Protein AF-0000000068493264 (afdb_homodimer)

pLDDT: mean 76.86, std 28.88, range [13.48, 98.25]

Nearest PDB structures (foldseek):
  4lac-assembly1_A  TM=6.856E-01  e=1.937E-06  Homo sapiens
  7xvk-assembly1_A  TM=6.450E-01  e=3.768E-05  Arabidopsis thaliana
  8rbx-assembly1_p  TM=4.510E-01  e=3.727E-06  Homo sapiens
  7k36-assembly1_A  TM=4.715E-01  e=2.137E-05  Homo sapiens
  1b3u-assembly1_A  TM=3.922E-01  e=3.130E-06  Homo sapiens

Secondary structure (DSSP, 8-state):
-HHHHHHHHHHSTTGGGSSEEEEEEEE--TTT-TT-S-SSEEEEEEESS-TT-EEEEEEEEGGG---HHHHHHHHHHHHHHHH---TTBPPEEEEEE-SSEEEEEEESEEEHHHHHHH----HHHHHHHHHHHHHHHHIIIIIS-EE----STTSEEEETTS-EEE--GGG-EESS---TTTGGGGGGSGGGGGSPPPHHHHS-GGGS--SHHHHHHHHHHHHHHHHHHHHHT---SSGGG----TTS-TTTHHHHHHHT-SSTTTPPPHHHHHHHHHTTTT--HHHHHHHHHHTGGGS-HHHHHHHHHHHHHS---PPTTHIIIIIHHHHHHHHHHS-GGGHHHHHHHHHHHHTTS-HHHIIIIIHHHHHHHTTS-BHHHHHHHHHTHHHHGGGS-HHHIIIIIHHHHGGGGG-S-HHHHHHHHHHHHHHGGGS-HHIIIIIIHHHHHHHTT-SSHHHHHHHHHHHHHHGGGS-TTTHHHHHHHHHHHHHT-SSHHHHHHHHHHHHHTGGGS-HHHIIIIIHHHHGGGGG-SSHHHHHHHHHHHHHHHHHHHHHHHHSPPPPHHHHHHHHHHHHHHHHHHHHTTS--TTHHHHHHHHHHHH-SB-----------------------------------------S-----------------------------------------------------------------------------------------------/-HHHHHHHHHHSTTGGGSSEEEEEEEE--TTT-TT-S-SSEEEEEEESS-TT-EEEEEEEEGGG---HHHHHHHHHHHHHHHH---TTBPPEEEEEE-SSEEEEEEESEEEHHHHHHH----HHHHHHHHHHHHHHHHIIIIIS-EE----STTSEEEETTS-EEE--GGG-EESS---TTTGGGGGGSGGGGGSPPPHHHHS-GGGS--SHHHHHHHHHHHHHHHHHHHHHT---SSGGG----TTS-TTTHHHHHHHT-SSTTTPPPHHHHHHHHHTTTT--HHHHHHHHHHTGGGS-HHHHHHHHHHHHHS---PPTTHIIIIIHHHHHHHHHHS-GGGHHHHHHHHHHHHTTS-HHHIIIIIHHHHHHHTTS-BHHHHHHHHHTHHHHGGGS-HHHIIIIIHHHHGGGGG-S-HHHHHHHHHHHHHHGGGS-HHIIIIIIHHHHHHHTT-SSHHHHHHHHHHHHHHGGGS-TTTHHHHHHHHHHHHHT-SSHHHHHHHHHHHHHTGGGS-HHHIIIIIHHHHGGGGG-SSHHHHHHHHHHHHHHHHHHHHHHHHSPPPPHHHHHHHHHHHHHHHHHHHHTTS--TTHHHHHHHHHHHH-SB-----------------------------------------S-----------------------------------------------------------------------------------------------

Solvent-accessible surface area (backbone atoms only — not comparable to full-atom values): 86036 Å² total; per-residue (Å²): 122,75,69,55,59,58,54,51,51,67,66,47,82,68,61,76,74,53,79,50,43,81,54,59,76,74,40,60,10,35,71,83,32,82,83,27,47,31,75,41,27,30,23,34,26,27,34,66,89,44,72,84,41,62,23,21,34,34,36,41,51,50,81,60,45,86,51,68,67,54,49,54,24,52,53,38,22,55,53,44,58,72,64,61,83,46,72,37,37,63,52,65,76,45,75,51,70,57,102,49,38,42,40,40,29,28,54,39,54,38,44,36,56,59,46,54,73,76,41,93,73,50,72,67,49,48,41,48,35,50,47,32,41,31,49,17,47,27,41,37,44,60,77,57,41,27,21,48,57,42,56,43,52,74,20,24,27,28,33,67,37,48,46,37,20,40,52,57,36,44,39,47,30,32,68,88,52,64,49,65,67,51,47,35,50,44,72,73,41,44,58,40,71,52,32,63,70,55,70,50,49,73,54,60,39,87,67,47,58,84,43,55,70,52,31,34,38,43,32,13,30,24,49,25,52,42,54,51,23,63,53,63,72,48,70,38,62,45,77,78,69,76,72,74,67,80,67,42,59,74,81,44,48,71,59,41,51,29,18,56,38,90,47,69,86,70,30,45,42,39,49,56,52,37,59,53,27,62,77,49,66,42,60,43,73,65,50,52,48,50,55,47,58,75,43,43,91,74,49,52,68,70,56,53,51,50,50,57,55,44,59,72,70,50,92,72,81,71,51,72,43,19,58,62,59,52,46,41,57,54,48,54,54,47,60,74,70,52,60,77,87,54,42,44,65,52,47,52,52,51,57,61,53,49,72,78,48,56,67,68,56,36,56,70,63,44,46,58,53,54,61,53,46,55,65,45,59,33,37,25,43,43,48,51,53,46,61,47,32,59,77,46,56,85,73,51,52,50,64,50,41,55,71,54,42,42,69,42,51,56,37,30,65,62,30,86,48,64,66,50,24,44,47,40,48,41,39,44,53,62,43,49,83,53,43,50,69,61,56,48,68,44,57,50,45,53,54,47,43,51,37,52,67,40,90,48,64,65,43,23,30,49,37,47,51,34,50,51,70,40,48,84,71,41,53,81,90,50,35,47,62,48,49,52,54,53,35,42,58,29,48,70,40,88,46,64,60,29,23,50,46,21,52,48,35,50,56,75,44,48,84,64,47,52,58,67,48,39,30,51,47,50,48,31,50,50,33,46,37,47,63,42,80,43,44,69,54,19,52,52,38,47,52,47,50,49,54,52,48,50,53,36,50,55,53,35,70,67,50,65,69,59,51,72,68,54,46,49,53,50,48,51,50,47,49,52,48,52,50,47,58,61,39,49,66,41,58,56,88,61,49,76,66,46,52,51,56,52,30,68,66,58,48,58,69,46,51,72,71,61,78,71,82,62,84,74,73,79,74,72,79,71,74,72,69,73,67,80,76,80,86,77,89,73,85,80,77,85,78,82,77,82,76,78,81,66,64,70,80,71,75,74,75,76,76,75,74,77,70,69,79,71,78,72,72,75,69,73,80,82,79,81,77,73,87,72,86,85,88,83,85,90,82,88,89,80,90,78,91,78,91,87,84,90,79,90,84,91,81,93,83,93,81,91,85,88,89,84,92,78,89,80,90,85,87,90,81,92,75,87,79,89,83,86,88,74,92,77,82,86,79,84,78,79,87,79,74,87,78,90,69,125,120,76,68,56,59,57,52,50,52,67,66,49,82,68,62,74,75,52,78,50,42,81,55,57,77,74,42,61,10,36,70,81,31,81,84,28,50,31,76,41,26,30,24,35,26,28,33,66,89,43,72,84,40,61,24,23,36,36,37,41,51,51,83,61,45,86,51,66,67,54,50,52,25,51,54,40,21,54,53,45,59,72,64,60,85,49,72,37,37,62,53,66,77,43,73,51,69,56,101,50,38,40,39,41,29,28,54,40,54,37,43,36,55,61,48,54,73,75,42,90,73,49,73,67,48,48,40,47,34,49,47,32,42,30,49,19,46,26,40,37,43,61,79,58,42,27,22,47,58,43,55,44,52,74,18,24,28,27,32,64,37,49,47,36,18,40,51,56,34,44,38,47,30,31,69,88,52,64,49,66,66,50,48,37,50,45,73,72,42,44,59,40,73,52,31,62,70,57,68,50,52,73,55,60,38,87,68,45,58,84,44,54,69,52,32,35,40,43,33,12,30,26,49,25,53,41,54,50,23,63,53,62,72,48,69,38,63,45,78,78,68,75,72,75,68,80,66,41,59,74,81,43,48,70,59,41,51,30,18,56,38,89,46,69,85,69,30,44,42,38,49,54,51,36,59,54,27,61,76,49,66,44,59,42,73,66,48,52,49,49,57,48,58,74,43,42,90,75,49,51,69,69,54,53,52,50,51,57,56,45,59,73,70,50,91,72,82,71,50,71,42,19,58,63,61,52,45,42,58,55,49,55,55,48,61,75,69,50,60,77,87,54,43,45,65,52,48,52,52,51,55,63,54,49,72,79,49,55,67,69,55,36,55,71,63,45,45,57,53,52,61,53,47,56,66,46,60,31,37,25,43,44,49,51,53,47,60,45,33,60,77,47,55,83,74,51,53,50,64,49,40,56,70,54,43,42,68,40,50,56,37,31,66,63,29,86,48,64,67,52,24,43,46,40,49,42,40,44,51,62,45,48,83,52,42,51,69,60,56,48,66,44,56,50,45,52,54,46,40,52,36,53,68,39,90,48,62,66,44,24,30,49,38,47,50,34,50,50,71,39,48,84,72,42,53,82,93,51,35,48,62,50,48,52,54,53,33,40,57,30,50,71,40,90,47,64,60,28,23,52,46,21,52,49,34,52,58,76,46,50,85,66,46,53,60,68,48,40,29,52,46,49,48,31,51,51,33,47,38,49,62,41,80,42,44,68,54,19,52,51,37,48,53,47,50,49,53,53,49,49,52,36,51,56,53,36,69,67,52,66,69,59,49,72,68,56,46,49,53,52,48,51,50,46,48,52,47,51,50,47,59,61,40,47,66,42,59,54,86,60,50,74,64,48,51,51,55,52,30,66,67,57,48,59,71,45,49,72,70,58,78,70,82,62,84,75,74,79,74,72,78,71,74,71,68,72,67,80,77,80,86,77,86,71,84,80,75,85,77,83,76,80,76,78,82,66,64,73,80,72,76,74,75,76,78,72,78,77,70,79,74,71,78,74,78,77,70,81,80,79,75,77,82,84,80,87,81,88,95,86,88,91,82,92,91,81,94,83,92,85,90,83,88,90,84,90,85,89,80,92,80,91,80,90,90,85,88,75,90,78,76,84,75,86,89,83,89,81,86,91,84,82,85,87,84,71,90,73,86,88,72,89,71,87,78,89,82,71,86,76,85,134

Foldseek 3Di:
DQVVVVVVVVPPPPVVPDQKAFDAWQFDACLVPVLGLHNWTKTWIAGNVDRVFIKIKTKHFQVSPPDPLQVLLVVQQLVCLVPDDDQQAFAWDDWDDDPGMTMTITHHWHQQVVVVVVDDDDPLLLLQQLLSVLVQLLCCVPVVQKFQLQDASRQWIAHLLRHIGGGRSSLMAHQVGGPLPNNLVVCVRSNNQQADAQPLNVDPSNCSDPGSLSSQLSVLQSSLRRLQCVQVVGGPNDPVVPPDCVSPDPFLVVLSVLSNDNDSVSHDGSNVSSVVCCVPVSDDPVSVLVVCLVCVVVDDLVVNLVSLVVVVVDDDDHDRSNCVPRVLVSLLVSLVVDDPVSNLVSLLVNLVSLLPDDLVCCVVRPVVVLLVQLQPPDLSSLCSCLVCCVRCVVSDALCSCAPGNVVSLLVQLVDPDPVSNLSSLVSCLVCLQSYDQCCNAPVVLVSLVVQCVDPDVVSVLSSLVSLLSNLVSHDLVCSQVSLLVSLLVQCPPPDPSSNVSSLVSCQSCVVSDDLVCLVPRNLVSLVVQCPPPDVVSNVSSVVSNVVSVVVNVVVVVVDDDDDPVRVVVVVVVVVVVVVVVVVVPDPPPCPPVNVVVVPVPVDDDDPPCPVPPPPPPPDPPDPPPPDDDDDDDDPPPPCPPPPPPPDPPPPPPDPPDPPPPPPDPPPDDDDDDDDDDDDDDDDDDDDDDDDDDDDDDDDDDDDDDYYDDDDDDDYDDDPDDDDDDDDDDDDPDDDDDDDDDD/DQVVVVVVVVPPPPVVPDQKDFDDWQFDACLVPVLGLHNWTKTWIAGNVGRVFIKIKTKHFQVSPPDVLQVLLVVQQLVCLVPDPWQQAFAWDDWDDDPGMTMTITHHWHQQVVVVVVDPDDLLLLLQQLLSVLVQLLCCCPVVQKFQLQDASRQWIAHLLRHIGGGRRSLMAHQVGGPLPNNLVVCVRSNNQQADAQPLSVPPSNCSDPGSLSSQLSVLQRSLRRLQCVQVVGGPNDPVVPPDCVSPDPFLVVLSVLSNDNDSVSHDGSNVSSVVCCVTVSDDPVSVLVVCLVCVVVDDLVVNLVSLVVVVVDDDDHDRSNCVPRVLVSLLVSLVVDDPVSNLVSLLVNLVSLLPDDLVCCVVRPVVVLLVQLQDPDLSSLLSCLVCCVRCVVSDALCSCAPGNVVSLLVQLVDPDPVSNLSSLVSCLVCLQSYDQCCNAPVVLVSLVVQCPPPDPVSVLSSLVSLLSNLVSHDLVCSQVSLLVSLLVQCPPPDPSSNVSSLVSCQSCVVSDDLVCLVPRNLVSLVVQCPPPDVVSNVSSVVSNVVSVVVNVVVVVVDDDDDPVRVVVVVVVVVVVVVVVVVVPDPPPCPPVNVVVVPVPVDDDDPPCPVPPPPDDPDPPDPPPPDDDDDDDDPPPPCPPPPPPPDPPPPPPDPPDPPPPPPDDDDPDPDDDDDDDDDDYDDDDDDDDDDDDYDDDDDDDDDDDDDDDDPDDDDDDDDYDYYDDDDDDDDPDDDDDDDDDD

Organism: Komagataella pastoris (NCBI:txid4922)

Radius of gyration: 64.12 Å; Cα contacts (8 Å, |Δi|>4): 1795; chains: 2; bounding box: 118×197×113 Å

Sequence (1484 aa):
MNFLAKTVASLSGGFSSIPYNFGDVIVTGVENDIYSNSIWNVYKGTSKADKTVNCSIFMVDTKSVTDELFVDMIGNAFKFSKVLKLPGVLNVLHASSNDSQYYIVTEQALPLDKYLSQNDLTSEQLLFGLYNISEALKFINVEGATAHCNVNRHSIFVTESGEWKLFGFELATNAQNISKSLVPMGFRLPSFKDTLAPPEYLKDSQTCVQSLVQAIKIDAWQLGVLTYELFNDVKMTDSSLMNSFTKIPKNLVPYLRKLLSPSIASRCSPQQFFEVGTSTFFKSPLVEMVKILNEFSLAADHEKLAFFQNLQTEEITPPSGFLENKVLPHLLTFFKQTTQENKPMLLHLILKLSLTIPKERFTSQIKPVILEMIHVPDRSIRMTLLTTLPLYVEKLDKQDINNRFFTAFLTGFNDSNVAIREETIKSSVLLAPFLNERPLNNELLRYLAKTQMDEAAEIRSTTIICLNKIASHLSVGSRSNVLIIAFSKSIRDPHIPSRLNALTAFNDNIDLFTPEECCSRVLSAIAPLLLDKFSTIRSECDRVFRLYMEKIEKAAKEIPDDTDDAIELVNDEINKQENLKEQIGSFGDFGWSALTNITNKIGGTLNTEVNQVTPGSSQVHTPTLSFTNLPSQVLQTTTSKASEDDSWNFDMEKEPSSQRFNTEEKRPQHRSKPMTLGKKSLSLKTLSLKPNADKPNTKISNKMDENAWDVDNDNWDNDFESGENSIEGEEAEEDEGWGDQWMNFLAKTVASLSGGFSSIPYNFGDVIVTGVENDIYSNSIWNVYKGTSKADKTVNCSIFMVDTKSVTDELFVDMIGNAFKFSKVLKLPGVLNVLHASSNDSQYYIVTEQALPLDKYLSQNDLTSEQLLFGLYNISEALKFINVEGATAHCNVNRHSIFVTESGEWKLFGFELATNAQNISKSLVPMGFRLPSFKDTLAPPEYLKDSQTCVQSLVQAIKIDAWQLGVLTYELFNDVKMTDSSLMNSFTKIPKNLVPYLRKLLSPSIASRCSPQQFFEVGTSTFFKSPLVEMVKILNEFSLAADHEKLAFFQNLQTEEITPPSGFLENKVLPHLLTFFKQTTQENKPMLLHLILKLSLTIPKERFTSQIKPVILEMIHVPDRSIRMTLLTTLPLYVEKLDKQDINNRFFTAFLTGFNDSNVAIREETIKSSVLLAPFLNERPLNNELLRYLAKTQMDEAAEIRSTTIICLNKIASHLSVGSRSNVLIIAFSKSIRDPHIPSRLNALTAFNDNIDLFTPEECCSRVLSAIAPLLLDKFSTIRSECDRVFRLYMEKIEKAAKEIPDDTDDAIELVNDEINKQENLKEQIGSFGDFGWSALTNITNKIGGTLNTEVNQVTPGSSQVHTPTLSFTNLPSQVLQTTTSKASEDDSWNFDMEKEPSSQRFNTEEKRPQHRSKPMTLGKKSLSLKTLSLKPNADKPNTKISNKMDENAWDVDNDNWDNDFESGENSIEGEEAEEDEGWGDQW

InterPro domains:
  IPR000719 Protein kinase domain [PF00069] (68-238)
  IPR000719 Protein kinase domain [PS50011] (20-282)
  IPR011009 Protein kinase-like domain superfamily [SSF56112] (34-275)
  IPR011989 Armadillo-like helical [G3DSA:1.25.10.10] (280-561)
  IPR016024 Armadillo-type fold [SSF48371] (294-575)
  IPR051177 Catalytically Inactive Kinase-Related Protein [PTHR12984] (33-729)

Structure (mmCIF, N/CA/C/O backbone):
data_AF-0000000068493264-model_v1
#
loop_
_entity.id
_entity.type
_entity.pdbx_description
1 polymer BA75_03111T0
#
loop_
_atom_site.group_PDB
_atom_site.id
_atom_site.type_symbol
_atom_site.label_atom_id
_atom_site.label_alt_id
_atom_site.label_comp_id
_atom_site.label_asym_id
_atom_site.label_entity_id
_atom_site.label_seq_id
_atom_site.pdbx_PDB_ins_code
_atom_site.Cartn_x
_atom_site.Cartn_y
_atom_site.Cartn_z
_atom_site.occupancy
_atom_site.B_iso_or_equiv
_atom_site.auth_seq_id
_atom_site.auth_comp_id
_atom_site.auth_asym_id
_atom_site.auth_atom_id
_atom_site.pdbx_PDB_model_num
ATOM 1 N N . MET A 1 1 ? 30.266 -68.875 -11.109 1 23.92 1 MET A N 1
ATOM 2 C CA . MET A 1 1 ? 30.141 -69.938 -12.148 1 23.92 1 MET A CA 1
ATOM 3 C C . MET A 1 1 ? 29.406 -69.375 -13.367 1 23.92 1 MET A C 1
ATOM 5 O O . MET A 1 1 ? 29.391 -70 -14.43 1 23.92 1 MET A O 1
ATOM 9 N N . ASN A 1 2 ? 28.453 -68.312 -13.008 1 27.36 2 ASN A N 1
ATOM 10 C CA . ASN A 1 2 ? 27.547 -67.75 -13.961 1 27.36 2 ASN A CA 1
ATOM 11 C C . ASN A 1 2 ? 28.281 -66.812 -14.961 1 27.36 2 ASN A C 1
ATOM 13 O O . ASN A 1 2 ? 27.812 -66.625 -16.078 1 27.36 2 ASN A O 1
ATOM 17 N N . PHE A 1 3 ? 29.328 -66.062 -14.398 1 32.88 3 PHE A N 1
ATOM 18 C CA . PHE A 1 3 ? 30.094 -65.062 -15.141 1 32.88 3 PHE A CA 1
ATOM 19 C C . PHE A 1 3 ? 30.922 -65.75 -16.234 1 32.88 3 PHE A C 1
ATOM 21 O O . PHE A 1 3 ? 31.172 -65.125 -17.281 1 32.88 3 PHE A O 1
ATOM 28 N N . LEU A 1 4 ? 31.406 -67 -15.945 1 33.31 4 LEU A N 1
ATOM 29 C CA . LEU A 1 4 ? 32.406 -67.625 -16.812 1 33.31 4 LEU A CA 1
ATOM 30 C C . LEU A 1 4 ? 31.75 -68.125 -18.109 1 33.31 4 LEU A C 1
ATOM 32 O O . LEU A 1 4 ? 32.375 -68.125 -19.172 1 33.3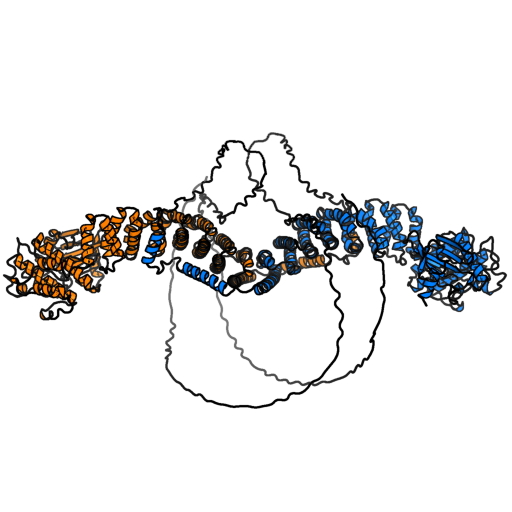1 4 LEU A O 1
ATOM 36 N N . ALA A 1 5 ? 30.453 -68.625 -18.062 1 34.28 5 ALA A N 1
ATOM 37 C CA . ALA A 1 5 ? 29.828 -69.125 -19.266 1 34.28 5 ALA A CA 1
ATOM 38 C C . ALA A 1 5 ? 29.578 -68 -20.281 1 34.28 5 ALA A C 1
ATOM 40 O O . ALA A 1 5 ? 29.547 -68.25 -21.5 1 34.28 5 ALA A O 1
ATOM 41 N N . LYS A 1 6 ? 29.344 -66.812 -19.812 1 41.97 6 LYS A N 1
ATOM 42 C CA . LYS A 1 6 ? 29.141 -65.688 -20.719 1 41.97 6 LYS A CA 1
ATOM 43 C C . LYS A 1 6 ? 30.422 -65.375 -21.5 1 41.97 6 LYS A C 1
ATOM 45 O O . LYS A 1 6 ? 30.359 -65.062 -22.688 1 41.97 6 LYS A O 1
ATOM 50 N N . THR A 1 7 ? 31.594 -65.312 -20.656 1 36.44 7 THR A N 1
ATOM 51 C CA . THR A 1 7 ? 32.875 -64.875 -21.219 1 36.44 7 THR A CA 1
ATOM 52 C C . THR A 1 7 ? 33.375 -65.938 -22.219 1 36.44 7 THR A C 1
ATOM 54 O O . THR A 1 7 ? 34 -65.562 -23.234 1 36.44 7 THR A O 1
ATOM 57 N N . VAL A 1 8 ? 33.219 -67.188 -21.891 1 37.09 8 VAL A N 1
ATOM 58 C CA . VAL A 1 8 ? 33.781 -68.25 -22.766 1 37.09 8 VAL A CA 1
ATOM 59 C C . VAL A 1 8 ? 33 -68.25 -24.078 1 37.09 8 VAL A C 1
ATOM 61 O O . VAL A 1 8 ? 33.594 -68.438 -25.156 1 37.09 8 VAL A O 1
ATOM 64 N N . ALA A 1 9 ? 31.688 -68.125 -24.078 1 40.12 9 ALA A N 1
ATOM 65 C CA . ALA A 1 9 ? 30.891 -68.125 -25.312 1 40.12 9 ALA A CA 1
ATOM 66 C C . ALA A 1 9 ? 31.203 -66.938 -26.156 1 40.12 9 ALA A C 1
ATOM 68 O O . ALA A 1 9 ? 31.203 -67 -27.391 1 40.12 9 ALA A O 1
ATOM 69 N N . SER A 1 10 ? 31.453 -65.75 -25.609 1 40.09 10 SER A N 1
ATOM 70 C CA . SER A 1 10 ? 31.891 -64.562 -26.391 1 40.09 10 SER A CA 1
ATOM 71 C C . SER A 1 10 ? 33.281 -64.812 -26.969 1 40.09 10 SER A C 1
ATOM 73 O O . SER A 1 10 ? 33.594 -64.312 -28.047 1 40.09 10 SER A O 1
ATOM 75 N N . LEU A 1 11 ? 34.25 -65.25 -26.281 1 36.38 11 LEU A N 1
ATOM 76 C CA . LEU A 1 11 ? 35.625 -65.375 -26.75 1 36.38 11 LEU A CA 1
ATOM 77 C C . LEU A 1 11 ? 35.781 -66.5 -27.75 1 36.38 11 LEU A C 1
ATOM 79 O O . LEU A 1 11 ? 36.75 -66.625 -28.469 1 36.38 11 LEU A O 1
ATOM 83 N N . SER A 1 12 ? 35.062 -67.75 -27.484 1 37.25 12 SER A N 1
ATOM 84 C CA . SER A 1 12 ? 35.312 -68.75 -28.531 1 37.25 12 SER A CA 1
ATOM 85 C C . SER A 1 12 ? 34.688 -68.312 -29.844 1 37.25 12 SER A C 1
ATOM 87 O O . SER A 1 12 ? 33.625 -67.688 -29.875 1 37.25 12 SER A O 1
ATOM 89 N N . GLY A 1 13 ? 35.312 -68 -30.969 1 42.06 13 GLY A N 1
ATOM 90 C CA . GLY A 1 13 ? 35.188 -67.562 -32.344 1 42.06 13 GLY A CA 1
ATOM 91 C C . GLY A 1 13 ? 33.844 -67.875 -32.969 1 42.06 13 GLY A C 1
ATOM 92 O O . GLY A 1 13 ? 33.562 -67.562 -34.125 1 42.06 13 GLY A O 1
ATOM 93 N N . GLY A 1 14 ? 33 -68.875 -32.438 1 44.69 14 GLY A N 1
ATOM 94 C CA . GLY A 1 14 ? 31.859 -69.438 -33.125 1 44.69 14 GLY A CA 1
ATOM 95 C C . GLY A 1 14 ? 30.609 -68.562 -33 1 44.69 14 GLY A C 1
ATOM 96 O O . GLY A 1 14 ? 29.641 -68.812 -33.719 1 44.69 14 GLY A O 1
ATOM 97 N N . PHE A 1 15 ? 30.203 -67.812 -31.922 1 53.25 15 PHE A N 1
ATOM 98 C CA . PHE A 1 15 ? 28.984 -67.062 -31.75 1 53.25 15 PHE A CA 1
ATOM 99 C C . PHE A 1 15 ? 28.906 -65.938 -32.781 1 53.25 15 PHE A C 1
ATOM 101 O O . PHE A 1 15 ? 27.844 -65.375 -33 1 53.25 15 PHE A O 1
ATOM 108 N N . SER A 1 16 ? 30 -65.562 -33.344 1 57.84 16 SER A N 1
ATOM 109 C CA . SER A 1 16 ? 30.109 -64.438 -34.219 1 57.84 16 SER A CA 1
ATOM 110 C C . SER A 1 16 ? 29.453 -64.75 -35.562 1 57.84 16 SER A C 1
ATOM 112 O O . SER A 1 16 ? 29.281 -63.812 -36.406 1 57.84 16 SER A O 1
ATOM 114 N N . SER A 1 17 ? 28.875 -65.938 -35.656 1 70.94 17 SER A N 1
ATOM 115 C CA . SER A 1 17 ? 28.594 -66.312 -37.031 1 70.94 17 SER A CA 1
ATOM 116 C C . SER A 1 17 ? 27.156 -65.938 -37.406 1 70.94 17 SER A C 1
ATOM 118 O O . SER A 1 17 ? 26.812 -65.938 -38.594 1 70.94 17 SER A O 1
ATOM 120 N N . ILE A 1 18 ? 26.188 -65.625 -36.375 1 85.69 18 ILE A N 1
ATOM 121 C CA . ILE A 1 18 ? 24.828 -65.312 -36.812 1 85.69 18 ILE A CA 1
ATOM 122 C C . ILE A 1 18 ? 24.5 -63.844 -36.594 1 85.69 18 ILE A C 1
ATOM 124 O O . ILE A 1 18 ? 25.109 -63.188 -35.719 1 85.69 18 ILE A O 1
ATOM 128 N N . PRO A 1 19 ? 23.656 -63.312 -37.312 1 91.5 19 PRO A N 1
ATOM 129 C CA . PRO A 1 19 ? 23.344 -61.875 -37.25 1 91.5 19 PRO A CA 1
ATOM 130 C C . PRO A 1 19 ? 22.469 -61.5 -36.062 1 91.5 19 PRO A C 1
ATOM 132 O O . PRO A 1 19 ? 21.562 -60.656 -36.188 1 91.5 19 PRO A O 1
ATOM 135 N N . TYR A 1 20 ? 22.688 -62.219 -34.844 1 93.62 20 TYR A N 1
ATOM 136 C CA . TYR A 1 20 ? 21.922 -61.938 -33.625 1 93.62 20 TYR A CA 1
ATOM 137 C C . TYR A 1 20 ? 22.828 -61.906 -32.406 1 93.62 20 TYR A C 1
ATOM 139 O O . TYR A 1 20 ? 23.844 -62.625 -32.375 1 93.62 20 TYR A O 1
ATOM 147 N N . ASN A 1 21 ? 22.469 -61.031 -31.453 1 92.81 21 ASN A N 1
ATOM 148 C CA . ASN A 1 21 ? 23.203 -60.969 -30.188 1 92.81 21 ASN A CA 1
ATOM 149 C C . ASN A 1 21 ? 22.609 -61.906 -29.141 1 92.81 21 ASN A C 1
ATOM 151 O O . ASN A 1 21 ? 21.391 -62 -29 1 92.81 21 ASN A O 1
ATOM 155 N N . PHE A 1 22 ? 23.469 -62.594 -28.406 1 92.56 22 PHE A N 1
ATOM 156 C CA . PHE A 1 22 ? 23.016 -63.5 -27.344 1 92.56 22 PHE A CA 1
ATOM 157 C C . PHE A 1 22 ? 22.812 -62.719 -26.047 1 92.56 22 PHE A C 1
ATOM 159 O O . PHE A 1 22 ? 23.625 -61.844 -25.703 1 92.56 22 PHE A O 1
ATOM 166 N N . GLY A 1 23 ? 21.719 -62.969 -25.5 1 92.38 23 GLY A N 1
ATOM 167 C CA . GLY A 1 23 ? 21.453 -62.406 -24.188 1 92.38 23 GLY A CA 1
ATOM 168 C C . GLY A 1 23 ? 21.484 -63.438 -23.078 1 92.38 23 GLY A C 1
ATOM 169 O O . GLY A 1 23 ? 22.344 -64.312 -23.094 1 92.38 23 GLY A O 1
ATOM 170 N N . ASP A 1 24 ? 20.625 -63.344 -22.125 1 92.88 24 ASP A N 1
ATOM 171 C CA . ASP A 1 24 ? 20.594 -64.25 -20.969 1 92.88 24 ASP A CA 1
ATOM 172 C C . ASP A 1 24 ? 20.109 -65.625 -21.359 1 92.88 24 ASP A C 1
ATOM 174 O O . ASP A 1 24 ? 19.328 -65.812 -22.312 1 92.88 24 ASP A O 1
ATOM 178 N N . VAL A 1 25 ? 20.531 -66.625 -20.609 1 93.44 25 VAL A N 1
ATOM 179 C CA . VAL A 1 25 ? 20.094 -68 -20.812 1 93.44 25 VAL A CA 1
ATOM 180 C C . VAL A 1 25 ? 18.688 -68.125 -20.281 1 93.44 25 VAL A C 1
ATOM 182 O O . VAL A 1 25 ? 18.375 -67.75 -19.156 1 93.44 25 VAL A O 1
ATOM 185 N N . ILE A 1 26 ? 17.906 -68.625 -21.109 1 93.38 26 ILE A N 1
ATOM 186 C CA . ILE A 1 26 ? 16.547 -68.938 -20.703 1 93.38 26 ILE A CA 1
ATOM 187 C C . ILE A 1 26 ? 16.484 -70.438 -20.234 1 93.38 26 ILE A C 1
ATOM 189 O O . ILE A 1 26 ? 15.914 -70.688 -19.172 1 93.38 26 ILE A O 1
ATOM 193 N N . VAL A 1 27 ? 16.984 -71.25 -21.094 1 94.19 27 VAL A N 1
ATOM 194 C CA . VAL A 1 27 ? 17.016 -72.688 -20.812 1 94.19 27 VAL A CA 1
ATOM 195 C C . VAL A 1 27 ? 18.406 -73.25 -21.109 1 94.19 27 VAL A C 1
ATOM 197 O O . VAL A 1 27 ? 19.047 -72.875 -22.109 1 94.19 27 VAL A O 1
ATOM 200 N N . THR A 1 28 ? 18.812 -74.125 -20.234 1 93.62 28 THR A N 1
ATOM 201 C CA . THR A 1 28 ? 20.078 -74.875 -20.438 1 93.62 28 THR A CA 1
ATOM 202 C C . THR A 1 28 ? 19.844 -76.25 -21.031 1 93.62 28 THR A C 1
ATOM 204 O O . THR A 1 28 ? 19.016 -77 -20.531 1 93.62 28 THR A O 1
ATOM 207 N N . GLY A 1 29 ? 20.625 -76.5 -22.031 1 92.31 29 GLY A N 1
ATOM 208 C CA . GLY A 1 29 ? 20.484 -77.812 -22.688 1 92.31 29 GLY A CA 1
ATOM 209 C C . GLY A 1 29 ? 21.156 -78.938 -21.922 1 92.31 29 GLY A C 1
ATOM 210 O O . GLY A 1 29 ? 21.859 -78.688 -20.953 1 92.31 29 GLY A O 1
ATOM 211 N N . VAL A 1 30 ? 20.906 -80.125 -22.438 1 89.38 30 VAL A N 1
ATOM 212 C CA . VAL A 1 30 ? 21.359 -81.375 -21.781 1 89.38 30 VAL A CA 1
ATOM 213 C C . VAL A 1 30 ? 22.891 -81.438 -21.812 1 89.38 30 VAL A C 1
ATOM 215 O O . VAL A 1 30 ? 23.516 -82.062 -20.953 1 89.38 30 VAL A O 1
ATOM 218 N N . GLU A 1 31 ? 23.516 -80.812 -22.797 1 86.06 31 GLU A N 1
ATOM 219 C CA . GLU A 1 31 ? 24.969 -80.812 -22.906 1 86.06 31 GLU A CA 1
ATOM 220 C C . GLU A 1 31 ? 25.609 -80.125 -21.688 1 86.06 31 GLU A C 1
ATOM 222 O O . GLU A 1 31 ? 26.719 -80.5 -21.297 1 86.06 31 GLU A O 1
ATOM 227 N N . ASN A 1 32 ? 24.938 -79.25 -21.125 1 86.75 32 ASN A N 1
ATOM 228 C CA . ASN A 1 32 ? 25.484 -78.438 -20.016 1 86.75 32 ASN A CA 1
ATOM 229 C C . ASN A 1 32 ? 24.844 -78.875 -18.688 1 86.75 32 ASN A C 1
ATOM 231 O O . ASN A 1 32 ? 25.406 -78.625 -17.609 1 86.75 32 ASN A O 1
ATOM 235 N N . ASP A 1 33 ? 23.641 -79.438 -18.734 1 89.69 33 ASP A N 1
ATOM 236 C CA . ASP A 1 33 ? 22.906 -79.875 -17.547 1 89.69 33 ASP A CA 1
ATOM 237 C C . ASP A 1 33 ? 22.172 -81.188 -17.828 1 89.69 33 ASP A C 1
ATOM 239 O O . ASP A 1 33 ? 21.125 -81.188 -18.484 1 89.69 33 ASP A O 1
ATOM 243 N N . ILE A 1 34 ? 22.609 -82.125 -17.25 1 85.38 34 ILE A N 1
ATOM 244 C CA . ILE A 1 34 ? 22.078 -83.5 -17.531 1 85.38 34 ILE A CA 1
ATOM 245 C C . ILE A 1 34 ? 20.625 -83.562 -17.047 1 85.38 34 ILE A C 1
ATOM 247 O O . ILE A 1 34 ? 19.875 -84.438 -17.469 1 85.38 34 ILE A O 1
ATOM 251 N N . TYR A 1 35 ? 20.234 -82.688 -16.219 1 88.19 35 TYR A N 1
ATOM 252 C CA . TYR A 1 35 ? 18.891 -82.688 -15.688 1 88.19 35 TYR A CA 1
ATOM 253 C C . TYR A 1 35 ? 17.953 -81.812 -16.484 1 88.19 35 TYR A C 1
ATOM 255 O O . TYR A 1 35 ? 16.766 -81.688 -16.172 1 88.19 35 TYR A O 1
ATOM 263 N N . SER A 1 36 ? 18.484 -81.25 -17.578 1 92.25 36 SER A N 1
ATOM 264 C CA . SER A 1 36 ? 17.688 -80.375 -18.391 1 92.25 36 SER A CA 1
ATOM 265 C C . SER A 1 36 ? 16.609 -81.125 -19.172 1 92.25 36 SER A C 1
ATOM 267 O O . SER A 1 36 ? 16.828 -82.312 -19.531 1 92.25 36 SER A O 1
ATOM 269 N N . ASN A 1 37 ? 15.539 -80.5 -19.438 1 93.62 37 ASN A N 1
ATOM 270 C CA . ASN A 1 37 ? 14.469 -81.062 -20.234 1 93.62 37 ASN A CA 1
ATOM 271 C C . ASN A 1 37 ? 14.547 -80.625 -21.688 1 93.62 37 ASN A C 1
ATOM 273 O O . ASN A 1 37 ? 13.602 -80.875 -22.453 1 93.62 37 ASN A O 1
ATOM 277 N N . SER A 1 38 ? 15.617 -80.062 -22.062 1 94.38 38 SER A N 1
ATOM 278 C CA . SER A 1 38 ? 15.805 -79.562 -23.438 1 94.38 38 SER A CA 1
ATOM 279 C C . SER A 1 38 ? 17.156 -80 -24 1 94.38 38 SER A C 1
ATOM 281 O O . SER A 1 38 ? 18.141 -80.062 -23.266 1 94.38 38 SER A O 1
ATOM 283 N N . ILE A 1 39 ? 17.109 -80.375 -25.25 1 94.25 39 ILE A N 1
ATOM 284 C CA . ILE A 1 39 ? 18.359 -80.625 -25.938 1 94.25 39 ILE A CA 1
ATOM 285 C C . ILE A 1 39 ? 19.062 -79.312 -26.281 1 94.25 39 ILE A C 1
ATOM 287 O O . ILE A 1 39 ? 20.297 -79.25 -26.344 1 94.25 39 ILE A O 1
ATOM 291 N N . TRP A 1 40 ? 18.328 -78.312 -26.375 1 95.06 40 TRP A N 1
ATOM 292 C CA . TRP A 1 40 ? 18.812 -77 -26.859 1 95.06 40 TRP A CA 1
ATOM 293 C C . TRP A 1 40 ? 19.125 -76.062 -25.688 1 95.06 40 TRP A C 1
ATOM 295 O O . TRP A 1 40 ? 18.422 -76.062 -24.672 1 95.06 40 TRP A O 1
ATOM 305 N N . ASN A 1 41 ? 20.141 -75.312 -25.875 1 94.94 41 ASN A N 1
ATOM 306 C CA . ASN A 1 41 ? 20.266 -74.062 -25.094 1 94.94 41 ASN A CA 1
ATOM 307 C C . ASN A 1 41 ? 19.453 -72.938 -25.703 1 94.94 41 ASN A C 1
ATOM 309 O O . ASN A 1 41 ? 19.562 -72.688 -26.906 1 94.94 41 ASN A O 1
ATOM 313 N N . VAL A 1 42 ? 18.656 -72.375 -24.906 1 96 42 VAL A N 1
ATOM 314 C CA . VAL A 1 42 ? 17.828 -71.25 -25.406 1 96 42 VAL A CA 1
ATOM 315 C C . VAL A 1 42 ? 18.25 -69.938 -24.75 1 96 42 VAL A C 1
ATOM 317 O O . VAL A 1 42 ? 18.375 -69.875 -23.531 1 96 42 VAL A O 1
ATOM 320 N N . TYR A 1 43 ? 18.406 -69 -25.578 1 95.69 43 TYR A N 1
ATOM 321 C CA . TYR A 1 43 ? 18.859 -67.688 -25.125 1 95.69 43 TYR A CA 1
ATOM 322 C C . TYR A 1 43 ? 17.891 -66.562 -25.562 1 95.69 43 TYR A C 1
ATOM 324 O O . TYR A 1 43 ? 17.219 -66.688 -26.578 1 95.69 43 TYR A O 1
ATOM 332 N N . LYS A 1 44 ? 17.906 -65.625 -24.672 1 94.75 44 LYS A N 1
ATOM 333 C CA . LYS A 1 44 ? 17.359 -64.375 -25.188 1 94.75 44 LYS A CA 1
ATOM 334 C C . LYS A 1 44 ? 18.266 -63.75 -26.25 1 94.75 44 LYS A C 1
ATOM 336 O O . LYS A 1 44 ? 19.469 -64.062 -26.297 1 94.75 44 LYS A O 1
ATOM 341 N N . GLY A 1 45 ? 17.656 -63.031 -27.188 1 93.69 45 GLY A N 1
ATOM 342 C CA . GLY A 1 45 ? 18.484 -62.438 -28.234 1 93.69 45 GLY A CA 1
ATOM 343 C C . GLY A 1 45 ? 17.891 -61.156 -28.812 1 93.69 45 GLY A C 1
ATOM 344 O O . GLY A 1 45 ? 16.719 -60.844 -28.562 1 93.69 45 GLY A O 1
ATOM 345 N N . THR A 1 46 ? 18.719 -60.406 -29.453 1 92.81 46 THR A N 1
ATOM 346 C CA . THR A 1 46 ? 18.312 -59.219 -30.203 1 92.81 46 THR A CA 1
ATOM 347 C C . THR A 1 46 ? 18.969 -59.188 -31.578 1 92.81 46 THR A C 1
ATOM 349 O O . THR A 1 46 ? 20.047 -59.75 -31.781 1 92.81 46 THR A O 1
ATOM 352 N N . SER A 1 47 ? 18.219 -58.594 -32.5 1 92 47 SER A N 1
ATOM 353 C CA . SER A 1 47 ? 18.766 -58.5 -33.875 1 92 47 SER A CA 1
ATOM 354 C C . SER A 1 47 ? 19.922 -57.5 -33.906 1 92 47 SER A C 1
ATOM 356 O O . SER A 1 47 ? 19.859 -56.438 -33.281 1 92 47 SER A O 1
ATOM 358 N N . LYS A 1 48 ? 20.984 -57.875 -34.594 1 89.88 48 LYS A N 1
ATOM 359 C CA . LYS A 1 48 ? 22.109 -56.969 -34.781 1 89.88 48 LYS A CA 1
ATOM 360 C C . LYS A 1 48 ? 21.734 -55.781 -35.656 1 89.88 48 LYS A C 1
ATOM 362 O O . LYS A 1 48 ? 22.25 -54.688 -35.5 1 89.88 48 LYS A O 1
ATOM 367 N N . ALA A 1 49 ? 20.828 -56.031 -36.625 1 87 49 ALA A N 1
ATOM 368 C CA . ALA A 1 49 ? 20.391 -55 -37.562 1 87 49 ALA A CA 1
ATOM 369 C C . ALA A 1 49 ? 19.469 -54 -36.875 1 87 49 ALA A C 1
ATOM 371 O O . ALA A 1 49 ? 19.562 -52.812 -37.125 1 87 49 ALA A O 1
ATOM 372 N N . ASP A 1 50 ? 18.625 -54.5 -36.062 1 83.69 50 ASP A N 1
ATOM 373 C CA . ASP A 1 50 ? 17.656 -53.688 -35.312 1 83.69 50 ASP A CA 1
ATOM 374 C C . ASP A 1 50 ? 17.562 -54.125 -33.844 1 83.69 50 ASP A C 1
ATOM 376 O O . ASP A 1 50 ? 16.828 -55.062 -33.531 1 83.69 50 ASP A O 1
ATOM 380 N N . LYS A 1 51 ? 18.141 -53.438 -33.031 1 79.56 51 LYS A N 1
ATOM 381 C CA . LYS A 1 51 ? 18.297 -53.812 -31.625 1 79.56 51 LYS A CA 1
ATOM 382 C C . LYS A 1 51 ? 16.953 -53.781 -30.906 1 79.56 51 LYS A C 1
ATOM 384 O O . LYS A 1 51 ? 16.828 -54.312 -29.797 1 79.56 51 LYS A O 1
ATOM 389 N N . THR A 1 52 ? 15.961 -53.312 -31.531 1 77.19 52 THR A N 1
ATOM 390 C CA . THR A 1 52 ? 14.648 -53.25 -30.891 1 77.19 52 THR A CA 1
ATOM 391 C C . THR A 1 52 ? 13.891 -54.562 -31.094 1 77.19 52 THR A C 1
ATOM 393 O O . THR A 1 52 ? 12.883 -54.781 -30.438 1 77.19 52 THR A O 1
ATOM 396 N N . VAL A 1 53 ? 14.484 -55.312 -31.875 1 83.56 53 VAL A N 1
ATOM 397 C CA . VAL A 1 53 ? 13.812 -56.562 -32.188 1 83.56 53 VAL A CA 1
ATOM 398 C C . VAL A 1 53 ? 14.359 -57.688 -31.281 1 83.56 53 VAL A C 1
ATOM 400 O O . VAL A 1 53 ? 15.523 -58.062 -31.406 1 83.56 53 VAL A O 1
ATOM 403 N N . ASN A 1 54 ? 13.508 -58.125 -30.422 1 90.25 54 ASN A N 1
ATOM 404 C CA . ASN A 1 54 ? 13.867 -59.219 -29.531 1 90.25 54 ASN A CA 1
ATOM 405 C C . ASN A 1 54 ? 13.562 -60.562 -30.172 1 90.25 54 ASN A C 1
ATOM 407 O O . ASN A 1 54 ? 12.641 -60.688 -30.984 1 90.25 54 ASN A O 1
ATOM 411 N N . CYS A 1 55 ? 14.375 -61.562 -29.828 1 95.38 55 CYS A N 1
ATOM 412 C CA . CYS A 1 55 ? 14.195 -62.906 -30.344 1 95.38 55 CYS A CA 1
ATOM 413 C C . CYS A 1 55 ? 14.672 -63.938 -29.344 1 95.38 55 CYS A C 1
ATOM 415 O O . CYS A 1 55 ? 15.109 -63.594 -28.25 1 95.38 55 CYS A O 1
ATOM 417 N N . SER A 1 56 ? 14.414 -65.188 -29.625 1 96.69 56 SER A N 1
ATOM 418 C CA . SER A 1 56 ? 14.945 -66.312 -28.891 1 96.69 56 SER A CA 1
ATOM 419 C C . SER A 1 56 ? 15.891 -67.125 -29.75 1 96.69 56 SER A C 1
ATOM 421 O O . SER A 1 56 ? 15.609 -67.375 -30.922 1 96.69 56 SER A O 1
ATOM 423 N N . ILE A 1 57 ? 17.047 -67.5 -29.188 1 96.5 57 ILE A N 1
ATOM 424 C CA . ILE A 1 57 ? 18.062 -68.25 -29.953 1 96.5 57 ILE A CA 1
ATOM 425 C C . ILE A 1 57 ? 18.219 -69.688 -29.375 1 96.5 57 ILE A C 1
ATOM 427 O O . ILE A 1 57 ? 18.578 -69.812 -28.219 1 96.5 57 ILE A O 1
ATOM 431 N N . PHE A 1 58 ? 17.984 -70.688 -30.203 1 96.5 58 PHE A N 1
ATOM 432 C CA . PHE A 1 58 ? 18.234 -72.062 -29.906 1 96.5 58 PHE A CA 1
ATOM 433 C C . PHE A 1 58 ? 19.594 -72.5 -30.438 1 96.5 58 PHE A C 1
ATOM 435 O O . PHE A 1 58 ? 19.859 -72.375 -31.641 1 96.5 58 PHE A O 1
ATOM 442 N N . MET A 1 59 ? 20.391 -73 -29.547 1 95.06 59 MET A N 1
ATOM 443 C CA . MET A 1 59 ? 21.734 -73.375 -29.969 1 95.06 59 MET A CA 1
ATOM 444 C C . MET A 1 59 ? 22.156 -74.688 -29.359 1 95.06 59 MET A C 1
ATOM 446 O O . MET A 1 59 ? 21.859 -74.938 -28.188 1 95.06 59 MET A O 1
ATOM 450 N N . VAL A 1 60 ? 22.812 -75.5 -30.141 1 94.19 60 VAL A N 1
ATOM 451 C CA . VAL A 1 60 ? 23.391 -76.75 -29.609 1 94.19 60 VAL A CA 1
ATOM 452 C C . VAL A 1 60 ? 24.656 -77.125 -30.391 1 94.19 60 VAL A C 1
ATOM 454 O O . VAL A 1 60 ? 24.75 -76.875 -31.594 1 94.19 60 VAL A O 1
ATOM 457 N N . ASP A 1 61 ? 25.672 -77.5 -29.703 1 90.75 61 ASP A N 1
ATOM 458 C CA . ASP A 1 61 ? 26.891 -78.062 -30.297 1 90.75 61 ASP A CA 1
ATOM 459 C C . ASP A 1 61 ? 26.875 -79.562 -30.25 1 90.75 61 ASP A C 1
ATOM 461 O O . ASP A 1 61 ? 27.031 -80.188 -29.188 1 90.75 61 ASP A O 1
ATOM 465 N N . THR A 1 62 ? 26.781 -80.188 -31.406 1 90.75 62 THR A N 1
ATOM 466 C CA . THR A 1 62 ? 26.609 -81.625 -31.484 1 90.75 62 THR A CA 1
ATOM 467 C C . THR A 1 62 ? 27.859 -82.312 -30.984 1 90.75 62 THR A C 1
ATOM 469 O O . THR A 1 62 ? 27.797 -83.5 -30.594 1 90.75 62 THR A O 1
ATOM 472 N N . LYS A 1 63 ? 29 -81.688 -31 1 88 63 LYS A N 1
ATOM 473 C CA . LYS A 1 63 ? 30.234 -82.312 -30.484 1 88 63 LYS A CA 1
ATOM 474 C C . LYS A 1 63 ? 30.156 -82.5 -28.984 1 88 63 LYS A C 1
ATOM 476 O O . LYS A 1 63 ? 30.812 -83.375 -28.438 1 88 63 LYS A O 1
ATOM 481 N N . SER A 1 64 ? 29.359 -81.75 -28.438 1 86.25 64 SER A N 1
ATOM 482 C CA . SER A 1 64 ? 29.219 -81.812 -26.984 1 86.25 64 SER A CA 1
ATOM 483 C C . SER A 1 64 ? 28.125 -82.75 -26.562 1 86.25 64 SER A C 1
ATOM 485 O O . SER A 1 64 ? 27.906 -83 -25.375 1 86.25 64 SER A O 1
ATOM 487 N N . VAL A 1 65 ? 27.406 -83.312 -27.547 1 85.25 65 VAL A N 1
ATOM 488 C CA . VAL A 1 65 ? 26.312 -84.25 -27.266 1 85.25 65 VAL A CA 1
ATOM 489 C C . VAL A 1 65 ? 26.812 -85.688 -27.406 1 85.25 65 VAL A C 1
ATOM 491 O O . VAL A 1 65 ? 27.312 -86.062 -28.469 1 85.25 65 VAL A O 1
ATOM 494 N N . THR A 1 66 ? 26.797 -86.375 -26.438 1 80.88 66 THR A N 1
ATOM 495 C CA . THR A 1 66 ? 27.406 -87.688 -26.391 1 80.88 66 THR A CA 1
ATOM 496 C C . THR A 1 66 ? 26.484 -88.75 -27.047 1 80.88 66 THR A C 1
ATOM 498 O O . THR A 1 66 ? 26.953 -89.75 -27.594 1 80.88 66 THR A O 1
ATOM 501 N N . ASP A 1 67 ? 25.25 -88.562 -27.047 1 86.88 67 ASP A N 1
ATOM 502 C CA . ASP A 1 67 ? 24.297 -89.562 -27.562 1 86.88 67 ASP A CA 1
ATOM 503 C C . ASP A 1 67 ? 23.984 -89.25 -29.031 1 86.88 67 ASP A C 1
ATOM 505 O O . ASP A 1 67 ? 23.391 -88.25 -29.375 1 86.88 67 ASP A O 1
ATOM 509 N N . GLU A 1 68 ? 24.281 -90.25 -29.828 1 89.44 68 GLU A N 1
ATOM 510 C CA . GLU A 1 68 ? 24.109 -90.125 -31.281 1 89.44 68 GLU A CA 1
ATOM 511 C C . GLU A 1 68 ? 22.625 -89.938 -31.625 1 89.44 68 GLU A C 1
ATOM 513 O O . GLU A 1 68 ? 22.281 -89.312 -32.625 1 89.44 68 GLU A O 1
ATOM 518 N N . LEU A 1 69 ? 21.859 -90.5 -30.828 1 91.06 69 LEU A N 1
ATOM 519 C CA . LEU A 1 69 ? 20.422 -90.375 -31.047 1 91.06 69 LEU A CA 1
ATOM 520 C C . LEU A 1 69 ? 19.984 -88.938 -30.969 1 91.06 69 LEU A C 1
ATOM 522 O O . LEU A 1 69 ? 19.141 -88.5 -31.766 1 91.06 69 LEU A O 1
ATOM 526 N N . PHE A 1 70 ? 20.578 -88.188 -30.125 1 93.56 70 PHE A N 1
ATOM 527 C CA . PHE A 1 70 ? 20.234 -86.812 -29.953 1 93.56 70 PHE A CA 1
ATOM 528 C C . PHE A 1 70 ? 20.703 -86 -31.156 1 93.56 70 PHE A C 1
ATOM 530 O O . PHE A 1 70 ? 20.047 -85 -31.547 1 93.56 70 PHE A O 1
ATOM 537 N N . VAL A 1 71 ? 21.719 -86.438 -31.734 1 93.25 71 VAL A N 1
ATOM 538 C CA . VAL A 1 71 ? 22.234 -85.688 -32.906 1 93.25 71 VAL A CA 1
ATOM 539 C C . VAL A 1 71 ? 21.25 -85.875 -34.062 1 93.25 71 VAL A C 1
ATOM 541 O O . VAL A 1 71 ? 20.969 -84.875 -34.781 1 93.25 71 VAL A O 1
ATOM 544 N N . ASP A 1 72 ? 20.734 -87 -34.156 1 93.5 72 ASP A N 1
ATOM 545 C CA . ASP A 1 72 ? 19.734 -87.25 -35.188 1 93.5 72 ASP A CA 1
ATOM 546 C C . ASP A 1 72 ? 18.469 -86.438 -34.906 1 93.5 72 ASP A C 1
ATOM 548 O O . ASP A 1 72 ? 17.875 -85.875 -35.844 1 93.5 72 ASP A O 1
ATOM 552 N N . MET A 1 73 ? 18.125 -86.375 -33.688 1 94.81 73 MET A N 1
ATOM 553 C CA . MET A 1 73 ? 16.938 -85.562 -33.312 1 94.81 73 MET A CA 1
ATOM 554 C C . MET A 1 73 ? 17.141 -84.125 -33.531 1 94.81 73 MET A C 1
ATOM 556 O O . MET A 1 73 ? 16.219 -83.438 -33.969 1 94.81 73 MET A O 1
ATOM 560 N N . ILE A 1 74 ? 18.312 -83.625 -33.281 1 95.12 74 ILE A N 1
ATOM 561 C CA . ILE A 1 74 ? 18.656 -82.188 -33.531 1 95.12 74 ILE A CA 1
ATOM 562 C C . ILE A 1 74 ? 18.547 -81.938 -35.031 1 95.12 74 ILE A C 1
ATOM 564 O O . ILE A 1 74 ? 17.953 -80.875 -35.438 1 95.12 74 ILE A O 1
ATOM 568 N N . GLY A 1 75 ? 19.078 -82.812 -35.812 1 93.56 75 GLY A N 1
ATOM 569 C CA . GLY A 1 75 ? 18.969 -82.688 -37.25 1 93.56 75 GLY A CA 1
ATOM 570 C C . GLY A 1 75 ? 17.531 -82.688 -37.75 1 93.56 75 GLY A C 1
ATOM 571 O O . GLY A 1 75 ? 17.188 -81.875 -38.656 1 93.56 75 GLY A O 1
ATOM 572 N N . ASN A 1 76 ? 16.781 -83.5 -37.156 1 94.5 76 ASN A N 1
ATOM 573 C CA . ASN A 1 76 ? 15.367 -83.562 -37.531 1 94.5 76 ASN A CA 1
ATOM 574 C C . ASN A 1 76 ? 14.641 -82.25 -37.156 1 94.5 76 ASN A C 1
ATOM 576 O O . ASN A 1 76 ? 13.867 -81.75 -37.969 1 94.5 76 ASN A O 1
ATOM 580 N N . ALA A 1 77 ? 14.898 -81.812 -35.969 1 95.88 77 ALA A N 1
ATOM 581 C CA . ALA A 1 77 ? 14.305 -80.562 -35.5 1 95.88 77 ALA A CA 1
ATOM 582 C C . ALA A 1 77 ? 14.719 -79.375 -36.406 1 95.88 77 ALA A C 1
ATOM 584 O O . ALA A 1 77 ? 13.891 -78.5 -36.75 1 95.88 77 ALA A O 1
ATOM 585 N N . PHE A 1 78 ? 15.922 -79.312 -36.781 1 95.38 78 PHE A N 1
ATOM 586 C CA . PHE A 1 78 ? 16.453 -78.312 -37.656 1 95.38 78 PHE A CA 1
ATOM 587 C C . PHE A 1 78 ? 15.758 -78.312 -39 1 95.38 78 PHE A C 1
ATOM 589 O O . PHE A 1 78 ? 15.336 -77.25 -39.5 1 95.38 78 PHE A O 1
ATOM 596 N N . LYS A 1 79 ? 15.586 -79.438 -39.531 1 94.19 79 LYS A N 1
ATOM 597 C CA . LYS A 1 79 ? 14.969 -79.625 -40.844 1 94.19 79 LYS A CA 1
ATOM 598 C C . LYS A 1 79 ? 13.508 -79.188 -40.812 1 94.19 79 LYS A C 1
ATOM 600 O O . LYS A 1 79 ? 13.094 -78.375 -41.656 1 94.19 79 LYS A O 1
ATOM 605 N N . PHE A 1 80 ? 12.789 -79.625 -39.906 1 94.75 80 PHE A N 1
ATOM 606 C CA . PHE A 1 80 ? 11.359 -79.375 -39.844 1 94.75 80 PHE A CA 1
ATOM 607 C C . PHE A 1 80 ? 11.109 -77.938 -39.469 1 94.75 80 PHE A C 1
ATOM 609 O O . PHE A 1 80 ? 10.133 -77.312 -39.938 1 94.75 80 PHE A O 1
ATOM 616 N N . SER A 1 81 ? 11.992 -77.312 -38.656 1 95.19 81 SER A N 1
ATOM 617 C CA . SER A 1 81 ? 11.828 -75.938 -38.281 1 95.19 81 SER A CA 1
ATOM 618 C C . SER A 1 81 ? 11.945 -75 -39.5 1 95.19 81 SER A C 1
ATOM 620 O O . SER A 1 81 ? 11.328 -73.938 -39.531 1 95.19 81 SER A O 1
ATOM 622 N N . LYS A 1 82 ? 12.609 -75.438 -40.438 1 92.88 82 LYS A N 1
ATOM 623 C CA . LYS A 1 82 ? 12.82 -74.625 -41.625 1 92.88 82 LYS A CA 1
ATOM 624 C C . LYS A 1 82 ? 11.656 -74.812 -42.594 1 92.88 82 LYS A C 1
ATOM 626 O O . LYS A 1 82 ? 11.289 -73.812 -43.312 1 92.88 82 LYS A O 1
ATOM 631 N N . VAL A 1 83 ? 11.078 -75.875 -42.5 1 91.5 83 VAL A N 1
ATOM 632 C CA . VAL A 1 83 ? 10.133 -76.188 -43.562 1 91.5 83 VAL A CA 1
ATOM 633 C C . VAL A 1 83 ? 8.703 -75.938 -43.094 1 91.5 83 VAL A C 1
ATOM 635 O O . VAL A 1 83 ? 7.859 -75.5 -43.875 1 91.5 83 VAL A O 1
ATOM 638 N N . LEU A 1 84 ? 8.414 -76.188 -41.875 1 93 84 LEU A N 1
ATOM 639 C CA . LEU A 1 84 ? 7.047 -76.125 -41.406 1 93 84 LEU A CA 1
ATOM 640 C C . LEU A 1 84 ? 6.703 -74.688 -40.969 1 93 84 LEU A C 1
ATOM 642 O O . LEU A 1 84 ? 6.738 -74.375 -39.812 1 93 84 LEU A O 1
ATOM 646 N N . LYS A 1 85 ? 6.309 -73.938 -41.938 1 93.94 85 LYS A N 1
ATOM 647 C CA . LYS A 1 85 ? 5.816 -72.625 -41.688 1 93.94 85 LYS A CA 1
ATOM 648 C C . LYS A 1 85 ? 4.293 -72.562 -41.625 1 93.94 85 LYS A C 1
ATOM 650 O O . LYS A 1 85 ? 3.645 -72.188 -42.625 1 93.94 85 LYS A O 1
ATOM 655 N N . LEU A 1 86 ? 3.77 -72.938 -40.469 1 94.81 86 LEU A N 1
ATOM 656 C CA . LEU A 1 86 ? 2.328 -73.062 -40.312 1 94.81 86 LEU A CA 1
ATOM 657 C C . LEU A 1 86 ? 1.831 -72.188 -39.156 1 94.81 86 LEU A C 1
ATOM 659 O O . LEU A 1 86 ? 2.604 -71.812 -38.25 1 94.81 86 LEU A O 1
ATOM 663 N N . PRO A 1 87 ? 0.579 -71.875 -39.219 1 93.25 87 PRO A N 1
ATOM 664 C CA . PRO A 1 87 ? 0.01 -71.125 -38.094 1 93.25 87 PRO A CA 1
ATOM 665 C C . PRO A 1 87 ? 0.136 -71.875 -36.781 1 93.25 87 PRO A C 1
ATOM 667 O O . PRO A 1 87 ? -0.061 -73.125 -36.719 1 93.25 87 PRO A O 1
ATOM 670 N N . GLY A 1 88 ? 0.565 -71.125 -35.719 1 95.06 88 GLY A N 1
ATOM 671 C CA . GLY A 1 88 ? 0.691 -71.75 -34.406 1 95.06 88 GLY A CA 1
ATOM 672 C C . GLY A 1 88 ? 2.068 -72.312 -34.125 1 95.06 88 GLY A C 1
ATOM 673 O O . GLY A 1 88 ? 2.359 -72.75 -33.031 1 95.06 88 GLY A O 1
ATOM 674 N N . VAL A 1 89 ? 2.826 -72.375 -35.156 1 97.06 89 VAL A N 1
ATOM 675 C CA . VAL A 1 89 ? 4.223 -72.75 -35 1 97.06 89 VAL A CA 1
ATOM 676 C C . VAL A 1 89 ? 5.086 -71.5 -34.75 1 97.06 89 VAL A C 1
ATOM 678 O O . VAL A 1 89 ? 4.84 -70.438 -35.344 1 97.06 89 VAL A O 1
ATOM 681 N N . LEU A 1 90 ? 5.996 -71.688 -33.906 1 96.81 90 LEU A N 1
ATOM 682 C CA . LEU A 1 90 ? 6.887 -70.562 -33.625 1 96.81 90 LEU A CA 1
ATOM 683 C C . LEU A 1 90 ? 7.566 -70.062 -34.906 1 96.81 90 LEU A C 1
ATOM 685 O O . LEU A 1 90 ? 8.102 -70.875 -35.656 1 96.81 90 LEU A O 1
ATOM 689 N N . ASN A 1 91 ? 7.547 -68.812 -35.125 1 95.31 91 ASN A N 1
ATOM 690 C CA . ASN A 1 91 ? 8.109 -68.25 -36.344 1 95.31 91 ASN A CA 1
ATOM 691 C C . ASN A 1 91 ? 9.633 -68.25 -36.312 1 95.31 91 ASN A C 1
ATOM 693 O O . ASN A 1 91 ? 10.25 -67.688 -35.406 1 95.31 91 ASN A O 1
ATOM 697 N N . VAL A 1 92 ? 10.227 -68.812 -37.312 1 96.62 92 VAL A N 1
ATOM 698 C CA . VAL A 1 92 ? 11.68 -68.938 -37.438 1 96.62 92 VAL A CA 1
ATOM 699 C C . VAL A 1 92 ? 12.203 -67.75 -38.219 1 96.62 92 VAL A C 1
ATOM 701 O O . VAL A 1 92 ? 11.805 -67.5 -39.375 1 96.62 92 VAL A O 1
ATOM 704 N N . LEU A 1 93 ? 13.078 -67.062 -37.625 1 94.5 93 LEU A N 1
ATOM 705 C CA . LEU A 1 93 ? 13.641 -65.875 -38.281 1 94.5 93 LEU A CA 1
ATOM 706 C C . LEU A 1 93 ? 14.93 -66.188 -39.031 1 94.5 93 LEU A C 1
ATOM 708 O O . LEU A 1 93 ? 15.258 -65.562 -40.031 1 94.5 93 LEU A O 1
ATOM 712 N N . HIS A 1 94 ? 15.641 -67.125 -38.438 1 94.06 94 HIS A N 1
ATOM 713 C CA . HIS A 1 94 ? 16.922 -67.5 -39 1 94.06 94 HIS A CA 1
ATOM 714 C C . HIS A 1 94 ? 17.297 -68.938 -38.562 1 94.06 94 HIS A C 1
ATOM 716 O O . HIS A 1 94 ? 17 -69.312 -37.406 1 94.06 94 HIS A O 1
ATOM 722 N N . ALA A 1 95 ? 17.844 -69.75 -39.438 1 94.31 95 ALA A N 1
ATOM 723 C CA . ALA A 1 95 ? 18.344 -71.062 -39.125 1 94.31 95 ALA A CA 1
ATOM 724 C C . ALA A 1 95 ? 19.656 -71.312 -39.875 1 94.31 95 ALA A C 1
ATOM 726 O O . ALA A 1 95 ? 19.75 -71.125 -41.062 1 94.31 95 ALA A O 1
ATOM 727 N N . SER A 1 96 ? 20.625 -71.688 -39.156 1 93.38 96 SER A N 1
ATOM 728 C CA . SER A 1 96 ? 21.906 -72 -39.75 1 93.38 96 SER A CA 1
ATOM 729 C C . SER A 1 96 ? 22.641 -73.062 -39 1 93.38 96 SER A C 1
ATOM 731 O O . SER A 1 96 ? 22.344 -73.312 -37.812 1 93.38 96 SER A O 1
ATOM 733 N N . SER A 1 97 ? 23.453 -73.812 -39.719 1 90.5 97 SER A N 1
ATOM 734 C CA . SER A 1 97 ? 24.297 -74.875 -39.094 1 90.5 97 SER A CA 1
ATOM 735 C C . SER A 1 97 ? 25.719 -74.812 -39.656 1 90.5 97 SER A C 1
ATOM 737 O O . SER A 1 97 ? 25.922 -74.5 -40.812 1 90.5 97 SER A O 1
ATOM 739 N N . ASN A 1 98 ? 26.594 -74.812 -38.812 1 82.5 98 ASN A N 1
ATOM 740 C CA . ASN A 1 98 ? 28 -75 -39.188 1 82.5 98 ASN A CA 1
ATOM 741 C C . ASN A 1 98 ? 28.516 -76.375 -38.812 1 82.5 98 ASN A C 1
ATOM 743 O O . ASN A 1 98 ? 27.75 -77.25 -38.375 1 82.5 98 ASN A O 1
ATOM 747 N N . ASP A 1 99 ? 29.844 -76.75 -39.062 1 79.12 99 ASP A N 1
ATOM 748 C CA . ASP A 1 99 ? 30.406 -78.125 -38.938 1 79.12 99 ASP A CA 1
ATOM 749 C C . ASP A 1 99 ? 29.797 -78.812 -37.75 1 79.12 99 ASP A C 1
ATOM 751 O O . ASP A 1 99 ? 29.312 -79.938 -37.906 1 79.12 99 ASP A O 1
ATOM 755 N N . SER A 1 100 ? 29.531 -78.25 -36.469 1 87.5 100 SER A N 1
ATOM 756 C CA . SER A 1 100 ? 28.969 -79 -35.344 1 87.5 100 SER A CA 1
ATOM 757 C C . SER A 1 100 ? 27.906 -78.188 -34.625 1 87.5 100 SER A C 1
ATOM 759 O O . SER A 1 100 ? 27.203 -78.688 -33.75 1 87.5 100 SER A O 1
ATOM 761 N N . GLN A 1 101 ? 27.719 -76.938 -35.031 1 90.19 101 GLN A N 1
ATOM 762 C CA . GLN A 1 101 ? 26.797 -76.125 -34.281 1 90.19 101 GLN A CA 1
ATOM 763 C C . GLN A 1 101 ? 25.531 -75.812 -35.062 1 90.19 101 GLN A C 1
ATOM 765 O O . GLN A 1 101 ? 25.594 -75.5 -36.281 1 90.19 101 GLN A O 1
ATOM 770 N N . TYR A 1 102 ? 24.359 -76 -34.406 1 94.25 102 TYR A N 1
ATOM 771 C CA . TYR A 1 102 ? 23.062 -75.625 -34.969 1 94.25 102 TYR A CA 1
ATOM 772 C C . TYR A 1 102 ? 22.469 -74.438 -34.281 1 94.25 102 TYR A C 1
ATOM 774 O O . TYR A 1 102 ? 22.516 -74.312 -33.062 1 94.25 102 TYR A O 1
ATOM 782 N N . TYR A 1 103 ? 21.953 -73.5 -35.125 1 94.56 103 TYR A N 1
ATOM 783 C CA . TYR A 1 103 ? 21.297 -72.25 -34.625 1 94.56 103 TYR A CA 1
ATOM 784 C C . TYR A 1 103 ? 19.906 -72.125 -35.25 1 94.56 103 TYR A C 1
ATOM 786 O O . TYR A 1 103 ? 19.75 -72.188 -36.469 1 94.56 103 TYR A O 1
ATOM 794 N N . ILE A 1 104 ? 18.938 -71.938 -34.375 1 96.5 104 ILE A N 1
ATOM 795 C CA . ILE A 1 104 ? 17.594 -71.562 -34.812 1 96.5 104 ILE A CA 1
ATOM 796 C C . ILE A 1 104 ? 17.141 -70.312 -34.062 1 96.5 104 ILE A C 1
ATOM 798 O O . ILE A 1 104 ? 17.031 -70.312 -32.844 1 96.5 104 ILE A O 1
ATOM 802 N N . VAL A 1 105 ? 16.922 -69.25 -34.812 1 96.06 105 VAL A N 1
ATOM 803 C CA . VAL A 1 105 ? 16.438 -68 -34.219 1 96.06 105 VAL A CA 1
ATOM 804 C C . VAL A 1 105 ? 14.938 -67.875 -34.469 1 96.06 105 VAL A C 1
ATOM 806 O O . VAL A 1 105 ? 14.492 -67.938 -35.625 1 96.06 105 VAL A O 1
ATOM 809 N N . THR A 1 106 ? 14.195 -67.625 -33.438 1 97.06 106 THR A N 1
ATOM 810 C CA . THR A 1 106 ? 12.75 -67.5 -33.562 1 97.06 106 THR A CA 1
ATOM 811 C C . THR A 1 106 ? 12.281 -66.125 -33 1 97.06 106 THR A C 1
ATOM 813 O O . THR A 1 106 ? 13.086 -65.375 -32.5 1 97.06 106 THR A O 1
ATOM 816 N N . GLU A 1 107 ? 11.008 -65.875 -33.188 1 95.12 107 GLU A N 1
ATOM 817 C CA . GLU A 1 107 ? 10.422 -64.75 -32.438 1 95.12 107 GLU A CA 1
ATOM 818 C C . GLU A 1 107 ? 10.594 -64.938 -30.922 1 95.12 107 GLU A C 1
ATOM 820 O O . GLU A 1 107 ? 10.797 -66.062 -30.453 1 95.12 107 GLU A O 1
ATOM 825 N N . GLN A 1 108 ? 10.57 -63.938 -30.312 1 94.69 108 GLN A N 1
ATOM 826 C CA . GLN A 1 108 ? 10.789 -64 -28.859 1 94.69 108 GLN A CA 1
ATOM 827 C C . GLN A 1 108 ? 9.719 -64.875 -28.188 1 94.69 108 GLN A C 1
ATOM 829 O O . GLN A 1 108 ? 8.523 -64.625 -28.391 1 94.69 108 GLN A O 1
ATOM 834 N N . ALA A 1 109 ? 10.109 -65.812 -27.391 1 95.31 109 ALA A N 1
ATOM 835 C CA . ALA A 1 109 ? 9.172 -66.688 -26.703 1 95.31 109 ALA A CA 1
ATOM 836 C C . ALA A 1 109 ? 9.82 -67.312 -25.5 1 95.31 109 ALA A C 1
ATOM 838 O O . ALA A 1 109 ? 11.047 -67.438 -25.422 1 95.31 109 ALA A O 1
ATOM 839 N N . LEU A 1 110 ? 8.977 -67.688 -24.609 1 94.56 110 LEU A N 1
ATOM 840 C CA . LEU A 1 110 ? 9.375 -68.375 -23.391 1 94.56 110 LEU A CA 1
ATOM 841 C C . LEU A 1 110 ? 8.766 -69.812 -23.359 1 94.56 110 LEU A C 1
ATOM 843 O O . LEU A 1 110 ? 7.594 -70 -23.688 1 94.56 110 LEU A O 1
ATOM 847 N N . PRO A 1 111 ? 9.617 -70.75 -22.984 1 95.62 111 PRO A N 1
ATOM 848 C CA . PRO A 1 111 ? 8.992 -72.062 -22.812 1 95.62 111 PRO A CA 1
ATOM 849 C C . PRO A 1 111 ? 7.809 -72 -21.859 1 95.62 111 PRO A C 1
ATOM 851 O O . PRO A 1 111 ? 7.844 -71.312 -20.844 1 95.62 111 PRO A O 1
ATOM 854 N N . LEU A 1 112 ? 6.844 -72.75 -22.172 1 96.88 112 LEU A N 1
ATOM 855 C CA . LEU A 1 112 ? 5.617 -72.75 -21.391 1 96.88 112 LEU A CA 1
ATOM 856 C C . LEU A 1 112 ? 5.906 -73.125 -19.922 1 96.88 112 LEU A C 1
ATOM 858 O O . LEU A 1 112 ? 5.309 -72.562 -19.016 1 96.88 112 LEU A O 1
ATOM 862 N N . ASP A 1 113 ? 6.824 -74 -19.734 1 93.56 113 ASP A N 1
ATOM 863 C CA . ASP A 1 113 ? 7.16 -74.438 -18.375 1 93.56 113 ASP A CA 1
ATOM 864 C C . ASP A 1 113 ? 7.637 -73.25 -17.547 1 93.56 113 ASP A C 1
ATOM 866 O O . ASP A 1 113 ? 7.215 -73.062 -16.406 1 93.56 113 ASP A O 1
ATOM 870 N N . LYS A 1 114 ? 8.43 -72.5 -18.094 1 92.38 114 LYS A N 1
ATOM 871 C CA . LYS A 1 114 ? 8.922 -71.25 -17.422 1 92.38 114 LYS A CA 1
ATOM 872 C C . LYS A 1 114 ? 7.816 -70.25 -17.281 1 92.38 114 LYS A C 1
ATOM 874 O O . LYS A 1 114 ? 7.715 -69.562 -16.266 1 92.38 114 LYS A O 1
ATOM 879 N N . TYR A 1 115 ? 7.047 -70.062 -18.266 1 94.12 115 TYR A N 1
ATOM 880 C CA . TYR A 1 115 ? 5.945 -69.125 -18.25 1 94.12 115 TYR A CA 1
ATOM 881 C C . TYR A 1 115 ? 4.953 -69.438 -17.141 1 94.12 115 TYR A C 1
ATOM 883 O O . TYR A 1 115 ? 4.469 -68.562 -16.453 1 94.12 115 TYR A O 1
ATOM 891 N N . LEU A 1 116 ? 4.695 -70.688 -16.922 1 93.94 116 LEU A N 1
ATOM 892 C CA . LEU A 1 116 ? 3.746 -71.125 -15.898 1 93.94 116 LEU A CA 1
ATOM 893 C C . LEU A 1 116 ? 4.289 -70.875 -14.5 1 93.94 116 LEU A C 1
ATOM 895 O O . LEU A 1 116 ? 3.52 -70.625 -13.555 1 93.94 116 LEU A O 1
ATOM 899 N N . SER A 1 117 ? 5.559 -70.875 -14.414 1 91.69 117 SER A N 1
ATOM 900 C CA . SER A 1 117 ? 6.18 -70.625 -13.109 1 91.69 117 SER A CA 1
ATOM 901 C C . SER A 1 117 ? 6.133 -69.125 -12.758 1 91.69 117 SER A C 1
ATOM 903 O O . SER A 1 117 ? 6.16 -68.75 -11.578 1 91.69 117 SER A O 1
ATOM 905 N N . GLN A 1 118 ? 6.016 -68.375 -13.734 1 90.5 118 GLN A N 1
ATOM 906 C CA . GLN A 1 118 ? 6.078 -66.875 -13.523 1 90.5 118 GLN A CA 1
ATOM 907 C C . GLN A 1 118 ? 4.68 -66.312 -13.484 1 90.5 118 GLN A C 1
ATOM 909 O O . GLN A 1 118 ? 4.504 -65.125 -13.047 1 90.5 118 GLN A O 1
ATOM 914 N N . ASN A 1 119 ? 3.699 -67.062 -13.977 1 89.75 119 ASN A N 1
ATOM 915 C CA . ASN A 1 119 ? 2.348 -66.562 -14.102 1 89.75 119 ASN A CA 1
ATOM 916 C C . ASN A 1 119 ? 1.305 -67.5 -13.562 1 89.75 119 ASN A C 1
ATOM 918 O O . ASN A 1 119 ? 1.383 -68.75 -13.812 1 89.75 119 ASN A O 1
ATOM 922 N N . ASP A 1 120 ? 0.388 -66.938 -12.742 1 89.94 120 ASP A N 1
ATOM 923 C CA . ASP A 1 120 ? -0.779 -67.75 -12.352 1 89.94 120 ASP A CA 1
ATOM 924 C C . ASP A 1 120 ? -1.915 -67.562 -13.359 1 89.94 120 ASP A C 1
ATOM 926 O O . ASP A 1 120 ? -2.562 -66.5 -13.406 1 89.94 120 ASP A O 1
ATOM 930 N N . LEU A 1 121 ? -2.115 -68.562 -14.117 1 92.44 121 LEU A N 1
ATOM 931 C CA . LEU A 1 121 ? -3.088 -68.5 -15.203 1 92.44 121 LEU A CA 1
ATOM 932 C C . LEU A 1 121 ? -4.473 -68.938 -14.734 1 92.44 121 LEU A C 1
ATOM 934 O O . LEU A 1 121 ? -4.598 -69.875 -13.969 1 92.44 121 LEU A O 1
ATOM 938 N N . THR A 1 122 ? -5.457 -68.188 -15.148 1 91.56 122 THR A N 1
ATOM 939 C CA . THR A 1 122 ? -6.844 -68.562 -14.906 1 91.56 122 THR A CA 1
ATOM 940 C C . THR A 1 122 ? -7.262 -69.75 -15.82 1 91.56 122 THR A C 1
ATOM 942 O O . THR A 1 122 ? -6.57 -70.062 -16.797 1 91.56 122 THR A O 1
ATOM 945 N N . SER A 1 123 ? -8.398 -70.312 -15.5 1 92 123 SER A N 1
ATOM 946 C CA . SER A 1 123 ? -8.953 -71.375 -16.328 1 92 123 SER A CA 1
ATOM 947 C C . SER A 1 123 ? -9.195 -70.938 -17.766 1 92 123 SER A C 1
ATOM 949 O O . SER A 1 123 ? -8.953 -71.688 -18.719 1 92 123 SER A O 1
ATOM 951 N N . GLU A 1 124 ? -9.562 -69.688 -17.844 1 90.5 124 GLU A N 1
ATOM 952 C CA . GLU A 1 124 ? -9.836 -69.125 -19.156 1 90.5 124 GLU A CA 1
ATOM 953 C C . GLU A 1 124 ? -8.555 -68.938 -19.969 1 90.5 124 GLU A C 1
ATOM 955 O O . GLU A 1 124 ? -8.539 -69.25 -21.172 1 90.5 124 GLU A O 1
ATOM 960 N N . GLN A 1 125 ? -7.516 -68.562 -19.328 1 93.31 125 GLN A N 1
ATOM 961 C CA . GLN A 1 125 ? -6.238 -68.375 -20 1 93.31 125 GLN A CA 1
ATOM 962 C C . GLN A 1 125 ? -5.633 -69.75 -20.406 1 93.31 125 GLN A C 1
ATOM 964 O O . GLN A 1 125 ? -5.012 -69.875 -21.453 1 93.31 125 GLN A O 1
ATOM 969 N N . LEU A 1 126 ? -5.84 -70.688 -19.562 1 95.75 126 LEU A N 1
ATOM 970 C CA . LEU A 1 126 ? -5.371 -72 -19.891 1 95.75 126 LEU A CA 1
ATOM 971 C C . LEU A 1 126 ? -6.098 -72.562 -21.125 1 95.75 126 LEU A C 1
ATOM 973 O O . LEU A 1 126 ? -5.469 -73.125 -22.016 1 95.75 126 LEU A O 1
ATOM 977 N N . LEU A 1 127 ? -7.371 -72.375 -21.109 1 95.25 127 LEU A N 1
ATOM 978 C CA . LEU A 1 127 ? -8.156 -72.812 -22.25 1 95.25 127 LEU A CA 1
ATOM 979 C C . LEU A 1 127 ? -7.727 -72.062 -23.531 1 95.25 127 LEU A C 1
ATOM 981 O O . LEU A 1 127 ? -7.699 -72.688 -24.609 1 95.25 127 LEU A O 1
ATOM 985 N N . PHE A 1 128 ? -7.449 -70.875 -23.438 1 94.81 128 PHE A N 1
ATOM 986 C CA . PHE A 1 128 ? -6.965 -70.125 -24.578 1 94.81 128 PHE A CA 1
ATOM 987 C C . PHE A 1 128 ? -5.66 -70.688 -25.109 1 94.81 128 PHE A C 1
ATOM 989 O O . PHE A 1 128 ? -5.48 -70.812 -26.328 1 94.81 128 PHE A O 1
ATOM 996 N N . GLY A 1 129 ? -4.754 -70.938 -24.172 1 96.56 129 GLY A N 1
ATOM 997 C CA . GLY A 1 129 ? -3.518 -71.625 -24.578 1 96.56 129 GLY A CA 1
ATOM 998 C C . GLY A 1 129 ? -3.744 -72.938 -25.281 1 96.56 129 GLY A C 1
ATOM 999 O O . GLY A 1 129 ? -3.137 -73.188 -26.328 1 96.56 129 GLY A O 1
ATOM 1000 N N . LEU A 1 130 ? -4.59 -73.688 -24.719 1 97.56 130 LEU A N 1
ATOM 1001 C CA . LEU A 1 130 ? -4.906 -75 -25.297 1 97.56 130 LEU A CA 1
ATOM 1002 C C . LEU A 1 130 ? -5.566 -74.812 -26.656 1 97.56 130 LEU A C 1
ATOM 1004 O O . LEU A 1 130 ? -5.367 -75.688 -27.562 1 97.56 130 LEU A O 1
ATOM 1008 N N . TYR A 1 131 ? -6.348 -73.875 -26.75 1 96.88 131 TYR A N 1
ATOM 1009 C CA . TYR A 1 131 ? -6.922 -73.5 -28.047 1 96.88 131 TYR A CA 1
ATOM 1010 C C . TYR A 1 131 ? -5.828 -73.312 -29.094 1 96.88 131 TYR A C 1
ATOM 1012 O O . TYR A 1 131 ? -5.887 -73.875 -30.188 1 96.88 131 TYR A O 1
ATOM 1020 N N . ASN A 1 132 ? -4.832 -72.5 -28.766 1 96.62 132 ASN A N 1
ATOM 1021 C CA . ASN A 1 132 ? -3.717 -72.25 -29.672 1 96.62 132 ASN A CA 1
ATOM 1022 C C . ASN A 1 132 ? -3.004 -73.562 -30.078 1 96.62 132 ASN A C 1
ATOM 1024 O O . ASN A 1 132 ? -2.736 -73.75 -31.266 1 96.62 132 ASN A O 1
ATOM 1028 N N . ILE A 1 133 ? -2.734 -74.312 -29.125 1 98.06 133 ILE A N 1
ATOM 1029 C CA . ILE A 1 133 ? -1.941 -75.5 -29.375 1 98.06 133 ILE A CA 1
ATOM 1030 C C . ILE A 1 133 ? -2.758 -76.5 -30.188 1 98.06 133 ILE A C 1
ATOM 1032 O O . ILE A 1 133 ? -2.229 -77.125 -31.094 1 98.06 133 ILE A O 1
ATOM 1036 N N . SER A 1 134 ? -4.027 -76.688 -29.844 1 98 134 SER A N 1
ATOM 1037 C CA . SER A 1 134 ? -4.891 -77.562 -30.594 1 98 134 SER A CA 1
ATOM 1038 C C . SER A 1 134 ? -5 -77.125 -32.062 1 98 134 SER A C 1
ATOM 1040 O O . SER A 1 134 ? -4.98 -77.938 -32.969 1 98 134 SER A O 1
ATOM 1042 N N . GLU A 1 135 ? -5.16 -75.938 -32.219 1 96.5 135 GLU A N 1
ATOM 1043 C CA . GLU A 1 135 ? -5.207 -75.375 -33.594 1 96.5 135 GLU A CA 1
ATOM 1044 C C . GLU A 1 135 ? -3.895 -75.625 -34.312 1 96.5 135 GLU A C 1
ATOM 1046 O O . GLU A 1 135 ? -3.9 -76.062 -35.5 1 96.5 135 GLU A O 1
ATOM 1051 N N . ALA A 1 136 ? -2.793 -75.375 -33.688 1 97.56 136 ALA A N 1
ATOM 1052 C CA . ALA A 1 136 ? -1.477 -75.625 -34.281 1 97.56 136 ALA A CA 1
ATOM 1053 C C . ALA A 1 136 ? -1.319 -77.062 -34.719 1 97.56 136 ALA A C 1
ATOM 1055 O O . ALA A 1 136 ? -0.844 -77.375 -35.812 1 97.56 136 ALA A O 1
ATOM 1056 N N . LEU A 1 137 ? -1.734 -77.938 -33.812 1 98.25 137 LEU A N 1
ATOM 1057 C CA . LEU A 1 137 ? -1.627 -79.375 -34.094 1 98.25 137 LEU A CA 1
ATOM 1058 C C . LEU A 1 137 ? -2.49 -79.75 -35.281 1 98.25 137 LEU A C 1
ATOM 1060 O O . LEU A 1 137 ? -2.094 -80.562 -36.094 1 98.25 137 LEU A O 1
ATOM 1064 N N . LYS A 1 138 ? -3.643 -79.188 -35.344 1 97.19 138 LYS A N 1
ATOM 1065 C CA . LYS A 1 138 ? -4.496 -79.438 -36.5 1 97.19 138 LYS A CA 1
ATOM 1066 C C . LYS A 1 138 ? -3.781 -79.062 -37.812 1 97.19 138 LYS A C 1
ATOM 1068 O O . LYS A 1 138 ? -3.768 -79.812 -38.75 1 97.19 138 LYS A O 1
ATOM 1073 N N . PHE A 1 139 ? -3.162 -77.938 -37.906 1 96.69 139 PHE A N 1
ATOM 1074 C CA . PHE A 1 139 ? -2.457 -77.5 -39.094 1 96.69 139 PHE A CA 1
ATOM 1075 C C . PHE A 1 139 ? -1.257 -78.375 -39.375 1 96.69 139 PHE A C 1
ATOM 1077 O O . PHE A 1 139 ? -1.009 -78.688 -40.531 1 96.69 139 PHE A O 1
ATOM 1084 N N . ILE A 1 140 ? -0.55 -78.688 -38.312 1 96.94 140 ILE A N 1
ATOM 1085 C CA . ILE A 1 140 ? 0.634 -79.5 -38.5 1 96.94 140 ILE A CA 1
ATOM 1086 C C . ILE A 1 140 ? 0.225 -80.875 -39 1 96.94 140 ILE A C 1
ATOM 1088 O O . ILE A 1 140 ? 0.821 -81.438 -39.969 1 96.94 140 ILE A O 1
ATOM 1092 N N . ASN A 1 141 ? -0.854 -81.438 -38.469 1 97.12 141 ASN A N 1
ATOM 1093 C CA . ASN A 1 141 ? -1.287 -82.812 -38.781 1 97.12 141 ASN A CA 1
ATOM 1094 C C . ASN A 1 141 ? -1.956 -82.875 -40.156 1 97.12 141 ASN A C 1
ATOM 1096 O O . ASN A 1 141 ? -1.729 -83.812 -40.906 1 97.12 141 ASN A O 1
ATOM 1100 N N . VAL A 1 142 ? -2.73 -81.875 -40.438 1 95.31 142 VAL A N 1
ATOM 1101 C CA . VAL A 1 142 ? -3.566 -82 -41.625 1 95.31 142 VAL A CA 1
ATOM 1102 C C . VAL A 1 142 ? -2.896 -81.25 -42.781 1 95.31 142 VAL A C 1
ATOM 1104 O O . VAL A 1 142 ? -2.496 -81.875 -43.781 1 95.31 142 VAL A O 1
ATOM 1107 N N . GLU A 1 143 ? -2.623 -80.062 -42.625 1 93.44 143 GLU A N 1
ATOM 1108 C CA . GLU A 1 143 ? -2.037 -79.25 -43.688 1 93.44 143 GLU A CA 1
ATOM 1109 C C . GLU A 1 143 ? -0.562 -79.562 -43.875 1 93.44 143 GLU A C 1
ATOM 1111 O O . GLU A 1 143 ? -0.075 -79.625 -45.031 1 93.44 143 GLU A O 1
ATOM 1116 N N . GLY A 1 144 ? 0.102 -79.812 -42.812 1 93.81 144 GLY A N 1
ATOM 1117 C CA . GLY A 1 144 ? 1.513 -80.188 -42.906 1 93.81 144 GLY A CA 1
ATOM 1118 C C . GLY A 1 144 ? 1.752 -81.625 -43.156 1 93.81 144 GLY A C 1
ATOM 1119 O O . GLY A 1 144 ? 2.871 -82.062 -43.469 1 93.81 144 GLY A O 1
ATOM 1120 N N . ALA A 1 145 ? 0.726 -82.438 -42.969 1 94.06 145 ALA A N 1
ATOM 1121 C CA . ALA A 1 145 ? 0.828 -83.875 -43.094 1 94.06 145 ALA A CA 1
ATOM 1122 C C . ALA A 1 145 ? 2.016 -84.438 -42.281 1 94.06 145 ALA A C 1
ATOM 1124 O O . ALA A 1 145 ? 2.824 -85.188 -42.812 1 94.06 145 ALA A O 1
ATOM 1125 N N . THR A 1 146 ? 2.074 -83.938 -41.125 1 95.44 146 THR A N 1
ATOM 1126 C CA . THR A 1 146 ? 3.195 -84.25 -40.25 1 95.44 146 THR A CA 1
ATOM 1127 C C . THR A 1 146 ? 2.707 -84.5 -38.812 1 95.44 146 THR A C 1
ATOM 1129 O O . THR A 1 146 ? 1.748 -83.875 -38.375 1 95.44 146 THR A O 1
ATOM 1132 N N . ALA A 1 147 ? 3.273 -85.5 -38.156 1 96.25 147 ALA A N 1
ATOM 1133 C CA . ALA A 1 147 ? 3.049 -85.688 -36.719 1 96.25 147 ALA A CA 1
ATOM 1134 C C . ALA A 1 147 ? 4.184 -85.062 -35.906 1 96.25 147 ALA A C 1
ATOM 1136 O O . ALA A 1 147 ? 5.355 -85.188 -36.281 1 96.25 147 ALA A O 1
ATOM 1137 N N . HIS A 1 148 ? 3.879 -84.375 -34.875 1 96.19 148 HIS A N 1
ATOM 1138 C CA . HIS A 1 148 ? 4.859 -83.688 -34.031 1 96.19 148 HIS A CA 1
ATOM 1139 C C . HIS A 1 148 ? 5.547 -84.688 -33.094 1 96.19 148 HIS A C 1
ATOM 1141 O O . HIS A 1 148 ? 6.773 -84.688 -32.969 1 96.19 148 HIS A O 1
ATOM 1147 N N . CYS A 1 149 ? 4.809 -85.438 -32.281 1 94.81 149 CYS A N 1
ATOM 1148 C CA . CYS A 1 149 ? 5.195 -86.562 -31.453 1 94.81 149 CYS A CA 1
ATOM 1149 C C . CYS A 1 149 ? 6.004 -86.062 -30.25 1 94.81 149 CYS A C 1
ATOM 1151 O O . CYS A 1 149 ? 6.707 -86.875 -29.609 1 94.81 149 CYS A O 1
ATOM 1153 N N . ASN A 1 150 ? 6.039 -84.875 -29.953 1 95.75 150 ASN A N 1
ATOM 1154 C CA . ASN A 1 150 ? 6.73 -84.312 -28.797 1 95.75 150 ASN A CA 1
ATOM 1155 C C . ASN A 1 150 ? 5.926 -83.188 -28.172 1 95.75 150 ASN A C 1
ATOM 1157 O O . ASN A 1 150 ? 6.477 -82.125 -27.859 1 95.75 150 ASN A O 1
ATOM 1161 N N . VAL A 1 151 ? 4.633 -83.312 -28 1 97.06 151 VAL A N 1
ATOM 1162 C CA . VAL A 1 151 ? 3.768 -82.25 -27.453 1 97.06 151 VAL A CA 1
ATOM 1163 C C . VAL A 1 151 ? 3.801 -82.312 -25.922 1 97.06 151 VAL A C 1
ATOM 1165 O O . VAL A 1 151 ? 3.297 -83.25 -25.312 1 97.06 151 VAL A O 1
ATOM 1168 N N . ASN A 1 152 ? 4.371 -81.375 -25.312 1 96.12 152 ASN A N 1
ATOM 1169 C CA . ASN A 1 152 ? 4.43 -81.188 -23.859 1 96.12 152 ASN A CA 1
ATOM 1170 C C . ASN A 1 152 ? 4.84 -79.812 -23.469 1 96.12 152 ASN A C 1
ATOM 1172 O O . ASN A 1 152 ? 4.941 -78.938 -24.344 1 96.12 152 ASN A O 1
ATOM 1176 N N . ARG A 1 153 ? 5.027 -79.438 -22.25 1 95.06 153 ARG A N 1
ATOM 1177 C CA . ARG A 1 153 ? 5.254 -78.125 -21.766 1 95.06 153 ARG A CA 1
ATOM 1178 C C . ARG A 1 153 ? 6.613 -77.562 -22.203 1 95.06 153 ARG A C 1
ATOM 1180 O O . ARG A 1 153 ? 6.852 -76.375 -22.203 1 95.06 153 ARG A O 1
ATOM 1187 N N . HIS A 1 154 ? 7.535 -78.5 -22.641 1 94.38 154 HIS A N 1
ATOM 1188 C CA . HIS A 1 154 ? 8.883 -78.062 -23.031 1 94.38 154 HIS A CA 1
ATOM 1189 C C . HIS A 1 154 ? 8.977 -77.812 -24.531 1 94.38 154 HIS A C 1
ATOM 1191 O O . HIS A 1 154 ? 9.969 -77.312 -25.016 1 94.38 154 HIS A O 1
ATOM 1197 N N . SER A 1 155 ? 7.941 -78.188 -25.25 1 96.88 155 SER A N 1
ATOM 1198 C CA . SER A 1 155 ? 7.91 -78 -26.688 1 96.88 155 SER A CA 1
ATOM 1199 C C . SER A 1 155 ? 6.953 -76.875 -27.047 1 96.88 155 SER A C 1
ATOM 1201 O O . SER A 1 155 ? 6.711 -76.625 -28.234 1 96.88 155 SER A O 1
ATOM 1203 N N . ILE A 1 156 ? 6.355 -76.25 -26.078 1 97.94 156 ILE A N 1
ATOM 1204 C CA . ILE A 1 156 ? 5.453 -75.125 -26.25 1 97.94 156 ILE A CA 1
ATOM 1205 C C . ILE A 1 156 ? 6.121 -73.875 -25.75 1 97.94 156 ILE A C 1
ATOM 1207 O O . ILE A 1 156 ? 6.766 -73.875 -24.703 1 97.94 156 ILE A O 1
ATOM 1211 N N . PHE A 1 157 ? 5.926 -72.812 -26.547 1 97.75 157 PHE A N 1
ATOM 1212 C CA . PHE A 1 157 ? 6.52 -71.562 -26.219 1 97.75 157 PHE A CA 1
ATOM 1213 C C . PHE A 1 157 ? 5.469 -70.438 -26.25 1 97.75 157 PHE A C 1
ATOM 1215 O O . PHE A 1 157 ? 4.566 -70.438 -27.078 1 97.75 157 PHE A O 1
ATOM 1222 N N . VAL A 1 158 ? 5.629 -69.562 -25.312 1 97.25 158 VAL A N 1
ATOM 1223 C CA . VAL A 1 158 ? 4.684 -68.438 -25.188 1 97.25 158 VAL A CA 1
ATOM 1224 C C . VAL A 1 158 ? 5.312 -67.125 -25.703 1 97.25 158 VAL A C 1
ATOM 1226 O O . VAL A 1 158 ? 6.391 -66.75 -25.25 1 97.25 158 VAL A O 1
ATOM 1229 N N . THR A 1 159 ? 4.633 -66.5 -26.594 1 95.31 159 THR A N 1
ATOM 1230 C CA . THR A 1 159 ? 5.137 -65.312 -27.188 1 95.31 159 THR A CA 1
ATOM 1231 C C . THR A 1 159 ? 4.906 -64.125 -26.266 1 95.31 159 THR A C 1
ATOM 1233 O O . THR A 1 159 ? 4.293 -64.25 -25.203 1 95.31 159 THR A O 1
ATOM 1236 N N . GLU A 1 160 ? 5.305 -62.938 -26.703 1 90.81 160 GLU A N 1
ATOM 1237 C CA . GLU A 1 160 ? 5.137 -61.719 -25.922 1 90.81 160 GLU A CA 1
ATOM 1238 C C . GLU A 1 160 ? 3.666 -61.344 -25.797 1 90.81 160 GLU A C 1
ATOM 1240 O O . GLU A 1 160 ? 3.273 -60.656 -24.844 1 90.81 160 GLU A O 1
ATOM 1245 N N . SER A 1 161 ? 2.883 -61.781 -26.734 1 92.31 161 SER A N 1
ATOM 1246 C CA . SER A 1 161 ? 1.452 -61.5 -26.703 1 92.31 161 SER A CA 1
ATOM 1247 C C . SER A 1 161 ? 0.7 -62.531 -25.859 1 92.31 161 SER A C 1
ATOM 1249 O O . SER A 1 161 ? -0.529 -62.469 -25.766 1 92.31 161 SER A O 1
ATOM 1251 N N . GLY A 1 162 ? 1.435 -63.438 -25.281 1 92.44 162 GLY A N 1
ATOM 1252 C CA . GLY A 1 162 ? 0.805 -64.438 -24.438 1 92.44 162 GLY A CA 1
ATOM 1253 C C . GLY A 1 162 ? 0.192 -65.562 -25.219 1 92.44 162 GLY A C 1
ATOM 1254 O O . GLY A 1 162 ? -0.544 -66.438 -24.672 1 92.44 162 GLY A O 1
ATOM 1255 N N . GLU A 1 163 ? 0.465 -65.625 -26.453 1 94.56 163 GLU A N 1
ATOM 1256 C CA . GLU A 1 163 ? -0.028 -66.75 -27.281 1 94.56 163 GLU A CA 1
ATOM 1257 C C . GLU A 1 163 ? 0.907 -67.938 -27.234 1 94.56 163 GLU A C 1
ATOM 1259 O O . GLU A 1 163 ? 2.131 -67.75 -27.219 1 94.56 163 GLU A O 1
ATOM 1264 N N . TRP A 1 164 ? 0.32 -69.125 -27.188 1 97.81 164 TRP A N 1
ATOM 1265 C CA . TRP A 1 164 ? 1.106 -70.375 -27.156 1 97.81 164 TRP A CA 1
ATOM 1266 C C . TRP A 1 164 ? 1.395 -70.875 -28.562 1 97.81 164 TRP A C 1
ATOM 1268 O O . TRP A 1 164 ? 0.49 -71 -29.391 1 97.81 164 TRP A O 1
ATOM 1278 N N . LYS A 1 165 ? 2.598 -71.25 -28.812 1 97.75 165 LYS A N 1
ATOM 1279 C CA . LYS A 1 165 ? 3.016 -71.75 -30.094 1 97.75 165 LYS A CA 1
ATOM 1280 C C . LYS A 1 165 ? 3.809 -73.062 -29.922 1 97.75 165 LYS A C 1
ATOM 1282 O O . LYS A 1 165 ? 4.457 -73.25 -28.891 1 97.75 165 LYS A O 1
ATOM 1287 N N . LEU A 1 166 ? 3.701 -73.875 -30.891 1 98 166 LEU A N 1
ATOM 1288 C CA . LEU A 1 166 ? 4.371 -75.125 -30.844 1 98 166 LEU A CA 1
ATOM 1289 C C . LEU A 1 166 ? 5.742 -75.062 -31.516 1 98 166 LEU A C 1
ATOM 1291 O O . LEU A 1 166 ? 5.902 -74.438 -32.531 1 98 166 LEU A O 1
ATOM 1295 N N . PHE A 1 167 ? 6.648 -75.688 -30.938 1 97.5 167 PHE A N 1
ATOM 1296 C CA . PHE A 1 167 ? 7.992 -75.875 -31.469 1 97.5 167 PHE A CA 1
ATOM 1297 C C . PHE A 1 167 ? 8.555 -77.25 -31 1 97.5 167 PHE A C 1
ATOM 1299 O O . PHE A 1 167 ? 7.805 -78.188 -30.703 1 97.5 167 PHE A O 1
ATOM 1306 N N . GLY A 1 168 ? 9.773 -77.625 -31.078 1 96.12 168 GLY A N 1
ATOM 1307 C CA . GLY A 1 168 ? 10.32 -78.875 -30.641 1 96.12 168 GLY A CA 1
ATOM 1308 C C . GLY A 1 168 ? 10.039 -80 -31.609 1 96.12 168 GLY A C 1
ATOM 1309 O O . GLY A 1 168 ? 9.406 -81 -31.25 1 96.12 168 GLY A O 1
ATOM 1310 N N . PHE A 1 169 ? 10.586 -80 -32.688 1 96.56 169 PHE A N 1
ATOM 1311 C CA . PHE A 1 169 ? 10.289 -80.938 -33.781 1 96.56 169 PHE A CA 1
ATOM 1312 C C . PHE A 1 169 ? 11.305 -82.062 -33.812 1 96.56 169 PHE A C 1
ATOM 1314 O O . PHE A 1 169 ? 11.594 -82.625 -34.875 1 96.56 169 PHE A O 1
ATOM 1321 N N . GLU A 1 170 ? 11.758 -82.438 -32.719 1 95.88 170 GLU A N 1
ATOM 1322 C CA . GLU A 1 170 ? 12.805 -83.438 -32.625 1 95.88 170 GLU A CA 1
ATOM 1323 C C . GLU A 1 170 ? 12.289 -84.812 -33.125 1 95.88 170 GLU A C 1
ATOM 1325 O O . GLU A 1 170 ? 13.055 -85.625 -33.688 1 95.88 170 GLU A O 1
ATOM 1330 N N . LEU A 1 171 ? 11.039 -85.062 -32.969 1 94.06 171 LEU A N 1
ATOM 1331 C CA . LEU A 1 171 ? 10.477 -86.375 -33.281 1 94.06 171 LEU A CA 1
ATOM 1332 C C . LEU A 1 171 ? 9.492 -86.25 -34.438 1 94.06 171 LEU A C 1
ATOM 1334 O O . LEU A 1 171 ? 8.781 -87.188 -34.75 1 94.06 171 LEU A O 1
ATOM 1338 N N . ALA A 1 172 ? 9.438 -85.188 -35.094 1 95.38 172 ALA A N 1
ATOM 1339 C CA . ALA A 1 172 ? 8.469 -84.938 -36.156 1 95.38 172 ALA A CA 1
ATOM 1340 C C . ALA A 1 172 ? 8.648 -85.938 -37.281 1 95.38 172 ALA A C 1
ATOM 1342 O O . ALA A 1 172 ? 9.781 -86.312 -37.625 1 95.38 172 ALA A O 1
ATOM 1343 N N . THR A 1 173 ? 7.527 -86.375 -37.812 1 93.62 173 THR A N 1
ATOM 1344 C CA . THR A 1 173 ? 7.566 -87.375 -38.906 1 93.62 173 THR A CA 1
ATOM 1345 C C . THR A 1 173 ? 6.441 -87.125 -39.906 1 93.62 173 THR A C 1
ATOM 1347 O O . THR A 1 173 ? 5.363 -86.688 -39.531 1 93.62 173 THR A O 1
ATOM 1350 N N . ASN A 1 174 ? 6.727 -87.312 -41.156 1 89.88 174 ASN A N 1
ATOM 1351 C CA . ASN A 1 174 ? 5.73 -87.125 -42.219 1 89.88 174 ASN A CA 1
ATOM 1352 C C . ASN A 1 174 ? 5.383 -88.438 -42.938 1 89.88 174 ASN A C 1
ATOM 1354 O O . ASN A 1 174 ? 5.949 -89.438 -42.625 1 89.88 174 ASN A O 1
ATOM 1358 N N . ALA A 1 175 ? 4.344 -88.25 -43.688 1 77.31 175 ALA A N 1
ATOM 1359 C CA . ALA A 1 175 ? 3.801 -89.438 -44.375 1 77.31 175 ALA A CA 1
ATOM 1360 C C . ALA A 1 175 ? 4.848 -90.062 -45.281 1 77.31 175 ALA A C 1
ATOM 1362 O O . ALA A 1 175 ? 4.867 -91.25 -45.469 1 77.31 175 ALA A O 1
ATOM 1363 N N . GLN A 1 176 ? 5.688 -89.312 -45.812 1 78 176 GLN A N 1
ATOM 1364 C CA . GLN A 1 176 ? 6.664 -89.75 -46.781 1 78 176 GLN A CA 1
ATOM 1365 C C . GLN A 1 176 ? 7.84 -90.438 -46.094 1 78 176 GLN A C 1
ATOM 1367 O O . GLN A 1 176 ? 8.422 -91.375 -46.625 1 78 176 GLN A O 1
ATOM 1372 N N . ASN A 1 177 ? 8.141 -89.938 -44.938 1 77 177 ASN A N 1
ATOM 1373 C CA . ASN A 1 177 ? 9.281 -90.5 -44.219 1 77 177 ASN A CA 1
ATOM 1374 C C . ASN A 1 177 ? 8.938 -90.75 -42.75 1 77 177 ASN A C 1
ATOM 1376 O O . ASN A 1 177 ? 9.273 -90 -41.844 1 77 177 ASN A O 1
ATOM 1380 N N . ILE A 1 178 ? 8.258 -91.812 -42.656 1 76.12 178 ILE A N 1
ATOM 1381 C CA . ILE A 1 178 ? 7.941 -92.188 -41.281 1 76.12 178 ILE A CA 1
ATOM 1382 C C . ILE A 1 178 ? 9.211 -92.625 -40.562 1 76.12 178 ILE A C 1
ATOM 1384 O O . ILE A 1 178 ? 9.836 -93.625 -41 1 76.12 178 ILE A O 1
ATOM 1388 N N . SER A 1 179 ? 9.656 -91.812 -39.688 1 74.75 179 SER A N 1
ATOM 1389 C CA . SER A 1 179 ? 10.914 -92.188 -39 1 74.75 179 SER A CA 1
ATOM 1390 C C . SER A 1 179 ? 10.758 -93.375 -38.125 1 74.75 179 SER A C 1
ATOM 1392 O O . SER A 1 179 ? 10.273 -93.312 -37 1 74.75 179 SER A O 1
ATOM 1394 N N . LYS A 1 180 ? 11.164 -94.438 -38.594 1 74.75 180 LYS A N 1
ATOM 1395 C CA . LYS A 1 180 ? 11.062 -95.688 -37.875 1 74.75 180 LYS A CA 1
ATOM 1396 C C . LYS A 1 180 ? 12.156 -95.812 -36.812 1 74.75 180 LYS A C 1
ATOM 1398 O O . LYS A 1 180 ? 12.109 -96.688 -35.938 1 74.75 180 LYS A O 1
ATOM 1403 N N . SER A 1 181 ? 12.984 -94.875 -36.875 1 78 181 SER A N 1
ATOM 1404 C CA . SER A 1 181 ? 14.109 -94.938 -35.938 1 78 181 SER A CA 1
ATOM 1405 C C . SER A 1 181 ? 13.977 -93.938 -34.812 1 78 181 SER A C 1
ATOM 1407 O O . SER A 1 181 ? 14.258 -94.25 -33.656 1 78 181 SER A O 1
ATOM 1409 N N . LEU A 1 182 ? 13.414 -92.812 -35.062 1 87.06 182 LEU A N 1
ATOM 1410 C CA . LEU A 1 182 ? 13.445 -91.812 -34.062 1 87.06 182 LEU A CA 1
ATOM 1411 C C . LEU A 1 182 ? 12.219 -91.875 -33.156 1 87.06 182 LEU A C 1
ATOM 1413 O O . LEU A 1 182 ? 12.336 -91.812 -31.922 1 87.06 182 LEU A O 1
ATOM 1417 N N . VAL A 1 183 ? 11.047 -92.062 -33.719 1 86.75 183 VAL A N 1
ATOM 1418 C CA . VAL A 1 183 ? 9.789 -91.938 -33 1 86.75 183 VAL A CA 1
ATOM 1419 C C . VAL A 1 183 ? 9.727 -93 -31.906 1 86.75 183 VAL A C 1
ATOM 1421 O O . VAL A 1 183 ? 9.43 -92.75 -30.75 1 86.75 183 VAL A O 1
ATOM 1424 N N . PRO A 1 184 ? 10.172 -94.188 -32.25 1 83.06 184 PRO A N 1
ATOM 1425 C CA . PRO A 1 184 ? 10.102 -95.25 -31.219 1 83.06 184 PRO A CA 1
ATOM 1426 C C . PRO A 1 184 ? 11.047 -95 -30.047 1 83.06 184 PRO A C 1
ATOM 1428 O O . PRO A 1 184 ? 10.828 -95.5 -28.953 1 83.06 184 PRO A O 1
ATOM 1431 N N . MET A 1 185 ? 12.078 -94.188 -30.359 1 84.62 185 MET A N 1
ATOM 1432 C CA . MET A 1 185 ? 13.047 -93.875 -29.312 1 84.62 185 MET A CA 1
ATOM 1433 C C . MET A 1 185 ? 12.727 -92.5 -28.656 1 84.62 185 MET A C 1
ATOM 1435 O O . MET A 1 185 ? 13.547 -91.938 -27.922 1 84.62 185 MET A O 1
ATOM 1439 N N . GLY A 1 186 ? 11.562 -92.062 -28.891 1 87.94 186 GLY A N 1
ATOM 1440 C CA . GLY A 1 186 ? 11.172 -90.75 -28.422 1 87.94 186 GLY A CA 1
ATOM 1441 C C . GLY A 1 186 ? 11.172 -90.625 -26.906 1 87.94 186 GLY A C 1
ATOM 1442 O O . GLY A 1 186 ? 11.414 -89.562 -26.359 1 87.94 186 GLY A O 1
ATOM 1443 N N . PHE A 1 187 ? 10.93 -91.688 -26.172 1 85.69 187 PHE A N 1
ATOM 1444 C CA . PHE A 1 187 ? 10.859 -91.688 -24.719 1 85.69 187 PHE A CA 1
ATOM 1445 C C . PHE A 1 187 ? 12.195 -91.312 -24.109 1 85.69 187 PHE A C 1
ATOM 1447 O O . PHE A 1 187 ? 12.258 -90.875 -22.938 1 85.69 187 PHE A O 1
ATOM 1454 N N . ARG A 1 188 ? 13.258 -91.25 -24.906 1 88.69 188 ARG A N 1
ATOM 1455 C CA . ARG A 1 188 ? 14.586 -90.938 -24.406 1 88.69 188 ARG A CA 1
ATOM 1456 C C . ARG A 1 188 ? 14.852 -89.438 -24.484 1 88.69 188 ARG A C 1
ATOM 1458 O O . ARG A 1 188 ? 15.828 -88.938 -23.922 1 88.69 188 ARG A O 1
ATOM 1465 N N . LEU A 1 189 ? 14 -88.812 -25.203 1 91.81 189 LEU A N 1
ATOM 1466 C CA . LEU A 1 189 ? 14.156 -87.375 -25.297 1 91.81 189 LEU A CA 1
ATOM 1467 C C . LEU A 1 189 ? 14.047 -86.688 -23.922 1 91.81 189 LEU A C 1
ATOM 1469 O O . LEU A 1 189 ? 13.172 -87.062 -23.125 1 91.81 189 LEU A O 1
ATOM 1473 N N . PRO A 1 190 ? 14.859 -85.75 -23.609 1 92.19 190 PRO A N 1
ATOM 1474 C CA . PRO A 1 190 ? 14.844 -85.062 -22.297 1 92.19 190 PRO A CA 1
ATOM 1475 C C . PRO A 1 190 ? 13.484 -84.5 -21.938 1 92.19 190 PRO A C 1
ATOM 1477 O O . PRO A 1 190 ? 13.133 -84.375 -20.766 1 92.19 190 PRO A O 1
ATOM 1480 N N . SER A 1 191 ? 12.711 -84.125 -22.859 1 91.25 191 SER A N 1
ATOM 1481 C CA . SER A 1 191 ? 11.414 -83.5 -22.625 1 91.25 191 SER A CA 1
ATOM 1482 C C . SER A 1 191 ? 10.438 -84.5 -21.969 1 91.25 191 SER A C 1
ATOM 1484 O O . SER A 1 191 ? 9.43 -84.062 -21.391 1 91.25 191 SER A O 1
ATOM 1486 N N . PHE A 1 192 ? 10.734 -85.75 -22 1 89.81 192 PHE A N 1
ATOM 1487 C CA . PHE A 1 192 ? 9.812 -86.75 -21.484 1 89.81 192 PHE A CA 1
ATOM 1488 C C . PHE A 1 192 ? 10.18 -87.125 -20.047 1 89.81 192 PHE A C 1
ATOM 1490 O O . PHE A 1 192 ? 9.547 -88 -19.453 1 89.81 192 PHE A O 1
ATOM 1497 N N . LYS A 1 193 ? 11.117 -86.438 -19.5 1 88.5 193 LYS A N 1
ATOM 1498 C CA . LYS A 1 193 ? 11.562 -86.75 -18.156 1 88.5 193 LYS A CA 1
ATOM 1499 C C . LYS A 1 193 ? 10.445 -86.5 -17.141 1 88.5 193 LYS A C 1
ATOM 1501 O O . LYS A 1 193 ? 10.367 -87.188 -16.109 1 88.5 193 LYS A O 1
ATOM 1506 N N . ASP A 1 194 ? 9.609 -85.562 -17.469 1 89.25 194 ASP A N 1
ATOM 1507 C CA . ASP A 1 194 ? 8.625 -85.188 -16.453 1 89.25 194 ASP A CA 1
ATOM 1508 C C . ASP A 1 194 ? 7.207 -85.25 -17.031 1 89.25 194 ASP A C 1
ATOM 1510 O O . ASP A 1 194 ? 6.344 -84.5 -16.609 1 89.25 194 ASP A O 1
ATOM 1514 N N . THR A 1 195 ? 7.055 -86 -18.031 1 91 195 THR A N 1
ATOM 1515 C CA . THR A 1 195 ? 5.727 -86.188 -18.609 1 91 195 THR A CA 1
ATOM 1516 C C . THR A 1 195 ? 5.508 -87.625 -18.984 1 91 195 THR A C 1
ATOM 1518 O O . THR A 1 195 ? 6.465 -88.375 -19.109 1 91 195 THR A O 1
ATOM 1521 N N . LEU A 1 196 ? 4.316 -88 -19.172 1 90.5 196 LEU A N 1
ATOM 1522 C CA . LEU A 1 196 ? 3.959 -89.375 -19.438 1 90.5 196 LEU A CA 1
ATOM 1523 C C . LEU A 1 196 ? 4.129 -89.75 -20.922 1 90.5 196 LEU A C 1
ATOM 1525 O O . LEU A 1 196 ? 3.592 -89 -21.781 1 90.5 196 LEU A O 1
ATOM 1529 N N . ALA A 1 197 ? 4.902 -90.812 -21.188 1 88.5 197 ALA A N 1
ATOM 1530 C CA . ALA A 1 197 ? 5.09 -91.25 -22.562 1 88.5 197 ALA A CA 1
ATOM 1531 C C . ALA A 1 197 ? 3.852 -92 -23.078 1 88.5 197 ALA A C 1
ATOM 1533 O O . ALA A 1 197 ? 3.148 -92.625 -22.297 1 88.5 197 ALA A O 1
ATOM 1534 N N . PRO A 1 198 ? 3.629 -91.812 -24.344 1 89.38 198 PRO A N 1
ATOM 1535 C CA . PRO A 1 198 ? 2.521 -92.562 -24.906 1 89.38 198 PRO A CA 1
ATOM 1536 C C . PRO A 1 198 ? 2.693 -94.062 -24.719 1 89.38 198 PRO A C 1
ATOM 1538 O O . PRO A 1 198 ? 3.818 -94.562 -24.75 1 89.38 198 PRO A O 1
ATOM 1541 N N . PRO A 1 199 ? 1.601 -94.75 -24.5 1 85.38 199 PRO A N 1
ATOM 1542 C CA . PRO A 1 199 ? 1.682 -96.188 -24.297 1 85.38 199 PRO A CA 1
ATOM 1543 C C . PRO A 1 199 ? 2.361 -96.938 -25.453 1 85.38 199 PRO A C 1
ATOM 1545 O O . PRO A 1 199 ? 2.973 -98 -25.234 1 85.38 199 PRO A O 1
ATOM 1548 N N . GLU A 1 200 ? 2.363 -96.438 -26.625 1 83.19 200 GLU A N 1
ATOM 1549 C CA . GLU A 1 200 ? 2.957 -97 -27.812 1 83.19 200 GLU A CA 1
ATOM 1550 C C . GLU A 1 200 ? 4.477 -97.125 -27.703 1 83.19 200 GLU A C 1
ATOM 1552 O O . GLU A 1 200 ? 5.109 -98 -28.297 1 83.19 200 GLU A O 1
ATOM 1557 N N . TYR A 1 201 ? 5.023 -96.062 -26.953 1 76.94 201 TYR A N 1
ATOM 1558 C CA . TYR A 1 201 ? 6.473 -96.062 -26.797 1 76.94 201 TYR A CA 1
ATOM 1559 C C . TYR A 1 201 ? 6.941 -97.188 -25.922 1 76.94 201 TYR A C 1
ATOM 1561 O O . TYR A 1 201 ? 8.062 -97.688 -26.078 1 76.94 201 TYR A O 1
ATOM 1569 N N . LEU A 1 202 ? 6.152 -97.625 -24.938 1 70 202 LEU A N 1
ATOM 1570 C CA . LEU A 1 202 ? 6.527 -98.625 -23.938 1 70 202 LEU A CA 1
ATOM 1571 C C . LEU A 1 202 ? 6.328 -100.062 -24.469 1 70 202 LEU A C 1
ATOM 1573 O O . LEU A 1 202 ? 7 -101 -24.016 1 70 202 LEU A O 1
ATOM 1577 N N . LYS A 1 203 ? 5.359 -100.25 -25.25 1 70.69 203 LYS A N 1
ATOM 1578 C CA . LYS A 1 203 ? 5.137 -101.625 -25.719 1 70.69 203 LYS A CA 1
ATOM 1579 C C . LYS A 1 203 ? 6.211 -102 -26.734 1 70.69 203 LYS A C 1
ATOM 1581 O O . LYS A 1 203 ? 7.316 -101.5 -26.719 1 70.69 203 LYS A O 1
ATOM 1586 N N . ASP A 1 204 ? 5.875 -102.375 -28.062 1 59.34 204 ASP A N 1
ATOM 1587 C CA . ASP A 1 204 ? 6.785 -102.938 -29.062 1 59.34 204 ASP A CA 1
ATOM 1588 C C . ASP A 1 204 ? 7.453 -101.812 -29.875 1 59.34 204 ASP A C 1
ATOM 1590 O O . ASP A 1 204 ? 6.848 -101.25 -30.781 1 59.34 204 ASP A O 1
ATOM 1594 N N . SER A 1 205 ? 8.578 -101.375 -29.391 1 56.78 205 SER A N 1
ATOM 1595 C CA . SER A 1 205 ? 9.359 -100.25 -29.922 1 56.78 205 SER A CA 1
ATOM 1596 C C . SER A 1 205 ? 9.445 -100.312 -31.438 1 56.78 205 SER A C 1
ATOM 1598 O O . SER A 1 205 ? 9.359 -99.25 -32.094 1 56.78 205 SER A O 1
ATOM 1600 N N . GLN A 1 206 ? 9.68 -101.438 -32.031 1 55.53 206 GLN A N 1
ATOM 1601 C CA . GLN A 1 206 ? 10 -101.5 -33.438 1 55.53 206 GLN A CA 1
ATOM 1602 C C . GLN A 1 206 ? 8.758 -101.312 -34.312 1 55.53 206 GLN A C 1
ATOM 1604 O O . GLN A 1 206 ? 8.859 -100.875 -35.469 1 55.53 206 GLN A O 1
ATOM 1609 N N . THR A 1 207 ? 7.508 -101.438 -33.75 1 61.69 207 THR A N 1
ATOM 1610 C CA . THR A 1 207 ? 6.301 -101.438 -34.562 1 61.69 207 THR A CA 1
ATOM 1611 C C . THR A 1 207 ? 5.367 -100.312 -34.094 1 61.69 207 THR A C 1
ATOM 1613 O O . THR A 1 207 ? 4.18 -100.312 -34.406 1 61.69 207 THR A O 1
ATOM 1616 N N . CYS A 1 208 ? 5.879 -99.312 -33.344 1 69.19 208 CYS A N 1
ATOM 1617 C CA . CYS A 1 208 ? 5.012 -98.375 -32.625 1 69.19 208 CYS A CA 1
ATOM 1618 C C . CYS A 1 208 ? 4.344 -97.438 -33.594 1 69.19 208 CYS A C 1
ATOM 1620 O O . CYS A 1 208 ? 3.18 -97.062 -33.406 1 69.19 208 CYS A O 1
ATOM 1622 N N . VAL A 1 209 ? 5.031 -97 -34.656 1 78.69 209 VAL A N 1
ATOM 1623 C CA . VAL A 1 209 ? 4.453 -96 -35.562 1 78.69 209 VAL A CA 1
ATOM 1624 C C . VAL A 1 209 ? 4.621 -96.562 -37 1 78.69 209 VAL A C 1
ATOM 1626 O O . VAL A 1 209 ? 5.73 -96.5 -37.562 1 78.69 209 VAL A O 1
ATOM 1629 N N . GLN A 1 210 ? 3.572 -97.125 -37.469 1 78.69 210 GLN A N 1
ATOM 1630 C CA . GLN A 1 210 ? 3.648 -97.688 -38.812 1 78.69 210 GLN A CA 1
ATOM 1631 C C . GLN A 1 210 ? 3.018 -96.75 -39.844 1 78.69 210 GLN A C 1
ATOM 1633 O O . GLN A 1 210 ? 3.24 -96.938 -41.062 1 78.69 210 GLN A O 1
ATOM 1638 N N . SER A 1 211 ? 2.26 -95.812 -39.375 1 87.38 211 SER A N 1
ATOM 1639 C CA . SER A 1 211 ? 1.575 -94.875 -40.281 1 87.38 211 SER A CA 1
ATOM 1640 C C . SER A 1 211 ? 1.485 -93.5 -39.688 1 87.38 211 SER A C 1
ATOM 1642 O O . SER A 1 211 ? 1.683 -93.312 -38.469 1 87.38 211 SER A O 1
ATOM 1644 N N . LEU A 1 212 ? 1.247 -92.562 -40.562 1 91.06 212 LEU A N 1
ATOM 1645 C CA . LEU A 1 212 ? 1.079 -91.188 -40.094 1 91.06 212 LEU A CA 1
ATOM 1646 C C . LEU A 1 212 ? -0.117 -91.062 -39.156 1 91.06 212 LEU A C 1
ATOM 1648 O O . LEU A 1 212 ? -0.077 -90.312 -38.188 1 91.06 212 LEU A O 1
ATOM 1652 N N . VAL A 1 213 ? -1.135 -91.875 -39.438 1 91.31 213 VAL A N 1
ATOM 1653 C CA . VAL A 1 213 ? -2.34 -91.812 -38.594 1 91.31 213 VAL A CA 1
ATOM 1654 C C . VAL A 1 213 ? -2 -92.25 -37.188 1 91.31 213 VAL A C 1
ATOM 1656 O O . VAL A 1 213 ? -2.467 -91.625 -36.219 1 91.31 213 VAL A O 1
ATOM 1659 N N . GLN A 1 214 ? -1.19 -93.25 -37.062 1 90.12 214 GLN A N 1
ATOM 1660 C CA . GLN A 1 214 ? -0.781 -93.688 -35.75 1 90.12 214 GLN A CA 1
ATOM 1661 C C . GLN A 1 214 ? 0.093 -92.688 -35.031 1 90.12 214 GLN A C 1
ATOM 1663 O O . GLN A 1 214 ? -0.021 -92.5 -33.844 1 90.12 214 GLN A O 1
ATOM 1668 N N . ALA A 1 215 ? 0.913 -92 -35.812 1 92 215 ALA A N 1
ATOM 1669 C CA . ALA A 1 215 ? 1.767 -90.938 -35.25 1 92 215 ALA A CA 1
ATOM 1670 C C . ALA A 1 215 ? 0.936 -89.812 -34.75 1 92 215 ALA A C 1
ATOM 1672 O O . ALA A 1 215 ? 1.236 -89.188 -33.719 1 92 215 ALA A O 1
ATOM 1673 N N . ILE A 1 216 ? -0.101 -89.438 -35.469 1 95.25 216 ILE A N 1
ATOM 1674 C CA . ILE A 1 216 ? -0.995 -88.375 -35.125 1 95.25 216 ILE A CA 1
ATOM 1675 C C . ILE A 1 216 ? -1.717 -88.688 -33.812 1 95.25 216 ILE A C 1
ATOM 1677 O O . ILE A 1 216 ? -1.967 -87.812 -32.969 1 95.25 216 ILE A O 1
ATOM 1681 N N . LYS A 1 217 ? -1.926 -90 -33.594 1 94.75 217 LYS A N 1
ATOM 1682 C CA . LYS A 1 217 ? -2.582 -90.438 -32.375 1 94.75 217 LYS A CA 1
ATOM 1683 C C . LYS A 1 217 ? -1.648 -90.25 -31.156 1 94.75 217 LYS A C 1
ATOM 1685 O O . LYS A 1 217 ? -2.105 -90.125 -30.031 1 94.75 217 LYS A O 1
ATOM 1690 N N . ILE A 1 218 ? -0.378 -90.25 -31.422 1 93.62 218 ILE A N 1
ATOM 1691 C CA . ILE A 1 218 ? 0.587 -89.938 -30.359 1 93.62 218 ILE A CA 1
ATOM 1692 C C . ILE A 1 218 ? 0.455 -88.5 -29.953 1 93.62 218 ILE A C 1
ATOM 1694 O O . ILE A 1 218 ? 0.452 -88.188 -28.766 1 93.62 218 ILE A O 1
ATOM 1698 N N . ASP A 1 219 ? 0.311 -87.625 -30.969 1 97.06 219 ASP A N 1
ATOM 1699 C CA . ASP A 1 219 ? 0.072 -86.25 -30.688 1 97.06 219 ASP A CA 1
ATOM 1700 C C . ASP A 1 219 ? -1.174 -86.062 -29.828 1 97.06 219 ASP A C 1
ATOM 1702 O O . ASP A 1 219 ? -1.18 -85.188 -28.906 1 97.06 219 ASP A O 1
ATOM 1706 N N . ALA A 1 220 ? -2.16 -86.812 -30.125 1 97.81 220 ALA A N 1
ATOM 1707 C CA . ALA A 1 220 ? -3.42 -86.688 -29.391 1 97.81 220 ALA A CA 1
ATOM 1708 C C . ALA A 1 220 ? -3.225 -87.125 -27.922 1 97.81 220 ALA A C 1
ATOM 1710 O O . ALA A 1 220 ? -3.699 -86.375 -27.016 1 97.81 220 ALA A O 1
ATOM 1711 N N . TRP A 1 221 ? -2.545 -88.188 -27.719 1 96.12 221 TRP A N 1
ATOM 1712 C CA . TRP A 1 221 ? -2.271 -88.625 -26.359 1 96.12 221 TRP A CA 1
ATOM 1713 C C . TRP A 1 221 ? -1.491 -87.562 -25.594 1 96.12 221 TRP A C 1
ATOM 1715 O O . TRP A 1 221 ? -1.823 -87.25 -24.453 1 96.12 221 TRP A O 1
ATOM 1725 N N . GLN A 1 222 ? -0.554 -87 -26.219 1 96.69 222 GLN A N 1
ATOM 1726 C CA . GLN A 1 222 ? 0.302 -86 -25.578 1 96.69 222 GLN A CA 1
ATOM 1727 C C . GLN A 1 222 ? -0.469 -84.75 -25.266 1 96.69 222 GLN A C 1
ATOM 1729 O O . GLN A 1 222 ? -0.232 -84.125 -24.25 1 96.69 222 GLN A O 1
ATOM 1734 N N . LEU A 1 223 ? -1.349 -84.312 -26.156 1 98.12 223 LEU A N 1
ATOM 1735 C CA . LEU A 1 223 ? -2.229 -83.188 -25.906 1 98.12 223 LEU A CA 1
ATOM 1736 C C . LEU A 1 223 ? -3.105 -83.438 -24.688 1 98.12 223 LEU A C 1
ATOM 1738 O O . LEU A 1 223 ? -3.332 -82.562 -23.875 1 98.12 223 LEU A O 1
ATOM 1742 N N . GLY A 1 224 ? -3.568 -84.688 -24.594 1 97.69 224 GLY A N 1
ATOM 1743 C CA . GLY A 1 224 ? -4.359 -85 -23.422 1 97.69 224 GLY A CA 1
ATOM 1744 C C . GLY A 1 224 ? -3.584 -84.938 -22.125 1 97.69 224 GLY A C 1
ATOM 1745 O O . GLY A 1 224 ? -4.07 -84.375 -21.141 1 97.69 224 GLY A O 1
ATOM 1746 N N . VAL A 1 225 ? -2.418 -85.5 -22.141 1 96.75 225 VAL A N 1
ATOM 1747 C CA . VAL A 1 225 ? -1.569 -85.5 -20.953 1 96.75 225 VAL A CA 1
ATOM 1748 C C . VAL A 1 225 ? -1.254 -84 -20.562 1 96.75 225 VAL A C 1
ATOM 1750 O O . VAL A 1 225 ? -1.336 -83.688 -19.391 1 96.75 225 VAL A O 1
ATOM 1753 N N . LEU A 1 226 ? -0.969 -83.25 -21.547 1 97.12 226 LEU A N 1
ATOM 1754 C CA . LEU A 1 226 ? -0.7 -81.812 -21.297 1 97.12 226 LEU A CA 1
ATOM 1755 C C . LEU A 1 226 ? -1.901 -81.125 -20.641 1 97.12 226 LEU A C 1
ATOM 1757 O O . LEU A 1 226 ? -1.747 -80.375 -19.688 1 97.12 226 LEU A O 1
ATOM 1761 N N . THR A 1 227 ? -3.049 -81.375 -21.219 1 97.75 227 THR A N 1
ATOM 1762 C CA . THR A 1 227 ? -4.273 -80.75 -20.703 1 97.75 227 THR A CA 1
ATOM 1763 C C . THR A 1 227 ? -4.496 -81.125 -19.25 1 97.75 227 THR A C 1
ATOM 1765 O O . THR A 1 227 ? -4.816 -80.25 -18.406 1 97.75 227 THR A O 1
ATOM 1768 N N . TYR A 1 228 ? -4.273 -82.375 -18.984 1 96.75 228 TYR A N 1
ATOM 1769 C CA . TYR A 1 228 ? -4.438 -82.812 -17.625 1 96.75 228 TYR A CA 1
ATOM 1770 C C . TYR A 1 228 ? -3.424 -82.188 -16.688 1 96.75 228 TYR A C 1
ATOM 1772 O O . TYR A 1 228 ? -3.773 -81.75 -15.594 1 96.75 228 TYR A O 1
ATOM 1780 N N . GLU A 1 229 ? -2.232 -82.062 -17.109 1 96.12 229 GLU A N 1
ATOM 1781 C CA . GLU A 1 229 ? -1.161 -81.5 -16.328 1 96.12 229 GLU A CA 1
ATOM 1782 C C . GLU A 1 229 ? -1.458 -80 -16 1 96.12 229 GLU A C 1
ATOM 1784 O O . GLU A 1 229 ? -1.222 -79.562 -14.875 1 96.12 229 GLU A O 1
ATOM 1789 N N . LEU A 1 230 ? -1.94 -79.312 -16.922 1 96.25 230 LEU A N 1
ATOM 1790 C CA . LEU A 1 230 ? -2.164 -77.875 -16.781 1 96.25 230 LEU A CA 1
ATOM 1791 C C . LEU A 1 230 ? -3.275 -77.625 -15.781 1 96.25 230 LEU A C 1
ATOM 1793 O O . LEU A 1 230 ? -3.117 -76.75 -14.898 1 96.25 230 LEU A O 1
ATOM 1797 N N . PHE A 1 231 ? -4.352 -78.25 -15.828 1 96.06 231 PHE A N 1
ATOM 1798 C CA . PHE A 1 231 ? -5.496 -78 -14.969 1 96.06 231 PHE A CA 1
ATOM 1799 C C . PHE A 1 231 ? -5.27 -78.5 -13.562 1 96.06 231 PHE A C 1
ATOM 1801 O O . PHE A 1 231 ? -5.777 -78 -12.594 1 96.06 231 PHE A O 1
ATOM 1808 N N . ASN A 1 232 ? -4.414 -79.562 -13.484 1 94.12 232 ASN A N 1
ATOM 1809 C CA . ASN A 1 232 ? -4.164 -80.125 -12.164 1 94.12 232 ASN A CA 1
ATOM 1810 C C . ASN A 1 232 ? -2.854 -79.625 -11.578 1 94.12 232 ASN A C 1
ATOM 1812 O O . ASN A 1 232 ? -2.523 -79.938 -10.43 1 94.12 232 ASN A O 1
ATOM 1816 N N . ASP A 1 233 ? -2.172 -78.875 -12.328 1 90.62 233 ASP A N 1
ATOM 1817 C CA . ASP A 1 233 ? -0.896 -78.25 -11.898 1 90.62 233 ASP A CA 1
ATOM 1818 C C . ASP A 1 233 ? 0.048 -79.375 -11.391 1 90.62 233 ASP A C 1
ATOM 1820 O O . ASP A 1 233 ? 0.563 -79.312 -10.273 1 90.62 233 ASP A O 1
ATOM 1824 N N . VAL A 1 234 ? 0.189 -80.375 -12.305 1 90.56 234 VAL A N 1
ATOM 1825 C CA . VAL A 1 234 ? 1.054 -81.5 -11.938 1 90.56 234 VAL A CA 1
ATOM 1826 C C . VAL A 1 234 ? 1.919 -81.875 -13.133 1 90.56 234 VAL A C 1
ATOM 1828 O O . VAL A 1 234 ? 1.59 -81.562 -14.273 1 90.56 234 VAL A O 1
ATOM 1831 N N . LYS A 1 235 ? 3.061 -82.5 -12.844 1 90.62 235 LYS A N 1
ATOM 1832 C CA . LYS A 1 235 ? 3.869 -83.188 -13.852 1 90.62 235 LYS A CA 1
ATOM 1833 C C . LYS A 1 235 ? 3.57 -84.688 -13.883 1 90.62 235 LYS A C 1
ATOM 1835 O O . LYS A 1 235 ? 3.742 -85.375 -12.875 1 90.62 235 LYS A O 1
ATOM 1840 N N . MET A 1 236 ? 3.133 -85.125 -15 1 88.81 236 MET A N 1
ATOM 1841 C CA . MET A 1 236 ? 2.652 -86.5 -15.109 1 88.81 236 MET A CA 1
ATOM 1842 C C . MET A 1 236 ? 3.801 -87.438 -15.398 1 88.81 236 MET A C 1
ATOM 1844 O O . MET A 1 236 ? 3.969 -87.875 -16.531 1 88.81 236 MET A O 1
ATOM 1848 N N . THR A 1 237 ? 4.449 -87.812 -14.383 1 85.81 237 THR A N 1
ATOM 1849 C CA . THR A 1 237 ? 5.566 -88.75 -14.547 1 85.81 237 THR A CA 1
ATOM 1850 C C . THR A 1 237 ? 5.078 -90.188 -14.531 1 85.81 237 THR A C 1
ATOM 1852 O O . THR A 1 237 ? 5.789 -91.125 -14.977 1 85.81 237 THR A O 1
ATOM 1855 N N . ASP A 1 238 ? 3.846 -90.312 -13.977 1 86.19 238 ASP A N 1
ATOM 1856 C CA . ASP A 1 238 ? 3.27 -91.625 -13.836 1 86.19 238 ASP A CA 1
ATOM 1857 C C . ASP A 1 238 ? 1.765 -91.625 -14.102 1 86.19 238 ASP A C 1
ATOM 1859 O O . ASP A 1 238 ? 1.09 -90.625 -13.781 1 86.19 238 ASP A O 1
ATOM 1863 N N . SER A 1 239 ? 1.326 -92.75 -14.648 1 84.56 239 SER A N 1
ATOM 1864 C CA . SER A 1 239 ? -0.087 -92.812 -15 1 84.56 239 SER A CA 1
ATOM 1865 C C . SER A 1 239 ? -0.971 -92.812 -13.758 1 84.56 239 SER A C 1
ATOM 1867 O O . SER A 1 239 ? -2.156 -92.5 -13.828 1 84.56 239 SER A O 1
ATOM 1869 N N . SER A 1 240 ? -0.427 -93.188 -12.719 1 84.19 240 SER A N 1
ATOM 1870 C CA . SER A 1 240 ? -1.185 -93.25 -11.477 1 84.19 240 SER A CA 1
ATOM 1871 C C . SER A 1 240 ? -1.614 -91.875 -11.016 1 84.19 240 SER A C 1
ATOM 1873 O O . SER A 1 240 ? -2.543 -91.75 -10.211 1 84.19 240 SER A O 1
ATOM 1875 N N . LEU A 1 241 ? -1.025 -90.938 -11.578 1 83.56 241 LEU A N 1
ATOM 1876 C CA . LEU A 1 241 ? -1.315 -89.562 -11.164 1 83.56 241 LEU A CA 1
ATOM 1877 C C . LEU A 1 241 ? -2.604 -89.062 -11.805 1 83.56 241 LEU A C 1
ATOM 1879 O O . LEU A 1 241 ? -3.16 -88.062 -11.383 1 83.56 241 LEU A O 1
ATOM 1883 N N . MET A 1 242 ? -3.121 -89.75 -12.797 1 86.19 242 MET A N 1
ATOM 1884 C CA . MET A 1 242 ? -4.371 -89.375 -13.461 1 86.19 242 MET A CA 1
ATOM 1885 C C . MET A 1 242 ? -5.574 -89.938 -12.688 1 86.19 242 MET A C 1
ATOM 1887 O O . MET A 1 242 ? -6.277 -90.812 -13.156 1 86.19 242 MET A O 1
ATOM 1891 N N . ASN A 1 243 ? -5.711 -89.375 -11.531 1 83.44 243 ASN A N 1
ATOM 1892 C CA . ASN A 1 243 ? -6.672 -90 -10.609 1 83.44 243 ASN A CA 1
ATOM 1893 C C . ASN A 1 243 ? -7.906 -89.062 -10.445 1 83.44 243 ASN A C 1
ATOM 1895 O O . ASN A 1 243 ? -8.922 -89.562 -9.914 1 83.44 243 ASN A O 1
ATOM 1899 N N . SER A 1 244 ? -7.797 -87.812 -10.797 1 90.75 244 SER A N 1
ATOM 1900 C CA . SER A 1 244 ? -8.93 -86.875 -10.57 1 90.75 244 SER A CA 1
ATOM 1901 C C . SER A 1 244 ? -9.102 -85.938 -11.727 1 90.75 244 SER A C 1
ATOM 1903 O O . SER A 1 244 ? -8.125 -85.375 -12.227 1 90.75 244 SER A O 1
ATOM 1905 N N . PHE A 1 245 ? -10.352 -85.75 -12.148 1 92.44 245 PHE A N 1
ATOM 1906 C CA . PHE A 1 245 ? -10.672 -84.812 -13.219 1 92.44 245 PHE A CA 1
ATOM 1907 C C . PHE A 1 245 ? -11.508 -83.625 -12.68 1 92.44 245 PHE A C 1
ATOM 1909 O O . PHE A 1 245 ? -12.141 -82.875 -13.453 1 92.44 245 PHE A O 1
ATOM 1916 N N . THR A 1 246 ? -11.445 -83.375 -11.391 1 92.44 246 THR A N 1
ATOM 1917 C CA . THR A 1 246 ? -12.305 -82.375 -10.734 1 92.44 246 THR A CA 1
ATOM 1918 C C . THR A 1 246 ? -11.867 -80.938 -11.062 1 92.44 246 THR A C 1
ATOM 1920 O O . THR A 1 246 ? -12.68 -80.062 -11.078 1 92.44 246 THR A O 1
ATOM 1923 N N . LYS A 1 247 ? -10.648 -80.812 -11.328 1 94.25 247 LYS A N 1
ATOM 1924 C CA . LYS A 1 247 ? -10.125 -79.438 -11.586 1 94.25 247 LYS A CA 1
ATOM 1925 C C . LYS A 1 247 ? -10.258 -79.062 -13.062 1 94.25 247 LYS A C 1
ATOM 1927 O O . LYS A 1 247 ? -9.961 -77.938 -13.453 1 94.25 247 LYS A O 1
ATOM 1932 N N . ILE A 1 248 ? -10.711 -79.938 -13.828 1 95.69 248 ILE A N 1
ATOM 1933 C CA . ILE A 1 248 ? -10.875 -79.75 -15.258 1 95.69 248 ILE A CA 1
ATOM 1934 C C . ILE A 1 248 ? -12.312 -79.312 -15.562 1 95.69 248 ILE A C 1
ATOM 1936 O O . ILE A 1 248 ? -13.258 -79.875 -14.984 1 95.69 248 ILE A O 1
ATOM 1940 N N . PRO A 1 249 ? -12.453 -78.375 -16.406 1 95.25 249 PRO A N 1
ATOM 1941 C CA . PRO A 1 249 ? -13.812 -77.938 -16.766 1 95.25 249 PRO A CA 1
ATOM 1942 C C . PRO A 1 249 ? -14.688 -79.125 -17.203 1 95.25 249 PRO A C 1
ATOM 1944 O O . PRO A 1 249 ? -14.266 -79.938 -18.016 1 95.25 249 PRO A O 1
ATOM 1947 N N . LYS A 1 250 ? -15.859 -79.125 -16.734 1 95.25 250 LYS A N 1
ATOM 1948 C CA . LYS A 1 250 ? -16.766 -80.25 -16.906 1 95.25 250 LYS A CA 1
ATOM 1949 C C . LYS A 1 250 ? -17.031 -80.5 -18.375 1 95.25 250 LYS A C 1
ATOM 1951 O O . LYS A 1 250 ? -17.125 -81.688 -18.797 1 95.25 250 LYS A O 1
ATOM 1956 N N . ASN A 1 251 ? -17.141 -79.5 -19.141 1 95.31 251 ASN A N 1
ATOM 1957 C CA . ASN A 1 251 ? -17.469 -79.688 -20.547 1 95.31 251 ASN A CA 1
ATOM 1958 C C . ASN A 1 251 ? -16.266 -80.188 -21.359 1 95.31 251 ASN A C 1
ATOM 1960 O O . ASN A 1 251 ? -16.406 -80.562 -22.516 1 95.31 251 ASN A O 1
ATOM 1964 N N . LEU A 1 252 ? -15.164 -80.188 -20.797 1 96.81 252 LEU A N 1
ATOM 1965 C CA . LEU A 1 252 ? -13.93 -80.625 -21.453 1 96.81 252 LEU A CA 1
ATOM 1966 C C . LEU A 1 252 ? -13.625 -82.125 -21.141 1 96.81 252 LEU A C 1
ATOM 1968 O O . LEU A 1 252 ? -12.992 -82.812 -21.938 1 96.81 252 LEU A O 1
ATOM 1972 N N . VAL A 1 253 ? -14.078 -82.688 -20.078 1 96.5 253 VAL A N 1
ATOM 1973 C CA . VAL A 1 253 ? -13.672 -83.938 -19.484 1 96.5 253 VAL A CA 1
ATOM 1974 C C . VAL A 1 253 ? -13.953 -85.062 -20.453 1 96.5 253 VAL A C 1
ATOM 1976 O O . VAL A 1 253 ? -13.078 -85.938 -20.719 1 96.5 253 VAL A O 1
ATOM 1979 N N . PRO A 1 254 ? -15.164 -85.125 -21.094 1 96 254 PRO A N 1
ATOM 1980 C CA . PRO A 1 254 ? -15.438 -86.25 -22 1 96 254 PRO A CA 1
ATOM 1981 C C . PRO A 1 254 ? -14.461 -86.312 -23.172 1 96 254 PRO A C 1
ATOM 1983 O O . PRO A 1 254 ? -14.102 -87.375 -23.625 1 96 254 PRO A O 1
ATOM 1986 N N . TYR A 1 255 ? -14.094 -85.25 -23.609 1 96.06 255 TYR A N 1
ATOM 1987 C CA . TYR A 1 255 ? -13.211 -85.25 -24.766 1 96.06 255 TYR A CA 1
ATOM 1988 C C . TYR A 1 255 ? -11.758 -85.438 -24.359 1 96.06 255 TYR A C 1
ATOM 1990 O O . TYR A 1 255 ? -10.969 -86 -25.125 1 96.06 255 TYR A O 1
ATOM 1998 N N . LEU A 1 256 ? -11.445 -85 -23.156 1 97 256 LEU A N 1
ATOM 1999 C CA . LEU A 1 256 ? -10.125 -85.25 -22.609 1 97 256 LEU A CA 1
ATOM 2000 C C . LEU A 1 256 ? -9.922 -86.75 -22.422 1 97 256 LEU A C 1
ATOM 2002 O O . LEU A 1 256 ? -8.852 -87.312 -22.734 1 97 256 LEU A O 1
ATOM 2006 N N . ARG A 1 257 ? -10.875 -87.438 -22.016 1 95.62 257 ARG A N 1
ATOM 2007 C CA . ARG A 1 257 ? -10.812 -88.875 -21.828 1 95.62 257 ARG A CA 1
ATOM 2008 C C . ARG A 1 257 ? -10.594 -89.562 -23.156 1 95.62 257 ARG A C 1
ATOM 2010 O O . ARG A 1 257 ? -9.914 -90.625 -23.219 1 95.62 257 ARG A O 1
ATOM 2017 N N . LYS A 1 258 ? -11.18 -89.062 -24.188 1 96.5 258 LYS A N 1
ATOM 2018 C CA . LYS A 1 258 ? -10.984 -89.625 -25.516 1 96.5 258 LYS A CA 1
ATOM 2019 C C . LYS A 1 258 ? -9.547 -89.438 -25.984 1 96.5 258 LYS A C 1
ATOM 2021 O O . LYS A 1 258 ? -8.977 -90.375 -26.625 1 96.5 258 LYS A O 1
ATOM 2026 N N . LEU A 1 259 ? -8.938 -88.312 -25.656 1 97.12 259 LEU A N 1
ATOM 2027 C CA . LEU A 1 259 ? -7.539 -88.062 -25.984 1 97.12 259 LEU A CA 1
ATOM 2028 C C . LEU A 1 259 ? -6.633 -89.062 -25.25 1 97.12 259 LEU A C 1
ATOM 2030 O O . LEU A 1 259 ? -5.613 -89.5 -25.781 1 97.12 259 LEU A O 1
ATOM 2034 N N . LEU A 1 260 ? -7.082 -89.438 -24.031 1 95.12 260 LEU A N 1
ATOM 2035 C CA . LEU A 1 260 ? -6.234 -90.188 -23.125 1 95.12 260 LEU A CA 1
ATOM 2036 C C . LEU A 1 260 ? -6.57 -91.688 -23.203 1 95.12 260 LEU A C 1
ATOM 2038 O O . LEU A 1 260 ? -6.16 -92.438 -22.344 1 95.12 260 LEU A O 1
ATOM 2042 N N . SER A 1 261 ? -7.25 -92.062 -24.234 1 93.81 261 SER A N 1
ATOM 2043 C CA . SER A 1 261 ? -7.559 -93.438 -24.422 1 93.81 261 SER A CA 1
ATOM 2044 C C . SER A 1 261 ? -6.297 -94.25 -24.688 1 93.81 261 SER A C 1
ATOM 2046 O O . SER A 1 261 ? -5.504 -93.938 -25.562 1 93.81 261 SER A O 1
ATOM 2048 N N . PRO A 1 262 ? -6.082 -95.438 -24.016 1 88.69 262 PRO A N 1
ATOM 2049 C CA . PRO A 1 262 ? -4.898 -96.25 -24.266 1 88.69 262 PRO A CA 1
ATOM 2050 C C . PRO A 1 262 ? -4.941 -96.938 -25.641 1 88.69 262 PRO A C 1
ATOM 2052 O O . PRO A 1 262 ? -3.893 -97.25 -26.203 1 88.69 262 PRO A O 1
ATOM 2055 N N . SER A 1 263 ? -6.184 -97.062 -26.156 1 89.06 263 SER A N 1
ATOM 2056 C CA . SER A 1 263 ? -6.352 -97.688 -27.469 1 89.06 263 SER A CA 1
ATOM 2057 C C . SER A 1 263 ? -6.234 -96.625 -28.578 1 89.06 263 SER A C 1
ATOM 2059 O O . SER A 1 263 ? -6.992 -95.688 -28.609 1 89.06 263 SER A O 1
ATOM 2061 N N . ILE A 1 264 ? -5.367 -96.812 -29.5 1 90.31 264 ILE A N 1
ATOM 2062 C CA . ILE A 1 264 ? -5.113 -95.938 -30.594 1 90.31 264 ILE A CA 1
ATOM 2063 C C . ILE A 1 264 ? -6.379 -95.75 -31.438 1 90.31 264 ILE A C 1
ATOM 2065 O O . ILE A 1 264 ? -6.691 -94.625 -31.875 1 90.31 264 ILE A O 1
ATOM 2069 N N . ALA A 1 265 ? -7.086 -96.812 -31.547 1 89.25 265 ALA A N 1
ATOM 2070 C CA . ALA A 1 265 ? -8.281 -96.812 -32.375 1 89.25 265 ALA A CA 1
ATOM 2071 C C . ALA A 1 265 ? -9.383 -95.938 -31.766 1 89.25 265 ALA A C 1
ATOM 2073 O O . ALA A 1 265 ? -10.133 -95.312 -32.5 1 89.25 265 ALA A O 1
ATOM 2074 N N . SER A 1 266 ? -9.461 -95.938 -30.5 1 93.38 266 SER A N 1
ATOM 2075 C CA . SER A 1 266 ? -10.523 -95.188 -29.812 1 93.38 266 SER A CA 1
ATOM 2076 C C . SER A 1 266 ? -10.117 -93.75 -29.516 1 93.38 266 SER A C 1
ATOM 2078 O O . SER A 1 266 ? -10.969 -92.938 -29.188 1 93.38 266 SER A O 1
ATOM 2080 N N . ARG A 1 267 ? -8.922 -93.438 -29.75 1 95.38 267 ARG A N 1
ATOM 2081 C CA . ARG A 1 267 ? -8.398 -92.125 -29.453 1 95.38 267 ARG A CA 1
ATOM 2082 C C . ARG A 1 267 ? -8.82 -91.062 -30.5 1 95.38 267 ARG A C 1
ATOM 2084 O O . ARG A 1 267 ? -8.742 -91.375 -31.703 1 95.38 267 ARG A O 1
ATOM 2091 N N . CYS A 1 268 ? -9.344 -90 -30.094 1 95.62 268 CYS A N 1
ATOM 2092 C CA . CYS A 1 268 ? -9.695 -88.938 -31.062 1 95.62 268 CYS A CA 1
ATOM 2093 C C . CYS A 1 268 ? -8.453 -88.188 -31.547 1 95.62 268 CYS A C 1
ATOM 2095 O O . CYS A 1 268 ? -7.434 -88.188 -30.859 1 95.62 268 CYS A O 1
ATOM 2097 N N . SER A 1 269 ? -8.484 -87.625 -32.688 1 96.44 269 SER A N 1
ATOM 2098 C CA . SER A 1 269 ? -7.375 -86.812 -33.219 1 96.44 269 SER A CA 1
ATOM 2099 C C . SER A 1 269 ? -7.387 -85.375 -32.719 1 96.44 269 SER A C 1
ATOM 2101 O O . SER A 1 269 ? -8.414 -84.938 -32.25 1 96.44 269 SER A O 1
ATOM 2103 N N . PRO A 1 270 ? -6.23 -84.75 -32.719 1 97.81 270 PRO A N 1
ATOM 2104 C CA . PRO A 1 270 ? -6.211 -83.312 -32.344 1 97.81 270 PRO A CA 1
ATOM 2105 C C . PRO A 1 270 ? -7.176 -82.5 -33.156 1 97.81 270 PRO A C 1
ATOM 2107 O O . PRO A 1 270 ? -7.77 -81.562 -32.625 1 97.81 270 PRO A O 1
ATOM 2110 N N . GLN A 1 271 ? -7.348 -82.812 -34.438 1 97.12 271 GLN A N 1
ATOM 2111 C CA . GLN A 1 271 ? -8.297 -82.125 -35.281 1 97.12 271 GLN A CA 1
ATOM 2112 C C . GLN A 1 271 ? -9.719 -82.25 -34.75 1 97.12 271 GLN A C 1
ATOM 2114 O O . GLN A 1 271 ? -10.453 -81.25 -34.656 1 97.12 271 GLN A O 1
ATOM 2119 N N . GLN A 1 272 ? -10.016 -83.438 -34.438 1 96.81 272 GLN A N 1
ATOM 2120 C CA . GLN A 1 272 ? -11.359 -83.688 -33.906 1 96.81 272 GLN A CA 1
ATOM 2121 C C . GLN A 1 272 ? -11.578 -82.938 -32.594 1 96.81 272 GLN A C 1
ATOM 2123 O O . GLN A 1 272 ? -12.641 -82.375 -32.375 1 96.81 272 GLN A O 1
ATOM 2128 N N . PHE A 1 273 ? -10.641 -83 -31.781 1 97 273 PHE A N 1
ATOM 2129 C CA . PHE A 1 273 ? -10.695 -82.312 -30.5 1 97 273 PHE A CA 1
ATOM 2130 C C . PHE A 1 273 ? -10.867 -80.812 -30.688 1 97 273 PHE A C 1
ATOM 2132 O O . PHE A 1 273 ? -11.695 -80.188 -30.016 1 97 273 PHE A O 1
ATOM 2139 N N . PHE A 1 274 ? -10.156 -80.188 -31.609 1 96.88 274 PHE A N 1
ATOM 2140 C CA . PHE A 1 274 ? -10.203 -78.75 -31.906 1 96.88 274 PHE A CA 1
ATOM 2141 C C . PHE A 1 274 ? -11.578 -78.375 -32.406 1 96.88 274 PHE A C 1
ATOM 2143 O O . PHE A 1 274 ? -12.148 -77.375 -31.969 1 96.88 274 PHE A O 1
ATOM 2150 N N . GLU A 1 275 ? -12.062 -79.188 -33.312 1 96.19 275 GLU A N 1
ATOM 2151 C CA . GLU A 1 275 ? -13.336 -78.875 -33.938 1 96.19 275 GLU A CA 1
ATOM 2152 C C . GLU A 1 275 ? -14.477 -78.875 -32.938 1 96.19 275 GLU A C 1
ATOM 2154 O O . GLU A 1 275 ? -15.328 -78 -32.906 1 96.19 275 GLU A O 1
ATOM 2159 N N . VAL A 1 276 ? -14.461 -79.812 -32.094 1 95.88 276 VAL A N 1
ATOM 2160 C CA . VAL A 1 276 ? -15.5 -79.938 -31.062 1 95.88 276 VAL A CA 1
ATOM 2161 C C . VAL A 1 276 ? -15.32 -78.812 -30.031 1 95.88 276 VAL A C 1
ATOM 2163 O O . VAL A 1 276 ? -16.297 -78.25 -29.531 1 95.88 276 VAL A O 1
ATOM 2166 N N . GLY A 1 277 ? -14.094 -78.562 -29.703 1 95.75 277 GLY A N 1
ATOM 2167 C CA . GLY A 1 277 ? -13.805 -77.562 -28.703 1 95.75 277 GLY A CA 1
ATOM 2168 C C . GLY A 1 277 ? -14.258 -76.188 -29.141 1 95.75 277 GLY A C 1
ATOM 2169 O O . GLY A 1 277 ? -14.734 -75.375 -28.312 1 95.75 277 GLY A O 1
ATOM 2170 N N . THR A 1 278 ? -14.062 -75.812 -30.359 1 94.25 278 THR A N 1
ATOM 2171 C CA . THR A 1 278 ? -14.422 -74.5 -30.875 1 94.25 278 THR A CA 1
ATOM 2172 C C . THR A 1 278 ? -15.906 -74.25 -30.688 1 94.25 278 THR A C 1
ATOM 2174 O O . THR A 1 278 ? -16.328 -73.062 -30.547 1 94.25 278 THR A O 1
ATOM 2177 N N . SER A 1 279 ? -16.672 -75.312 -30.578 1 93 279 SER A N 1
ATOM 2178 C CA . SER A 1 279 ? -18.109 -75.125 -30.422 1 93 279 SER A CA 1
ATOM 2179 C C . SER A 1 279 ? -18.531 -75.312 -28.969 1 93 279 SER A C 1
ATOM 2181 O O . SER A 1 279 ? -19.703 -75.188 -28.625 1 93 279 SER A O 1
ATOM 2183 N N . THR A 1 280 ? -17.547 -75.625 -28.078 1 95.12 280 THR A N 1
ATOM 2184 C CA . THR A 1 280 ? -17.922 -75.938 -26.703 1 95.12 280 THR A CA 1
ATOM 2185 C C . THR A 1 280 ? -17 -75.25 -25.703 1 95.12 280 THR A C 1
ATOM 2187 O O . THR A 1 280 ? -17.188 -74.062 -25.375 1 95.12 280 THR A O 1
ATOM 2190 N N . PHE A 1 281 ? -15.93 -75.938 -25.281 1 95.56 281 PHE A N 1
ATOM 2191 C CA . PHE A 1 281 ? -15.141 -75.5 -24.141 1 95.56 281 PHE A CA 1
ATOM 2192 C C . PHE A 1 281 ? -14.156 -74.375 -24.547 1 95.56 281 PHE A C 1
ATOM 2194 O O . PHE A 1 281 ? -13.586 -73.688 -23.703 1 95.56 281 PHE A O 1
ATOM 2201 N N . PHE A 1 282 ? -13.953 -74.125 -25.828 1 95.56 282 PHE A N 1
ATOM 2202 C CA . PHE A 1 282 ? -13.07 -73.062 -26.281 1 95.56 282 PHE A CA 1
ATOM 2203 C C . PHE A 1 282 ? -13.844 -71.812 -26.531 1 95.56 282 PHE A C 1
ATOM 2205 O O . PHE A 1 282 ? -13.258 -70.75 -26.812 1 95.56 282 PHE A O 1
ATOM 2212 N N . LYS A 1 283 ? -15.062 -71.875 -26.359 1 91.75 283 LYS A N 1
ATOM 2213 C CA . LYS A 1 283 ? -15.867 -70.625 -26.578 1 91.75 283 LYS A CA 1
ATOM 2214 C C . LYS A 1 283 ? -15.688 -69.625 -25.422 1 91.75 283 LYS A C 1
ATOM 2216 O O . LYS A 1 283 ? -16.172 -69.875 -24.328 1 91.75 283 LYS A O 1
ATOM 2221 N N . SER A 1 284 ? -15.031 -68.625 -25.609 1 88.62 284 SER A N 1
ATOM 2222 C CA . SER A 1 284 ? -14.773 -67.562 -24.641 1 88.62 284 SER A CA 1
ATOM 2223 C C . SER A 1 284 ? -14.578 -66.188 -25.328 1 88.62 284 SER A C 1
ATOM 2225 O O . SER A 1 284 ? -14.234 -66.188 -26.516 1 88.62 284 SER A O 1
ATOM 2227 N N . PRO A 1 285 ? -14.82 -65.25 -24.547 1 85.69 285 PRO A N 1
ATOM 2228 C CA . PRO A 1 285 ? -14.617 -63.906 -25.125 1 85.69 285 PRO A CA 1
ATOM 2229 C C . PRO A 1 285 ? -13.188 -63.688 -25.625 1 85.69 285 PRO A C 1
ATOM 2231 O O . PRO A 1 285 ? -12.977 -63.031 -26.656 1 85.69 285 PRO A O 1
ATOM 2234 N N . LEU A 1 286 ? -12.281 -64.25 -25 1 89 286 LEU A N 1
ATOM 2235 C CA . LEU A 1 286 ? -10.883 -64.125 -25.391 1 89 286 LEU A CA 1
ATOM 2236 C C . LEU A 1 286 ? -10.617 -64.812 -26.719 1 89 286 LEU A C 1
ATOM 2238 O O . LEU A 1 286 ? -9.953 -64.25 -27.594 1 89 286 LEU A O 1
ATOM 2242 N N . VAL A 1 287 ? -11.086 -66 -26.875 1 90.94 287 VAL A N 1
ATOM 2243 C CA . VAL A 1 287 ? -10.898 -66.75 -28.125 1 90.94 287 VAL A CA 1
ATOM 2244 C C . VAL A 1 287 ? -11.602 -66 -29.266 1 90.94 287 VAL A C 1
ATOM 2246 O O . VAL A 1 287 ? -11.07 -65.938 -30.375 1 90.94 287 VAL A O 1
ATOM 2249 N N . GLU A 1 288 ? -12.789 -65.5 -28.953 1 87.31 288 GLU A N 1
ATOM 2250 C CA . GLU A 1 288 ? -13.531 -64.75 -29.969 1 87.31 288 GLU A CA 1
ATOM 2251 C C . GLU A 1 288 ? -12.766 -63.531 -30.406 1 87.31 288 GLU A C 1
ATOM 2253 O O . GLU A 1 288 ? -12.75 -63.188 -31.594 1 87.31 288 GLU A O 1
ATOM 2258 N N . MET A 1 289 ? -12.188 -62.875 -29.516 1 87.75 289 MET A N 1
ATOM 2259 C CA . MET A 1 289 ? -11.398 -61.656 -29.781 1 87.75 289 MET A CA 1
ATOM 2260 C C . MET A 1 289 ? -10.234 -62 -30.719 1 87.75 289 MET A C 1
ATOM 2262 O O . MET A 1 289 ? -9.953 -61.25 -31.656 1 87.75 289 MET A O 1
ATOM 2266 N N . VAL A 1 290 ? -9.562 -63.062 -30.422 1 89 290 VAL A N 1
ATOM 2267 C CA . VAL A 1 290 ? -8.398 -63.469 -31.219 1 89 290 VAL A CA 1
ATOM 2268 C C . VAL A 1 290 ? -8.836 -63.812 -32.625 1 89 290 VAL A C 1
ATOM 2270 O O . VAL A 1 290 ? -8.141 -63.5 -33.594 1 89 290 VAL A O 1
ATOM 2273 N N . LYS A 1 291 ? -9.977 -64.438 -32.688 1 88.12 291 LYS A N 1
ATOM 2274 C CA . LYS A 1 291 ? -10.508 -64.75 -34 1 88.12 291 LYS A CA 1
ATOM 2275 C C . LYS A 1 291 ? -10.742 -63.5 -34.844 1 88.12 291 LYS A C 1
ATOM 2277 O O . LYS A 1 291 ? -10.398 -63.469 -36.031 1 88.12 291 LYS A O 1
ATOM 2282 N N . ILE A 1 292 ? -11.242 -62.531 -34.188 1 89.12 292 ILE A N 1
ATOM 2283 C CA . ILE A 1 292 ? -11.523 -61.25 -34.875 1 89.12 292 ILE A CA 1
ATOM 2284 C C . ILE A 1 292 ? -10.219 -60.594 -35.281 1 89.12 292 ILE A C 1
ATOM 2286 O O . ILE A 1 292 ? -10.078 -60.094 -36.406 1 89.12 292 ILE A O 1
ATOM 2290 N N . LEU A 1 293 ? -9.273 -60.594 -34.438 1 90.81 293 LEU A N 1
ATOM 2291 C CA . LEU A 1 293 ? -7.996 -59.938 -34.656 1 90.81 293 LEU A CA 1
ATOM 2292 C C . LEU A 1 293 ? -7.238 -60.625 -35.812 1 90.81 293 LEU A C 1
ATOM 2294 O O . LEU A 1 293 ? -6.543 -59.938 -36.562 1 90.81 293 LEU A O 1
ATOM 2298 N N . ASN A 1 294 ? -7.363 -61.906 -35.844 1 87.25 294 ASN A N 1
ATOM 2299 C CA . ASN A 1 294 ? -6.684 -62.656 -36.906 1 87.25 294 ASN A CA 1
ATOM 2300 C C . ASN A 1 294 ? -7.227 -62.281 -38.281 1 87.25 294 ASN A C 1
ATOM 2302 O O . ASN A 1 294 ? -6.52 -62.406 -39.281 1 87.25 294 ASN A O 1
ATOM 2306 N N . GLU A 1 295 ? -8.422 -61.875 -38.312 1 88.31 295 GLU A N 1
ATOM 2307 C CA . GLU A 1 295 ? -9.047 -61.469 -39.562 1 88.31 295 GLU A CA 1
ATOM 2308 C C . GLU A 1 295 ? -9.242 -59.969 -39.656 1 88.31 295 GLU A C 1
ATOM 2310 O O . GLU A 1 295 ? -10.086 -59.469 -40.406 1 88.31 295 GLU A O 1
ATOM 2315 N N . PHE A 1 296 ? -8.523 -59.25 -38.875 1 90.19 296 PHE A N 1
ATOM 2316 C CA . PHE A 1 296 ? -8.766 -57.812 -38.656 1 90.19 296 PHE A CA 1
ATOM 2317 C C . PHE A 1 296 ? -8.539 -57.031 -39.938 1 90.19 296 PHE A C 1
ATOM 2319 O O . PHE A 1 296 ? -9.273 -56.094 -40.25 1 90.19 296 PHE A O 1
ATOM 2326 N N . SER A 1 297 ? -7.5 -57.469 -40.688 1 86.62 297 SER A N 1
ATOM 2327 C CA . SER A 1 297 ? -7.16 -56.75 -41.906 1 86.62 297 SER A CA 1
ATOM 2328 C C . SER A 1 297 ? -8.289 -56.844 -42.938 1 86.62 297 SER A C 1
ATOM 2330 O O . SER A 1 297 ? -8.445 -55.938 -43.781 1 86.62 297 SER A O 1
ATOM 2332 N N . LEU A 1 298 ? -9.125 -57.844 -42.781 1 88.94 298 LEU A N 1
ATOM 2333 C CA . LEU A 1 298 ? -10.188 -58.094 -43.75 1 88.94 298 LEU A CA 1
ATOM 2334 C C . LEU A 1 298 ? -11.516 -57.531 -43.25 1 88.94 298 LEU A C 1
ATOM 2336 O O . LEU A 1 298 ? -12.477 -57.438 -44 1 88.94 298 LEU A O 1
ATOM 2340 N N . ALA A 1 299 ? -11.547 -57.219 -42 1 90.75 299 ALA A N 1
ATOM 2341 C CA . ALA A 1 299 ? -12.797 -56.75 -41.406 1 90.75 299 ALA A CA 1
ATOM 2342 C C . ALA A 1 299 ? -13.164 -55.375 -41.906 1 90.75 299 ALA A C 1
ATOM 2344 O O . ALA A 1 299 ? -12.289 -54.562 -42.25 1 90.75 299 ALA A O 1
ATOM 2345 N N . ALA A 1 300 ? -14.43 -55.094 -41.875 1 91.19 300 ALA A N 1
ATOM 2346 C CA . ALA A 1 300 ? -14.922 -53.781 -42.25 1 91.19 300 ALA A CA 1
ATOM 2347 C C . ALA A 1 300 ? -14.672 -52.781 -41.094 1 91.19 300 ALA A C 1
ATOM 2349 O O . ALA A 1 300 ? -14.516 -53.188 -39.938 1 91.19 300 ALA A O 1
ATOM 2350 N N . ASP A 1 301 ? -14.648 -51.531 -41.438 1 90.12 301 ASP A N 1
ATOM 2351 C CA . ASP A 1 301 ? -14.336 -50.5 -40.469 1 90.12 301 ASP A CA 1
ATOM 2352 C C . ASP A 1 301 ? -15.344 -50.5 -39.312 1 90.12 301 ASP A C 1
ATOM 2354 O O . ASP A 1 301 ? -14.969 -50.281 -38.156 1 90.12 301 ASP A O 1
ATOM 2358 N N . HIS A 1 302 ? -16.578 -50.688 -39.656 1 91.44 302 HIS A N 1
ATOM 2359 C CA . HIS A 1 302 ? -17.594 -50.656 -38.625 1 91.44 302 HIS A CA 1
ATOM 2360 C C . HIS A 1 302 ? -17.406 -51.812 -37.656 1 91.44 302 HIS A C 1
ATOM 2362 O O . HIS A 1 302 ? -17.703 -51.688 -36.469 1 91.44 302 HIS A O 1
ATOM 2368 N N . GLU A 1 303 ? -16.922 -52.906 -38.188 1 90.81 303 GLU A N 1
ATOM 2369 C CA . GLU A 1 303 ? -16.656 -54.062 -37.344 1 90.81 303 GLU A CA 1
ATOM 2370 C C . GLU A 1 303 ? -15.438 -53.844 -36.438 1 90.81 303 GLU A C 1
ATOM 2372 O O . GLU A 1 303 ? -15.438 -54.219 -35.281 1 90.81 303 GLU A O 1
ATOM 2377 N N . LYS A 1 304 ? -14.453 -53.219 -37.062 1 93 304 LYS A N 1
ATOM 2378 C CA . LYS A 1 304 ? -13.258 -52.875 -36.312 1 93 304 LYS A CA 1
ATOM 2379 C C . LYS A 1 304 ? -13.594 -51.938 -35.156 1 93 304 LYS A C 1
ATOM 2381 O O . LYS A 1 304 ? -13.141 -52.125 -34.031 1 93 304 LYS A O 1
ATOM 2386 N N . LEU A 1 305 ? -14.398 -50.969 -35.469 1 92 305 LEU A N 1
ATOM 2387 C CA . LEU A 1 305 ? -14.805 -49.969 -34.438 1 92 305 LEU A CA 1
ATOM 2388 C C . LEU A 1 305 ? -15.609 -50.656 -33.344 1 92 305 LEU A C 1
ATOM 2390 O O . LEU A 1 305 ? -15.414 -50.344 -32.156 1 92 305 LEU A O 1
ATOM 2394 N N . ALA A 1 306 ? -16.484 -51.5 -33.781 1 90.19 306 ALA A N 1
ATOM 2395 C CA . ALA A 1 306 ? -17.297 -52.219 -32.812 1 90.19 306 ALA A CA 1
ATOM 2396 C C . ALA A 1 306 ? -16.438 -53.062 -31.875 1 90.19 306 ALA A C 1
ATOM 2398 O O . ALA A 1 306 ? -16.734 -53.219 -30.688 1 90.19 306 ALA A O 1
ATOM 2399 N N . PHE A 1 307 ? -15.508 -53.625 -32.406 1 91.81 307 PHE A N 1
ATOM 2400 C CA . PHE A 1 307 ? -14.586 -54.438 -31.625 1 91.81 307 PHE A CA 1
ATOM 2401 C C . PHE A 1 307 ? -13.953 -53.594 -30.516 1 91.81 307 PHE A C 1
ATOM 2403 O O . PHE A 1 307 ? -13.961 -54.031 -29.344 1 91.81 307 PHE A O 1
ATOM 2410 N N . PHE A 1 308 ? -13.43 -52.469 -30.812 1 91.38 308 PHE A N 1
ATOM 2411 C CA . PHE A 1 308 ? -12.719 -51.625 -29.844 1 91.38 308 PHE A CA 1
ATOM 2412 C C . PHE A 1 308 ? -13.695 -51 -28.859 1 91.38 308 PHE A C 1
ATOM 2414 O O . PHE A 1 308 ? -13.359 -50.781 -27.688 1 91.38 308 PHE A O 1
ATOM 2421 N N . GLN A 1 309 ? -14.852 -50.75 -29.266 1 87.75 309 GLN A N 1
ATOM 2422 C CA . GLN A 1 309 ? -15.875 -50.25 -28.344 1 87.75 309 GLN A CA 1
ATOM 2423 C C . GLN A 1 309 ? -16.219 -51.312 -27.297 1 87.75 309 GLN A C 1
ATOM 2425 O O . GLN A 1 309 ? -16.375 -51 -26.125 1 87.75 309 GLN A O 1
ATOM 2430 N N . ASN A 1 310 ? -16.234 -52.5 -27.781 1 86 310 ASN A N 1
ATOM 2431 C CA . ASN A 1 310 ? -16.547 -53.594 -26.875 1 86 310 ASN A CA 1
ATOM 2432 C C . ASN A 1 310 ? -15.398 -53.875 -25.906 1 86 310 ASN A C 1
ATOM 2434 O O . ASN A 1 310 ? -15.633 -54.312 -24.781 1 86 310 ASN A O 1
ATOM 2438 N N . LEU A 1 311 ? -14.219 -53.688 -26.359 1 86.31 311 LEU A N 1
ATOM 2439 C CA . LEU A 1 311 ? -13.047 -53.906 -25.531 1 86.31 311 LEU A CA 1
ATOM 2440 C C . LEU A 1 311 ? -13.07 -52.969 -24.312 1 86.31 311 LEU A C 1
ATOM 2442 O O . LEU A 1 311 ? -12.539 -53.312 -23.25 1 86.31 311 LEU A O 1
ATOM 2446 N N . GLN A 1 312 ? -13.664 -51.906 -24.406 1 77.62 312 GLN A N 1
ATOM 2447 C CA . GLN A 1 312 ? -13.734 -50.906 -23.328 1 77.62 312 GLN A CA 1
ATOM 2448 C C . GLN A 1 312 ? -14.766 -51.344 -22.281 1 77.62 312 GLN A C 1
ATOM 2450 O O . GLN A 1 312 ? -14.617 -51.031 -21.094 1 77.62 312 GLN A O 1
ATOM 2455 N N . THR A 1 313 ? -15.742 -52 -22.703 1 74.81 313 THR A N 1
ATOM 2456 C CA . THR A 1 313 ? -16.875 -52.312 -21.844 1 74.81 313 THR A CA 1
ATOM 2457 C C . THR A 1 313 ? -16.734 -53.688 -21.203 1 74.81 313 THR A C 1
ATOM 2459 O O . THR A 1 313 ? -17.156 -53.906 -20.062 1 74.81 313 THR A O 1
ATOM 2462 N N . GLU A 1 314 ? -16.125 -54.531 -21.984 1 70.75 314 GLU A N 1
ATOM 2463 C CA . GLU A 1 314 ? -16.094 -55.906 -21.531 1 70.75 314 GLU A CA 1
ATOM 2464 C C . GLU A 1 314 ? -14.922 -56.156 -20.578 1 70.75 314 GLU A C 1
ATOM 2466 O O . GLU A 1 314 ? -13.836 -55.594 -20.781 1 70.75 314 GLU A O 1
ATOM 2471 N N . GLU A 1 315 ? -15.297 -56.875 -19.531 1 71.75 315 GLU A N 1
ATOM 2472 C CA . GLU A 1 315 ? -14.266 -57.281 -18.578 1 71.75 315 GLU A CA 1
ATOM 2473 C C . GLU A 1 315 ? -13.539 -58.531 -19.062 1 71.75 315 GLU A C 1
ATOM 2475 O O . GLU A 1 315 ? -14.039 -59.656 -18.891 1 71.75 315 GLU A O 1
ATOM 2480 N N . ILE A 1 316 ? -12.578 -58.375 -19.891 1 76.75 316 ILE A N 1
ATOM 2481 C CA . ILE A 1 316 ? -11.766 -59.5 -20.344 1 76.75 316 ILE A CA 1
ATOM 2482 C C . ILE A 1 316 ? -10.43 -59.5 -19.609 1 76.75 316 ILE A C 1
ATOM 2484 O O . ILE A 1 316 ? -9.883 -58.438 -19.312 1 76.75 316 ILE A O 1
ATOM 2488 N N . THR A 1 317 ? -10.039 -60.688 -19.234 1 82.38 317 THR A N 1
ATOM 2489 C CA . THR A 1 317 ? -8.742 -60.844 -18.578 1 82.38 317 THR A CA 1
ATOM 2490 C C . THR A 1 317 ? -7.75 -61.531 -19.516 1 82.38 317 THR A C 1
ATOM 2492 O O . THR A 1 317 ? -7.484 -62.75 -19.344 1 82.38 317 THR A O 1
ATOM 2495 N N . PRO A 1 318 ? -7.262 -60.812 -20.406 1 87.69 318 PRO A N 1
ATOM 2496 C CA . PRO A 1 318 ? -6.293 -61.438 -21.297 1 87.69 318 PRO A CA 1
ATOM 2497 C C . PRO A 1 318 ? -4.957 -61.75 -20.625 1 87.69 318 PRO A C 1
ATOM 2499 O O . PRO A 1 318 ? -4.684 -61.219 -19.547 1 87.69 318 PRO A O 1
ATOM 2502 N N . PRO A 1 319 ? -4.227 -62.688 -21.234 1 90.69 319 PRO A N 1
ATOM 2503 C CA . PRO A 1 319 ? -2.889 -62.906 -20.688 1 90.69 319 PRO A CA 1
ATOM 2504 C C . PRO A 1 319 ? -2.014 -61.656 -20.734 1 90.69 319 PRO A C 1
ATOM 2506 O O . PRO A 1 319 ? -2.301 -60.75 -21.484 1 90.69 319 PRO A O 1
ATOM 2509 N N . SER A 1 320 ? -0.986 -61.781 -19.906 1 87.69 320 SER A N 1
ATOM 2510 C CA . SER A 1 320 ? -0.089 -60.656 -19.797 1 87.69 320 SER A CA 1
ATOM 2511 C C . SER A 1 320 ? 0.558 -60.344 -21.141 1 87.69 320 SER A C 1
ATOM 2513 O O . SER A 1 320 ? 1.043 -61.219 -21.828 1 87.69 320 SER A O 1
ATOM 2515 N N . GLY A 1 321 ? 0.43 -59.094 -21.547 1 88.88 321 GLY A N 1
ATOM 2516 C CA . GLY A 1 321 ? 1.092 -58.656 -22.75 1 88.88 321 GLY A CA 1
ATOM 2517 C C . GLY A 1 321 ? 0.206 -58.719 -23.984 1 88.88 321 GLY A C 1
ATOM 2518 O O . GLY A 1 321 ? 0.545 -58.188 -25.047 1 88.88 321 GLY A O 1
ATOM 2519 N N . PHE A 1 322 ? -0.893 -59.375 -23.797 1 92.19 322 PHE A N 1
ATOM 2520 C CA . PHE A 1 322 ? -1.769 -59.594 -24.953 1 92.19 322 PHE A CA 1
ATOM 2521 C C . PHE A 1 322 ? -2.248 -58.25 -25.516 1 92.19 322 PHE A C 1
ATOM 2523 O O . PHE A 1 322 ? -2.162 -58.031 -26.734 1 92.19 322 PHE A O 1
ATOM 2530 N N . LEU A 1 323 ? -2.748 -57.406 -24.734 1 90.19 323 LEU A N 1
ATOM 2531 C CA . LEU A 1 323 ? -3.291 -56.125 -25.172 1 90.19 323 LEU A CA 1
ATOM 2532 C C . LEU A 1 323 ? -2.195 -55.25 -25.766 1 90.19 323 LEU A C 1
ATOM 2534 O O . LEU A 1 323 ? -2.381 -54.656 -26.828 1 90.19 323 LEU A O 1
ATOM 2538 N N . GLU A 1 324 ? -1.118 -55.281 -25.219 1 90.31 324 GLU A N 1
ATOM 2539 C CA . GLU A 1 324 ? -0.011 -54.438 -25.641 1 90.31 324 GLU A CA 1
ATOM 2540 C C . GLU A 1 324 ? 0.629 -54.938 -26.922 1 90.31 324 GLU A C 1
ATOM 2542 O O . GLU A 1 324 ? 1.037 -54.125 -27.766 1 90.31 324 GLU A O 1
ATOM 2547 N N . ASN A 1 325 ? 0.69 -56.188 -27.016 1 90.06 325 ASN A N 1
ATOM 2548 C CA . ASN A 1 325 ? 1.5 -56.75 -28.094 1 90.06 325 ASN A CA 1
ATOM 2549 C C . ASN A 1 325 ? 0.632 -57.281 -29.234 1 90.06 325 ASN A C 1
ATOM 2551 O O . ASN A 1 325 ? 1.116 -57.469 -30.344 1 90.06 325 ASN A O 1
ATOM 2555 N N . LYS A 1 326 ? -0.542 -57.531 -28.969 1 91.5 326 LYS A N 1
ATOM 2556 C CA . LYS A 1 326 ? -1.421 -58.031 -30 1 91.5 326 LYS A CA 1
ATOM 2557 C C . LYS A 1 326 ? -2.482 -57 -30.391 1 91.5 326 LYS A C 1
ATOM 2559 O O . LYS A 1 326 ? -2.666 -56.719 -31.578 1 91.5 326 LYS A O 1
ATOM 2564 N N . VAL A 1 327 ? -3.113 -56.438 -29.438 1 93 327 VAL A N 1
ATOM 2565 C CA . VAL A 1 327 ? -4.25 -55.562 -29.688 1 93 327 VAL A CA 1
ATOM 2566 C C . VAL A 1 327 ? -3.748 -54.188 -30.125 1 93 327 VAL A C 1
ATOM 2568 O O . VAL A 1 327 ? -4.23 -53.625 -31.109 1 93 327 VAL A O 1
ATOM 2571 N N . LEU A 1 328 ? -2.809 -53.562 -29.438 1 93.75 328 LEU A N 1
ATOM 2572 C CA . LEU A 1 328 ? -2.338 -52.188 -29.625 1 93.75 328 LEU A CA 1
ATOM 2573 C C . LEU A 1 328 ? -1.846 -51.969 -31.047 1 93.75 328 LEU A C 1
ATOM 2575 O O . LEU A 1 328 ? -2.201 -51 -31.703 1 93.75 328 LEU A O 1
ATOM 2579 N N . PRO A 1 329 ? -1.07 -52.938 -31.547 1 91.94 329 PRO A N 1
ATOM 2580 C CA . PRO A 1 329 ? -0.625 -52.75 -32.938 1 91.94 329 PRO A CA 1
ATOM 2581 C C . PRO A 1 329 ? -1.786 -52.656 -33.906 1 91.94 329 PRO A C 1
ATOM 2583 O O . PRO A 1 329 ? -1.749 -51.812 -34.844 1 91.94 329 PRO A O 1
ATOM 2586 N N . HIS A 1 330 ? -2.809 -53.469 -33.75 1 93.81 330 HIS A N 1
ATOM 2587 C CA . HIS A 1 330 ? -3.988 -53.406 -34.594 1 93.81 330 HIS A CA 1
ATOM 2588 C C . HIS A 1 330 ? -4.742 -52.094 -34.375 1 93.81 330 HIS A C 1
ATOM 2590 O O . HIS A 1 330 ? -5.254 -51.531 -35.344 1 93.81 330 HIS A O 1
ATOM 2596 N N . LEU A 1 331 ? -4.777 -51.688 -33.156 1 94.94 331 LEU A N 1
ATOM 2597 C CA . LEU A 1 331 ? -5.438 -50.438 -32.812 1 94.94 331 LEU A CA 1
ATOM 2598 C C . LEU A 1 331 ? -4.734 -49.25 -33.469 1 94.94 331 LEU A C 1
ATOM 2600 O O . LEU A 1 331 ? -5.383 -48.375 -34.062 1 94.94 331 LEU A O 1
ATOM 2604 N N . LEU A 1 332 ? -3.436 -49.219 -33.406 1 95.75 332 LEU A N 1
ATOM 2605 C CA . LEU A 1 332 ? -2.648 -48.125 -33.969 1 95.75 332 LEU A CA 1
ATOM 2606 C C . LEU A 1 332 ? -2.812 -48.094 -35.5 1 95.75 332 LEU A C 1
ATOM 2608 O O . LEU A 1 332 ? -2.936 -47 -36.062 1 95.75 332 LEU A O 1
ATOM 2612 N N . THR A 1 333 ? -2.793 -49.219 -36.062 1 94 333 THR A N 1
ATOM 2613 C CA . THR A 1 333 ? -2.984 -49.281 -37.5 1 94 333 THR A CA 1
ATOM 2614 C C . THR A 1 333 ? -4.363 -48.75 -37.906 1 94 333 THR A C 1
ATOM 2616 O O . THR A 1 333 ? -4.492 -47.969 -38.844 1 94 333 THR A O 1
ATOM 2619 N N . PHE A 1 334 ? -5.375 -49.188 -37.25 1 94.62 334 PHE A N 1
ATOM 2620 C CA . PHE A 1 334 ? -6.738 -48.75 -37.5 1 94.62 334 PHE A CA 1
ATOM 2621 C C . PHE A 1 334 ? -6.891 -47.281 -37.25 1 94.62 334 PHE A C 1
ATOM 2623 O O . PHE A 1 334 ? -7.609 -46.594 -37.969 1 94.62 334 PHE A O 1
ATOM 2630 N N . PHE A 1 335 ? -6.27 -46.75 -36.25 1 95.62 335 PHE A N 1
ATOM 2631 C CA . PHE A 1 335 ? -6.32 -45.344 -35.875 1 95.62 335 PHE A CA 1
ATOM 2632 C C . PHE A 1 335 ? -5.816 -44.438 -37 1 95.62 335 PHE A C 1
ATOM 2634 O O . PHE A 1 335 ? -6.395 -43.406 -37.281 1 95.62 335 PHE A O 1
ATOM 2641 N N . LYS A 1 336 ? -4.742 -44.875 -37.625 1 93 336 LYS A N 1
ATOM 2642 C CA . LYS A 1 336 ? -4.152 -44.094 -38.719 1 93 336 LYS A CA 1
ATOM 2643 C C . LYS A 1 336 ? -5.086 -44.062 -39.938 1 93 336 LYS A C 1
ATOM 2645 O O . LYS A 1 336 ? -5.086 -43.125 -40.719 1 93 336 LYS A O 1
ATOM 2650 N N . GLN A 1 337 ? -5.91 -45.031 -40.062 1 91.06 337 GLN A N 1
ATOM 2651 C CA . GLN A 1 337 ? -6.703 -45.188 -41.25 1 91.06 337 GLN A CA 1
ATOM 2652 C C . GLN A 1 337 ? -8.125 -44.688 -41.062 1 91.06 337 GLN A C 1
ATOM 2654 O O . GLN A 1 337 ? -8.828 -44.406 -42.031 1 91.06 337 GLN A O 1
ATOM 2659 N N . THR A 1 338 ? -8.531 -44.594 -39.906 1 91.56 338 THR A N 1
ATOM 2660 C CA . THR A 1 338 ? -9.93 -44.344 -39.625 1 91.56 338 THR A CA 1
ATOM 2661 C C . THR A 1 338 ? -10.242 -42.844 -39.812 1 91.56 338 THR A C 1
ATOM 2663 O O . THR A 1 338 ? -9.344 -42.062 -40.094 1 91.56 338 THR A O 1
ATOM 2666 N N . THR A 1 339 ? -11.547 -42.5 -39.719 1 90.19 339 THR A N 1
ATOM 2667 C CA . THR A 1 339 ? -12.031 -41.156 -39.875 1 90.19 339 THR A CA 1
ATOM 2668 C C . THR A 1 339 ? -11.828 -40.344 -38.594 1 90.19 339 THR A C 1
ATOM 2670 O O . THR A 1 339 ? -11.68 -40.938 -37.5 1 90.19 339 THR A O 1
ATOM 2673 N N . GLN A 1 340 ? -11.914 -39.062 -38.719 1 88.12 340 GLN A N 1
ATOM 2674 C CA . GLN A 1 340 ? -11.664 -38.156 -37.594 1 88.12 340 GLN A CA 1
ATOM 2675 C C . GLN A 1 340 ? -12.727 -38.344 -36.5 1 88.12 340 GLN A C 1
ATOM 2677 O O . GLN A 1 340 ? -12.43 -38.188 -35.312 1 88.12 340 GLN A O 1
ATOM 2682 N N . GLU A 1 341 ? -13.875 -38.656 -36.906 1 87.19 341 GLU A N 1
ATOM 2683 C CA . GLU A 1 341 ? -14.992 -38.781 -35.969 1 87.19 341 GLU A CA 1
ATOM 2684 C C . GLU A 1 341 ? -14.75 -39.906 -34.938 1 87.19 341 GLU A C 1
ATOM 2686 O O . GLU A 1 341 ? -15.234 -39.812 -33.812 1 87.19 341 GLU A O 1
ATOM 2691 N N . ASN A 1 342 ? -13.969 -40.906 -35.312 1 89.88 342 ASN A N 1
ATOM 2692 C CA . ASN A 1 342 ? -13.75 -42.062 -34.438 1 89.88 342 ASN A CA 1
ATOM 2693 C C . ASN A 1 342 ? -12.5 -41.875 -33.594 1 89.88 342 ASN A C 1
ATOM 2695 O O . ASN A 1 342 ? -12.297 -42.625 -32.625 1 89.88 342 ASN A O 1
ATOM 2699 N N . LYS A 1 343 ? -11.695 -40.969 -33.844 1 91.38 343 LYS A N 1
ATOM 2700 C CA . LYS A 1 343 ? -10.352 -40.844 -33.281 1 91.38 343 LYS A CA 1
ATOM 2701 C C . LYS A 1 343 ? -10.398 -40.562 -31.797 1 91.38 343 LYS A C 1
ATOM 2703 O O . LYS A 1 343 ? -9.594 -41.062 -31.031 1 91.38 343 LYS A O 1
ATOM 2708 N N . PRO A 1 344 ? -11.367 -39.781 -31.344 1 89.62 344 PRO A N 1
ATOM 2709 C CA . PRO A 1 344 ? -11.383 -39.531 -29.906 1 89.62 344 PRO A CA 1
ATOM 2710 C C . PRO A 1 344 ? -11.523 -40.812 -29.078 1 89.62 344 PRO A C 1
ATOM 2712 O O . PRO A 1 344 ? -10.766 -41.031 -28.125 1 89.62 344 PRO A O 1
ATOM 2715 N N . MET A 1 345 ? -12.422 -41.594 -29.469 1 88 345 MET A N 1
ATOM 2716 C CA . MET A 1 345 ? -12.656 -42.844 -28.75 1 88 345 MET A CA 1
ATOM 2717 C C . MET A 1 345 ? -11.43 -43.75 -28.812 1 88 345 MET A C 1
ATOM 2719 O O . MET A 1 345 ? -11.047 -44.375 -27.828 1 88 345 MET A O 1
ATOM 2723 N N . LEU A 1 346 ? -10.867 -43.906 -29.953 1 93.38 346 LEU A N 1
ATOM 2724 C CA . LEU A 1 346 ? -9.711 -44.781 -30.156 1 93.38 346 LEU A CA 1
ATOM 2725 C C . LEU A 1 346 ? -8.492 -44.25 -29.406 1 93.38 346 LEU A C 1
ATOM 2727 O O . LEU A 1 346 ? -7.688 -45.031 -28.891 1 93.38 346 LEU A O 1
ATOM 2731 N N . LEU A 1 347 ? -8.359 -42.938 -29.406 1 93.69 347 LEU A N 1
ATOM 2732 C CA . LEU A 1 347 ? -7.254 -42.312 -28.688 1 93.69 347 LEU A CA 1
ATOM 2733 C C . LEU A 1 347 ? -7.32 -42.625 -27.203 1 93.69 347 LEU A C 1
ATOM 2735 O O . LEU A 1 347 ? -6.289 -42.906 -26.578 1 93.69 347 LEU A O 1
ATOM 2739 N N . HIS A 1 348 ? -8.461 -42.594 -26.734 1 90.75 348 HIS A N 1
ATOM 2740 C CA . HIS A 1 348 ? -8.672 -42.969 -25.344 1 90.75 348 HIS A CA 1
ATOM 2741 C C . HIS A 1 348 ? -8.117 -44.344 -25.047 1 90.75 348 HIS A C 1
ATOM 2743 O O . HIS A 1 348 ? -7.414 -44.562 -24.062 1 90.75 348 HIS A O 1
ATOM 2749 N N . LEU A 1 349 ? -8.461 -45.219 -25.859 1 90.06 349 LEU A N 1
ATOM 2750 C CA . LEU A 1 349 ? -8.016 -46.594 -25.703 1 90.06 349 LEU A CA 1
ATOM 2751 C C . LEU A 1 349 ? -6.5 -46.719 -25.859 1 90.06 349 LEU A C 1
ATOM 2753 O O . LEU A 1 349 ? -5.84 -47.469 -25.141 1 90.06 349 LEU A O 1
ATOM 2757 N N . ILE A 1 350 ? -5.98 -46.094 -26.828 1 94.75 350 ILE A N 1
ATOM 2758 C CA . ILE A 1 350 ? -4.547 -46.094 -27.078 1 94.75 350 ILE A CA 1
ATOM 2759 C C . ILE A 1 350 ? -3.801 -45.625 -25.844 1 94.75 350 ILE A C 1
ATOM 2761 O O . ILE A 1 350 ? -2.846 -46.25 -25.391 1 94.75 350 ILE A O 1
ATOM 2765 N N . LEU A 1 351 ? -4.258 -44.531 -25.25 1 92.69 351 LEU A N 1
ATOM 2766 C CA . LEU A 1 351 ? -3.594 -43.969 -24.094 1 92.69 351 LEU A CA 1
ATOM 2767 C C . LEU A 1 351 ? -3.74 -44.875 -22.875 1 92.69 351 LEU A C 1
ATOM 2769 O O . LEU A 1 351 ? -2.795 -45.031 -22.094 1 92.69 351 LEU A O 1
ATOM 2773 N N . LYS A 1 352 ? -4.875 -45.406 -22.734 1 88.06 352 LYS A N 1
ATOM 2774 C CA . LYS A 1 352 ? -5.094 -46.375 -21.641 1 88.06 352 LYS A CA 1
ATOM 2775 C C . LYS A 1 352 ? -4.129 -47.531 -21.734 1 88.06 352 LYS A C 1
ATOM 2777 O O . LYS A 1 352 ? -3.525 -47.938 -20.734 1 88.06 352 LYS A O 1
ATOM 2782 N N . LEU A 1 353 ? -3.941 -48.062 -22.875 1 88.75 353 LEU A N 1
ATOM 2783 C CA . LEU A 1 353 ? -3.088 -49.219 -23.094 1 88.75 353 LEU A CA 1
ATOM 2784 C C . LEU A 1 353 ? -1.614 -48.844 -23.031 1 88.75 353 LEU A C 1
ATOM 2786 O O . LEU A 1 353 ? -0.753 -49.688 -22.781 1 88.75 353 LEU A O 1
ATOM 2790 N N . SER A 1 354 ? -1.299 -47.625 -23.312 1 90.5 354 SER A N 1
ATOM 2791 C CA . SER A 1 354 ? 0.081 -47.156 -23.375 1 90.5 354 SER A CA 1
ATOM 2792 C C . SER A 1 354 ? 0.703 -47.094 -21.984 1 90.5 354 SER A C 1
ATOM 2794 O O . SER A 1 354 ? 1.926 -47.031 -21.844 1 90.5 354 SER A O 1
ATOM 2796 N N . LEU A 1 355 ? -0.063 -47.188 -20.938 1 86.56 355 LEU A N 1
ATOM 2797 C CA . LEU A 1 355 ? 0.414 -47.031 -19.578 1 86.56 355 LEU A CA 1
ATOM 2798 C C . LEU A 1 355 ? 1.314 -48.188 -19.188 1 86.56 355 LEU A C 1
ATOM 2800 O O . LEU A 1 355 ? 2.191 -48.062 -18.328 1 86.56 355 LEU A O 1
ATOM 2804 N N . THR A 1 356 ? 1.137 -49.344 -19.828 1 84.38 356 THR A N 1
ATOM 2805 C CA . THR A 1 356 ? 1.854 -50.531 -19.406 1 84.38 356 THR A CA 1
ATOM 2806 C C . THR A 1 356 ? 2.996 -50.844 -20.375 1 84.38 356 THR A C 1
ATOM 2808 O O . THR A 1 356 ? 3.727 -51.812 -20.203 1 84.38 356 THR A O 1
ATOM 2811 N N . ILE A 1 357 ? 3.137 -50 -21.328 1 87.94 357 ILE A N 1
ATOM 2812 C CA . ILE A 1 357 ? 4.168 -50.312 -22.312 1 87.94 357 ILE A CA 1
ATOM 2813 C C . ILE A 1 357 ? 5.484 -49.656 -21.906 1 87.94 357 ILE A C 1
ATOM 2815 O O . ILE A 1 357 ? 5.488 -48.594 -21.281 1 87.94 357 ILE A O 1
ATOM 2819 N N . PRO A 1 358 ? 6.59 -50.281 -22.281 1 84.94 358 PRO A N 1
ATOM 2820 C CA . PRO A 1 358 ? 7.898 -49.719 -21.969 1 84.94 358 PRO A CA 1
ATOM 2821 C C . PRO A 1 358 ? 8.133 -48.375 -22.656 1 84.94 358 PRO A C 1
ATOM 2823 O O . PRO A 1 358 ? 7.52 -48.094 -23.703 1 84.94 358 PRO A O 1
ATOM 2826 N N . LYS A 1 359 ? 8.977 -47.594 -22.156 1 88.69 359 LYS A N 1
ATOM 2827 C CA . LYS A 1 359 ? 9.242 -46.219 -22.609 1 88.69 359 LYS A CA 1
ATOM 2828 C C . LYS A 1 359 ? 9.695 -46.188 -24.062 1 88.69 359 LYS A C 1
ATOM 2830 O O . LYS A 1 359 ? 9.305 -45.312 -24.828 1 88.69 359 LYS A O 1
ATOM 2835 N N . GLU A 1 360 ? 10.5 -47.156 -24.344 1 86.88 360 GLU A N 1
ATOM 2836 C CA . GLU A 1 360 ? 11.016 -47.219 -25.719 1 86.88 360 GLU A CA 1
ATOM 2837 C C . GLU A 1 360 ? 9.891 -47.406 -26.719 1 86.88 360 GLU A C 1
ATOM 2839 O O . GLU A 1 360 ? 9.859 -46.719 -27.766 1 86.88 360 GLU A O 1
ATOM 2844 N N . ARG A 1 361 ? 9.031 -48.281 -26.422 1 88.12 361 ARG A N 1
ATOM 2845 C CA . ARG A 1 361 ? 7.898 -48.531 -27.297 1 88.12 361 ARG A CA 1
ATOM 2846 C C . ARG A 1 361 ? 6.934 -47.344 -27.312 1 88.12 361 ARG A C 1
ATOM 2848 O O . ARG A 1 361 ? 6.344 -47 -28.344 1 88.12 361 ARG A O 1
ATOM 2855 N N . PHE A 1 362 ? 6.801 -46.75 -26.188 1 94 362 PHE A N 1
ATOM 2856 C CA . PHE A 1 362 ? 5.973 -45.562 -26.094 1 94 362 PHE A CA 1
ATOM 2857 C C . PHE A 1 362 ? 6.477 -44.469 -27.031 1 94 362 PHE A C 1
ATOM 2859 O O . PHE A 1 362 ? 5.699 -43.875 -27.781 1 94 362 PHE A O 1
ATOM 2866 N N . THR A 1 363 ? 7.75 -44.25 -27.016 1 93.38 363 THR A N 1
ATOM 2867 C CA . THR A 1 363 ? 8.375 -43.188 -27.812 1 93.38 363 THR A CA 1
ATOM 2868 C C . THR A 1 363 ? 8.234 -43.469 -29.297 1 93.38 363 THR A C 1
ATOM 2870 O O . THR A 1 363 ? 7.996 -42.562 -30.094 1 93.38 363 THR A O 1
ATOM 2873 N N . SER A 1 364 ? 8.297 -44.688 -29.578 1 90.88 364 SER A N 1
ATOM 2874 C CA . SER A 1 364 ? 8.289 -45.031 -31 1 90.88 364 SER A CA 1
ATOM 2875 C C . SER A 1 364 ? 6.867 -45.125 -31.531 1 90.88 364 SER A C 1
ATOM 2877 O O . SER A 1 364 ? 6.602 -44.781 -32.688 1 90.88 364 SER A O 1
ATOM 2879 N N . GLN A 1 365 ? 5.938 -45.562 -30.703 1 93.06 365 GLN A N 1
ATOM 2880 C CA . GLN A 1 365 ? 4.629 -45.906 -31.25 1 93.06 365 GLN A CA 1
ATOM 2881 C C . GLN A 1 365 ? 3.557 -44.938 -30.766 1 93.06 365 GLN A C 1
ATOM 2883 O O . GLN A 1 365 ? 2.6 -44.656 -31.5 1 93.06 365 GLN A O 1
ATOM 2888 N N . ILE A 1 366 ? 3.676 -44.406 -29.594 1 96.19 366 ILE A N 1
ATOM 2889 C CA . ILE A 1 366 ? 2.59 -43.656 -28.969 1 96.19 366 ILE A CA 1
ATOM 2890 C C . ILE A 1 366 ? 2.865 -42.156 -29.109 1 96.19 366 ILE A C 1
ATOM 2892 O O . ILE A 1 366 ? 1.969 -41.406 -29.438 1 96.19 366 ILE A O 1
ATOM 2896 N N . LYS A 1 367 ? 4.059 -41.719 -28.844 1 96.19 367 LYS A N 1
ATOM 2897 C CA . LYS A 1 367 ? 4.449 -40.312 -28.844 1 96.19 367 LYS A CA 1
ATOM 2898 C C . LYS A 1 367 ? 4.055 -39.656 -30.156 1 96.19 367 LYS A C 1
ATOM 2900 O O . LYS A 1 367 ? 3.469 -38.562 -30.156 1 96.19 367 LYS A O 1
ATOM 2905 N N . PRO A 1 368 ? 4.352 -40.281 -31.25 1 95.62 368 PRO A N 1
ATOM 2906 C CA . PRO A 1 368 ? 3.961 -39.625 -32.5 1 95.62 368 PRO A CA 1
ATOM 2907 C C . PRO A 1 368 ? 2.455 -39.406 -32.594 1 95.62 368 PRO A C 1
ATOM 2909 O O . PRO A 1 368 ? 2.02 -38.406 -33.188 1 95.62 368 PRO A O 1
ATOM 2912 N N . VAL A 1 369 ? 1.686 -40.344 -32.094 1 96.62 369 VAL A N 1
ATOM 2913 C CA . VAL A 1 369 ? 0.232 -40.219 -32.094 1 96.62 369 VAL A CA 1
ATOM 2914 C C . VAL A 1 369 ? -0.186 -39 -31.281 1 96.62 369 VAL A C 1
ATOM 2916 O O . VAL A 1 369 ? -1.009 -38.188 -31.719 1 96.62 369 VAL A O 1
ATOM 2919 N N . ILE A 1 370 ? 0.371 -38.812 -30.141 1 97.12 370 ILE A N 1
ATOM 2920 C CA . ILE A 1 370 ? 0.065 -37.719 -29.234 1 97.12 370 ILE A CA 1
ATOM 2921 C C . ILE A 1 370 ? 0.425 -36.375 -29.891 1 97.12 370 ILE A C 1
ATOM 2923 O O . ILE A 1 370 ? -0.379 -35.438 -29.906 1 97.12 370 ILE A O 1
ATOM 2927 N N . LEU A 1 371 ? 1.628 -36.281 -30.469 1 96.94 371 LEU A N 1
ATOM 2928 C CA . LEU A 1 371 ? 2.133 -35.031 -31.047 1 96.94 371 LEU A CA 1
ATOM 2929 C C . LEU A 1 371 ? 1.312 -34.656 -32.281 1 96.94 371 LEU A C 1
ATOM 2931 O O . LEU A 1 371 ? 1.153 -33.469 -32.562 1 96.94 371 LEU A O 1
ATOM 2935 N N . GLU A 1 372 ? 0.823 -35.625 -32.875 1 96.19 372 GLU A N 1
ATOM 2936 C CA . GLU A 1 372 ? -0.037 -35.344 -34.031 1 96.19 372 GLU A CA 1
ATOM 2937 C C . GLU A 1 372 ? -1.426 -34.906 -33.594 1 96.19 372 GLU A C 1
ATOM 2939 O O . GLU A 1 372 ? -1.983 -33.938 -34.125 1 96.19 372 GLU A O 1
ATOM 2944 N N . MET A 1 373 ? -1.964 -35.562 -32.625 1 96.38 373 MET A N 1
ATOM 2945 C CA . MET A 1 373 ? -3.348 -35.344 -32.219 1 96.38 373 MET A CA 1
ATOM 2946 C C . MET A 1 373 ? -3.508 -34 -31.5 1 96.38 373 MET A C 1
ATOM 2948 O O . MET A 1 373 ? -4.59 -33.406 -31.531 1 96.38 373 MET A O 1
ATOM 2952 N N . ILE A 1 374 ? -2.51 -33.469 -30.859 1 96.44 374 ILE A N 1
ATOM 2953 C CA . ILE A 1 374 ? -2.613 -32.219 -30.125 1 96.44 374 ILE A CA 1
ATOM 2954 C C . ILE A 1 374 ? -2.861 -31.062 -31.109 1 96.44 374 ILE A C 1
ATOM 2956 O O . ILE A 1 374 ? -3.359 -30.016 -30.719 1 96.44 374 ILE A O 1
ATOM 2960 N N . HIS A 1 375 ? -2.547 -31.266 -32.375 1 94.75 375 HIS A N 1
ATOM 2961 C CA . HIS A 1 375 ? -2.721 -30.234 -33.375 1 94.75 375 HIS A CA 1
ATOM 2962 C C . HIS A 1 375 ? -4.09 -30.328 -34.062 1 94.75 375 HIS A C 1
ATOM 2964 O O . HIS A 1 375 ? -4.469 -29.469 -34.844 1 94.75 375 HIS A O 1
ATOM 2970 N N . VAL A 1 376 ? -4.762 -31.375 -33.719 1 93.12 376 VAL A N 1
ATOM 2971 C CA . VAL A 1 376 ? -6.094 -31.547 -34.281 1 93.12 376 VAL A CA 1
ATOM 2972 C C . VAL A 1 376 ? -7.098 -30.672 -33.531 1 93.12 376 VAL A C 1
ATOM 2974 O O . VAL A 1 376 ? -7.18 -30.734 -32.312 1 93.12 376 VAL A O 1
ATOM 2977 N N . PRO A 1 377 ? -7.82 -29.859 -34.188 1 91.56 377 PRO A N 1
ATOM 2978 C CA . PRO A 1 377 ? -8.758 -28.953 -33.531 1 91.56 377 PRO A CA 1
ATOM 2979 C C . PRO A 1 377 ? -10.062 -29.625 -33.125 1 91.56 377 PRO A C 1
ATOM 2981 O O . PRO A 1 377 ? -11.133 -29.266 -33.625 1 91.56 377 PRO A O 1
ATOM 2984 N N . ASP A 1 378 ? -10.008 -30.562 -32.312 1 92.44 378 ASP A N 1
ATOM 2985 C CA . ASP A 1 378 ? -11.141 -31.297 -31.75 1 92.44 378 ASP A CA 1
ATOM 2986 C C . ASP A 1 378 ? -11.133 -31.25 -30.219 1 92.44 378 ASP A C 1
ATOM 2988 O O . ASP A 1 378 ? -10.148 -31.656 -29.594 1 92.44 378 ASP A O 1
ATOM 2992 N N . ARG A 1 379 ? -12.227 -30.812 -29.656 1 92.75 379 ARG A N 1
ATOM 2993 C CA . ARG A 1 379 ? -12.281 -30.609 -28.219 1 92.75 379 ARG A CA 1
ATOM 2994 C C . ARG A 1 379 ? -12.172 -31.922 -27.469 1 92.75 379 ARG A C 1
ATOM 2996 O O . ARG A 1 379 ? -11.562 -31.984 -26.391 1 92.75 379 ARG A O 1
ATOM 3003 N N . SER A 1 380 ? -12.781 -32.906 -28.031 1 91.31 380 SER A N 1
ATOM 3004 C CA . SER A 1 380 ? -12.734 -34.219 -27.359 1 91.31 380 SER A CA 1
ATOM 3005 C C . SER A 1 380 ? -11.312 -34.75 -27.328 1 91.31 380 SER A C 1
ATOM 3007 O O . SER A 1 380 ? -10.898 -35.312 -26.312 1 91.31 380 SER A O 1
ATOM 3009 N N . ILE A 1 381 ? -10.633 -34.625 -28.391 1 93.81 381 ILE A N 1
ATOM 3010 C CA . ILE A 1 381 ? -9.242 -35.062 -28.484 1 93.81 381 ILE A CA 1
ATOM 3011 C C . ILE A 1 381 ? -8.383 -34.281 -27.5 1 93.81 381 ILE A C 1
ATOM 3013 O O . ILE A 1 381 ? -7.598 -34.844 -26.75 1 93.81 381 ILE A O 1
ATOM 3017 N N . ARG A 1 382 ? -8.617 -33 -27.516 1 94.31 382 ARG A N 1
ATOM 3018 C CA . ARG A 1 382 ? -7.859 -32.125 -26.641 1 94.31 382 ARG A CA 1
ATOM 3019 C C . ARG A 1 382 ? -8.102 -32.469 -25.172 1 94.31 382 ARG A C 1
ATOM 3021 O O . ARG A 1 382 ? -7.156 -32.594 -24.391 1 94.31 382 ARG A O 1
ATOM 3028 N N . MET A 1 383 ? -9.328 -32.562 -24.859 1 92.75 383 MET A N 1
ATOM 3029 C CA . MET A 1 383 ? -9.68 -32.875 -23.469 1 92.75 383 MET A CA 1
ATOM 3030 C C . MET A 1 383 ? -9.07 -34.219 -23.031 1 92.75 383 MET A C 1
ATOM 3032 O O . MET A 1 383 ? -8.562 -34.312 -21.922 1 92.75 383 MET A O 1
ATOM 3036 N N . THR A 1 384 ? -9.094 -35.156 -23.891 1 91.56 384 THR A N 1
ATOM 3037 C CA . THR A 1 384 ? -8.531 -36.469 -23.578 1 91.56 384 THR A CA 1
ATOM 3038 C C . THR A 1 384 ? -7.023 -36.375 -23.344 1 91.56 384 THR A C 1
ATOM 3040 O O . THR A 1 384 ? -6.504 -36.906 -22.359 1 91.56 384 THR A O 1
ATOM 3043 N N . LEU A 1 385 ? -6.414 -35.688 -24.219 1 94.81 385 LEU A N 1
ATOM 3044 C CA . LEU A 1 385 ? -4.969 -35.531 -24.125 1 94.81 385 LEU A CA 1
ATOM 3045 C C . LEU A 1 385 ? -4.578 -34.781 -22.844 1 94.81 385 LEU A C 1
ATOM 3047 O O . LEU A 1 385 ? -3.637 -35.188 -22.156 1 94.81 385 LEU A O 1
ATOM 3051 N N . LEU A 1 386 ? -5.312 -33.781 -22.516 1 93.69 386 LEU A N 1
ATOM 3052 C CA . LEU A 1 386 ? -4.953 -32.938 -21.375 1 93.69 386 LEU A CA 1
ATOM 3053 C C . LEU A 1 386 ? -5.305 -33.625 -20.062 1 93.69 386 LEU A C 1
ATOM 3055 O O . LEU A 1 386 ? -4.535 -33.562 -19.094 1 93.69 386 LEU A O 1
ATOM 3059 N N . THR A 1 387 ? -6.402 -34.219 -20.016 1 91.12 387 THR A N 1
ATOM 3060 C CA . THR A 1 387 ? -6.816 -34.875 -18.781 1 91.12 387 THR A CA 1
ATOM 3061 C C . THR A 1 387 ? -5.891 -36.062 -18.469 1 91.12 387 THR A C 1
ATOM 3063 O O . THR A 1 387 ? -5.68 -36.375 -17.297 1 91.12 387 THR A O 1
ATOM 3066 N N . THR A 1 388 ? -5.293 -36.688 -19.438 1 91.19 388 THR A N 1
ATOM 3067 C CA . THR A 1 388 ? -4.438 -37.844 -19.219 1 91.19 388 THR A CA 1
ATOM 3068 C C . THR A 1 388 ? -2.967 -37.438 -19.219 1 91.19 388 THR A C 1
ATOM 3070 O O . THR A 1 388 ? -2.082 -38.281 -19.078 1 91.19 388 THR A O 1
ATOM 3073 N N . LEU A 1 389 ? -2.734 -36.219 -19.297 1 93.38 389 LEU A N 1
ATOM 3074 C CA . LEU A 1 389 ? -1.376 -35.688 -19.406 1 93.38 389 LEU A CA 1
ATOM 3075 C C . LEU A 1 389 ? -0.532 -36.125 -18.219 1 93.38 389 LEU A C 1
ATOM 3077 O O . LEU A 1 389 ? 0.644 -36.469 -18.375 1 93.38 389 LEU A O 1
ATOM 3081 N N . PRO A 1 390 ? -1.066 -36.219 -17 1 91.56 390 PRO A N 1
ATOM 3082 C CA . PRO A 1 390 ? -0.258 -36.625 -15.844 1 91.56 390 PRO A CA 1
ATOM 3083 C C . PRO A 1 390 ? 0.306 -38.031 -16 1 91.56 390 PRO A C 1
ATOM 3085 O O . PRO A 1 390 ? 1.329 -38.375 -15.398 1 91.56 390 PRO A O 1
ATOM 3088 N N . LEU A 1 391 ? -0.281 -38.781 -16.828 1 90.12 391 LEU A N 1
ATOM 3089 C CA . LEU A 1 391 ? 0.083 -40.188 -16.938 1 90.12 391 LEU A CA 1
ATOM 3090 C C . LEU A 1 391 ? 1.272 -40.375 -17.875 1 90.12 391 LEU A C 1
ATOM 3092 O O . LEU A 1 391 ? 1.968 -41.375 -17.828 1 90.12 391 LEU A O 1
ATOM 3096 N N . TYR A 1 392 ? 1.453 -39.406 -18.781 1 92.31 392 TYR A N 1
ATOM 3097 C CA . TYR A 1 392 ? 2.488 -39.688 -19.75 1 92.31 392 TYR A CA 1
ATOM 3098 C C . TYR A 1 392 ? 3.408 -38.5 -19.953 1 92.31 392 TYR A C 1
ATOM 3100 O O . TYR A 1 392 ? 4.352 -38.531 -20.75 1 92.31 392 TYR A O 1
ATOM 3108 N N . VAL A 1 393 ? 3.244 -37.406 -19.266 1 93.25 393 VAL A N 1
ATOM 3109 C CA . VAL A 1 393 ? 4.016 -36.188 -19.516 1 93.25 393 VAL A CA 1
ATOM 3110 C C . VAL A 1 393 ? 5.5 -36.469 -19.297 1 93.25 393 VAL A C 1
ATOM 3112 O O . VAL A 1 393 ? 6.348 -35.938 -20.016 1 93.25 393 VAL A O 1
ATOM 3115 N N . GLU A 1 394 ? 5.82 -37.344 -18.406 1 92.25 394 GLU A N 1
ATOM 3116 C CA . GLU A 1 394 ? 7.211 -37.625 -18.078 1 92.25 394 GLU A CA 1
ATOM 3117 C C . GLU A 1 394 ? 7.859 -38.469 -19.188 1 92.25 394 GLU A C 1
ATOM 3119 O O . GLU A 1 394 ? 9.086 -38.531 -19.266 1 92.25 394 GLU A O 1
ATOM 3124 N N . LYS A 1 395 ? 7.016 -39.094 -19.922 1 92.62 395 LYS A N 1
ATOM 3125 C CA . LYS A 1 395 ? 7.539 -39.938 -21 1 92.62 395 LYS A CA 1
ATOM 3126 C C . LYS A 1 395 ? 7.832 -39.125 -22.25 1 92.62 395 LYS A C 1
ATOM 3128 O O . LYS A 1 395 ? 8.477 -39.625 -23.188 1 92.62 395 LYS A O 1
ATOM 3133 N N . LEU A 1 396 ? 7.367 -37.969 -22.266 1 94.12 396 LEU A N 1
ATOM 3134 C CA . LEU A 1 396 ? 7.621 -37.062 -23.406 1 94.12 396 LEU A CA 1
ATOM 3135 C C . LEU A 1 396 ? 8.969 -36.375 -23.25 1 94.12 396 LEU A C 1
ATOM 3137 O O . LEU A 1 396 ? 9.383 -36.062 -22.125 1 94.12 396 LEU A O 1
ATOM 3141 N N . ASP A 1 397 ? 9.656 -36.188 -24.344 1 93.31 397 ASP A N 1
ATOM 3142 C CA . ASP A 1 397 ? 10.922 -35.438 -24.328 1 93.31 397 ASP A CA 1
ATOM 3143 C C . ASP A 1 397 ? 10.695 -33.938 -24.266 1 93.31 397 ASP A C 1
ATOM 3145 O O . ASP A 1 397 ? 9.75 -33.438 -24.859 1 93.31 397 ASP A O 1
ATOM 3149 N N . LYS A 1 398 ? 11.562 -33.219 -23.547 1 94.56 398 LYS A N 1
ATOM 3150 C CA . LYS A 1 398 ? 11.477 -31.75 -23.375 1 94.56 398 LYS A CA 1
ATOM 3151 C C . LYS A 1 398 ? 11.453 -31.047 -24.734 1 94.56 398 LYS A C 1
ATOM 3153 O O . LYS A 1 398 ? 10.742 -30.062 -24.906 1 94.56 398 LYS A O 1
ATOM 3158 N N . GLN A 1 399 ? 12.18 -31.531 -25.594 1 95.25 399 GLN A N 1
ATOM 3159 C CA . GLN A 1 399 ? 12.242 -30.922 -26.922 1 95.25 399 GLN A CA 1
ATOM 3160 C C . GLN A 1 399 ? 10.898 -31.016 -27.641 1 95.25 399 GLN A C 1
ATOM 3162 O O . GLN A 1 399 ? 10.453 -30.047 -28.25 1 95.25 399 GLN A O 1
ATOM 3167 N N . ASP A 1 400 ? 10.32 -32.156 -27.516 1 95.12 400 ASP A N 1
ATOM 3168 C CA . ASP A 1 400 ? 9.016 -32.375 -28.141 1 95.12 400 ASP A CA 1
ATOM 3169 C C . ASP A 1 400 ? 7.953 -31.484 -27.5 1 95.12 400 ASP A C 1
ATOM 3171 O O . ASP A 1 400 ? 7.09 -30.922 -28.172 1 95.12 400 ASP A O 1
ATOM 3175 N N . ILE A 1 401 ? 8.055 -31.344 -26.219 1 96.88 401 ILE A N 1
ATOM 3176 C CA . ILE A 1 401 ? 7.098 -30.547 -25.484 1 96.88 401 ILE A CA 1
ATOM 3177 C C . ILE A 1 401 ? 7.215 -29.078 -25.906 1 96.88 401 ILE A C 1
ATOM 3179 O O . ILE A 1 401 ? 6.211 -28.438 -26.203 1 96.88 401 ILE A O 1
ATOM 3183 N N . ASN A 1 402 ? 8.391 -28.531 -26 1 96.56 402 ASN A N 1
ATOM 3184 C CA . ASN A 1 402 ? 8.617 -27.125 -26.266 1 96.56 402 ASN A CA 1
ATOM 3185 C C . ASN A 1 402 ? 8.406 -26.797 -27.75 1 96.56 402 ASN A C 1
ATOM 3187 O O . ASN A 1 402 ? 7.887 -25.734 -28.094 1 96.56 402 ASN A O 1
ATOM 3191 N N . ASN A 1 403 ? 8.688 -27.703 -28.609 1 93.75 403 ASN A N 1
ATOM 3192 C CA . ASN A 1 403 ? 8.711 -27.391 -30.047 1 93.75 403 ASN A CA 1
ATOM 3193 C C . ASN A 1 403 ? 7.406 -27.812 -30.719 1 93.75 403 ASN A C 1
ATOM 3195 O O . ASN A 1 403 ? 7.012 -27.234 -31.734 1 93.75 403 ASN A O 1
ATOM 3199 N N . ARG A 1 404 ? 6.766 -28.75 -30.25 1 93.94 404 ARG A N 1
ATOM 3200 C CA . ARG A 1 404 ? 5.613 -29.297 -30.969 1 93.94 404 ARG A CA 1
ATOM 3201 C C . ARG A 1 404 ? 4.363 -29.266 -30.109 1 93.94 404 ARG A C 1
ATOM 3203 O O . ARG A 1 404 ? 3.332 -28.719 -30.5 1 93.94 404 ARG A O 1
ATOM 3210 N N . PHE A 1 405 ? 4.449 -29.75 -29 1 96.94 405 PHE A N 1
ATOM 3211 C CA . PHE A 1 405 ? 3.293 -29.906 -28.125 1 96.94 405 PHE A CA 1
ATOM 3212 C C . PHE A 1 405 ? 2.787 -28.562 -27.641 1 96.94 405 PHE A C 1
ATOM 3214 O O . PHE A 1 405 ? 1.592 -28.266 -27.719 1 96.94 405 PHE A O 1
ATOM 3221 N N . PHE A 1 406 ? 3.656 -27.641 -27.203 1 96.62 406 PHE A N 1
ATOM 3222 C CA . PHE A 1 406 ? 3.344 -26.406 -26.484 1 96.62 406 PHE A CA 1
ATOM 3223 C C . PHE A 1 406 ? 2.615 -25.422 -27.391 1 96.62 406 PHE A C 1
ATOM 3225 O O . PHE A 1 406 ? 1.657 -24.766 -26.969 1 96.62 406 PHE A O 1
ATOM 3232 N N . THR A 1 407 ? 3.045 -25.25 -28.578 1 94.06 407 THR A N 1
ATOM 3233 C CA . THR A 1 407 ? 2.43 -24.312 -29.5 1 94.06 407 THR A CA 1
ATOM 3234 C C . THR A 1 407 ? 0.949 -24.625 -29.688 1 94.06 407 THR A C 1
ATOM 3236 O O . THR A 1 407 ? 0.104 -23.734 -29.641 1 94.06 407 THR A O 1
ATOM 3239 N N . ALA A 1 408 ? 0.659 -25.859 -29.906 1 94.69 408 ALA A N 1
ATOM 3240 C CA . ALA A 1 408 ? -0.728 -26.297 -30.062 1 94.69 408 ALA A CA 1
ATOM 3241 C C . ALA A 1 408 ? -1.483 -26.203 -28.734 1 94.69 408 ALA A C 1
ATOM 3243 O O . ALA A 1 408 ? -2.674 -25.891 -28.719 1 94.69 408 ALA A O 1
ATOM 3244 N N . PHE A 1 409 ? -0.782 -26.516 -27.719 1 96.12 409 PHE A N 1
ATOM 3245 C CA . PHE A 1 409 ? -1.323 -26.469 -26.359 1 96.12 409 PHE A CA 1
ATOM 3246 C C . PHE A 1 409 ? -1.91 -25.109 -26.047 1 96.12 409 PHE A C 1
ATOM 3248 O O . PHE A 1 409 ? -2.994 -25 -25.469 1 96.12 409 PHE A O 1
ATOM 3255 N N . LEU A 1 410 ? -1.309 -24.047 -26.469 1 96 410 LEU A N 1
ATOM 3256 C CA . LEU A 1 410 ? -1.656 -22.672 -26.125 1 96 410 LEU A CA 1
ATOM 3257 C C . LEU A 1 410 ? -3.018 -22.297 -26.703 1 96 410 LEU A C 1
ATOM 3259 O O . LEU A 1 410 ? -3.709 -21.422 -26.156 1 96 410 LEU A O 1
ATOM 3263 N N . THR A 1 411 ? -3.418 -22.922 -27.672 1 94.06 411 THR A N 1
ATOM 3264 C CA . THR A 1 411 ? -4.684 -22.578 -28.312 1 94.06 411 THR A CA 1
ATOM 3265 C C . THR A 1 411 ? -5.855 -22.859 -27.375 1 94.06 411 THR A C 1
ATOM 3267 O O . THR A 1 411 ? -6.93 -22.281 -27.531 1 94.06 411 THR A O 1
ATOM 3270 N N . GLY A 1 412 ? -5.629 -23.75 -26.469 1 95.44 412 GLY A N 1
ATOM 3271 C CA . GLY A 1 412 ? -6.676 -24.125 -25.531 1 95.44 412 GLY A CA 1
ATOM 3272 C C . GLY A 1 412 ? -7.109 -22.969 -24.641 1 95.44 412 GLY A C 1
ATOM 3273 O O . GLY A 1 412 ? -8.234 -22.953 -24.141 1 95.44 412 GLY A O 1
ATOM 3274 N N . PHE A 1 413 ? -6.301 -21.938 -24.453 1 96.06 413 PHE A N 1
ATOM 3275 C CA . PHE A 1 413 ? -6.594 -20.812 -23.578 1 96.06 413 PHE A CA 1
ATOM 3276 C C . PHE A 1 413 ? -7.688 -19.938 -24.188 1 96.06 413 PHE A C 1
ATOM 3278 O O . PHE A 1 413 ? -8.391 -19.234 -23.469 1 96.06 413 PHE A O 1
ATOM 3285 N N . ASN A 1 414 ? -7.824 -20.016 -25.453 1 92.25 414 ASN A N 1
ATOM 3286 C CA . ASN A 1 414 ? -8.727 -19.109 -26.141 1 92.25 414 ASN A CA 1
ATOM 3287 C C . ASN A 1 414 ? -10.031 -19.797 -26.531 1 92.25 414 ASN A C 1
ATOM 3289 O O . ASN A 1 414 ? -10.859 -19.219 -27.234 1 92.25 414 ASN A O 1
ATOM 3293 N N . ASP A 1 415 ? -10.148 -21 -26.125 1 93.25 415 ASP A N 1
ATOM 3294 C CA . ASP A 1 415 ? -11.344 -21.734 -26.5 1 93.25 415 ASP A CA 1
ATOM 3295 C C . ASP A 1 415 ? -12.594 -21.125 -25.859 1 93.25 415 ASP A C 1
ATOM 3297 O O . ASP A 1 415 ? -12.531 -20.609 -24.75 1 93.25 415 ASP A O 1
ATOM 3301 N N . SER A 1 416 ? -13.672 -21.141 -26.547 1 91.94 416 SER A N 1
ATOM 3302 C CA . SER A 1 416 ? -14.93 -20.594 -26.031 1 91.94 416 SER A CA 1
ATOM 3303 C C . SER A 1 416 ? -15.492 -21.484 -24.922 1 91.94 416 SER A C 1
ATOM 3305 O O . SER A 1 416 ? -16.297 -21.016 -24.109 1 91.94 416 SER A O 1
ATOM 3307 N N . ASN A 1 417 ? -15.094 -22.734 -24.953 1 92.44 417 ASN A N 1
ATOM 3308 C CA . ASN A 1 417 ? -15.562 -23.656 -23.922 1 92.44 417 ASN A CA 1
ATOM 3309 C C . ASN A 1 417 ? -14.773 -23.5 -22.625 1 92.44 417 ASN A C 1
ATOM 3311 O O . ASN A 1 417 ? -13.555 -23.641 -22.609 1 92.44 417 ASN A O 1
ATOM 3315 N N . VAL A 1 418 ? -15.469 -23.297 -21.531 1 93.19 418 VAL A N 1
ATOM 3316 C CA . VAL A 1 418 ? -14.883 -23.016 -20.234 1 93.19 418 VAL A CA 1
ATOM 3317 C C . VAL A 1 418 ? -14.094 -24.219 -19.734 1 93.19 418 VAL A C 1
ATOM 3319 O O . VAL A 1 418 ? -13.016 -24.078 -19.156 1 93.19 418 VAL A O 1
ATOM 3322 N N . ALA A 1 419 ? -14.586 -25.375 -20 1 90.81 419 ALA A N 1
ATOM 3323 C CA . ALA A 1 419 ? -13.938 -26.609 -19.531 1 90.81 419 ALA A CA 1
ATOM 3324 C C . ALA A 1 419 ? -12.578 -26.797 -20.203 1 90.81 419 ALA A C 1
ATOM 3326 O O . ALA A 1 419 ? -11.625 -27.25 -19.562 1 90.81 419 ALA A O 1
ATOM 3327 N N . ILE A 1 420 ? -12.508 -26.5 -21.484 1 93.62 420 ILE A N 1
ATOM 3328 C CA . ILE A 1 420 ? -11.25 -26.609 -22.219 1 93.62 420 ILE A CA 1
ATOM 3329 C C . ILE A 1 420 ? -10.234 -25.609 -21.656 1 93.62 420 ILE A C 1
ATOM 3331 O O . ILE A 1 420 ? -9.07 -25.953 -21.453 1 93.62 420 ILE A O 1
ATOM 3335 N N . ARG A 1 421 ? -10.695 -24.406 -21.391 1 95.62 421 ARG A N 1
ATOM 3336 C CA . ARG A 1 421 ? -9.805 -23.391 -20.828 1 95.62 421 ARG A CA 1
ATOM 3337 C C . ARG A 1 421 ? -9.305 -23.812 -19.453 1 95.62 421 ARG A C 1
ATOM 3339 O O . ARG A 1 421 ? -8.109 -23.703 -19.156 1 95.62 421 ARG A O 1
ATOM 3346 N N . GLU A 1 422 ? -10.203 -24.281 -18.688 1 93.75 422 GLU A N 1
ATOM 3347 C CA . GLU A 1 422 ? -9.828 -24.703 -17.344 1 93.75 422 GLU A CA 1
ATOM 3348 C C . GLU A 1 422 ? -8.812 -25.844 -17.375 1 93.75 422 GLU A C 1
ATOM 3350 O O . GLU A 1 422 ? -7.816 -25.812 -16.656 1 93.75 422 GLU A O 1
ATOM 3355 N N . GLU A 1 423 ? -9.086 -26.828 -18.203 1 92.56 423 GLU A N 1
ATOM 3356 C CA . GLU A 1 423 ? -8.18 -27.969 -18.297 1 92.56 423 GLU A CA 1
ATOM 3357 C C . GLU A 1 423 ? -6.812 -27.547 -18.844 1 92.56 423 GLU A C 1
ATOM 3359 O O . GLU A 1 423 ? -5.785 -28.094 -18.453 1 92.56 423 GLU A O 1
ATOM 3364 N N . THR A 1 424 ? -6.836 -26.625 -19.766 1 96.31 424 THR A N 1
ATOM 3365 C CA . THR A 1 424 ? -5.586 -26.078 -20.297 1 96.31 424 THR A CA 1
ATOM 3366 C C . THR A 1 424 ? -4.754 -25.438 -19.172 1 96.31 424 THR A C 1
ATOM 3368 O O . THR A 1 424 ? -3.547 -25.672 -19.094 1 96.31 424 THR A O 1
ATOM 3371 N N . ILE A 1 425 ? -5.418 -24.734 -18.328 1 96.44 425 ILE A N 1
ATOM 3372 C CA . ILE A 1 425 ? -4.734 -24.094 -17.203 1 96.44 425 ILE A CA 1
ATOM 3373 C C . ILE A 1 425 ? -4.172 -25.172 -16.266 1 96.44 425 ILE A C 1
ATOM 3375 O O . ILE A 1 425 ? -3.004 -25.109 -15.883 1 96.44 425 ILE A O 1
ATOM 3379 N N . LYS A 1 426 ? -4.961 -26.094 -16 1 94 426 LYS A N 1
ATOM 3380 C CA . LYS A 1 426 ? -4.52 -27.172 -15.117 1 94 426 LYS A CA 1
ATOM 3381 C C . LYS A 1 426 ? -3.301 -27.891 -15.688 1 94 426 LYS A C 1
ATOM 3383 O O . LYS A 1 426 ? -2.352 -28.188 -14.961 1 94 426 LYS A O 1
ATOM 3388 N N . SER A 1 427 ? -3.348 -28.156 -16.891 1 95.75 427 SER A N 1
ATOM 3389 C CA . SER A 1 427 ? -2.279 -28.875 -17.578 1 95.75 427 SER A CA 1
ATOM 3390 C C . SER A 1 427 ? -1 -28.047 -17.641 1 95.75 427 SER A C 1
ATOM 3392 O O . SER A 1 427 ? 0.094 -28.594 -17.781 1 95.75 427 SER A O 1
ATOM 3394 N N . SER A 1 428 ? -1.139 -26.766 -17.547 1 96.56 428 SER A N 1
ATOM 3395 C CA . SER A 1 428 ? 0.026 -25.875 -17.531 1 96.56 428 SER A CA 1
ATOM 3396 C C . SER A 1 428 ? 0.913 -26.156 -16.328 1 96.56 428 SER A C 1
ATOM 3398 O O . SER A 1 428 ? 2.137 -26.031 -16.406 1 96.56 428 SER A O 1
ATOM 3400 N N . VAL A 1 429 ? 0.291 -26.547 -15.258 1 95.56 429 VAL A N 1
ATOM 3401 C CA . VAL A 1 429 ? 1.038 -26.844 -14.039 1 95.56 429 VAL A CA 1
ATOM 3402 C C . VAL A 1 429 ? 1.949 -28.047 -14.281 1 95.56 429 VAL A C 1
ATOM 3404 O O . VAL A 1 429 ? 3.096 -28.078 -13.828 1 95.56 429 VAL A O 1
ATOM 3407 N N . LEU A 1 430 ? 1.468 -28.984 -15.039 1 94.69 430 LEU A N 1
ATOM 3408 C CA . LEU A 1 430 ? 2.199 -30.203 -15.328 1 94.69 430 LEU A CA 1
ATOM 3409 C C . LEU A 1 430 ? 3.303 -29.953 -16.344 1 94.69 430 LEU A C 1
ATOM 3411 O O . LEU A 1 430 ? 4.352 -30.609 -16.312 1 94.69 430 LEU A O 1
ATOM 3415 N N . LEU A 1 431 ? 3.086 -29.016 -17.219 1 96.5 431 LEU A N 1
ATOM 3416 C CA . LEU A 1 431 ? 4.02 -28.75 -18.297 1 96.5 431 LEU A CA 1
ATOM 3417 C C . LEU A 1 431 ? 5.145 -27.828 -17.844 1 96.5 431 LEU A C 1
ATOM 3419 O O . LEU A 1 431 ? 6.234 -27.828 -18.422 1 96.5 431 LEU A O 1
ATOM 3423 N N . ALA A 1 432 ? 4.926 -27.031 -16.875 1 95.88 432 ALA A N 1
ATOM 3424 C CA . ALA A 1 432 ? 5.793 -25.938 -16.453 1 95.88 432 ALA A CA 1
ATOM 3425 C C . ALA A 1 432 ? 7.219 -26.422 -16.234 1 95.88 432 ALA A C 1
ATOM 3427 O O . ALA A 1 432 ? 8.172 -25.828 -16.734 1 95.88 432 ALA A O 1
ATOM 3428 N N . PRO A 1 433 ? 7.43 -27.578 -15.547 1 95.38 433 PRO A N 1
ATOM 3429 C CA . PRO A 1 433 ? 8.797 -28.031 -15.281 1 95.38 433 PRO A CA 1
ATOM 3430 C C . PRO A 1 433 ? 9.547 -28.406 -16.562 1 95.38 433 PRO A C 1
ATOM 3432 O O . PRO A 1 433 ? 10.781 -28.469 -16.562 1 95.38 433 PRO A O 1
ATOM 3435 N N . PHE A 1 434 ? 8.789 -28.672 -17.625 1 96.56 434 PHE A N 1
ATOM 3436 C CA . PHE A 1 434 ? 9.414 -29.172 -18.844 1 96.56 434 PHE A CA 1
ATOM 3437 C C . PHE A 1 434 ? 9.562 -28.062 -19.875 1 96.56 434 PHE A C 1
ATOM 3439 O O . PHE A 1 434 ? 10.141 -28.266 -20.938 1 96.56 434 PHE A O 1
ATOM 3446 N N . LEU A 1 435 ? 9.055 -26.906 -19.562 1 97 435 LEU A N 1
ATOM 3447 C CA . LEU A 1 435 ? 9.109 -25.797 -20.5 1 97 435 LEU A CA 1
ATOM 3448 C C . LEU A 1 435 ? 10.438 -25.047 -20.375 1 97 435 LEU A C 1
ATOM 3450 O O . LEU A 1 435 ? 10.984 -24.922 -19.281 1 97 435 LEU A O 1
ATOM 3454 N N . ASN A 1 436 ? 10.875 -24.562 -21.516 1 96 436 ASN A N 1
ATOM 3455 C CA . ASN A 1 436 ? 12.047 -23.688 -21.531 1 96 436 ASN A CA 1
ATOM 3456 C C . ASN A 1 436 ? 11.742 -22.312 -20.938 1 96 436 ASN A C 1
ATOM 3458 O O . ASN A 1 436 ? 10.578 -21.969 -20.734 1 96 436 ASN A O 1
ATOM 3462 N N . GLU A 1 437 ? 12.719 -21.516 -20.734 1 94.25 437 GLU A N 1
ATOM 3463 C CA . GLU A 1 437 ? 12.602 -20.219 -20.047 1 94.25 437 GLU A CA 1
ATOM 3464 C C . GLU A 1 437 ? 11.695 -19.266 -20.828 1 94.25 437 GLU A C 1
ATOM 3466 O O . GLU A 1 437 ? 10.805 -18.641 -20.25 1 94.25 437 GLU A O 1
ATOM 3471 N N . ARG A 1 438 ? 11.844 -19.141 -22.047 1 93.56 438 ARG A N 1
ATOM 3472 C CA . ARG A 1 438 ? 11.086 -18.172 -22.844 1 93.56 438 ARG A CA 1
ATOM 3473 C C . ARG A 1 438 ? 9.617 -18.578 -22.938 1 93.56 438 ARG A C 1
ATOM 3475 O O . ARG A 1 438 ? 8.734 -17.766 -22.641 1 93.56 438 ARG A O 1
ATOM 3482 N N . PRO A 1 439 ? 9.328 -19.828 -23.328 1 94.94 439 PRO A N 1
ATOM 3483 C CA . PRO A 1 439 ? 7.922 -20.234 -23.359 1 94.94 439 PRO A CA 1
ATOM 3484 C C . PRO A 1 439 ? 7.234 -20.094 -22 1 94.94 439 PRO A C 1
ATOM 3486 O O . PRO A 1 439 ? 6.066 -19.703 -21.938 1 94.94 439 PRO A O 1
ATOM 3489 N N . LEU A 1 440 ? 7.961 -20.391 -20.969 1 95.75 440 LEU A N 1
ATOM 3490 C CA . LEU A 1 440 ? 7.398 -20.359 -19.625 1 95.75 440 LEU A CA 1
ATOM 3491 C C . LEU A 1 440 ? 7.191 -18.922 -19.172 1 95.75 440 LEU A C 1
ATOM 3493 O O . LEU A 1 440 ? 6.109 -18.562 -18.688 1 95.75 440 LEU A O 1
ATOM 3497 N N . ASN A 1 441 ? 8.156 -18.047 -19.375 1 94.88 441 ASN A N 1
ATOM 3498 C CA . ASN A 1 441 ? 8.148 -16.719 -18.75 1 94.88 441 ASN A CA 1
ATOM 3499 C C . ASN A 1 441 ? 7.578 -15.664 -19.688 1 94.88 441 ASN A C 1
ATOM 3501 O O . ASN A 1 441 ? 7.383 -14.516 -19.297 1 94.88 441 ASN A O 1
ATOM 3505 N N . ASN A 1 442 ? 7.211 -15.969 -20.922 1 93.88 442 ASN A N 1
ATOM 3506 C CA . ASN A 1 442 ? 6.633 -15.016 -21.859 1 93.88 442 ASN A CA 1
ATOM 3507 C C . ASN A 1 442 ? 5.273 -15.484 -22.359 1 93.88 442 ASN A C 1
ATOM 3509 O O . ASN A 1 442 ? 4.234 -15.008 -21.906 1 93.88 442 ASN A O 1
ATOM 3513 N N . GLU A 1 443 ? 5.316 -16.5 -23.078 1 94.19 443 GLU A N 1
ATOM 3514 C CA . GLU A 1 443 ? 4.09 -16.938 -23.734 1 94.19 443 GLU A CA 1
ATOM 3515 C C . GLU A 1 443 ? 3.064 -17.438 -22.719 1 94.19 443 GLU A C 1
ATOM 3517 O O . GLU A 1 443 ? 1.93 -16.953 -22.688 1 94.19 443 GLU A O 1
ATOM 3522 N N . LEU A 1 444 ? 3.477 -18.391 -21.922 1 96.62 444 LEU A N 1
ATOM 3523 C CA . LEU A 1 444 ? 2.539 -18.969 -20.953 1 96.62 444 LEU A CA 1
ATOM 3524 C C . LEU A 1 444 ? 1.989 -17.875 -20.031 1 96.62 444 LEU A C 1
ATOM 3526 O O . LEU A 1 444 ? 0.782 -17.828 -19.781 1 96.62 444 LEU A O 1
ATOM 3530 N N . LEU A 1 445 ? 2.854 -17.047 -19.531 1 96.12 445 LEU A N 1
ATOM 3531 C CA . LEU A 1 445 ? 2.447 -16.016 -18.594 1 96.12 445 LEU A CA 1
ATOM 3532 C C . LEU A 1 445 ? 1.487 -15.031 -19.25 1 96.12 445 LEU A C 1
ATOM 3534 O O . LEU A 1 445 ? 0.575 -14.516 -18.594 1 96.12 445 LEU A O 1
ATOM 3538 N N . ARG A 1 446 ? 1.667 -14.766 -20.484 1 95.62 446 ARG A N 1
ATOM 3539 C CA . ARG A 1 446 ? 0.765 -13.883 -21.219 1 95.62 446 ARG A CA 1
ATOM 3540 C C . ARG A 1 446 ? -0.649 -14.453 -21.25 1 95.62 446 ARG A C 1
ATOM 3542 O O . ARG A 1 446 ? -1.624 -13.719 -21.062 1 95.62 446 ARG A O 1
ATOM 3549 N N . TYR A 1 447 ? -0.755 -15.68 -21.516 1 96.06 447 TYR A N 1
ATOM 3550 C CA . TYR A 1 447 ? -2.062 -16.328 -21.578 1 96.06 447 TYR A CA 1
ATOM 3551 C C . TYR A 1 447 ? -2.689 -16.391 -20.188 1 96.06 447 TYR A C 1
ATOM 3553 O O . TYR A 1 447 ? -3.902 -16.234 -20.031 1 96.06 447 TYR A O 1
ATOM 3561 N N . LEU A 1 448 ? -1.844 -16.672 -19.234 1 96.88 448 LEU A N 1
ATOM 3562 C CA . LEU A 1 448 ? -2.361 -16.734 -17.859 1 96.88 448 LEU A CA 1
ATOM 3563 C C . LEU A 1 448 ? -2.836 -15.352 -17.406 1 96.88 448 LEU A C 1
ATOM 3565 O O . LEU A 1 448 ? -3.801 -15.25 -16.641 1 96.88 448 LEU A O 1
ATOM 3569 N N . ALA A 1 449 ? -2.15 -14.305 -17.844 1 96 449 ALA A N 1
ATOM 3570 C CA . ALA A 1 449 ? -2.594 -12.945 -17.547 1 96 449 ALA A CA 1
ATOM 3571 C C . ALA A 1 449 ? -3.984 -12.68 -18.109 1 96 449 ALA A C 1
ATOM 3573 O O . ALA A 1 449 ? -4.816 -12.047 -17.469 1 96 449 ALA A O 1
ATOM 3574 N N . LYS A 1 450 ? -4.234 -13.211 -19.25 1 95.31 450 LYS A N 1
ATOM 3575 C CA . LYS A 1 450 ? -5.539 -13.055 -19.891 1 95.31 450 LYS A CA 1
ATOM 3576 C C . LYS A 1 450 ? -6.617 -13.828 -19.141 1 95.31 450 LYS A C 1
ATOM 3578 O O . LYS A 1 450 ? -7.723 -13.328 -18.938 1 95.31 450 LYS A O 1
ATOM 3583 N N . THR A 1 451 ? -6.273 -15.031 -18.719 1 96.44 451 THR A N 1
ATOM 3584 C CA . THR A 1 451 ? -7.254 -15.867 -18.031 1 96.44 451 THR A CA 1
ATOM 3585 C C . THR A 1 451 ? -7.547 -15.32 -16.641 1 96.44 451 THR A C 1
ATOM 3587 O O . THR A 1 451 ? -8.594 -15.617 -16.047 1 96.44 451 THR A O 1
ATOM 3590 N N . GLN A 1 452 ? -6.699 -14.531 -16.094 1 95.88 452 GLN A N 1
ATOM 3591 C CA . GLN A 1 452 ? -6.938 -13.898 -14.789 1 95.88 452 GLN A CA 1
ATOM 3592 C C . GLN A 1 452 ? -8.078 -12.891 -14.875 1 95.88 452 GLN A C 1
ATOM 3594 O O . GLN A 1 452 ? -8.703 -12.578 -13.859 1 95.88 452 GLN A O 1
ATOM 3599 N N . MET A 1 453 ? -8.312 -12.43 -16.078 1 95.19 453 MET A N 1
ATOM 3600 C CA . MET A 1 453 ? -9.383 -11.461 -16.297 1 95.19 453 MET A CA 1
ATOM 3601 C C . MET A 1 453 ? -10.57 -12.109 -17 1 95.19 453 MET A C 1
ATOM 3603 O O . MET A 1 453 ? -11.398 -11.422 -17.594 1 95.19 453 MET A O 1
ATOM 3607 N N . ASP A 1 454 ? -10.602 -13.391 -16.938 1 95.62 454 ASP A N 1
ATOM 3608 C CA . ASP A 1 454 ? -11.641 -14.148 -17.625 1 95.62 454 ASP A CA 1
ATOM 3609 C C . ASP A 1 454 ? -13.023 -13.812 -17.078 1 95.62 454 ASP A C 1
ATOM 3611 O O . ASP A 1 454 ? -13.164 -13.469 -15.914 1 95.62 454 ASP A O 1
ATOM 3615 N N . GLU A 1 455 ? -14.016 -13.914 -17.891 1 95.56 455 GLU A N 1
ATOM 3616 C CA . GLU A 1 455 ? -15.398 -13.648 -17.5 1 95.56 455 GLU A CA 1
ATOM 3617 C C . GLU A 1 455 ? -15.883 -14.688 -16.484 1 95.56 455 GLU A C 1
ATOM 3619 O O . GLU A 1 455 ? -16.672 -14.367 -15.594 1 95.56 455 GLU A O 1
ATOM 3624 N N . ALA A 1 456 ? -15.344 -15.867 -16.594 1 94.31 456 ALA A N 1
ATOM 3625 C CA . ALA A 1 456 ? -15.742 -16.938 -15.688 1 94.31 456 ALA A CA 1
ATOM 3626 C C . ALA A 1 456 ? -14.922 -16.891 -14.398 1 94.31 456 ALA A C 1
ATOM 3628 O O . ALA A 1 456 ? -13.688 -16.984 -14.438 1 94.31 456 ALA A O 1
ATOM 3629 N N . ALA A 1 457 ? -15.578 -16.844 -13.266 1 93.31 457 ALA A N 1
ATOM 3630 C CA . ALA A 1 457 ? -14.922 -16.719 -11.969 1 93.31 457 ALA A CA 1
ATOM 3631 C C . ALA A 1 457 ? -14.07 -17.953 -11.672 1 93.31 457 ALA A C 1
ATOM 3633 O O . ALA A 1 457 ? -13.008 -17.844 -11.062 1 93.31 457 ALA A O 1
ATOM 3634 N N . GLU A 1 458 ? -14.516 -19.078 -12.141 1 90.5 458 GLU A N 1
ATOM 3635 C CA . GLU A 1 458 ? -13.797 -20.328 -11.906 1 90.5 458 GLU A CA 1
ATOM 3636 C C . GLU A 1 458 ? -12.438 -20.312 -12.602 1 90.5 458 GLU A C 1
ATOM 3638 O O . GLU A 1 458 ? -11.453 -20.844 -12.07 1 90.5 458 GLU A O 1
ATOM 3643 N N . ILE A 1 459 ? -12.43 -19.734 -13.75 1 95.38 459 ILE A N 1
ATOM 3644 C CA . ILE A 1 459 ? -11.195 -19.656 -14.523 1 95.38 459 ILE A CA 1
ATOM 3645 C C . ILE A 1 459 ? -10.211 -18.734 -13.805 1 95.38 459 ILE A C 1
ATOM 3647 O O . ILE A 1 459 ? -9.016 -19.031 -13.719 1 95.38 459 ILE A O 1
ATOM 3651 N N . ARG A 1 460 ? -10.742 -17.656 -13.305 1 96.25 460 ARG A N 1
ATOM 3652 C CA . ARG A 1 460 ? -9.891 -16.734 -12.57 1 96.25 460 ARG A CA 1
ATOM 3653 C C . ARG A 1 460 ? -9.289 -17.391 -11.336 1 96.25 460 ARG A C 1
ATOM 3655 O O . ARG A 1 460 ? -8.094 -17.234 -11.07 1 96.25 460 ARG A O 1
ATOM 3662 N N . SER A 1 461 ? -10.07 -18.109 -10.656 1 94 461 SER A N 1
ATOM 3663 C CA . SER A 1 461 ? -9.617 -18.812 -9.461 1 94 461 SER A CA 1
ATOM 3664 C C . SER A 1 461 ? -8.562 -19.859 -9.805 1 94 461 SER A C 1
ATOM 3666 O O . SER A 1 461 ? -7.527 -19.953 -9.148 1 94 461 SER A O 1
ATOM 3668 N N . THR A 1 462 ? -8.82 -20.594 -10.836 1 93.94 462 THR A N 1
ATOM 3669 C CA . THR A 1 462 ? -7.906 -21.641 -11.258 1 93.94 462 THR A CA 1
ATOM 3670 C C . THR A 1 462 ? -6.578 -21.047 -11.719 1 93.94 462 THR A C 1
ATOM 3672 O O . THR A 1 462 ? -5.52 -21.656 -11.516 1 93.94 462 THR A O 1
ATOM 3675 N N . THR A 1 463 ? -6.656 -19.906 -12.352 1 96.88 463 THR A N 1
ATOM 3676 C CA . THR A 1 463 ? -5.453 -19.234 -12.828 1 96.88 463 THR A CA 1
ATOM 3677 C C . THR A 1 463 ? -4.523 -18.891 -11.672 1 96.88 463 THR A C 1
ATOM 3679 O O . THR A 1 463 ? -3.311 -19.109 -11.758 1 96.88 463 THR A O 1
ATOM 3682 N N . ILE A 1 464 ? -5.082 -18.469 -10.609 1 96.5 464 ILE A N 1
ATOM 3683 C CA . ILE A 1 464 ? -4.273 -18.094 -9.453 1 96.5 464 ILE A CA 1
ATOM 3684 C C . ILE A 1 464 ? -3.656 -19.344 -8.828 1 96.5 464 ILE A C 1
ATOM 3686 O O . ILE A 1 464 ? -2.506 -19.328 -8.391 1 96.5 464 ILE A O 1
ATOM 3690 N N . ILE A 1 465 ? -4.426 -20.344 -8.766 1 94.88 465 ILE A N 1
ATOM 3691 C CA . ILE A 1 465 ? -3.906 -21.609 -8.258 1 94.88 465 ILE A CA 1
ATOM 3692 C C . ILE A 1 465 ? -2.734 -22.078 -9.125 1 94.88 465 ILE A C 1
ATOM 3694 O O . ILE A 1 465 ? -1.704 -22.516 -8.609 1 94.88 465 ILE A O 1
ATOM 3698 N N . CYS A 1 466 ? -2.939 -21.969 -10.383 1 95.94 466 CYS A N 1
ATOM 3699 C CA . CYS A 1 466 ? -1.895 -22.344 -11.328 1 95.94 466 CYS A CA 1
ATOM 3700 C C . CYS A 1 466 ? -0.631 -21.516 -11.102 1 95.94 466 CYS A C 1
ATOM 3702 O O . CYS A 1 466 ? 0.465 -22.078 -11 1 95.94 466 CYS A O 1
ATOM 3704 N N . LEU A 1 467 ? -0.803 -20.25 -10.984 1 96.81 467 LEU A N 1
ATOM 3705 C CA . LEU A 1 467 ? 0.331 -19.359 -10.773 1 96.81 467 LEU A CA 1
ATOM 3706 C C . LEU A 1 467 ? 1.055 -19.703 -9.477 1 96.81 467 LEU A C 1
ATOM 3708 O O . LEU A 1 467 ? 2.285 -19.641 -9.414 1 96.81 467 LEU A O 1
ATOM 3712 N N . ASN A 1 468 ? 0.328 -20 -8.477 1 96.5 468 ASN A N 1
ATOM 3713 C CA . ASN A 1 468 ? 0.906 -20.406 -7.199 1 96.5 468 ASN A CA 1
ATOM 3714 C C . ASN A 1 468 ? 1.763 -21.656 -7.34 1 96.5 468 ASN A C 1
ATOM 3716 O O . ASN A 1 468 ? 2.873 -21.719 -6.809 1 96.5 468 ASN A O 1
ATOM 3720 N N . LYS A 1 469 ? 1.302 -22.562 -8.133 1 95.19 469 LYS A N 1
ATOM 3721 C CA . LYS A 1 469 ? 1.969 -23.859 -8.266 1 95.19 469 LYS A CA 1
ATOM 3722 C C . LYS A 1 469 ? 3.203 -23.75 -9.156 1 95.19 469 LYS A C 1
ATOM 3724 O O . LYS A 1 469 ? 4.184 -24.484 -8.961 1 95.19 469 LYS A O 1
ATOM 3729 N N . ILE A 1 470 ? 3.195 -22.859 -10.086 1 96.56 470 ILE A N 1
ATOM 3730 C CA . ILE A 1 470 ? 4.309 -22.812 -11.023 1 96.56 470 ILE A CA 1
ATOM 3731 C C . ILE A 1 470 ? 5.309 -21.75 -10.578 1 96.56 470 ILE A C 1
ATOM 3733 O O . ILE A 1 470 ? 6.309 -21.5 -11.258 1 96.56 470 ILE A O 1
ATOM 3737 N N . ALA A 1 471 ? 5.055 -21.078 -9.516 1 97 471 ALA A N 1
ATOM 3738 C CA . ALA A 1 471 ? 5.828 -19.922 -9.039 1 97 471 ALA A CA 1
ATOM 3739 C C . ALA A 1 471 ? 7.316 -20.266 -8.969 1 97 471 ALA A C 1
ATOM 3741 O O . ALA A 1 471 ? 8.164 -19.469 -9.383 1 97 471 ALA A O 1
ATOM 3742 N N . SER A 1 472 ? 7.707 -21.438 -8.516 1 95.38 472 SER A N 1
ATOM 3743 C CA . SER A 1 472 ? 9.102 -21.828 -8.297 1 95.38 472 SER A CA 1
ATOM 3744 C C . SER A 1 472 ? 9.812 -22.078 -9.625 1 95.38 472 SER A C 1
ATOM 3746 O O . SER A 1 472 ? 11.047 -22.078 -9.68 1 95.38 472 SER A O 1
ATOM 3748 N N . HIS A 1 473 ? 9.055 -22.328 -10.68 1 95.69 473 HIS A N 1
ATOM 3749 C CA . HIS A 1 473 ? 9.648 -22.641 -11.977 1 95.69 473 HIS A CA 1
ATOM 3750 C C . HIS A 1 473 ? 9.93 -21.375 -12.781 1 95.69 473 HIS A C 1
ATOM 3752 O O . HIS A 1 473 ? 10.656 -21.406 -13.773 1 95.69 473 HIS A O 1
ATOM 3758 N N . LEU A 1 474 ? 9.305 -20.281 -12.352 1 95.94 474 LEU A N 1
ATOM 3759 C CA . LEU A 1 474 ? 9.477 -19.016 -13.07 1 95.94 474 LEU A CA 1
ATOM 3760 C C . LEU A 1 474 ? 10.883 -18.469 -12.867 1 95.94 474 LEU A C 1
ATOM 3762 O O . LEU A 1 474 ? 11.586 -18.859 -11.93 1 95.94 474 LEU A O 1
ATOM 3766 N N . SER A 1 475 ? 11.266 -17.609 -13.773 1 94.31 475 SER A N 1
ATOM 3767 C CA . SER A 1 475 ? 12.609 -17.031 -13.742 1 94.31 475 SER A CA 1
ATOM 3768 C C . SER A 1 475 ? 12.812 -16.188 -12.492 1 94.31 475 SER A C 1
ATOM 3770 O O . SER A 1 475 ? 11.953 -15.383 -12.125 1 94.31 475 SER A O 1
ATOM 3772 N N . VAL A 1 476 ? 13.969 -16.281 -11.883 1 90.69 476 VAL A N 1
ATOM 3773 C CA . VAL A 1 476 ? 14.297 -15.641 -10.617 1 90.69 476 VAL A CA 1
ATOM 3774 C C . VAL A 1 476 ? 14.297 -14.125 -10.789 1 90.69 476 VAL A C 1
ATOM 3776 O O . VAL A 1 476 ? 13.875 -13.391 -9.891 1 90.69 476 VAL A O 1
ATOM 3779 N N . GLY A 1 477 ? 14.617 -13.625 -11.836 1 90.19 477 GLY A N 1
ATOM 3780 C CA . GLY A 1 477 ? 14.742 -12.195 -12.055 1 90.19 477 GLY A CA 1
ATOM 3781 C C . GLY A 1 477 ? 13.406 -11.484 -12.148 1 90.19 477 GLY A C 1
ATOM 3782 O O . GLY A 1 477 ? 13.297 -10.312 -11.789 1 90.19 477 GLY A O 1
ATOM 3783 N N . SER A 1 478 ? 12.359 -12.227 -12.562 1 90.62 478 SER A N 1
ATOM 3784 C CA . SER A 1 478 ? 11.109 -11.523 -12.836 1 90.62 478 SER A CA 1
ATOM 3785 C C . SER A 1 478 ? 9.961 -12.102 -12.016 1 90.62 478 SER A C 1
ATOM 3787 O O . SER A 1 478 ? 8.906 -11.484 -11.898 1 90.62 478 SER A O 1
ATOM 3789 N N . ARG A 1 479 ? 10.148 -13.211 -11.391 1 94.31 479 ARG A N 1
ATOM 3790 C CA . ARG A 1 479 ? 9.031 -13.953 -10.812 1 94.31 479 ARG A CA 1
ATOM 3791 C C . ARG A 1 479 ? 8.383 -13.164 -9.672 1 94.31 479 ARG A C 1
ATOM 3793 O O . ARG A 1 479 ? 7.16 -13.156 -9.531 1 94.31 479 ARG A O 1
ATOM 3800 N N . SER A 1 480 ? 9.227 -12.523 -8.852 1 95.31 480 SER A N 1
ATOM 3801 C CA . SER A 1 480 ? 8.656 -11.805 -7.719 1 95.31 480 SER A CA 1
ATOM 3802 C C . SER A 1 480 ? 7.703 -10.711 -8.18 1 95.31 480 SER A C 1
ATOM 3804 O O . SER A 1 480 ? 6.59 -10.594 -7.668 1 95.31 480 SER A O 1
ATOM 3806 N N . ASN A 1 481 ? 8.156 -9.938 -9.133 1 95.44 481 ASN A N 1
ATOM 3807 C CA . ASN A 1 481 ? 7.344 -8.844 -9.656 1 95.44 481 ASN A CA 1
ATOM 3808 C C . ASN A 1 481 ? 6.051 -9.359 -10.281 1 95.44 481 ASN A C 1
ATOM 3810 O O . ASN A 1 481 ? 4.969 -8.844 -9.992 1 95.44 481 ASN A O 1
ATOM 3814 N N . VAL A 1 482 ? 6.148 -10.383 -11.078 1 95.56 482 VAL A N 1
ATOM 3815 C CA . VAL A 1 482 ? 5 -10.945 -11.781 1 95.56 482 VAL A CA 1
ATOM 3816 C C . VAL A 1 482 ? 4 -11.5 -10.773 1 95.56 482 VAL A C 1
ATOM 3818 O O . VAL A 1 482 ? 2.799 -11.234 -10.867 1 95.56 482 VAL A O 1
ATOM 3821 N N . LEU A 1 483 ? 4.473 -12.242 -9.82 1 97.44 483 LEU A N 1
ATOM 3822 C CA . LEU A 1 483 ? 3.607 -12.906 -8.852 1 97.44 483 LEU A CA 1
ATOM 3823 C C . LEU A 1 483 ? 2.918 -11.891 -7.949 1 97.44 483 LEU A C 1
ATOM 3825 O O . LEU A 1 483 ? 1.729 -12.023 -7.648 1 97.44 483 LEU A O 1
ATOM 3829 N N . ILE A 1 484 ? 3.646 -10.883 -7.52 1 97.25 484 ILE A N 1
ATOM 3830 C CA . ILE A 1 484 ? 3.059 -9.867 -6.652 1 97.25 484 ILE A CA 1
ATOM 3831 C C . ILE A 1 484 ? 1.935 -9.141 -7.391 1 97.25 484 ILE A C 1
ATOM 3833 O O . ILE A 1 484 ? 0.853 -8.93 -6.84 1 97.25 484 ILE A O 1
ATOM 3837 N N . ILE A 1 485 ? 2.205 -8.742 -8.625 1 96.31 485 ILE A N 1
ATOM 3838 C CA . ILE A 1 485 ? 1.207 -8.047 -9.43 1 96.31 485 ILE A CA 1
ATOM 3839 C C . ILE A 1 485 ? -0.015 -8.938 -9.625 1 96.31 485 ILE A C 1
ATOM 3841 O O . ILE A 1 485 ? -1.149 -8.508 -9.414 1 96.31 485 ILE A O 1
ATOM 3845 N N . ALA A 1 486 ? 0.216 -10.219 -9.953 1 96.44 486 ALA A N 1
ATOM 3846 C CA . ALA A 1 486 ? -0.866 -11.156 -10.25 1 96.44 486 ALA A CA 1
ATOM 3847 C C . ALA A 1 486 ? -1.703 -11.438 -9.008 1 96.44 486 ALA A C 1
ATOM 3849 O O . ALA A 1 486 ? -2.934 -11.367 -9.047 1 96.44 486 ALA A O 1
ATOM 3850 N N . PHE A 1 487 ? -1.066 -11.75 -7.891 1 97.88 487 PHE A N 1
ATOM 3851 C CA . PHE A 1 487 ? -1.775 -12.055 -6.656 1 97.88 487 PHE A CA 1
ATOM 3852 C C . PHE A 1 487 ? -2.543 -10.836 -6.156 1 97.88 487 PHE A C 1
ATOM 3854 O O . PHE A 1 487 ? -3.67 -10.961 -5.672 1 97.88 487 PHE A O 1
ATOM 3861 N N . SER A 1 488 ? -1.894 -9.68 -6.328 1 96.94 488 SER A N 1
ATOM 3862 C CA . SER A 1 488 ? -2.52 -8.445 -5.875 1 96.94 488 SER A CA 1
ATOM 3863 C C . SER A 1 488 ? -3.795 -8.148 -6.66 1 96.94 488 SER A C 1
ATOM 3865 O O . SER A 1 488 ? -4.781 -7.68 -6.09 1 96.94 488 SER A O 1
ATOM 3867 N N . LYS A 1 489 ? -3.758 -8.352 -7.938 1 95.81 489 LYS A N 1
ATOM 3868 C CA . LYS A 1 489 ? -4.941 -8.156 -8.773 1 95.81 489 LYS A CA 1
ATOM 3869 C C . LYS A 1 489 ? -6.082 -9.062 -8.32 1 95.81 489 LYS A C 1
ATOM 3871 O O . LYS A 1 489 ? -7.242 -8.641 -8.289 1 95.81 489 LYS A O 1
ATOM 3876 N N . SER A 1 490 ? -5.754 -10.281 -7.914 1 95.94 490 SER A N 1
ATOM 3877 C CA . SER A 1 490 ? -6.762 -11.266 -7.543 1 95.94 490 SER A CA 1
ATOM 3878 C C . SER A 1 490 ? -7.293 -11.008 -6.137 1 95.94 490 SER A C 1
ATOM 3880 O O . SER A 1 490 ? -8.359 -11.508 -5.77 1 95.94 490 SER A O 1
ATOM 3882 N N . ILE A 1 491 ? -6.562 -10.297 -5.355 1 95.19 491 ILE A N 1
ATOM 3883 C CA . ILE A 1 491 ? -6.992 -9.922 -4.016 1 95.19 491 ILE A CA 1
ATOM 3884 C C . ILE A 1 491 ? -8.234 -9.031 -4.102 1 95.19 491 ILE A C 1
ATOM 3886 O O . ILE A 1 491 ? -9.078 -9.055 -3.205 1 95.19 491 ILE A O 1
ATOM 3890 N N . ARG A 1 492 ? -8.398 -8.359 -5.219 1 93.25 492 ARG A N 1
ATOM 3891 C CA . ARG A 1 492 ? -9.492 -7.414 -5.406 1 93.25 492 ARG A CA 1
ATOM 3892 C C . ARG A 1 492 ? -10.641 -8.055 -6.18 1 93.25 492 ARG A C 1
ATOM 3894 O O . ARG A 1 492 ? -11.617 -7.383 -6.516 1 93.25 492 ARG A O 1
ATOM 3901 N N . ASP A 1 493 ? -10.508 -9.352 -6.43 1 94.19 493 ASP A N 1
ATOM 3902 C CA . ASP A 1 493 ? -11.531 -10.07 -7.188 1 94.19 493 ASP A CA 1
ATOM 3903 C C . ASP A 1 493 ? -12.82 -10.188 -6.387 1 94.19 493 ASP A C 1
ATOM 3905 O O . ASP A 1 493 ? -12.797 -10.5 -5.191 1 94.19 493 ASP A O 1
ATOM 3909 N N . PRO A 1 494 ? -13.969 -9.914 -7.02 1 93.12 494 PRO A N 1
ATOM 3910 C CA . PRO A 1 494 ? -15.242 -10.062 -6.316 1 93.12 494 PRO A CA 1
ATOM 3911 C C . PRO A 1 494 ? -15.547 -11.516 -5.945 1 93.12 494 PRO A C 1
ATOM 3913 O O . PRO A 1 494 ? -16.359 -11.773 -5.062 1 93.12 494 PRO A O 1
ATOM 3916 N N . HIS A 1 495 ? -14.953 -12.422 -6.594 1 92 495 HIS A N 1
ATOM 3917 C CA . HIS A 1 495 ? -15.133 -13.852 -6.332 1 92 495 HIS A CA 1
ATOM 3918 C C . HIS A 1 495 ? -14.359 -14.289 -5.094 1 92 495 HIS A C 1
ATOM 3920 O O . HIS A 1 495 ? -13.133 -14.172 -5.051 1 92 495 HIS A O 1
ATOM 3926 N N . ILE A 1 496 ? -15 -14.844 -4.117 1 89.69 496 ILE A N 1
ATOM 3927 C CA . ILE A 1 496 ? -14.461 -15.125 -2.793 1 89.69 496 ILE A CA 1
ATOM 3928 C C . ILE A 1 496 ? -13.32 -16.141 -2.908 1 89.69 496 ILE A C 1
ATOM 3930 O O . ILE A 1 496 ? -12.227 -15.906 -2.381 1 89.69 496 ILE A O 1
ATOM 3934 N N . PRO A 1 497 ? -13.477 -17.188 -3.65 1 90.56 497 PRO A N 1
ATOM 3935 C CA . PRO A 1 497 ? -12.391 -18.156 -3.752 1 90.56 497 PRO A CA 1
ATOM 3936 C C . PRO A 1 497 ? -11.133 -17.562 -4.391 1 90.56 497 PRO A C 1
ATOM 3938 O O . PRO A 1 497 ? -10.016 -17.922 -4.004 1 90.56 497 PRO A O 1
ATOM 3941 N N . SER A 1 498 ? -11.344 -16.734 -5.391 1 93.62 498 SER A N 1
ATOM 3942 C CA . SER A 1 498 ? -10.195 -16.078 -6.02 1 93.62 498 SER A CA 1
ATOM 3943 C C . SER A 1 498 ? -9.398 -15.266 -5.008 1 93.62 498 SER A C 1
ATOM 3945 O O . SER A 1 498 ? -8.172 -15.32 -4.992 1 93.62 498 SER A O 1
ATOM 3947 N N . ARG A 1 499 ? -10.07 -14.57 -4.141 1 94.44 499 ARG A N 1
ATOM 3948 C CA . ARG A 1 499 ? -9.414 -13.773 -3.109 1 94.44 499 ARG A CA 1
ATOM 3949 C C . ARG A 1 499 ? -8.688 -14.672 -2.111 1 94.44 499 ARG A C 1
ATOM 3951 O O . ARG A 1 499 ? -7.547 -14.391 -1.735 1 94.44 499 ARG A O 1
ATOM 3958 N N . LEU A 1 500 ? -9.367 -15.703 -1.742 1 92.81 500 LEU A N 1
ATOM 3959 C CA . LEU A 1 500 ? -8.773 -16.641 -0.788 1 92.81 500 LEU A CA 1
ATOM 3960 C C . LEU A 1 500 ? -7.543 -17.312 -1.383 1 92.81 500 LEU A C 1
ATOM 3962 O O . LEU A 1 500 ? -6.523 -17.469 -0.704 1 92.81 500 LEU A O 1
ATOM 3966 N N . ASN A 1 501 ? -7.648 -17.703 -2.609 1 94.19 501 ASN A N 1
ATOM 3967 C CA . ASN A 1 501 ? -6.516 -18.328 -3.283 1 94.19 501 ASN A CA 1
ATOM 3968 C C . ASN A 1 501 ? -5.34 -17.359 -3.414 1 94.19 501 ASN A C 1
ATOM 3970 O O . ASN A 1 501 ? -4.184 -17.766 -3.332 1 94.19 501 ASN A O 1
ATOM 3974 N N . ALA A 1 502 ? -5.664 -16.094 -3.689 1 96.62 502 ALA A N 1
ATOM 3975 C CA . ALA A 1 502 ? -4.617 -15.078 -3.77 1 96.62 502 ALA A CA 1
ATOM 3976 C C . ALA A 1 502 ? -3.885 -14.945 -2.439 1 96.62 502 ALA A C 1
ATOM 3978 O O . ALA A 1 502 ? -2.654 -14.867 -2.406 1 96.62 502 ALA A O 1
ATOM 3979 N N . LEU A 1 503 ? -4.602 -14.984 -1.321 1 96.19 503 LEU A N 1
ATOM 3980 C CA . LEU A 1 503 ? -4 -14.914 0.006 1 96.19 503 LEU A CA 1
ATOM 3981 C C . LEU A 1 503 ? -3.129 -16.125 0.275 1 96.19 503 LEU A C 1
ATOM 3983 O O . LEU A 1 503 ? -2.012 -16 0.782 1 96.19 503 LEU A O 1
ATOM 3987 N N . THR A 1 504 ? -3.66 -17.219 -0.084 1 94.31 504 THR A N 1
ATOM 3988 C CA . THR A 1 504 ? -2.906 -18.453 0.071 1 94.31 504 THR A CA 1
ATOM 3989 C C . THR A 1 504 ? -1.628 -18.422 -0.763 1 94.31 504 THR A C 1
ATOM 3991 O O . THR A 1 504 ? -0.574 -18.875 -0.314 1 94.31 504 THR A O 1
ATOM 3994 N N . ALA A 1 505 ? -1.81 -17.938 -1.953 1 96.88 505 ALA A N 1
ATOM 3995 C CA . ALA A 1 505 ? -0.652 -17.828 -2.836 1 96.88 505 ALA A CA 1
ATOM 3996 C C . ALA A 1 505 ? 0.425 -16.938 -2.219 1 96.88 505 ALA A C 1
ATOM 3998 O O . ALA A 1 505 ? 1.613 -17.266 -2.277 1 96.88 505 ALA A O 1
ATOM 3999 N N . PHE A 1 506 ? 0.053 -15.805 -1.609 1 97.94 506 PHE A N 1
ATOM 4000 C CA . PHE A 1 506 ? 1.006 -14.953 -0.914 1 97.94 506 PHE A CA 1
ATOM 4001 C C . PHE A 1 506 ? 1.657 -15.695 0.245 1 97.94 506 PHE A C 1
ATOM 4003 O O . PHE A 1 506 ? 2.859 -15.555 0.483 1 97.94 506 PHE A O 1
ATOM 4010 N N . ASN A 1 507 ? 0.877 -16.438 0.946 1 97.19 507 ASN A N 1
ATOM 4011 C CA . ASN A 1 507 ? 1.402 -17.219 2.055 1 97.19 507 ASN A CA 1
ATOM 4012 C C . ASN A 1 507 ? 2.432 -18.25 1.578 1 97.19 507 ASN A C 1
ATOM 4014 O O . ASN A 1 507 ? 3.527 -18.328 2.137 1 97.19 507 ASN A O 1
ATOM 4018 N N . ASP A 1 508 ? 2.094 -18.938 0.498 1 96.44 508 ASP A N 1
ATOM 4019 C CA . ASP A 1 508 ? 2.91 -20.047 0.019 1 96.44 508 ASP A CA 1
ATOM 4020 C C . ASP A 1 508 ? 4.23 -19.547 -0.567 1 96.44 508 ASP A C 1
ATOM 4022 O O . ASP A 1 508 ? 5.234 -20.266 -0.553 1 96.44 508 ASP A O 1
ATOM 4026 N N . ASN A 1 509 ? 4.223 -18.328 -1.076 1 97.5 509 ASN A N 1
ATOM 4027 C CA . ASN A 1 509 ? 5.387 -17.859 -1.811 1 97.5 509 ASN A CA 1
ATOM 4028 C C . ASN A 1 509 ? 6.109 -16.75 -1.053 1 97.5 509 ASN A C 1
ATOM 4030 O O . ASN A 1 509 ? 6.812 -15.93 -1.655 1 97.5 509 ASN A O 1
ATOM 4034 N N . ILE A 1 510 ? 5.965 -16.656 0.236 1 97.44 510 ILE A N 1
ATOM 4035 C CA . ILE A 1 510 ? 6.516 -15.578 1.061 1 97.44 510 ILE A CA 1
ATOM 4036 C C . ILE A 1 510 ? 8.031 -15.523 0.893 1 97.44 510 ILE A C 1
ATOM 4038 O O . ILE A 1 510 ? 8.625 -14.445 0.897 1 97.44 510 ILE A O 1
ATOM 4042 N N . ASP A 1 511 ? 8.688 -16.656 0.606 1 96.62 511 ASP A N 1
ATOM 4043 C CA . ASP A 1 511 ? 10.141 -16.75 0.532 1 96.62 511 ASP A CA 1
ATOM 4044 C C . ASP A 1 511 ? 10.664 -16.172 -0.78 1 96.62 511 ASP A C 1
ATOM 4046 O O . ASP A 1 511 ? 11.852 -15.867 -0.903 1 96.62 511 ASP A O 1
ATOM 4050 N N . LEU A 1 512 ? 9.766 -16.016 -1.721 1 96.75 512 LEU A N 1
ATOM 4051 C CA . LEU A 1 512 ? 10.188 -15.516 -3.025 1 96.75 512 LEU A CA 1
ATOM 4052 C C . LEU A 1 512 ? 10.234 -13.992 -3.037 1 96.75 512 LEU A C 1
ATOM 4054 O O . LEU A 1 512 ? 10.773 -13.391 -3.967 1 96.75 512 LEU A O 1
ATOM 4058 N N . PHE A 1 513 ? 9.727 -13.344 -2.027 1 97.31 513 PHE A N 1
ATOM 4059 C CA . PHE A 1 513 ? 9.648 -11.891 -1.973 1 97.31 513 PHE A CA 1
ATOM 4060 C C . PHE A 1 513 ? 10.672 -11.328 -0.992 1 97.31 513 PHE A C 1
ATOM 4062 O O . PHE A 1 513 ? 10.789 -11.812 0.137 1 97.31 513 PHE A O 1
ATOM 4069 N N . THR A 1 514 ? 11.438 -10.328 -1.425 1 96.38 514 THR A N 1
ATOM 4070 C CA . THR A 1 514 ? 12.391 -9.672 -0.538 1 96.38 514 THR A CA 1
ATOM 4071 C C . THR A 1 514 ? 11.664 -8.875 0.541 1 96.38 514 THR A C 1
ATOM 4073 O O . THR A 1 514 ? 10.516 -8.484 0.362 1 96.38 514 THR A O 1
ATOM 4076 N N . PRO A 1 515 ? 12.281 -8.617 1.649 1 96.06 515 PRO A N 1
ATOM 4077 C CA . PRO A 1 515 ? 11.648 -7.816 2.699 1 96.06 515 PRO A CA 1
ATOM 4078 C C . PRO A 1 515 ? 11.195 -6.445 2.205 1 96.06 515 PRO A C 1
ATOM 4080 O O . PRO A 1 515 ? 10.148 -5.945 2.627 1 96.06 515 PRO A O 1
ATOM 4083 N N . GLU A 1 516 ? 11.93 -5.84 1.351 1 95.25 516 GLU A N 1
ATOM 4084 C CA . GLU A 1 516 ? 11.562 -4.547 0.777 1 95.25 516 GLU A CA 1
ATOM 4085 C C . GLU A 1 516 ? 10.273 -4.652 -0.036 1 95.25 516 GLU A C 1
ATOM 4087 O O . GLU A 1 516 ? 9.398 -3.787 0.058 1 95.25 516 GLU A O 1
ATOM 4092 N N . GLU A 1 517 ? 10.164 -5.691 -0.798 1 95.75 517 GLU A N 1
ATOM 4093 C CA . GLU A 1 517 ? 8.953 -5.93 -1.58 1 95.75 517 GLU A CA 1
ATOM 4094 C C . GLU A 1 517 ? 7.766 -6.227 -0.675 1 95.75 517 GLU A C 1
ATOM 4096 O O . GLU A 1 517 ? 6.641 -5.816 -0.964 1 95.75 517 GLU A O 1
ATOM 4101 N N . CYS A 1 518 ? 8.023 -6.93 0.362 1 96.62 518 CYS A N 1
ATOM 4102 C CA . CYS A 1 518 ? 6.977 -7.254 1.321 1 96.62 518 CYS A CA 1
ATOM 4103 C C . CYS A 1 518 ? 6.387 -5.988 1.934 1 96.62 518 CYS A C 1
ATOM 4105 O O . CYS A 1 518 ? 5.168 -5.84 2.01 1 96.62 518 CYS A O 1
ATOM 4107 N N . CYS A 1 519 ? 7.273 -5.031 2.271 1 93.88 519 CYS A N 1
ATOM 4108 C CA . CYS A 1 519 ? 6.848 -3.816 2.959 1 93.88 519 CYS A CA 1
ATOM 4109 C C . CYS A 1 519 ? 6.191 -2.842 1.986 1 93.88 519 CYS A C 1
ATOM 4111 O O . CYS A 1 519 ? 5.199 -2.193 2.324 1 93.88 519 CYS A O 1
ATOM 4113 N N . SER A 1 520 ? 6.691 -2.777 0.806 1 92.31 520 SER A N 1
ATOM 4114 C CA . SER A 1 520 ? 6.297 -1.715 -0.112 1 92.31 520 SER A CA 1
ATOM 4115 C C . SER A 1 520 ? 5.133 -2.15 -0.997 1 92.31 520 SER A C 1
ATOM 4117 O O . SER A 1 520 ? 4.348 -1.317 -1.45 1 92.31 520 SER A O 1
ATOM 4119 N N . ARG A 1 521 ? 4.984 -3.436 -1.222 1 95 521 ARG A N 1
ATOM 4120 C CA . ARG A 1 521 ? 4.012 -3.85 -2.229 1 95 521 ARG A CA 1
ATOM 4121 C C . ARG A 1 521 ? 3.033 -4.871 -1.66 1 95 521 ARG A C 1
ATOM 4123 O O . ARG A 1 521 ? 1.817 -4.691 -1.75 1 95 521 ARG A O 1
ATOM 4130 N N . VAL A 1 522 ? 3.506 -5.938 -0.984 1 96.62 522 VAL A N 1
ATOM 4131 C CA . VAL A 1 522 ? 2.658 -7.047 -0.57 1 96.62 522 VAL A CA 1
ATOM 4132 C C . VAL A 1 522 ? 1.697 -6.586 0.524 1 96.62 522 VAL A C 1
ATOM 4134 O O . VAL A 1 522 ? 0.49 -6.82 0.437 1 96.62 522 VAL A O 1
ATOM 4137 N N . LEU A 1 523 ? 2.232 -5.93 1.508 1 95.06 523 LEU A N 1
ATOM 4138 C CA . LEU A 1 523 ? 1.389 -5.461 2.604 1 95.06 523 LEU A CA 1
ATOM 4139 C C . LEU A 1 523 ? 0.307 -4.516 2.092 1 95.06 523 LEU A C 1
ATOM 4141 O O . LEU A 1 523 ? -0.843 -4.586 2.533 1 95.06 523 LEU A O 1
ATOM 4145 N N . SER A 1 524 ? 0.739 -3.676 1.185 1 92.31 524 SER A N 1
ATOM 4146 C CA . SER A 1 524 ? -0.201 -2.723 0.603 1 92.31 524 SER A CA 1
ATOM 4147 C C . SER A 1 524 ? -1.333 -3.438 -0.127 1 92.31 524 SER A C 1
ATOM 4149 O O . SER A 1 524 ? -2.471 -2.967 -0.131 1 92.31 524 SER A O 1
ATOM 4151 N N . ALA A 1 525 ? -1.018 -4.5 -0.702 1 94.44 525 ALA A N 1
ATOM 4152 C CA . ALA A 1 525 ? -1.997 -5.258 -1.479 1 94.44 525 ALA A CA 1
ATOM 4153 C C . ALA A 1 525 ? -2.969 -5.996 -0.566 1 94.44 525 ALA A C 1
ATOM 4155 O O . ALA A 1 525 ? -4.168 -6.055 -0.844 1 94.44 525 ALA A O 1
ATOM 4156 N N . ILE A 1 526 ? -2.502 -6.52 0.568 1 95.75 526 ILE A N 1
ATOM 4157 C CA . ILE A 1 526 ? -3.322 -7.414 1.374 1 95.75 526 ILE A CA 1
ATOM 4158 C C . ILE A 1 526 ? -4.074 -6.613 2.436 1 95.75 526 ILE A C 1
ATOM 4160 O O . ILE A 1 526 ? -5.105 -7.059 2.943 1 95.75 526 ILE A O 1
ATOM 4164 N N . ALA A 1 527 ? -3.633 -5.43 2.775 1 94.94 527 ALA A N 1
ATOM 4165 C CA . ALA A 1 527 ? -4.121 -4.645 3.91 1 94.94 527 ALA A CA 1
ATOM 4166 C C . ALA A 1 527 ? -5.617 -4.375 3.787 1 94.94 527 ALA A C 1
ATOM 4168 O O . ALA A 1 527 ? -6.359 -4.508 4.762 1 94.94 527 ALA A O 1
ATOM 4169 N N . PRO A 1 528 ? -6.105 -4.023 2.637 1 94.19 528 PRO A N 1
ATOM 4170 C CA . PRO A 1 528 ? -7.535 -3.73 2.518 1 94.19 528 PRO A CA 1
ATOM 4171 C C . PRO A 1 528 ? -8.414 -4.91 2.928 1 94.19 528 PRO A C 1
ATOM 4173 O O . PRO A 1 528 ? -9.555 -4.719 3.355 1 94.19 528 PRO A O 1
ATOM 4176 N N . LEU A 1 529 ? -7.93 -6.156 2.854 1 95.25 529 LEU A N 1
ATOM 4177 C CA . LEU A 1 529 ? -8.711 -7.352 3.152 1 95.25 529 LEU A CA 1
ATOM 4178 C C . LEU A 1 529 ? -8.867 -7.539 4.66 1 95.25 529 LEU A C 1
ATOM 4180 O O . LEU A 1 529 ? -9.648 -8.375 5.109 1 95.25 529 LEU A O 1
ATOM 4184 N N . LEU A 1 530 ? -8.109 -6.77 5.434 1 95.56 530 LEU A N 1
ATOM 4185 C CA . LEU A 1 530 ? -8.25 -6.816 6.883 1 95.56 530 LEU A CA 1
ATOM 4186 C C . LEU A 1 530 ? -9.648 -6.391 7.312 1 95.56 530 LEU A C 1
ATOM 4188 O O . LEU A 1 530 ? -10.078 -6.699 8.422 1 95.56 530 LEU A O 1
ATOM 4192 N N . LEU A 1 531 ? -10.359 -5.691 6.402 1 95.38 531 LEU A N 1
ATOM 4193 C CA . LEU A 1 531 ? -11.719 -5.234 6.684 1 95.38 531 LEU A CA 1
ATOM 4194 C C . LEU A 1 531 ? -12.711 -5.84 5.695 1 95.38 531 LEU A C 1
ATOM 4196 O O . LEU A 1 531 ? -13.742 -5.234 5.398 1 95.38 531 LEU A O 1
ATOM 4200 N N . ASP A 1 532 ? -12.375 -6.965 5.098 1 92.94 532 ASP A N 1
ATOM 4201 C CA . ASP A 1 532 ? -13.258 -7.648 4.164 1 92.94 532 ASP A CA 1
ATOM 4202 C C . ASP A 1 532 ? -14.594 -7.992 4.824 1 92.94 532 ASP A C 1
ATOM 4204 O O . ASP A 1 532 ? -14.648 -8.219 6.031 1 92.94 532 ASP A O 1
ATOM 4208 N N . LYS A 1 533 ? -15.617 -8.055 4.016 1 90.12 533 LYS A N 1
ATOM 4209 C CA . LYS A 1 533 ? -16.969 -8.32 4.5 1 90.12 533 LYS A CA 1
ATOM 4210 C C . LYS A 1 533 ? -17.078 -9.734 5.059 1 90.12 533 LYS A C 1
ATOM 4212 O O . LYS A 1 533 ? -17.891 -9.992 5.957 1 90.12 533 LYS A O 1
ATOM 4217 N N . PHE A 1 534 ? -16.25 -10.609 4.594 1 89.75 534 PHE A N 1
ATOM 4218 C CA . PHE A 1 534 ? -16.328 -12.008 4.996 1 89.75 534 PHE A CA 1
ATOM 4219 C C . PHE A 1 534 ? -15.305 -12.32 6.078 1 89.75 534 PHE A C 1
ATOM 4221 O O . PHE A 1 534 ? -14.109 -12.07 5.898 1 89.75 534 PHE A O 1
ATOM 4228 N N . SER A 1 535 ? -15.742 -12.93 7.113 1 89.88 535 SER A N 1
ATOM 4229 C CA . SER A 1 535 ? -14.906 -13.18 8.281 1 89.88 535 SER A CA 1
ATOM 4230 C C . SER A 1 535 ? -13.805 -14.188 7.965 1 89.88 535 SER A C 1
ATOM 4232 O O . SER A 1 535 ? -12.695 -14.094 8.5 1 89.88 535 SER A O 1
ATOM 4234 N N . THR A 1 536 ? -14.109 -15.102 7.141 1 87.56 536 THR A N 1
ATOM 4235 C CA . THR A 1 536 ? -13.117 -16.109 6.758 1 87.56 536 THR A CA 1
ATOM 4236 C C . THR A 1 536 ? -11.93 -15.445 6.066 1 87.56 536 THR A C 1
ATOM 4238 O O . THR A 1 536 ? -10.773 -15.812 6.32 1 87.56 536 THR A O 1
ATOM 4241 N N . ILE A 1 537 ? -12.258 -14.539 5.191 1 92.12 537 ILE A N 1
ATOM 4242 C CA . ILE A 1 537 ? -11.219 -13.812 4.473 1 92.12 537 ILE A CA 1
ATOM 4243 C C . ILE A 1 537 ? -10.438 -12.922 5.445 1 92.12 537 ILE A C 1
ATOM 4245 O O . ILE A 1 537 ? -9.211 -12.852 5.387 1 92.12 537 ILE A O 1
ATOM 4249 N N . ARG A 1 538 ? -11.109 -12.273 6.383 1 93.81 538 ARG A N 1
ATOM 4250 C CA . ARG A 1 538 ? -10.469 -11.406 7.359 1 93.81 538 ARG A CA 1
ATOM 4251 C C . ARG A 1 538 ? -9.492 -12.188 8.234 1 93.81 538 ARG A C 1
ATOM 4253 O O . ARG A 1 538 ? -8.375 -11.742 8.484 1 93.81 538 ARG A O 1
ATOM 4260 N N . SER A 1 539 ? -9.945 -13.312 8.664 1 92.06 539 SER A N 1
ATOM 4261 C CA . SER A 1 539 ? -9.117 -14.141 9.539 1 92.06 539 SER A CA 1
ATOM 4262 C C . SER A 1 539 ? -7.875 -14.641 8.812 1 92.06 539 SER A C 1
ATOM 4264 O O . SER A 1 539 ? -6.773 -14.594 9.359 1 92.06 539 SER A O 1
ATOM 4266 N N . GLU A 1 540 ? -8.117 -15.133 7.629 1 92.62 540 GLU A N 1
ATOM 4267 C CA . GLU A 1 540 ? -6.98 -15.602 6.84 1 92.62 540 GLU A CA 1
ATOM 4268 C C . GLU A 1 540 ? -6.023 -14.453 6.512 1 92.62 540 GLU A C 1
ATOM 4270 O O . GLU A 1 540 ? -4.805 -14.625 6.551 1 92.62 540 GLU A O 1
ATOM 4275 N N . CYS A 1 541 ? -6.559 -13.305 6.148 1 96.25 541 CYS A N 1
ATOM 4276 C CA . CYS A 1 541 ? -5.75 -12.133 5.84 1 96.25 541 CYS A CA 1
ATOM 4277 C C . CYS A 1 541 ? -4.922 -11.711 7.051 1 96.25 541 CYS A C 1
ATOM 4279 O O . CYS A 1 541 ? -3.738 -11.398 6.918 1 96.25 541 CYS A O 1
ATOM 4281 N N . ASP A 1 542 ? -5.578 -11.703 8.211 1 95.81 542 ASP A N 1
ATOM 4282 C CA . ASP A 1 542 ? -4.871 -11.344 9.438 1 95.81 542 ASP A CA 1
ATOM 4283 C C . ASP A 1 542 ? -3.684 -12.273 9.68 1 95.81 542 ASP A C 1
ATOM 4285 O O . ASP A 1 542 ? -2.598 -11.812 10.039 1 95.81 542 ASP A O 1
ATOM 4289 N N . ARG A 1 543 ? -3.924 -13.484 9.5 1 96.12 543 ARG A N 1
ATOM 4290 C CA . ARG A 1 543 ? -2.865 -14.469 9.688 1 96.12 543 ARG A CA 1
ATOM 4291 C C . ARG A 1 543 ? -1.71 -14.219 8.719 1 96.12 543 ARG A C 1
ATOM 4293 O O . ARG A 1 543 ? -0.55 -14.164 9.133 1 96.12 543 ARG A O 1
ATOM 4300 N N . VAL A 1 544 ? -1.986 -14.094 7.43 1 97.5 544 VAL A N 1
ATOM 4301 C CA . VAL A 1 544 ? -0.971 -13.891 6.398 1 97.5 544 VAL A CA 1
ATOM 4302 C C . VAL A 1 544 ? -0.256 -12.562 6.641 1 97.5 544 VAL A C 1
ATOM 4304 O O . VAL A 1 544 ? 0.966 -12.469 6.496 1 97.5 544 VAL A O 1
ATOM 4307 N N . PHE A 1 545 ? -1.019 -11.57 6.992 1 96.94 545 PHE A N 1
ATOM 4308 C CA . PHE A 1 545 ? -0.466 -10.25 7.27 1 96.94 545 PHE A CA 1
ATOM 4309 C C . PHE A 1 545 ? 0.567 -10.312 8.391 1 96.94 545 PHE A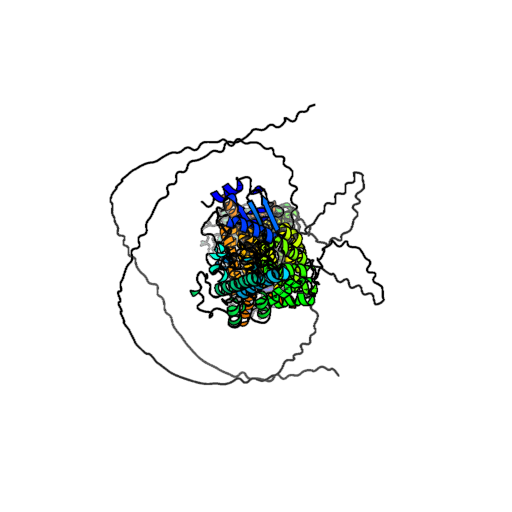 C 1
ATOM 4311 O O . PHE A 1 545 ? 1.646 -9.727 8.281 1 96.94 545 PHE A O 1
ATOM 4318 N N . ARG A 1 546 ? 0.296 -11 9.406 1 94.94 546 ARG A N 1
ATOM 4319 C CA . ARG A 1 546 ? 1.202 -11.148 10.547 1 94.94 546 ARG A CA 1
ATOM 4320 C C . ARG A 1 546 ? 2.475 -11.883 10.141 1 94.94 546 ARG A C 1
ATOM 4322 O O . ARG A 1 546 ? 3.562 -11.562 10.617 1 94.94 546 ARG A O 1
ATOM 4329 N N . LEU A 1 547 ? 2.328 -12.844 9.359 1 96.94 547 LEU A N 1
ATOM 4330 C CA . LEU A 1 547 ? 3.496 -13.57 8.867 1 96.94 547 LEU A CA 1
ATOM 4331 C C . LEU A 1 547 ? 4.441 -12.641 8.117 1 96.94 547 LEU A C 1
ATOM 4333 O O . LEU A 1 547 ? 5.66 -12.703 8.305 1 96.94 547 LEU A O 1
ATOM 4337 N N . TYR A 1 548 ? 3.914 -11.875 7.262 1 97.06 548 TYR A N 1
ATOM 4338 C CA . TYR A 1 548 ? 4.73 -10.93 6.516 1 97.06 548 TYR A CA 1
ATOM 4339 C C . TYR A 1 548 ? 5.344 -9.883 7.445 1 97.06 548 TYR A C 1
ATOM 4341 O O . TYR A 1 548 ? 6.492 -9.477 7.258 1 97.06 548 TYR A O 1
ATOM 4349 N N . MET A 1 549 ? 4.562 -9.453 8.445 1 95.38 549 MET A N 1
ATOM 4350 C CA . MET A 1 549 ? 5.082 -8.508 9.43 1 95.38 549 MET A CA 1
ATOM 4351 C C . MET A 1 549 ? 6.258 -9.109 10.188 1 95.38 549 MET A C 1
ATOM 4353 O O . MET A 1 549 ? 7.242 -8.414 10.461 1 95.38 549 MET A O 1
ATOM 4357 N N . GLU A 1 550 ? 6.125 -10.297 10.508 1 95.88 550 GLU A N 1
ATOM 4358 C CA . GLU A 1 550 ? 7.223 -10.984 11.18 1 95.88 550 GLU A CA 1
ATOM 4359 C C . GLU A 1 550 ? 8.477 -11.008 10.32 1 95.88 550 GLU A C 1
ATOM 4361 O O . GLU A 1 550 ? 9.586 -10.781 10.812 1 95.88 550 GLU A O 1
ATOM 4366 N N . LYS A 1 551 ? 8.305 -11.32 9.133 1 96.5 551 LYS A N 1
ATOM 4367 C CA . LYS A 1 551 ? 9.438 -11.312 8.203 1 96.5 551 LYS A CA 1
ATOM 4368 C C . LYS A 1 551 ? 10.078 -9.938 8.125 1 96.5 551 LYS A C 1
ATOM 4370 O O . LYS A 1 551 ? 11.305 -9.82 8.125 1 96.5 551 LYS A O 1
ATOM 4375 N N . ILE A 1 552 ? 9.32 -8.93 8.031 1 96.06 552 ILE A N 1
ATOM 4376 C CA . ILE A 1 552 ? 9.805 -7.555 7.941 1 96.06 552 ILE A CA 1
ATOM 4377 C C . ILE A 1 552 ? 10.523 -7.172 9.234 1 96.06 552 ILE A C 1
ATOM 4379 O O . ILE A 1 552 ? 11.586 -6.547 9.195 1 96.06 552 ILE A O 1
ATOM 4383 N N . GLU A 1 553 ? 9.922 -7.535 10.359 1 94.38 553 GLU A N 1
ATOM 4384 C CA . GLU A 1 553 ? 10.539 -7.242 11.656 1 94.38 553 GLU A CA 1
ATOM 4385 C C . GLU A 1 553 ? 11.898 -7.91 11.781 1 94.38 553 GLU A C 1
ATOM 4387 O O . GLU A 1 553 ? 12.844 -7.316 12.305 1 94.38 553 GLU A O 1
ATOM 4392 N N . LYS A 1 554 ? 11.969 -9.125 11.367 1 95.38 554 LYS A N 1
ATOM 4393 C CA . LYS A 1 554 ? 13.242 -9.828 11.375 1 95.38 554 LYS A CA 1
ATOM 4394 C C . LYS A 1 554 ? 14.273 -9.117 10.508 1 95.38 554 LYS A C 1
ATOM 4396 O O . LYS A 1 554 ? 15.43 -8.961 10.906 1 95.38 554 LYS A O 1
ATOM 4401 N N . ALA A 1 555 ? 13.883 -8.695 9.406 1 95.62 555 ALA A N 1
ATOM 4402 C CA . ALA A 1 555 ? 14.773 -7.965 8.5 1 95.62 555 ALA A CA 1
ATOM 4403 C C . ALA A 1 555 ? 15.18 -6.621 9.102 1 95.62 555 ALA A C 1
ATOM 4405 O O . ALA A 1 555 ? 16.328 -6.188 8.945 1 95.62 555 ALA A O 1
ATOM 4406 N N . ALA A 1 556 ? 14.211 -5.93 9.695 1 93.88 556 ALA A N 1
ATOM 4407 C CA . ALA A 1 556 ? 14.469 -4.633 10.32 1 93.88 556 ALA A CA 1
ATOM 4408 C C . ALA A 1 556 ? 15.516 -4.75 11.422 1 93.88 556 ALA A C 1
ATOM 4410 O O . ALA A 1 556 ? 16.359 -3.859 11.594 1 93.88 556 ALA A O 1
ATOM 4411 N N . LYS A 1 557 ? 15.477 -5.824 12.141 1 91.81 557 LYS A N 1
ATOM 4412 C CA . LYS A 1 557 ? 16.422 -6.062 13.227 1 91.81 557 LYS A CA 1
ATOM 4413 C C . LYS A 1 557 ? 17.828 -6.297 12.703 1 91.81 557 LYS A C 1
ATOM 4415 O O . LYS A 1 557 ? 18.812 -6.109 13.43 1 91.81 557 LYS A O 1
ATOM 4420 N N . GLU A 1 558 ? 17.906 -6.699 11.492 1 92.44 558 GLU A N 1
ATOM 4421 C CA . GLU A 1 558 ? 19.203 -6.965 10.891 1 92.44 558 GLU A CA 1
ATOM 4422 C C . GLU A 1 558 ? 19.844 -5.68 10.375 1 92.44 558 GLU A C 1
ATOM 4424 O O . GLU A 1 558 ? 21.047 -5.648 10.086 1 92.44 558 GLU A O 1
ATOM 4429 N N . ILE A 1 559 ? 19.094 -4.621 10.234 1 91.62 559 ILE A N 1
ATOM 4430 C CA . ILE A 1 559 ? 19.641 -3.338 9.805 1 91.62 559 ILE A CA 1
ATOM 4431 C C . ILE A 1 559 ? 20.391 -2.68 10.961 1 91.62 559 ILE A C 1
ATOM 4433 O O . ILE A 1 559 ? 19.828 -2.506 12.047 1 91.62 559 ILE A O 1
ATOM 4437 N N . PRO A 1 560 ? 21.609 -2.33 10.789 1 86.69 560 PRO A N 1
ATOM 4438 C CA . PRO A 1 560 ? 22.406 -1.752 11.875 1 86.69 560 PRO A CA 1
ATOM 4439 C C . PRO A 1 560 ? 21.812 -0.45 12.414 1 86.69 560 PRO A C 1
ATOM 4441 O O . PRO A 1 560 ? 21.188 0.306 11.664 1 86.69 560 PRO A O 1
ATOM 4444 N N . ASP A 1 561 ? 21.938 -0.28 13.688 1 83.75 561 ASP A N 1
ATOM 4445 C CA . ASP A 1 561 ? 21.5 0.967 14.305 1 83.75 561 ASP A CA 1
ATOM 4446 C C . ASP A 1 561 ? 22.391 2.135 13.883 1 83.75 561 ASP A C 1
ATOM 4448 O O . ASP A 1 561 ? 23.516 1.93 13.43 1 83.75 561 ASP A O 1
ATOM 4452 N N . ASP A 1 562 ? 21.766 3.355 13.977 1 81.12 562 ASP A N 1
ATOM 4453 C CA . ASP A 1 562 ? 22.484 4.562 13.594 1 81.12 562 ASP A CA 1
ATOM 4454 C C . ASP A 1 562 ? 23.734 4.754 14.453 1 81.12 562 ASP A C 1
ATOM 4456 O O . ASP A 1 562 ? 23.766 4.332 15.609 1 81.12 562 ASP A O 1
ATOM 4460 N N . THR A 1 563 ? 24.766 5.254 13.828 1 80.25 563 THR A N 1
ATOM 4461 C CA . THR A 1 563 ? 25.953 5.633 14.594 1 80.25 563 THR A CA 1
ATOM 4462 C C . THR A 1 563 ? 25.641 6.785 15.539 1 80.25 563 THR A C 1
ATOM 4464 O O . THR A 1 563 ? 24.641 7.484 15.367 1 80.25 563 THR A O 1
ATOM 4467 N N . ASP A 1 564 ? 26.328 6.914 16.578 1 78.56 564 ASP A N 1
ATOM 4468 C CA . ASP A 1 564 ? 26.141 7.988 17.547 1 78.56 564 ASP A CA 1
ATOM 4469 C C . ASP A 1 564 ? 26.141 9.352 16.859 1 78.56 564 ASP A C 1
ATOM 4471 O O . ASP A 1 564 ? 25.328 10.219 17.203 1 78.56 564 ASP A O 1
ATOM 4475 N N . ASP A 1 565 ? 27.031 9.469 15.852 1 77.31 565 ASP A N 1
ATOM 4476 C CA . ASP A 1 565 ? 27.109 10.734 15.125 1 77.31 565 ASP A CA 1
ATOM 4477 C C . ASP A 1 565 ? 25.844 10.984 14.328 1 77.31 565 ASP A C 1
ATOM 4479 O O . ASP A 1 565 ? 25.344 12.117 14.289 1 77.31 565 ASP A O 1
ATOM 4483 N N . ALA A 1 566 ? 25.328 9.898 13.781 1 77.19 566 ALA A N 1
ATOM 4484 C CA . ALA A 1 566 ? 24.109 10.023 12.984 1 77.19 566 ALA A CA 1
ATOM 4485 C C . ALA A 1 566 ? 22.906 10.328 13.875 1 77.19 566 ALA A C 1
ATOM 4487 O O . ALA A 1 566 ? 22.047 11.141 13.508 1 77.19 566 ALA A O 1
ATOM 4488 N N . ILE A 1 567 ? 22.938 9.805 15.023 1 80 567 ILE A N 1
ATOM 4489 C CA . ILE A 1 567 ? 21.859 10.016 15.977 1 80 567 ILE A CA 1
ATOM 4490 C C . ILE A 1 567 ? 21.859 11.461 16.469 1 80 567 ILE A C 1
ATOM 4492 O O . ILE A 1 567 ? 20.812 12.086 16.594 1 80 567 ILE A O 1
ATOM 4496 N N . GLU A 1 568 ? 23.031 11.906 16.656 1 79.44 568 GLU A N 1
ATOM 4497 C CA . GLU A 1 568 ? 23.156 13.289 17.125 1 79.44 568 GLU A CA 1
ATOM 4498 C C . GLU A 1 568 ? 22.672 14.266 16.047 1 79.44 568 GLU A C 1
ATOM 4500 O O . GLU A 1 568 ? 22 15.25 16.359 1 79.44 568 GLU A O 1
ATOM 4505 N N . LEU A 1 569 ? 23.047 14 14.875 1 76.75 569 LEU A N 1
ATOM 4506 C CA . LEU A 1 569 ? 22.625 14.859 13.773 1 76.75 569 LEU A CA 1
ATOM 4507 C C . LEU A 1 569 ? 21.109 14.844 13.625 1 76.75 569 LEU A C 1
ATOM 4509 O O . LEU A 1 569 ? 20.5 15.898 13.422 1 76.75 569 LEU A O 1
ATOM 4513 N N . VAL A 1 570 ? 20.609 13.656 13.766 1 78.31 570 VAL A N 1
ATOM 4514 C CA . VAL A 1 570 ? 19.156 13.5 13.648 1 78.31 570 VAL A CA 1
ATOM 4515 C C . VAL A 1 570 ? 18.469 14.195 14.82 1 78.31 570 VAL A C 1
ATOM 4517 O O . VAL A 1 570 ? 17.469 14.883 14.641 1 78.31 570 VAL A O 1
ATOM 4520 N N . ASN A 1 571 ? 18.984 14.109 15.961 1 80.25 571 ASN A N 1
ATOM 4521 C CA . ASN A 1 571 ? 18.406 14.742 17.141 1 80.25 571 ASN A CA 1
ATOM 4522 C C . ASN A 1 571 ? 18.453 16.266 17.047 1 80.25 571 ASN A C 1
ATOM 4524 O O . ASN A 1 571 ? 17.516 16.938 17.453 1 80.25 571 ASN A O 1
ATOM 4528 N N . ASP A 1 572 ? 19.531 16.703 16.484 1 81.19 572 ASP A N 1
ATOM 4529 C CA . ASP A 1 572 ? 19.656 18.141 16.297 1 81.19 572 ASP A CA 1
ATOM 4530 C C . ASP A 1 572 ? 18.578 18.656 15.352 1 81.19 572 ASP A C 1
ATOM 4532 O O . ASP A 1 572 ? 17.969 19.703 15.617 1 81.19 572 ASP A O 1
ATOM 4536 N N . GLU A 1 573 ? 18.375 17.906 14.391 1 79.12 573 GLU A N 1
ATOM 4537 C CA . GLU A 1 573 ? 17.359 18.312 13.422 1 79.12 573 GLU A CA 1
ATOM 4538 C C . GLU A 1 573 ? 15.961 18.203 14.016 1 79.12 573 GLU A C 1
ATOM 4540 O O . GLU A 1 573 ? 15.117 19.078 13.781 1 79.12 573 GLU A O 1
ATOM 4545 N N . ILE A 1 574 ? 15.797 17.25 14.836 1 78.88 574 ILE A N 1
ATOM 4546 C CA . ILE A 1 574 ? 14.508 17.047 15.5 1 78.88 574 ILE A CA 1
ATOM 4547 C C . ILE A 1 574 ? 14.258 18.188 16.484 1 78.88 574 ILE A C 1
ATOM 4549 O O . ILE A 1 574 ? 13.156 18.719 16.562 1 78.88 574 ILE A O 1
ATOM 4553 N N . ASN A 1 575 ? 15.266 18.5 17.188 1 79.81 575 ASN A N 1
ATOM 4554 C CA . ASN A 1 575 ? 15.141 19.594 18.156 1 79.81 575 ASN A CA 1
ATOM 4555 C C . ASN A 1 575 ? 14.828 20.922 17.469 1 79.81 575 ASN A C 1
ATOM 4557 O O . ASN A 1 575 ? 14.008 21.703 17.953 1 79.81 575 ASN A O 1
ATOM 4561 N N . LYS A 1 576 ? 15.484 21.156 16.438 1 80.5 576 LYS A N 1
ATOM 4562 C CA . LYS A 1 576 ? 15.211 22.359 15.664 1 80.5 576 LYS A CA 1
ATOM 4563 C C . LYS A 1 576 ? 13.758 22.406 15.219 1 80.5 576 LYS A C 1
ATOM 4565 O O . LYS A 1 576 ? 13.109 23.453 15.297 1 80.5 576 LYS A O 1
ATOM 4570 N N . GLN A 1 577 ? 13.289 21.234 14.828 1 78.12 577 GLN A N 1
ATOM 4571 C CA . GLN A 1 577 ? 11.922 21.156 14.336 1 78.12 577 GLN A CA 1
ATOM 4572 C C . GLN A 1 577 ? 10.914 21.281 15.484 1 78.12 577 GLN A C 1
ATOM 4574 O O . GLN A 1 577 ? 9.859 21.891 15.32 1 78.12 577 GLN A O 1
ATOM 4579 N N . GLU A 1 578 ? 11.297 20.734 16.547 1 78.69 578 GLU A N 1
ATOM 4580 C CA . GLU A 1 578 ? 10.422 20.859 17.719 1 78.69 578 GLU A CA 1
ATOM 4581 C C . GLU A 1 578 ? 10.32 22.312 18.156 1 78.69 578 GLU A C 1
ATOM 4583 O O . GLU A 1 578 ? 9.242 22.781 18.531 1 78.69 578 GLU A O 1
ATOM 4588 N N . ASN A 1 579 ? 11.406 22.922 18.078 1 78.56 579 ASN A N 1
ATOM 4589 C CA . ASN A 1 579 ? 11.414 24.359 18.375 1 78.56 579 ASN A CA 1
ATOM 4590 C C . ASN A 1 579 ? 10.562 25.141 17.375 1 78.56 579 ASN A C 1
ATOM 4592 O O . ASN A 1 579 ? 9.844 26.062 17.766 1 78.56 579 ASN A O 1
ATOM 4596 N N . LEU A 1 580 ? 10.734 24.734 16.203 1 77.88 580 LEU A N 1
ATOM 4597 C CA . LEU A 1 580 ? 9.938 25.359 15.156 1 77.88 580 LEU A CA 1
ATOM 4598 C C . LEU A 1 580 ? 8.453 25.156 15.398 1 77.88 580 LEU A C 1
ATOM 4600 O O . LEU A 1 580 ? 7.656 26.078 15.273 1 77.88 580 LEU A O 1
ATOM 4604 N N . LYS A 1 581 ? 8.102 23.984 15.805 1 81.38 581 LYS A N 1
ATOM 4605 C CA . LYS A 1 581 ? 6.707 23.656 16.094 1 81.38 581 LYS A CA 1
ATOM 4606 C C . LYS A 1 581 ? 6.156 24.531 17.219 1 81.38 581 LYS A C 1
ATOM 4608 O O . LYS A 1 581 ? 5.004 24.969 17.156 1 81.38 581 LYS A O 1
ATOM 4613 N N . GLU A 1 582 ? 6.957 24.812 18.141 1 77.81 582 GLU A N 1
ATOM 4614 C CA . GLU A 1 582 ? 6.543 25.625 19.281 1 77.81 582 GLU A CA 1
ATOM 4615 C C . GLU A 1 582 ? 6.434 27.094 18.891 1 77.81 582 GLU A C 1
ATOM 4617 O O . GLU A 1 582 ? 5.617 27.828 19.453 1 77.81 582 GLU A O 1
ATOM 4622 N N . GLN A 1 583 ? 7.215 27.438 18 1 75.5 583 GLN A N 1
ATOM 4623 C CA . GLN A 1 583 ? 7.25 28.844 17.594 1 75.5 583 GLN A CA 1
ATOM 4624 C C . GLN A 1 583 ? 6.059 29.172 16.703 1 75.5 583 GLN A C 1
ATOM 4626 O O . GLN A 1 583 ? 5.609 30.328 16.656 1 75.5 583 GLN A O 1
ATOM 4631 N N . ILE A 1 584 ? 5.672 28.062 16 1 75.69 584 ILE A N 1
ATOM 4632 C CA . ILE A 1 584 ? 4.547 28.312 15.109 1 75.69 584 ILE A CA 1
ATOM 4633 C C . ILE A 1 584 ? 3.316 28.703 15.922 1 75.69 584 ILE A C 1
ATOM 4635 O O . ILE A 1 584 ? 2.881 27.953 16.797 1 75.69 584 ILE A O 1
ATOM 4639 N N . GLY A 1 585 ? 2.773 29.906 15.867 1 66.44 585 GLY A N 1
ATOM 4640 C CA . GLY A 1 585 ? 1.583 30.406 16.531 1 66.44 585 GLY A CA 1
ATOM 4641 C C . GLY A 1 585 ? 1.896 31.328 17.688 1 66.44 585 GLY A C 1
ATOM 4642 O O . GLY A 1 585 ? 0.986 31.906 18.297 1 66.44 585 GLY A O 1
ATOM 4643 N N . SER A 1 586 ? 3.18 31.266 18.172 1 71 586 SER A N 1
ATOM 4644 C CA . SER A 1 586 ? 3.488 32.125 19.328 1 71 586 SER A CA 1
ATOM 4645 C C . SER A 1 586 ? 4.551 33.156 18.969 1 71 586 SER A C 1
ATOM 4647 O O . SER A 1 586 ? 5.41 32.906 18.125 1 71 586 SER A O 1
ATOM 4649 N N . PHE A 1 587 ? 4.188 34.344 19.25 1 66.44 587 PHE A N 1
ATOM 4650 C CA . PHE A 1 587 ? 5.219 35.375 19.125 1 66.44 587 PHE A CA 1
ATOM 4651 C C . PHE A 1 587 ? 6.336 35.125 20.141 1 66.44 587 PHE A C 1
ATOM 4653 O O . PHE A 1 587 ? 6.105 35.156 21.344 1 66.44 587 PHE A O 1
ATOM 4660 N N . GLY A 1 588 ? 6.965 34.031 20.016 1 56.81 588 GLY A N 1
ATOM 4661 C CA . GLY A 1 588 ? 8.031 33.625 20.906 1 56.81 588 GLY A CA 1
ATOM 4662 C C . GLY A 1 588 ? 8.742 34.812 21.562 1 56.81 588 GLY A C 1
ATOM 4663 O O . GLY A 1 588 ? 8.477 35.969 21.234 1 56.81 588 GLY A O 1
ATOM 4664 N N . ASP A 1 589 ? 9.539 34.469 22.594 1 54.38 589 ASP A N 1
ATOM 4665 C CA . ASP A 1 589 ? 10.422 35.281 23.422 1 54.38 589 ASP A CA 1
ATOM 4666 C C . ASP A 1 589 ? 11.414 36.062 22.578 1 54.38 589 ASP A C 1
ATOM 4668 O O . ASP A 1 589 ? 12.414 36.562 23.094 1 54.38 589 ASP A O 1
ATOM 4672 N N . PHE A 1 590 ? 11.258 35.781 21.359 1 55.59 590 PHE A N 1
ATOM 4673 C CA . PHE A 1 590 ? 12.336 36.344 20.562 1 55.59 590 PHE A CA 1
ATOM 4674 C C . PHE A 1 590 ? 12.414 37.844 20.734 1 55.59 590 PHE A C 1
ATOM 4676 O O . PHE A 1 590 ? 13.477 38.469 20.531 1 55.59 590 PHE A O 1
ATOM 4683 N N . GLY A 1 591 ? 11.609 38.406 21.453 1 64 591 GLY A N 1
ATOM 4684 C CA . GLY A 1 591 ? 11.617 39.812 21.859 1 64 591 GLY A CA 1
ATOM 4685 C C . GLY A 1 591 ? 11.672 40.781 20.703 1 64 591 GLY A C 1
ATOM 4686 O O . GLY A 1 591 ? 12.008 40.375 19.578 1 64 591 GLY A O 1
ATOM 4687 N N . TRP A 1 592 ? 11.25 41.812 20.562 1 74.56 592 TRP A N 1
ATOM 4688 C CA . TRP A 1 592 ? 11.18 42.906 19.578 1 74.56 592 TRP A CA 1
ATOM 4689 C C . TRP A 1 592 ? 12.562 43.25 19.031 1 74.56 592 TRP A C 1
ATOM 4691 O O . TRP A 1 592 ? 12.703 43.625 17.875 1 74.56 592 TRP A O 1
ATOM 4701 N N . SER A 1 593 ? 13.594 42.844 19.797 1 70.62 593 SER A N 1
ATOM 4702 C CA . SER A 1 593 ? 14.961 43.094 19.375 1 70.62 593 SER A CA 1
ATOM 4703 C C . SER A 1 593 ? 15.398 42.125 18.297 1 70.62 593 SER A C 1
ATOM 4705 O O . SER A 1 593 ? 16.062 42.5 17.328 1 70.62 593 SER A O 1
ATOM 4707 N N . ALA A 1 594 ? 14.961 40.969 18.438 1 70.62 594 ALA A N 1
ATOM 4708 C CA . ALA A 1 594 ? 15.297 39.938 17.453 1 70.62 594 ALA A CA 1
ATOM 4709 C C . ALA A 1 594 ? 14.609 40.219 16.125 1 70.62 594 ALA A C 1
ATOM 4711 O O . ALA A 1 594 ? 15.195 40.031 15.055 1 70.62 594 ALA A O 1
ATOM 4712 N N . LEU A 1 595 ? 13.477 40.688 16.188 1 75.69 595 LEU A N 1
ATOM 4713 C CA . LEU A 1 595 ? 12.727 41 14.977 1 75.69 595 LEU A CA 1
ATOM 4714 C C . LEU A 1 595 ? 13.414 42.125 14.195 1 75.69 595 LEU A C 1
ATOM 4716 O O . LEU A 1 595 ? 13.516 42.062 12.969 1 75.69 595 LEU A O 1
ATOM 4720 N N . THR A 1 596 ? 13.93 43.031 14.922 1 73.44 596 THR A N 1
ATOM 4721 C CA . THR A 1 596 ? 14.625 44.125 14.273 1 73.44 596 THR A CA 1
ATOM 4722 C C . THR A 1 596 ? 15.867 43.625 13.547 1 73.44 596 THR A C 1
ATOM 4724 O O . THR A 1 596 ? 16.172 44.062 12.438 1 73.44 596 THR A O 1
ATOM 4727 N N . ASN A 1 597 ? 16.5 42.656 14.164 1 70.56 597 ASN A N 1
ATOM 4728 C CA . ASN A 1 597 ? 17.703 42.094 13.57 1 70.56 597 ASN A CA 1
ATOM 4729 C C . ASN A 1 597 ? 17.391 41.312 12.305 1 70.56 597 ASN A C 1
ATOM 4731 O O . ASN A 1 597 ? 18.125 41.375 11.32 1 70.56 597 ASN A O 1
ATOM 4735 N N . ILE A 1 598 ? 16.328 40.594 12.281 1 73.06 598 ILE A N 1
ATOM 4736 C CA . ILE A 1 598 ? 15.93 39.75 11.148 1 73.06 598 ILE A CA 1
ATOM 4737 C C . ILE A 1 598 ? 15.477 40.625 9.992 1 73.06 598 ILE A C 1
ATOM 4739 O O . ILE A 1 598 ? 15.859 40.406 8.844 1 73.06 598 ILE A O 1
ATOM 4743 N N . THR A 1 599 ? 14.711 41.656 10.32 1 74.81 599 THR A N 1
ATOM 4744 C CA . THR A 1 599 ? 14.125 42.5 9.289 1 74.81 599 THR A CA 1
ATOM 4745 C C . THR A 1 599 ? 15.203 43.344 8.617 1 74.81 599 THR A C 1
ATOM 4747 O O . THR A 1 599 ? 15.109 43.656 7.418 1 74.81 599 THR A O 1
ATOM 4750 N N . ASN A 1 600 ? 16.188 43.656 9.43 1 68.69 600 ASN A N 1
ATOM 4751 C CA . ASN A 1 600 ? 17.281 44.438 8.867 1 68.69 600 ASN A CA 1
ATOM 4752 C C . ASN A 1 600 ? 18.094 43.594 7.871 1 68.69 600 ASN A C 1
ATOM 4754 O O . ASN A 1 600 ? 18.672 44.156 6.926 1 68.69 600 ASN A O 1
ATOM 4758 N N . LYS A 1 601 ? 17.969 42.25 8.008 1 64.38 601 LYS A N 1
ATOM 4759 C CA . LYS A 1 601 ? 18.797 41.375 7.18 1 64.38 601 LYS A CA 1
ATOM 4760 C C . LYS A 1 601 ? 18.094 41 5.887 1 64.38 601 LYS A C 1
ATOM 4762 O O . LYS A 1 601 ? 18.734 40.75 4.867 1 64.38 601 LYS A O 1
ATOM 4767 N N . ILE A 1 602 ? 16.875 40.844 5.961 1 75.31 602 ILE A N 1
ATOM 4768 C CA . ILE A 1 602 ? 16.156 40.281 4.832 1 75.31 602 ILE A CA 1
ATOM 4769 C C . ILE A 1 602 ? 15.883 41.375 3.789 1 75.31 602 ILE A C 1
ATOM 4771 O O . ILE A 1 602 ? 15.969 41.125 2.586 1 75.31 602 ILE A O 1
ATOM 4775 N N . GLY A 1 603 ? 16.078 42.719 4.074 1 68.44 603 GLY A N 1
ATOM 4776 C CA . GLY A 1 603 ? 15.805 43.844 3.217 1 68.44 603 GLY A CA 1
ATOM 4777 C C . GLY A 1 603 ? 15.586 43.469 1.765 1 68.44 603 GLY A C 1
ATOM 4778 O O . GLY A 1 603 ? 15.672 42.281 1.409 1 68.44 603 GLY A O 1
ATOM 4779 N N . GLY A 1 604 ? 14.883 44.281 0.89 1 75.19 604 GLY A N 1
ATOM 4780 C CA . GLY A 1 604 ? 14.672 44.062 -0.535 1 75.19 604 GLY A CA 1
ATOM 4781 C C . GLY A 1 604 ? 13.203 44.031 -0.92 1 75.19 604 GLY A C 1
ATOM 4782 O O . GLY A 1 604 ? 12.328 44.219 -0.078 1 75.19 604 GLY A O 1
ATOM 4783 N N . THR A 1 605 ? 12.891 43.969 -2.219 1 78.44 605 THR A N 1
ATOM 4784 C CA . THR A 1 605 ? 11.539 44 -2.768 1 78.44 605 THR A CA 1
ATOM 4785 C C . THR A 1 605 ? 10.977 42.594 -2.914 1 78.44 605 THR A C 1
ATOM 4787 O O . THR A 1 605 ? 11.688 41.688 -3.332 1 78.44 605 THR A O 1
ATOM 4790 N N . LEU A 1 606 ? 9.711 42.406 -2.436 1 77.19 606 LEU A N 1
ATOM 4791 C CA . LEU A 1 606 ? 8.992 41.156 -2.562 1 77.19 606 LEU A CA 1
ATOM 4792 C C . LEU A 1 606 ? 8.805 40.781 -4.027 1 77.19 606 LEU A C 1
ATOM 4794 O O . LEU A 1 606 ? 8.562 41.656 -4.867 1 77.19 606 LEU A O 1
ATOM 4798 N N . ASN A 1 607 ? 9.078 39.5 -4.477 1 65.19 607 ASN A N 1
ATOM 4799 C CA . ASN A 1 607 ? 8.789 39.031 -5.824 1 65.19 607 ASN A CA 1
ATOM 4800 C C . ASN A 1 607 ? 7.293 39.031 -6.113 1 65.19 607 ASN A C 1
ATOM 4802 O O . ASN A 1 607 ? 6.516 38.406 -5.379 1 65.19 607 ASN A O 1
ATOM 4806 N N . THR A 1 608 ? 6.73 40.125 -6.59 1 56.59 608 THR A N 1
ATOM 4807 C CA . THR A 1 608 ? 5.301 40.281 -6.824 1 56.59 608 THR A CA 1
ATOM 4808 C C . THR A 1 608 ? 4.805 39.25 -7.832 1 56.59 608 THR A C 1
ATOM 4810 O O . THR A 1 608 ? 3.672 39.344 -8.312 1 56.59 608 THR A O 1
ATOM 4813 N N . GLU A 1 609 ? 5.516 38.469 -8.547 1 46.12 609 GLU A N 1
ATOM 4814 C CA . GLU A 1 609 ? 4.922 37.625 -9.586 1 46.12 609 GLU A CA 1
ATOM 4815 C C . GLU A 1 609 ? 3.898 36.656 -9 1 46.12 609 GLU A C 1
ATOM 4817 O O . GLU A 1 609 ? 4.242 35.812 -8.18 1 46.12 609 GLU A O 1
ATOM 4822 N N . VAL A 1 610 ? 2.785 37.25 -8.703 1 46.44 610 VAL A N 1
ATOM 4823 C CA . VAL A 1 610 ? 1.717 36.25 -8.508 1 46.44 610 VAL A CA 1
ATOM 4824 C C . VAL A 1 610 ? 1.605 35.375 -9.742 1 46.44 610 VAL A C 1
ATOM 4826 O O . VAL A 1 610 ? 1.385 35.844 -10.852 1 46.44 610 VAL A O 1
ATOM 4829 N N . ASN A 1 611 ? 2.287 34.375 -10 1 36.5 611 ASN A N 1
ATOM 4830 C CA . ASN A 1 611 ? 2.076 33.469 -11.141 1 36.5 611 ASN A CA 1
ATOM 4831 C C . ASN A 1 611 ? 0.601 33.406 -11.523 1 36.5 611 ASN A C 1
ATOM 4833 O O . ASN A 1 611 ? -0.224 32.938 -10.742 1 36.5 611 ASN A O 1
ATOM 4837 N N . GLN A 1 612 ? 0.064 34.5 -12.164 1 33.62 612 GLN A N 1
ATOM 4838 C CA . GLN A 1 612 ? -1.16 34.219 -12.906 1 33.62 612 GLN A CA 1
ATOM 4839 C C . GLN A 1 612 ? -1.065 32.906 -13.656 1 33.62 612 GLN A C 1
ATOM 4841 O O . GLN A 1 612 ? -0.26 32.75 -14.578 1 33.62 612 GLN A O 1
ATOM 4846 N N . VAL A 1 613 ? -1.153 31.812 -13.125 1 30.25 613 VAL A N 1
ATOM 4847 C CA . VAL A 1 613 ? -1.385 30.656 -13.977 1 30.25 613 VAL A CA 1
ATOM 4848 C C . VAL A 1 613 ? -2.439 30.984 -15.031 1 30.25 613 VAL A C 1
ATOM 4850 O O . VAL A 1 613 ? -3.627 31.094 -14.719 1 30.25 613 VAL A O 1
ATOM 4853 N N . THR A 1 614 ? -2.26 32.125 -15.891 1 27.06 614 THR A N 1
ATOM 4854 C CA . THR A 1 614 ? -3.041 32.219 -17.125 1 27.06 614 THR A CA 1
ATOM 4855 C C . THR A 1 614 ? -2.953 30.922 -17.906 1 27.06 614 THR A C 1
ATOM 4857 O O . THR A 1 614 ? -1.879 30.328 -18.016 1 27.06 614 THR A O 1
ATOM 4860 N N . PRO A 1 615 ? -4.09 30.328 -18.312 1 26.17 615 PRO A N 1
ATOM 4861 C CA . PRO A 1 615 ? -4.102 29.281 -19.344 1 26.17 615 PRO A CA 1
ATOM 4862 C C . PRO A 1 615 ? -3.387 29.719 -20.625 1 26.17 615 PRO A C 1
ATOM 4864 O O . PRO A 1 615 ? -3.678 30.781 -21.156 1 26.17 615 PRO A O 1
ATOM 4867 N N . GLY A 1 616 ? -2.08 29.672 -20.672 1 23.38 616 GLY A N 1
ATOM 4868 C CA . GLY A 1 616 ? -1.257 29.953 -21.844 1 23.38 616 GLY A CA 1
ATOM 4869 C C . GLY A 1 616 ? -1.908 29.531 -23.141 1 23.38 616 GLY A C 1
ATOM 4870 O O . GLY A 1 616 ? -2.344 28.391 -23.297 1 23.38 616 GLY A O 1
ATOM 4871 N N . SER A 1 617 ? -2.695 30.484 -23.719 1 21.44 617 SER A N 1
ATOM 4872 C CA . SER A 1 617 ? -2.92 30.328 -25.156 1 21.44 617 SER A CA 1
ATOM 4873 C C . SER A 1 617 ? -1.613 30.062 -25.891 1 21.44 617 SER A C 1
ATOM 4875 O O . SER A 1 617 ? -0.609 30.734 -25.656 1 21.44 617 SER A O 1
ATOM 4877 N N . SER A 1 618 ? -1.382 28.875 -26.359 1 22.08 618 SER A N 1
ATOM 4878 C CA . SER A 1 618 ? -0.372 28.328 -27.25 1 22.08 618 SER A CA 1
ATOM 4879 C C . SER A 1 618 ? -0.149 29.219 -28.469 1 22.08 618 SER A C 1
ATOM 4881 O O . SER A 1 618 ? -0.844 29.094 -29.484 1 22.08 618 SER A O 1
ATOM 4883 N N . GLN A 1 619 ? -0.092 30.578 -28.281 1 19.41 619 GLN A N 1
ATOM 4884 C CA . GLN A 1 619 ? 0.272 31.031 -29.609 1 19.41 619 GLN A CA 1
ATOM 4885 C C . GLN A 1 619 ? 1.593 30.422 -30.062 1 19.41 619 GLN A C 1
ATOM 4887 O O . GLN A 1 619 ? 2.504 30.219 -29.25 1 19.41 619 GLN A O 1
ATOM 4892 N N . VAL A 1 620 ? 1.604 29.984 -31.266 1 22.09 620 VAL A N 1
ATOM 4893 C CA . VAL A 1 620 ? 2.371 29.375 -32.344 1 22.09 620 VAL A CA 1
ATOM 4894 C C . VAL A 1 620 ? 3.531 30.297 -32.75 1 22.09 620 VAL A C 1
ATOM 4896 O O . VAL A 1 620 ? 4.305 29.969 -33.656 1 22.09 620 VAL A O 1
ATOM 4899 N N . HIS A 1 621 ? 3.91 31.266 -31.906 1 19.09 621 HIS A N 1
ATOM 4900 C CA . HIS A 1 621 ? 4.828 32.031 -32.75 1 19.09 621 HIS A CA 1
ATOM 4901 C C . HIS A 1 621 ? 6.023 31.188 -33.156 1 19.09 621 HIS A C 1
ATOM 4903 O O . HIS A 1 621 ? 6.461 30.297 -32.406 1 19.09 621 HIS A O 1
ATOM 4909 N N . THR A 1 622 ? 6.25 31.312 -34.438 1 20.05 622 THR A N 1
ATOM 4910 C CA . THR A 1 622 ? 7.152 30.906 -35.5 1 20.05 622 THR A CA 1
ATOM 4911 C C . THR A 1 622 ? 8.586 31.344 -35.188 1 20.05 622 THR A C 1
ATOM 4913 O O . THR A 1 622 ? 8.859 32.562 -35.125 1 20.05 622 THR A O 1
ATOM 4916 N N . PRO A 1 623 ? 9.164 30.703 -34.125 1 19.45 623 PRO A N 1
ATOM 4917 C CA . PRO A 1 623 ? 10.586 31.031 -34.031 1 19.45 623 PRO A CA 1
ATOM 4918 C C . PRO A 1 623 ? 11.281 31 -35.406 1 19.45 623 PRO A C 1
ATOM 4920 O O . PRO A 1 623 ? 11.109 30.047 -36.156 1 19.45 623 PRO A O 1
ATOM 4923 N N . THR A 1 624 ? 11.164 32.125 -35.938 1 19.27 624 THR A N 1
ATOM 4924 C CA . THR A 1 624 ? 11.93 32.281 -37.188 1 19.27 624 THR A CA 1
ATOM 4925 C C . THR A 1 624 ? 13.398 31.953 -36.938 1 19.27 624 THR A C 1
ATOM 4927 O O . THR A 1 624 ? 14.086 32.656 -36.188 1 19.27 624 THR A O 1
ATOM 4930 N N . LEU A 1 625 ? 13.578 30.625 -36.531 1 19.41 625 LEU A N 1
ATOM 4931 C CA . LEU A 1 625 ? 14.922 30.094 -36.75 1 19.41 625 LEU A CA 1
ATOM 4932 C C . LEU A 1 625 ? 15.477 30.578 -38.094 1 19.41 625 LEU A C 1
ATOM 4934 O O . LEU A 1 625 ? 14.867 30.344 -39.125 1 19.41 625 LEU A O 1
ATOM 4938 N N . SER A 1 626 ? 15.805 31.844 -38 1 19.17 626 SER A N 1
ATOM 4939 C CA . SER A 1 626 ? 16.672 32.188 -39.125 1 19.17 626 SER A CA 1
ATOM 4940 C C . SER A 1 626 ? 17.703 31.078 -39.375 1 19.17 626 SER A C 1
ATOM 4942 O O . SER A 1 626 ? 18.172 30.438 -38.438 1 19.17 626 SER A O 1
ATOM 4944 N N . PHE A 1 627 ? 17.734 30.625 -40.562 1 17.98 627 PHE A N 1
ATOM 4945 C CA . PHE A 1 627 ? 18.266 29.578 -41.438 1 17.98 627 PHE A CA 1
ATOM 4946 C C . PHE A 1 627 ? 19.781 29.484 -41.344 1 17.98 627 PHE A C 1
ATOM 4948 O O . PHE A 1 627 ? 20.406 28.703 -42.031 1 17.98 627 PHE A O 1
ATOM 4955 N N . THR A 1 628 ? 20.547 30.406 -40.625 1 18.69 628 THR A N 1
ATOM 4956 C CA . THR A 1 628 ? 21.703 30.109 -41.438 1 18.69 628 THR A CA 1
ATOM 4957 C C . THR A 1 628 ? 22.062 28.625 -41.375 1 18.69 628 THR A C 1
ATOM 4959 O O . THR A 1 628 ? 21.656 27.938 -40.438 1 18.69 628 THR A O 1
ATOM 4962 N N . ASN A 1 629 ? 23.312 28.172 -41.812 1 18.34 629 ASN A N 1
ATOM 4963 C CA . ASN A 1 629 ? 23.781 27.094 -42.688 1 18.34 629 ASN A CA 1
ATOM 4964 C C . ASN A 1 629 ? 23.969 25.781 -41.938 1 18.34 629 ASN A C 1
ATOM 4966 O O . ASN A 1 629 ? 23.953 24.703 -42.531 1 18.34 629 ASN A O 1
ATOM 4970 N N . LEU A 1 630 ? 24.422 25.766 -40.531 1 19.56 630 LEU A N 1
ATOM 4971 C CA . LEU A 1 630 ? 25.234 24.562 -40.719 1 19.56 630 LEU A CA 1
ATOM 4972 C C . LEU A 1 630 ? 24.344 23.344 -40.875 1 19.56 630 LEU A C 1
ATOM 4974 O O . LEU A 1 630 ? 23.188 23.344 -40.438 1 19.56 630 LEU A O 1
ATOM 4978 N N . PRO A 1 631 ? 24.953 22.031 -40.906 1 18.61 631 PRO A N 1
ATOM 4979 C CA . PRO A 1 631 ? 24.516 20.766 -41.5 1 18.61 631 PRO A CA 1
ATOM 4980 C C . PRO A 1 631 ? 23.391 20.109 -40.719 1 18.61 631 PRO A C 1
ATOM 4982 O O . PRO A 1 631 ? 23.125 20.469 -39.562 1 18.61 631 PRO A O 1
ATOM 4985 N N . SER A 1 632 ? 22.781 19.031 -41.188 1 18.12 632 SER A N 1
ATOM 4986 C CA . SER A 1 632 ? 21.625 18.172 -41.375 1 18.12 632 SER A CA 1
ATOM 4987 C C . SER A 1 632 ? 21.266 17.422 -40.094 1 18.12 632 SER A C 1
ATOM 4989 O O . SER A 1 632 ? 20.094 17.172 -39.844 1 18.12 632 SER A O 1
ATOM 4991 N N . GLN A 1 633 ? 22.156 16.734 -39.25 1 19.42 633 GLN A N 1
ATOM 4992 C CA . GLN A 1 633 ? 21.656 15.383 -38.969 1 19.42 633 GLN A CA 1
ATOM 4993 C C . GLN A 1 633 ? 20.578 15.398 -37.875 1 19.42 633 GLN A C 1
ATOM 4995 O O . GLN A 1 633 ? 20.688 16.141 -36.906 1 19.42 633 GLN A O 1
ATOM 5000 N N . VAL A 1 634 ? 19.312 14.789 -38.062 1 19.62 634 VAL A N 1
ATOM 5001 C CA . VAL A 1 634 ? 17.906 14.68 -37.719 1 19.62 634 VAL A CA 1
ATOM 5002 C C . VAL A 1 634 ? 17.781 13.938 -36.375 1 19.62 634 VAL A C 1
ATOM 5004 O O . VAL A 1 634 ? 16.672 13.773 -35.844 1 19.62 634 VAL A O 1
ATOM 5007 N N . LEU A 1 635 ? 18.797 13.688 -35.438 1 19.61 635 LEU A N 1
ATOM 5008 C CA . LEU A 1 635 ? 18.453 12.508 -34.656 1 19.61 635 LEU A CA 1
ATOM 5009 C C . LEU A 1 635 ? 17.266 12.805 -33.719 1 19.61 635 LEU A C 1
ATOM 5011 O O . LEU A 1 635 ? 17.203 13.875 -33.125 1 19.61 635 LEU A O 1
ATOM 5015 N N . GLN A 1 636 ? 16.094 12.039 -33.781 1 19.59 636 GLN A N 1
ATOM 5016 C CA . GLN A 1 636 ? 14.695 12.008 -33.375 1 19.59 636 GLN A CA 1
ATOM 5017 C C . GLN A 1 636 ? 14.57 11.766 -31.859 1 19.59 636 GLN A C 1
ATOM 5019 O O . GLN A 1 636 ? 14.734 10.641 -31.391 1 19.59 636 GLN A O 1
ATOM 5024 N N . THR A 1 637 ? 15.234 12.461 -30.938 1 19.53 637 THR A N 1
ATOM 5025 C CA . THR A 1 637 ? 15.297 11.992 -29.562 1 19.53 637 THR A CA 1
ATOM 5026 C C . THR A 1 637 ? 13.938 12.102 -28.891 1 19.53 637 THR A C 1
ATOM 5028 O O . THR A 1 637 ? 13.289 13.148 -28.969 1 19.53 637 THR A O 1
ATOM 5031 N N . THR A 1 638 ? 13.203 10.93 -28.562 1 20.67 638 THR A N 1
ATOM 5032 C CA . THR A 1 638 ? 11.867 10.641 -28.047 1 20.67 638 THR A CA 1
ATOM 5033 C C . THR A 1 638 ? 11.695 11.18 -26.641 1 20.67 638 THR A C 1
ATOM 5035 O O . THR A 1 638 ? 12.406 10.766 -25.719 1 20.67 638 THR A O 1
ATOM 5038 N N . THR A 1 639 ? 11.367 12.414 -26.375 1 21.53 639 THR A N 1
ATOM 5039 C CA . THR A 1 639 ? 11.297 13.203 -25.141 1 21.53 639 THR A CA 1
ATOM 5040 C C . THR A 1 639 ? 10.07 12.82 -24.328 1 21.53 639 THR A C 1
ATOM 5042 O O . THR A 1 639 ? 8.945 13.172 -24.703 1 21.53 639 THR A O 1
ATOM 5045 N N . SER A 1 640 ? 9.914 11.555 -23.672 1 22.88 640 SER A N 1
ATOM 5046 C CA . SER A 1 640 ? 8.75 11.164 -22.891 1 22.88 640 SER A CA 1
ATOM 5047 C C . SER A 1 640 ? 8.562 12.07 -21.672 1 22.88 640 SER A C 1
ATOM 5049 O O . SER A 1 640 ? 9.414 12.102 -20.781 1 22.88 640 SER A O 1
ATOM 5051 N N . LYS A 1 641 ? 7.906 13.211 -21.672 1 24.8 641 LYS A N 1
ATOM 5052 C CA . LYS A 1 641 ? 7.672 14.266 -20.688 1 24.8 641 LYS A CA 1
ATOM 5053 C C . LYS A 1 641 ? 6.719 13.797 -19.594 1 24.8 641 LYS A C 1
ATOM 5055 O O . LYS A 1 641 ? 5.516 13.656 -19.828 1 24.8 641 LYS A O 1
ATOM 5060 N N . ALA A 1 642 ? 7.066 12.93 -18.594 1 27.73 642 ALA A N 1
ATOM 5061 C CA . ALA A 1 642 ? 6.289 12.586 -17.406 1 27.73 642 ALA A CA 1
ATOM 5062 C C . ALA A 1 642 ? 5.789 13.844 -16.703 1 27.73 642 ALA A C 1
ATOM 5064 O O . ALA A 1 642 ? 6.586 14.672 -16.25 1 27.73 642 ALA A O 1
ATOM 5065 N N . SER A 1 643 ? 4.621 14.375 -16.984 1 28.69 643 SER A N 1
ATOM 5066 C CA . SER A 1 643 ? 3.92 15.516 -16.391 1 28.69 643 SER A CA 1
ATOM 5067 C C . SER A 1 643 ? 3.771 15.359 -14.891 1 28.69 643 SER A C 1
ATOM 5069 O O . SER A 1 643 ? 3.227 14.359 -14.414 1 28.69 643 SER A O 1
ATOM 5071 N N . GLU A 1 644 ? 4.641 15.719 -14.031 1 33.38 644 GLU A N 1
ATOM 5072 C CA . GLU A 1 644 ? 4.641 15.773 -12.578 1 33.38 644 GLU A CA 1
ATOM 5073 C C . GLU A 1 644 ? 3.338 16.375 -12.047 1 33.38 644 GLU A C 1
ATOM 5075 O O . GLU A 1 644 ? 3.037 17.531 -12.297 1 33.38 644 GLU A O 1
ATOM 5080 N N . ASP A 1 645 ? 2.23 15.727 -11.961 1 37.12 645 ASP A N 1
ATOM 5081 C CA . ASP A 1 645 ? 0.921 16.016 -11.391 1 37.12 645 ASP A CA 1
ATOM 5082 C C . ASP A 1 645 ? 1.052 16.594 -9.977 1 37.12 645 ASP A C 1
ATOM 5084 O O . ASP A 1 645 ? 1.283 15.844 -9.023 1 37.12 645 ASP A O 1
ATOM 5088 N N . ASP A 1 646 ? 1.612 17.719 -9.727 1 44.22 646 ASP A N 1
ATOM 5089 C CA . ASP A 1 646 ? 1.925 18.594 -8.594 1 44.22 646 ASP A CA 1
ATOM 5090 C C . ASP A 1 646 ? 0.698 18.797 -7.711 1 44.22 646 ASP A C 1
ATOM 5092 O O . ASP A 1 646 ? 0.767 19.516 -6.703 1 44.22 646 ASP A O 1
ATOM 5096 N N . SER A 1 647 ? -0.568 18.875 -8.227 1 49.91 647 SER A N 1
ATOM 5097 C CA . SER A 1 647 ? -1.702 19.422 -7.48 1 49.91 647 SER A CA 1
ATOM 5098 C C . SER A 1 647 ? -2.418 18.328 -6.695 1 49.91 647 SER A C 1
ATOM 5100 O O . SER A 1 647 ? -2.471 17.172 -7.133 1 49.91 647 SER A O 1
ATOM 5102 N N . TRP A 1 648 ? -2.529 18.609 -5.238 1 63.19 648 TRP A N 1
ATOM 5103 C CA . TRP A 1 648 ? -3.414 17.719 -4.48 1 63.19 648 TRP A CA 1
ATOM 5104 C C . TRP A 1 648 ? -4.766 17.578 -5.176 1 63.19 648 TRP A C 1
ATOM 5106 O O . TRP A 1 648 ? -5.25 18.531 -5.805 1 63.19 648 TRP A O 1
ATOM 5116 N N . ASN A 1 649 ? -5.066 16.875 -6.215 1 48.47 649 ASN A N 1
ATOM 5117 C CA . ASN A 1 649 ? -6.297 16.719 -6.984 1 48.47 649 ASN A CA 1
ATOM 5118 C C . ASN A 1 649 ? -7.492 17.328 -6.25 1 48.47 649 ASN A C 1
ATOM 5120 O O . ASN A 1 649 ? -8.109 16.656 -5.414 1 48.47 649 ASN A O 1
ATOM 5124 N N . PHE A 1 650 ? -7.43 18.703 -6.145 1 44.41 650 PHE A N 1
ATOM 5125 C CA . PHE A 1 650 ? -8.594 19.375 -5.574 1 44.41 650 PHE A CA 1
ATOM 5126 C C . PHE A 1 650 ? -9.805 19.234 -6.488 1 44.41 650 PHE A C 1
ATOM 5128 O O . PHE A 1 650 ? -9.859 19.844 -7.555 1 44.41 650 PHE A O 1
ATOM 5135 N N . ASP A 1 651 ? -10.32 18.125 -6.75 1 35.47 651 ASP A N 1
ATOM 5136 C CA . ASP A 1 651 ? -11.609 18.125 -7.434 1 35.47 651 ASP A CA 1
ATOM 5137 C C . ASP A 1 651 ? -12.602 19.062 -6.746 1 35.47 651 ASP A C 1
ATOM 5139 O O . ASP A 1 651 ? -13.023 18.812 -5.617 1 35.47 651 ASP A O 1
ATOM 5143 N N . MET A 1 652 ? -12.438 20.375 -6.918 1 33.56 652 MET A N 1
ATOM 5144 C CA . MET A 1 652 ? -13.492 21.297 -6.52 1 33.56 652 MET A CA 1
ATOM 5145 C C . MET A 1 652 ? -14.844 20.859 -7.07 1 33.56 652 MET A C 1
ATOM 5147 O O . MET A 1 652 ? -15.039 20.812 -8.289 1 33.56 652 MET A O 1
ATOM 5151 N N . GLU A 1 653 ? -15.516 19.984 -6.512 1 29.41 653 GLU A N 1
ATOM 5152 C CA . GLU A 1 653 ? -16.906 19.766 -6.891 1 29.41 653 GLU A CA 1
ATOM 5153 C C . GLU A 1 653 ? -17.672 21.078 -7.012 1 29.41 653 GLU A C 1
ATOM 5155 O O . GLU A 1 653 ? -17.562 21.938 -6.148 1 29.41 653 GLU A O 1
ATOM 5160 N N . LYS A 1 654 ? -18 21.469 -8.258 1 28.89 654 LYS A N 1
ATOM 5161 C CA . LYS A 1 654 ? -18.938 22.5 -8.641 1 28.89 654 LYS A CA 1
ATOM 5162 C C . LYS A 1 654 ? -20.156 22.516 -7.719 1 28.89 654 LYS A C 1
ATOM 5164 O O . LYS A 1 654 ? -20.766 21.469 -7.477 1 28.89 654 LYS A O 1
ATOM 5169 N N . GLU A 1 655 ? -20.312 23.531 -6.879 1 24.41 655 GLU A N 1
ATOM 5170 C CA . GLU A 1 655 ? -21.547 23.781 -6.125 1 24.41 655 GLU A CA 1
ATOM 5171 C C . GLU A 1 655 ? -22.766 23.781 -7.039 1 24.41 655 GLU A C 1
ATOM 5173 O O . GLU A 1 655 ? -22.797 24.484 -8.055 1 24.41 655 GLU A O 1
ATOM 5178 N N . PRO A 1 656 ? -23.438 22.672 -7.223 1 24.11 656 PRO A N 1
ATOM 5179 C CA . PRO A 1 656 ? -24.688 22.688 -7.992 1 24.11 656 PRO A CA 1
ATOM 5180 C C . PRO A 1 656 ? -25.547 23.906 -7.68 1 24.11 656 PRO A C 1
ATOM 5182 O O . PRO A 1 656 ? -25.469 24.469 -6.578 1 24.11 656 PRO A O 1
ATOM 5185 N N . SER A 1 657 ? -25.719 24.734 -8.734 1 21.72 657 SER A N 1
ATOM 5186 C CA . SER A 1 657 ? -26.703 25.797 -8.828 1 21.72 657 SER A CA 1
ATOM 5187 C C . SER A 1 657 ? -28.031 25.375 -8.219 1 21.72 657 SER A C 1
ATOM 5189 O O . SER A 1 657 ? -28.5 24.25 -8.445 1 21.72 657 SER A O 1
ATOM 5191 N N . SER A 1 658 ? -28.281 25.984 -7.117 1 22.03 658 SER A N 1
ATOM 5192 C CA . SER A 1 658 ? -29.484 25.875 -6.312 1 22.03 658 SER A CA 1
ATOM 5193 C C . SER A 1 658 ? -30.734 26.125 -7.156 1 22.03 658 SER A C 1
ATOM 5195 O O . SER A 1 658 ? -30.938 27.25 -7.641 1 22.03 658 SER A O 1
ATOM 5197 N N . GLN A 1 659 ? -30.953 25.266 -8.148 1 18.44 659 GLN A N 1
ATOM 5198 C CA . GLN A 1 659 ? -32.281 25.375 -8.742 1 18.44 659 GLN A CA 1
ATOM 5199 C C . GLN A 1 659 ? -33.344 25.609 -7.68 1 18.44 659 GLN A C 1
ATOM 5201 O O . GLN A 1 659 ? -33.219 25.141 -6.547 1 18.44 659 GLN A O 1
ATOM 5206 N N . ARG A 1 660 ? -34.219 26.656 -8.016 1 21.3 660 ARG A N 1
ATOM 5207 C CA . ARG A 1 660 ? -35.344 27.266 -7.328 1 21.3 660 ARG A CA 1
ATOM 5208 C C . ARG A 1 660 ? -36.406 26.219 -6.98 1 21.3 660 ARG A C 1
ATOM 5210 O O . ARG A 1 660 ? -37.469 26.562 -6.492 1 21.3 660 ARG A O 1
ATOM 5217 N N . PHE A 1 661 ? -36.094 24.969 -6.777 1 17.88 661 PHE A N 1
ATOM 5218 C CA . PHE A 1 661 ? -37.344 24.25 -6.691 1 17.88 661 PHE A CA 1
ATOM 5219 C C . PHE A 1 661 ? -38.281 24.891 -5.668 1 17.88 661 PHE A C 1
ATOM 5221 O O . PHE A 1 661 ? -37.844 25.281 -4.578 1 17.88 661 PHE A O 1
ATOM 5228 N N . ASN A 1 662 ? -39.344 25.672 -6.168 1 18.55 662 ASN A N 1
ATOM 5229 C CA . ASN A 1 662 ? -40.562 26.266 -5.648 1 18.55 662 ASN A CA 1
ATOM 5230 C C . ASN A 1 662 ? -41.281 25.312 -4.703 1 18.55 662 ASN A C 1
ATOM 5232 O O . ASN A 1 662 ? -42.375 25.641 -4.184 1 18.55 662 ASN A O 1
ATOM 5236 N N . THR A 1 663 ? -40.688 24.141 -4.582 1 17.97 663 THR A N 1
ATOM 5237 C CA . THR A 1 663 ? -41.75 23.25 -4.164 1 17.97 663 THR A CA 1
ATOM 5238 C C . THR A 1 663 ? -42.5 23.797 -2.941 1 17.97 663 THR A C 1
ATOM 5240 O O . THR A 1 663 ? -41.875 24.359 -2.041 1 17.97 663 THR A O 1
ATOM 5243 N N . GLU A 1 664 ? -43.812 24.172 -3.168 1 17.55 664 GLU A N 1
ATOM 5244 C CA . GLU A 1 664 ? -45.062 24.406 -2.439 1 17.55 664 GLU A CA 1
ATOM 5245 C C . GLU A 1 664 ? -45.156 23.5 -1.212 1 17.55 664 GLU A C 1
ATOM 5247 O O . GLU A 1 664 ? -44.812 22.312 -1.278 1 17.55 664 GLU A O 1
ATOM 5252 N N . GLU A 1 665 ? -44.906 24.156 -0.18 1 17.73 665 GLU A N 1
ATOM 5253 C CA . GLU A 1 665 ? -44.875 23.641 1.184 1 17.73 665 GLU A CA 1
ATOM 5254 C C . GLU A 1 665 ? -46.125 22.797 1.469 1 17.73 665 GLU A C 1
ATOM 5256 O O . GLU A 1 665 ? -46.531 22.656 2.625 1 17.73 665 GLU A O 1
ATOM 5261 N N . LYS A 1 666 ? -46.625 22.234 0.361 1 18.11 666 LYS A N 1
ATOM 5262 C CA . LYS A 1 666 ? -47.938 21.781 0.801 1 18.11 666 LYS A CA 1
ATOM 5263 C C . LYS A 1 666 ? -47.844 20.969 2.084 1 18.11 666 LYS A C 1
ATOM 5265 O O . LYS A 1 666 ? -47 20.078 2.201 1 18.11 666 LYS A O 1
ATOM 5270 N N . ARG A 1 667 ? -48.281 21.578 3.104 1 19.8 667 ARG A N 1
ATOM 5271 C CA . ARG A 1 667 ? -48.562 21.25 4.5 1 19.8 667 ARG A CA 1
ATOM 5272 C C . ARG A 1 667 ? -49.312 19.922 4.609 1 19.8 667 ARG A C 1
ATOM 5274 O O . ARG A 1 667 ? -50.094 19.734 5.543 1 19.8 667 ARG A O 1
ATOM 5281 N N . PRO A 1 668 ? -48.938 18.891 3.953 1 15.66 668 PRO A N 1
ATOM 5282 C CA . PRO A 1 668 ? -50.062 17.953 3.979 1 15.66 668 PRO A CA 1
ATOM 5283 C C . PRO A 1 668 ? -50.469 17.547 5.398 1 15.66 668 PRO A C 1
ATOM 5285 O O . PRO A 1 668 ? -51.656 17.375 5.68 1 15.66 668 PRO A O 1
ATOM 5288 N N . GLN A 1 669 ? -49.469 17.281 6.121 1 15.21 669 GLN A N 1
ATOM 5289 C CA . GLN A 1 669 ? -49.656 15.938 6.637 1 15.21 669 GLN A CA 1
ATOM 5290 C C . GLN A 1 669 ? -50.75 15.891 7.691 1 15.21 669 GLN A C 1
ATOM 5292 O O . GLN A 1 669 ? -51.031 16.906 8.328 1 15.21 669 GLN A O 1
ATOM 5297 N N . HIS A 1 670 ? -51.188 14.609 8.031 1 15.43 670 HIS A N 1
ATOM 5298 C CA . HIS A 1 670 ? -52.281 13.703 8.414 1 15.43 670 HIS A CA 1
ATOM 5299 C C . HIS A 1 670 ? -52.531 13.75 9.922 1 15.43 670 HIS A C 1
ATOM 5301 O O . HIS A 1 670 ? -51.625 14.055 10.695 1 15.43 670 HIS A O 1
ATOM 5307 N N . ARG A 1 671 ? -53.719 13.773 10.242 1 17.28 671 ARG A N 1
ATOM 5308 C CA . ARG A 1 671 ? -54.594 13.836 11.398 1 17.28 671 ARG A CA 1
ATOM 5309 C C . ARG A 1 671 ? -54.312 12.719 12.383 1 17.28 671 ARG A C 1
ATOM 5311 O O . ARG A 1 671 ? -54.531 12.859 13.586 1 17.28 671 ARG A O 1
ATOM 5318 N N . SER A 1 672 ? -53.719 11.562 11.953 1 14.45 672 SER A N 1
ATOM 5319 C CA . SER A 1 672 ? -54.5 10.484 12.578 1 14.45 672 SER A CA 1
ATOM 5320 C C . SER A 1 672 ? -54.219 10.422 14.078 1 14.45 672 SER A C 1
ATOM 5322 O O . SER A 1 672 ? -53.156 10.82 14.539 1 14.45 672 SER A O 1
ATOM 5324 N N . LYS A 1 673 ? -55.25 10.148 14.766 1 16.95 673 LYS A N 1
ATOM 5325 C CA . LYS A 1 673 ? -55.75 10.07 16.125 1 16.95 673 LYS A CA 1
ATOM 5326 C C . LYS A 1 673 ? -55.031 8.992 16.938 1 16.95 673 LYS A C 1
ATOM 5328 O O . LYS A 1 673 ? -54.906 9.102 18.156 1 16.95 673 LYS A O 1
ATOM 5333 N N . PRO A 1 674 ? -54.344 7.941 16.359 1 14.89 674 PRO A N 1
ATOM 5334 C CA . PRO A 1 674 ? -54.969 6.766 16.984 1 14.89 674 PRO A CA 1
ATOM 5335 C C . PRO A 1 674 ? -54.5 6.551 18.422 1 14.89 674 PRO A C 1
ATOM 5337 O O . PRO A 1 674 ? -55.312 6.312 19.312 1 14.89 674 PRO A O 1
ATOM 5340 N N . MET A 1 675 ? -53.25 6.082 18.484 1 14.85 675 MET A N 1
ATOM 5341 C CA . MET A 1 675 ? -53.25 4.77 19.125 1 14.85 675 MET A CA 1
ATOM 5342 C C . MET A 1 675 ? -53.406 4.91 20.641 1 14.85 675 MET A C 1
ATOM 5344 O O . MET A 1 675 ? -53.094 5.949 21.203 1 14.85 675 MET A O 1
ATOM 5348 N N . THR A 1 676 ? -53.562 3.662 21.312 1 14.86 676 THR A N 1
ATOM 5349 C CA . THR A 1 676 ? -54.281 2.855 22.312 1 14.86 676 THR A CA 1
ATOM 5350 C C . THR A 1 676 ? -53.438 2.682 23.562 1 14.86 676 THR A C 1
ATOM 5352 O O . THR A 1 676 ? -53.969 2.518 24.656 1 14.86 676 THR A O 1
ATOM 5355 N N . LEU A 1 677 ? -52.125 2.734 23.406 1 15.06 677 LEU A N 1
ATOM 5356 C CA . LEU A 1 677 ? -51.812 1.588 24.25 1 15.06 677 LEU A CA 1
ATOM 5357 C C . LEU A 1 677 ? -52.156 1.872 25.703 1 15.06 677 LEU A C 1
ATOM 5359 O O . LEU A 1 677 ? -52.188 3.029 26.125 1 15.06 677 LEU A O 1
ATOM 5363 N N . GLY A 1 678 ? -52.156 0.558 26.438 1 14.42 678 GLY A N 1
ATOM 5364 C CA . GLY A 1 678 ? -52.688 -0.167 27.594 1 14.42 678 GLY A CA 1
ATOM 5365 C C . GLY A 1 678 ? -52.031 0.235 28.891 1 14.42 678 GLY A C 1
ATOM 5366 O O . GLY A 1 678 ? -50.969 0.875 28.906 1 14.42 678 GLY A O 1
ATOM 5367 N N . LYS A 1 679 ? -52.531 -0.516 29.906 1 15.24 679 LYS A N 1
ATOM 5368 C CA . LYS A 1 679 ? -52.938 -0.367 31.297 1 15.24 679 LYS A CA 1
ATOM 5369 C C . LYS A 1 679 ? -51.719 -0.508 32.219 1 15.24 679 LYS A C 1
ATOM 5371 O O . LYS A 1 679 ? -50.688 -1.002 31.828 1 15.24 679 LYS A O 1
ATOM 5376 N N . LYS A 1 680 ? -52.062 -1.021 33.406 1 15.82 680 LYS A N 1
ATOM 5377 C CA . LYS A 1 680 ? -52.031 -0.664 34.812 1 15.82 680 LYS A CA 1
ATOM 5378 C C . LYS A 1 680 ? -50.906 -1.385 35.531 1 15.82 680 LYS A C 1
ATOM 5380 O O . LYS A 1 680 ? -50.094 -0.754 36.219 1 15.82 680 LYS A O 1
ATOM 5385 N N . SER A 1 681 ? -51.094 -2.754 36 1 14.23 681 SER A N 1
ATOM 5386 C CA . SER A 1 681 ? -51.344 -2.99 37.406 1 14.23 681 SER A CA 1
ATOM 5387 C C . SER A 1 681 ? -50.031 -3.383 38.125 1 14.23 681 SER A C 1
ATOM 5389 O O . SER A 1 681 ? -49.656 -2.742 39.094 1 14.23 681 SER A O 1
ATOM 5391 N N . LEU A 1 682 ? -49.844 -4.754 38.469 1 14.77 682 LEU A N 1
ATOM 5392 C CA . LEU A 1 682 ? -50 -5.301 39.812 1 14.77 682 LEU A CA 1
ATOM 5393 C C . LEU A 1 682 ? -48.625 -5.473 40.469 1 14.77 682 LEU A C 1
ATOM 5395 O O . LEU A 1 682 ? -47.594 -5.504 39.781 1 14.77 682 LEU A O 1
ATOM 5399 N N . SER A 1 683 ? -48.5 -6.391 41.625 1 14.63 683 SER A N 1
ATOM 5400 C CA . SER A 1 683 ? -48.219 -6.5 43.062 1 14.63 683 SER A CA 1
ATOM 5401 C C . SER A 1 683 ? -46.938 -7.301 43.312 1 14.63 683 SER A C 1
ATOM 5403 O O . SER A 1 683 ? -46.125 -6.914 44.125 1 14.63 683 SER A O 1
ATOM 5405 N N . LEU A 1 684 ? -46.719 -8.516 42.75 1 14.02 684 LEU A N 1
ATOM 5406 C CA . LEU A 1 684 ? -46.594 -9.531 43.781 1 14.02 684 LEU A CA 1
ATOM 5407 C C . LEU A 1 684 ? -45.188 -9.477 44.406 1 14.02 684 LEU A C 1
ATOM 5409 O O . LEU A 1 684 ? -44.25 -9.008 43.75 1 14.02 684 LEU A O 1
ATOM 5413 N N . LYS A 1 685 ? -44.969 -10.555 45.469 1 14.98 685 LYS A N 1
ATOM 5414 C CA . LYS A 1 685 ? -44.5 -10.828 46.812 1 14.98 685 LYS A CA 1
ATOM 5415 C C . LYS A 1 685 ? -43.031 -11.273 46.844 1 14.98 685 LYS A C 1
ATOM 5417 O O . LYS A 1 685 ? -42.469 -11.547 45.781 1 14.98 685 LYS A O 1
ATOM 5422 N N . THR A 1 686 ? -42.781 -12.516 47.375 1 14.3 686 THR A N 1
ATOM 5423 C CA . THR A 1 686 ? -42.219 -12.883 48.688 1 14.3 686 THR A CA 1
ATOM 5424 C C . THR A 1 686 ? -40.812 -13.469 48.531 1 14.3 686 THR A C 1
ATOM 5426 O O . THR A 1 686 ? -39.875 -13.062 49.219 1 14.3 686 THR A O 1
ATOM 5429 N N . LEU A 1 687 ? -40.562 -14.711 47.906 1 14.48 687 LEU A N 1
ATOM 5430 C CA . LEU A 1 687 ? -40.125 -15.742 48.844 1 14.48 687 LEU A CA 1
ATOM 5431 C C . LEU A 1 687 ? -38.625 -15.742 49 1 14.48 687 LEU A C 1
ATOM 5433 O O . LEU A 1 687 ? -37.906 -15.336 48.062 1 14.48 687 LEU A O 1
ATOM 5437 N N . SER A 1 688 ? -38.062 -16.453 50.188 1 14.7 688 SER A N 1
ATOM 5438 C CA . SER A 1 688 ? -37.094 -16.562 51.281 1 14.7 688 SER A CA 1
ATOM 5439 C C . SER A 1 688 ? -35.906 -17.406 50.875 1 14.7 688 SER A C 1
ATOM 5441 O O . SER A 1 688 ? -34.75 -17.094 51.219 1 14.7 688 SER A O 1
ATOM 5443 N N . LEU A 1 689 ? -36.031 -18.484 50.062 1 14.55 689 LEU A N 1
ATOM 5444 C CA . LEU A 1 689 ? -35.406 -19.609 50.781 1 14.55 689 LEU A CA 1
ATOM 5445 C C . LEU A 1 689 ? -33.906 -19.531 50.719 1 14.55 689 LEU A C 1
ATOM 5447 O O . LEU A 1 689 ? -33.344 -19.062 49.719 1 14.55 689 LEU A O 1
ATOM 5451 N N . LYS A 1 690 ? -33.188 -19.969 51.875 1 15.31 690 LYS A N 1
ATOM 5452 C CA . LYS A 1 690 ? -31.938 -19.953 52.656 1 15.31 690 LYS A CA 1
ATOM 5453 C C . LYS A 1 690 ? -30.938 -20.938 52.094 1 15.31 690 LYS A C 1
ATOM 5455 O O . LYS A 1 690 ? -29.734 -20.641 52 1 15.31 690 LYS A O 1
ATOM 5460 N N . PRO A 1 691 ? -31.25 -22.344 51.812 1 14.55 691 PRO A N 1
ATOM 5461 C CA . PRO A 1 691 ? -30.562 -23.266 52.719 1 14.55 691 PRO A CA 1
ATOM 5462 C C . PRO A 1 691 ? -29.078 -23.391 52.375 1 14.55 691 PRO A C 1
ATOM 5464 O O . PRO A 1 691 ? -28.625 -22.938 51.344 1 14.55 691 PRO A O 1
ATOM 5467 N N . ASN A 1 692 ? -28.516 -24.719 52.781 1 14.47 692 ASN A N 1
ATOM 5468 C CA . ASN A 1 692 ? -27.625 -25.422 53.688 1 14.47 692 ASN A CA 1
ATOM 5469 C C . ASN A 1 692 ? -26.312 -25.812 53.031 1 14.47 692 ASN A C 1
ATOM 5471 O O . ASN A 1 692 ? -25.25 -25.391 53.438 1 14.47 692 ASN A O 1
ATOM 5475 N N . ALA A 1 693 ? -26.016 -27.234 52.906 1 14.77 693 ALA A N 1
ATOM 5476 C CA . ALA A 1 693 ? -25.125 -28.078 53.688 1 14.77 693 ALA A CA 1
ATOM 5477 C C . ALA A 1 693 ? -23.812 -28.328 52.969 1 14.77 693 ALA A C 1
ATOM 5479 O O . ALA A 1 693 ? -22.734 -28.078 53.531 1 14.77 693 ALA A O 1
ATOM 5480 N N . ASP A 1 694 ? -23.594 -29.516 52.281 1 14.43 694 ASP A N 1
ATOM 5481 C CA . ASP A 1 694 ? -22.797 -30.641 52.75 1 14.43 694 ASP A CA 1
ATOM 5482 C C . ASP A 1 694 ? -21.391 -30.609 52.156 1 14.43 694 ASP A C 1
ATOM 5484 O O . ASP A 1 694 ? -21.172 -30.016 51.094 1 14.43 694 ASP A O 1
ATOM 5488 N N . LYS A 1 695 ? -20.344 -31.359 52.875 1 15.23 695 LYS A N 1
ATOM 5489 C CA . LYS A 1 695 ? -18.953 -31.5 53.344 1 15.23 695 LYS A CA 1
ATOM 5490 C C . LYS A 1 695 ? -18.141 -32.312 52.344 1 15.23 695 LYS A C 1
ATOM 5492 O O . LYS A 1 695 ? -16.938 -32.094 52.188 1 15.23 695 LYS A O 1
ATOM 5497 N N . PRO A 1 696 ? -18.625 -33.25 51.438 1 14.32 696 PRO A N 1
ATOM 5498 C CA . PRO A 1 696 ? -17.938 -34.531 51.688 1 14.32 696 PRO A CA 1
ATOM 5499 C C . PRO A 1 696 ? -16.469 -34.5 51.281 1 14.32 696 PRO A C 1
ATOM 5501 O O . PRO A 1 696 ? -16.062 -33.625 50.5 1 14.32 696 PRO A O 1
ATOM 5504 N N . ASN A 1 697 ? -15.656 -35.781 51.656 1 14.1 697 ASN A N 1
ATOM 5505 C CA . ASN A 1 697 ? -14.508 -36.469 52.219 1 14.1 697 ASN A CA 1
ATOM 5506 C C . ASN A 1 697 ? -13.492 -36.844 51.156 1 14.1 697 ASN A C 1
ATOM 5508 O O . ASN A 1 697 ? -12.297 -36.562 51.281 1 14.1 697 ASN A O 1
ATOM 5512 N N . THR A 1 698 ? -13.695 -37.906 50.312 1 14 698 THR A N 1
ATOM 5513 C CA . THR A 1 698 ? -12.906 -39.125 50.469 1 14 698 THR A CA 1
ATOM 5514 C C . THR A 1 698 ? -11.578 -39 49.719 1 14 698 THR A C 1
ATOM 5516 O O . THR A 1 698 ? -11.469 -38.219 48.75 1 14 698 THR A O 1
ATOM 5519 N N . LYS A 1 699 ? -10.562 -40.125 50 1 14.68 699 LYS A N 1
ATOM 5520 C CA . LYS A 1 699 ? -9.227 -40.625 50.312 1 14.68 699 LYS A CA 1
ATOM 5521 C C . LYS A 1 699 ? -8.5 -41.125 49.062 1 14.68 699 LYS A C 1
ATOM 5523 O O . LYS A 1 699 ? -7.297 -40.906 48.938 1 14.68 699 LYS A O 1
ATOM 5528 N N . ILE A 1 700 ? -8.969 -41.969 48.125 1 13.92 700 ILE A N 1
ATOM 5529 C CA . ILE A 1 700 ? -8.32 -43.281 48.031 1 13.92 700 ILE A CA 1
ATOM 5530 C C . ILE A 1 700 ? -6.965 -43.125 47.344 1 13.92 700 ILE A C 1
ATOM 5532 O O . ILE A 1 700 ? -6.762 -42.219 46.562 1 13.92 700 ILE A O 1
ATOM 5536 N N . SER A 1 701 ? -6.141 -44.438 47.312 1 14.05 701 SER A N 1
ATOM 5537 C CA . SER A 1 701 ? -4.953 -45.25 47.594 1 14.05 701 SER A CA 1
ATOM 5538 C C . SER A 1 701 ? -4.082 -45.406 46.344 1 14.05 701 SER A C 1
ATOM 5540 O O . SER A 1 701 ? -2.869 -45.188 46.406 1 14.05 701 SER A O 1
ATOM 5542 N N . ASN A 1 702 ? -4.387 -46.25 45.344 1 13.78 702 ASN A N 1
ATOM 5543 C CA . ASN A 1 702 ? -3.639 -47.469 45.125 1 13.78 702 ASN A CA 1
ATOM 5544 C C . ASN A 1 702 ? -2.346 -47.219 44.344 1 13.78 702 ASN A C 1
ATOM 5546 O O . ASN A 1 702 ? -2.23 -46.219 43.656 1 13.78 702 ASN A O 1
ATOM 5550 N N . LYS A 1 703 ? -1.355 -48.406 44.281 1 14.61 703 LYS A N 1
ATOM 5551 C CA . LYS A 1 703 ? -0.052 -49.062 44.406 1 14.61 703 LYS A CA 1
ATOM 5552 C C . LYS A 1 703 ? 0.584 -49.25 43.031 1 14.61 703 LYS A C 1
ATOM 5554 O O . LYS A 1 703 ? 1.795 -49.094 42.875 1 14.61 703 LYS A O 1
ATOM 5559 N N . MET A 1 704 ? 0.018 -50 41.969 1 13.87 704 MET A N 1
ATOM 5560 C CA . MET A 1 704 ? 0.73 -51.219 41.594 1 13.87 704 MET A CA 1
ATOM 5561 C C . MET A 1 704 ? 2.037 -50.875 40.875 1 13.87 704 MET A C 1
ATOM 5563 O O . MET A 1 704 ? 2.203 -49.75 40.375 1 13.87 704 MET A O 1
ATOM 5567 N N . ASP A 1 705 ? 2.6 -52.031 40.156 1 14.33 705 ASP A N 1
ATOM 5568 C CA . ASP A 1 705 ? 3.646 -53.031 40.062 1 14.33 705 ASP A CA 1
ATOM 5569 C C . ASP A 1 705 ? 4.637 -52.719 38.969 1 14.33 705 ASP A C 1
ATOM 5571 O O . ASP A 1 705 ? 5.844 -52.625 39.188 1 14.33 705 ASP A O 1
ATOM 5575 N N . GLU A 1 706 ? 4.676 -53.625 37.844 1 14.01 706 GLU A N 1
ATOM 5576 C CA . GLU A 1 706 ? 5.656 -54.688 37.562 1 14.01 706 GLU A CA 1
ATOM 5577 C C . GLU A 1 706 ? 6.766 -54.156 36.625 1 14.01 706 GLU A C 1
ATOM 5579 O O . GLU A 1 706 ? 6.66 -53.031 36.094 1 14.01 706 GLU A O 1
ATOM 5584 N N . ASN A 1 707 ? 7.113 -55 35.562 1 14.31 707 ASN A N 1
ATOM 5585 C CA . ASN A 1 707 ? 8.195 -55.938 35.25 1 14.31 707 ASN A CA 1
ATOM 5586 C C . ASN A 1 707 ? 9.203 -55.312 34.281 1 14.31 707 ASN A C 1
ATOM 5588 O O . ASN A 1 707 ? 9.07 -54.156 33.906 1 14.31 707 ASN A O 1
ATOM 5592 N N . ALA A 1 708 ? 9.508 -56.125 33.062 1 13.9 708 ALA A N 1
ATOM 5593 C CA . ALA A 1 708 ? 10.633 -57 32.75 1 13.9 708 ALA A CA 1
ATOM 5594 C C . ALA A 1 708 ? 11.656 -56.281 31.875 1 13.9 708 ALA A C 1
ATOM 5596 O O . ALA A 1 708 ? 12.844 -56.25 32.219 1 13.9 708 ALA A O 1
ATOM 5597 N N . TRP A 1 709 ? 11.695 -56.562 30.484 1 14.37 709 TRP A N 1
ATOM 5598 C CA . TRP A 1 709 ? 12.672 -57.469 29.875 1 14.37 709 TRP A CA 1
ATOM 5599 C C . TRP A 1 709 ? 13.867 -56.656 29.344 1 14.37 709 TRP A C 1
ATOM 5601 O O . TRP A 1 709 ? 13.773 -55.469 29.109 1 14.37 709 TRP A O 1
ATOM 5611 N N . ASP A 1 710 ? 14.977 -57.469 28.75 1 14.34 710 ASP A N 1
ATOM 5612 C CA . ASP A 1 710 ? 16.375 -57.875 28.656 1 14.34 710 ASP A CA 1
ATOM 5613 C C . ASP A 1 710 ? 17.031 -57.312 27.406 1 14.34 710 ASP A C 1
ATOM 5615 O O . ASP A 1 710 ? 18.219 -56.969 27.406 1 14.34 710 ASP A O 1
ATOM 5619 N N . VAL A 1 711 ? 16.438 -57.188 26.219 1 14.85 711 VAL A N 1
ATOM 5620 C CA . VAL A 1 711 ? 17.203 -57.906 25.203 1 14.85 711 VAL A CA 1
ATOM 5621 C C . VAL A 1 711 ? 18.5 -57.188 24.906 1 14.85 711 VAL A C 1
ATOM 5623 O O . VAL A 1 711 ? 18.578 -55.969 25.047 1 14.85 711 VAL A O 1
ATOM 5626 N N . ASP A 1 712 ? 19.547 -57.969 24.188 1 14.55 712 ASP A N 1
ATOM 5627 C CA . ASP A 1 712 ? 20.922 -58.438 24.031 1 14.55 712 ASP A CA 1
ATOM 5628 C C . ASP A 1 712 ? 21.641 -57.625 22.969 1 14.55 712 ASP A C 1
ATOM 5630 O O . ASP A 1 712 ? 22.812 -57.281 23.141 1 14.55 712 ASP A O 1
ATOM 5634 N N . ASN A 1 713 ? 21.172 -57.469 21.734 1 14.74 713 ASN A N 1
ATOM 5635 C CA . ASN A 1 713 ? 22.016 -58.031 20.688 1 14.74 713 ASN A CA 1
ATOM 5636 C C . ASN A 1 713 ? 23.281 -57.188 20.5 1 14.74 713 ASN A C 1
ATOM 5638 O O . ASN A 1 713 ? 23.281 -56 20.797 1 14.74 713 ASN A O 1
ATOM 5642 N N . ASP A 1 714 ? 24.281 -57.781 19.656 1 14.95 714 ASP A N 1
ATOM 5643 C CA . ASP A 1 714 ? 25.672 -58.188 19.438 1 14.95 714 ASP A CA 1
ATOM 5644 C C . ASP A 1 714 ? 26.438 -57.125 18.672 1 14.95 714 ASP A C 1
ATOM 5646 O O . ASP A 1 714 ? 27.422 -56.562 19.172 1 14.95 714 ASP A O 1
ATOM 5650 N N . ASN A 1 715 ? 26.828 -57.438 17.328 1 14.72 715 ASN A N 1
ATOM 5651 C CA . ASN A 1 715 ? 28.141 -57.844 16.844 1 14.72 715 ASN A CA 1
ATOM 5652 C C . ASN A 1 715 ? 28.938 -56.656 16.328 1 14.72 715 ASN A C 1
ATOM 5654 O O . ASN A 1 715 ? 28.375 -55.562 16.125 1 14.72 715 ASN A O 1
ATOM 5658 N N . TRP A 1 716 ? 29.641 -56.875 15.078 1 15.41 716 TRP A N 1
ATOM 5659 C CA . TRP A 1 716 ? 31.031 -57.125 14.703 1 15.41 716 TRP A CA 1
ATOM 5660 C C . TRP A 1 716 ? 31.672 -55.875 14.109 1 15.41 716 TRP A C 1
ATOM 5662 O O . TRP A 1 716 ? 30.984 -54.875 13.875 1 15.41 716 TRP A O 1
ATOM 5672 N N . ASP A 1 717 ? 32.281 -56 12.766 1 14.64 717 ASP A N 1
ATOM 5673 C CA . ASP A 1 717 ? 33.656 -56.219 12.352 1 14.64 717 ASP A CA 1
ATOM 5674 C C . ASP A 1 717 ? 34.219 -55 11.672 1 14.64 717 ASP A C 1
ATOM 5676 O O . ASP A 1 717 ? 35.344 -54.531 12.016 1 14.64 717 ASP A O 1
ATOM 5680 N N . ASN A 1 718 ? 33.844 -54.594 10.352 1 15.48 718 ASN A N 1
ATOM 5681 C CA . ASN A 1 718 ? 34.781 -54.75 9.25 1 15.48 718 ASN A CA 1
ATOM 5682 C C . ASN A 1 718 ? 35.688 -53.5 9.078 1 15.48 718 ASN A C 1
ATOM 5684 O O . ASN A 1 718 ? 35.188 -52.375 9.109 1 15.48 718 ASN A O 1
ATOM 5688 N N . ASP A 1 719 ? 37.062 -53.594 9.133 1 16.8 719 ASP A N 1
ATOM 5689 C CA . ASP A 1 719 ? 38.312 -52.844 9.133 1 16.8 719 ASP A CA 1
ATOM 5690 C C . ASP A 1 719 ? 38.625 -52.312 7.738 1 16.8 719 ASP A C 1
ATOM 5692 O O . ASP A 1 719 ? 39.594 -51.562 7.562 1 16.8 719 ASP A O 1
ATOM 5696 N N . PHE A 1 720 ? 38 -52.625 6.648 1 15.44 720 PHE A N 1
ATOM 5697 C CA . PHE A 1 720 ? 38.844 -52.875 5.512 1 15.44 720 PHE A CA 1
ATOM 5698 C C . PHE A 1 720 ? 39.688 -51.656 5.172 1 15.44 720 PHE A C 1
ATOM 5700 O O . PHE A 1 720 ? 39.219 -50.531 5.312 1 15.44 720 PHE A O 1
ATOM 5707 N N . GLU A 1 721 ? 41.094 -51.938 4.777 1 15.7 721 GLU A N 1
ATOM 5708 C CA . GLU A 1 721 ? 42.469 -51.469 4.527 1 15.7 721 GLU A CA 1
ATOM 5709 C C . GLU A 1 721 ? 42.562 -50.75 3.188 1 15.7 721 GLU A C 1
ATOM 5711 O O . GLU A 1 721 ? 43.406 -49.875 3.021 1 15.7 721 GLU A O 1
ATOM 5716 N N . SER A 1 722 ? 41.75 -51.094 2.174 1 14.66 722 SER A N 1
ATOM 5717 C CA . SER A 1 722 ? 42.438 -51.469 0.939 1 14.66 722 SER A CA 1
ATOM 5718 C C . SER A 1 722 ? 43.25 -50.281 0.397 1 14.66 722 SER A C 1
ATOM 5720 O O . SER A 1 722 ? 43 -49.125 0.731 1 14.66 722 SER A O 1
ATOM 5722 N N . GLY A 1 723 ? 44.188 -50.656 -0.643 1 15.45 723 GLY A N 1
ATOM 5723 C CA . GLY A 1 723 ? 45.438 -50.625 -1.363 1 15.45 723 GLY A CA 1
ATOM 5724 C C . GLY A 1 723 ? 45.531 -49.531 -2.391 1 15.45 723 GLY A C 1
ATOM 5725 O O . GLY A 1 723 ? 46.469 -48.719 -2.371 1 15.45 723 GLY A O 1
ATOM 5726 N N . GLU A 1 724 ? 44.875 -49.75 -3.631 1 14.6 724 GLU A N 1
ATOM 5727 C CA . GLU A 1 724 ? 45.656 -50.062 -4.828 1 14.6 724 GLU A CA 1
ATOM 5728 C C . GLU A 1 724 ? 46.156 -48.781 -5.508 1 14.6 724 GLU A C 1
ATOM 5730 O O . GLU A 1 724 ? 47.344 -48.531 -5.555 1 14.6 724 GLU A O 1
ATOM 5735 N N . ASN A 1 725 ? 45.75 -48.656 -6.852 1 15.09 725 ASN A N 1
ATOM 5736 C CA . ASN A 1 725 ? 46.438 -48.906 -8.125 1 15.09 725 ASN A CA 1
ATOM 5737 C C . ASN A 1 725 ? 46.969 -47.594 -8.711 1 15.09 725 ASN A C 1
ATOM 5739 O O . ASN A 1 725 ? 46.625 -46.531 -8.25 1 15.09 725 ASN A O 1
ATOM 5743 N N . SER A 1 726 ? 46.938 -47.531 -10.117 1 15.11 726 SER A N 1
ATOM 5744 C CA . SER A 1 726 ? 47.781 -47.625 -11.297 1 15.11 726 SER A CA 1
ATOM 5745 C C . SER A 1 726 ? 47.969 -46.281 -11.977 1 15.11 726 SER A C 1
ATOM 5747 O O . SER A 1 726 ? 49.062 -45.969 -12.445 1 15.11 726 SER A O 1
ATOM 5749 N N . ILE A 1 727 ? 46.938 -45.438 -12.234 1 15.88 727 ILE A N 1
ATOM 5750 C CA . ILE A 1 727 ? 46.812 -45.281 -13.68 1 15.88 727 ILE A CA 1
ATOM 5751 C C . ILE A 1 727 ? 47.938 -44.375 -14.211 1 15.88 727 ILE A C 1
ATOM 5753 O O . ILE A 1 727 ? 48.156 -43.312 -13.648 1 15.88 727 ILE A O 1
ATOM 5757 N N . GLU A 1 728 ? 48.688 -44.844 -15.297 1 15.7 728 GLU A N 1
ATOM 5758 C CA . GLU A 1 728 ? 49.844 -44.688 -16.156 1 15.7 728 GLU A CA 1
ATOM 5759 C C . GLU A 1 728 ? 49.75 -43.406 -16.984 1 15.7 728 GLU A C 1
ATOM 5761 O O . GLU A 1 728 ? 50.75 -42.656 -17.125 1 15.7 728 GLU A O 1
ATOM 5766 N N . GLY A 1 729 ? 48.75 -43.312 -17.859 1 15.05 729 GLY A N 1
ATOM 5767 C CA . GLY A 1 729 ? 49.094 -43.312 -19.266 1 15.05 729 GLY A CA 1
ATOM 5768 C C . GLY A 1 729 ? 49.719 -42 -19.719 1 15.05 729 GLY A C 1
ATOM 5769 O O . GLY A 1 729 ? 49.812 -41.031 -18.953 1 15.05 729 GLY A O 1
ATOM 5770 N N . GLU A 1 730 ? 49.281 -41.594 -20.891 1 15.67 730 GLU A N 1
ATOM 5771 C CA . GLU A 1 730 ? 49.812 -41.469 -22.234 1 15.67 730 GLU A CA 1
ATOM 5772 C C . GLU A 1 730 ? 50.312 -40.031 -22.5 1 15.67 730 GLU A C 1
ATOM 5774 O O . GLU A 1 730 ? 49.969 -39.094 -21.781 1 15.67 730 GLU A O 1
ATOM 5779 N N . GLU A 1 731 ? 50.562 -39.875 -23.797 1 15.56 731 GLU A N 1
ATOM 5780 C CA . GLU A 1 731 ? 51.5 -39.375 -24.828 1 15.56 731 GLU A CA 1
ATOM 5781 C C . GLU A 1 731 ? 51.25 -37.906 -25.141 1 15.56 731 GLU A C 1
ATOM 5783 O O . GLU A 1 731 ? 50.094 -37.5 -25.266 1 15.56 731 GLU A O 1
ATOM 5788 N N . ALA A 1 732 ? 52.219 -37.188 -24.969 1 18.45 732 ALA A N 1
ATOM 5789 C CA . ALA A 1 732 ? 52.5 -35.75 -25.156 1 18.45 732 ALA A CA 1
ATOM 5790 C C . ALA A 1 732 ? 52.375 -35.344 -26.609 1 18.45 732 ALA A C 1
ATOM 5792 O O . ALA A 1 732 ? 53.312 -35.562 -27.391 1 18.45 732 ALA A O 1
ATOM 5793 N N . GLU A 1 733 ? 51.344 -35.781 -27.312 1 15.41 733 GLU A N 1
ATOM 5794 C CA . GLU A 1 733 ? 51.562 -35.531 -28.734 1 15.41 733 GLU A CA 1
ATOM 5795 C C . GLU A 1 733 ? 51.969 -34.094 -29 1 15.41 733 GLU A C 1
ATOM 5797 O O . GLU A 1 733 ? 51.75 -33.219 -28.156 1 15.41 733 GLU A O 1
ATOM 5802 N N . GLU A 1 734 ? 52.062 -33.719 -30.328 1 16.3 734 GLU A N 1
ATOM 5803 C CA . GLU A 1 734 ? 52.844 -33.219 -31.438 1 16.3 734 GLU A CA 1
ATOM 5804 C C . GLU A 1 734 ? 52.656 -31.719 -31.625 1 16.3 734 GLU A C 1
ATOM 5806 O O . GLU A 1 734 ? 53.625 -30.969 -31.812 1 16.3 734 GLU A O 1
ATOM 5811 N N . ASP A 1 735 ? 51.406 -31.156 -31.688 1 16.62 735 ASP A N 1
ATOM 5812 C CA . ASP A 1 735 ? 51.281 -30.516 -33 1 16.62 735 ASP A CA 1
ATOM 5813 C C . ASP A 1 735 ? 52.062 -29.219 -33.062 1 16.62 735 ASP A C 1
ATOM 5815 O O . ASP A 1 735 ? 52.375 -28.625 -32 1 16.62 735 ASP A O 1
ATOM 5819 N N . GLU A 1 736 ? 52.25 -28.75 -34.344 1 17.36 736 GLU A N 1
ATOM 5820 C CA . GLU A 1 736 ? 52.906 -28 -35.406 1 17.36 736 GLU A CA 1
ATOM 5821 C C . GLU A 1 736 ? 52.688 -26.5 -35.25 1 17.36 736 GLU A C 1
ATOM 5823 O O . GLU A 1 736 ? 51.594 -26.062 -34.969 1 17.36 736 GLU A O 1
ATOM 5828 N N . GLY A 1 737 ? 53.719 -25.844 -34.75 1 18.53 737 GLY A N 1
ATOM 5829 C CA . GLY A 1 737 ? 54.219 -24.484 -34.594 1 18.53 737 GLY A CA 1
ATOM 5830 C C . GLY A 1 737 ? 53.938 -23.609 -35.812 1 18.53 737 GLY A C 1
ATOM 5831 O O . GLY A 1 737 ? 54.344 -23.938 -36.906 1 18.53 737 GLY A O 1
ATOM 5832 N N . TRP A 1 738 ? 52.625 -23.203 -35.75 1 18.52 738 TRP A N 1
ATOM 5833 C CA . TRP A 1 738 ? 52.25 -22.469 -36.969 1 18.52 738 TRP A CA 1
ATOM 5834 C C . TRP A 1 738 ? 53.375 -21.516 -37.375 1 18.52 738 TRP A C 1
ATOM 5836 O O . TRP A 1 738 ? 54.031 -20.906 -36.531 1 18.52 738 TRP A O 1
ATOM 5846 N N . GLY A 1 739 ? 54.062 -21.734 -38.562 1 17.23 739 GLY A N 1
ATOM 5847 C CA . GLY A 1 739 ? 55.125 -21.188 -39.375 1 17.23 739 GLY A CA 1
ATOM 5848 C C . GLY A 1 739 ? 55.125 -19.672 -39.406 1 17.23 739 GLY A C 1
ATOM 5849 O O . GLY A 1 739 ? 56.156 -19.047 -39.062 1 17.23 739 GLY A O 1
ATOM 5850 N N . ASP A 1 740 ? 54.5 -19.109 -40.438 1 16.72 740 ASP A N 1
ATOM 5851 C CA . ASP A 1 740 ? 55.031 -18.234 -41.469 1 16.72 740 ASP A CA 1
ATOM 5852 C C . ASP A 1 740 ? 55.156 -16.797 -40.969 1 16.72 740 ASP A C 1
ATOM 5854 O O . ASP A 1 740 ? 54.5 -16.406 -40.031 1 16.72 740 ASP A O 1
ATOM 5858 N N . GLN A 1 741 ? 55.906 -15.883 -41.75 1 15.51 741 GLN A N 1
ATOM 5859 C CA . GLN A 1 741 ? 56.656 -14.656 -42.031 1 15.51 741 GLN A CA 1
ATOM 5860 C C . GLN A 1 741 ? 55.812 -13.422 -41.812 1 15.51 741 GLN A C 1
ATOM 5862 O O . GLN A 1 741 ? 56.219 -12.477 -41.156 1 15.51 741 GLN A O 1
ATOM 5867 N N . TRP A 1 742 ? 55.875 -12.484 -42.375 1 14.58 742 TRP A N 1
ATOM 5868 C CA . TRP A 1 742 ? 56.875 -12.422 -43.406 1 14.58 742 TRP A CA 1
ATOM 5869 C C . TRP A 1 742 ? 58.281 -12.586 -42.812 1 14.58 742 TRP A C 1
ATOM 5871 O O . TRP A 1 742 ? 58.531 -12.18 -41.688 1 14.58 742 TRP A O 1
ATOM 5881 N N . MET B 1 1 ? -27.625 52.375 47.531 1 23.34 1 MET B N 1
ATOM 5882 C CA . MET B 1 1 ? -27.594 53.812 47.562 1 23.34 1 MET B CA 1
ATOM 5883 C C . MET B 1 1 ? -27.047 54.375 46.25 1 23.34 1 MET B C 1
ATOM 5885 O O . MET B 1 1 ? -27.156 55.562 45.969 1 23.34 1 MET B O 1
ATOM 5889 N N . ASN B 1 2 ? -26.125 53.5 45.625 1 27.16 2 ASN B N 1
ATOM 5890 C CA . ASN B 1 2 ? -25.391 53.844 44.406 1 27.16 2 ASN B CA 1
ATOM 5891 C C . ASN B 1 2 ? -26.312 53.938 43.188 1 27.16 2 ASN B C 1
ATOM 5893 O O . ASN B 1 2 ? -26.016 54.625 42.219 1 27.16 2 ASN B O 1
ATOM 5897 N N . PHE B 1 3 ? -27.328 53 43.156 1 31.56 3 PHE B N 1
ATOM 5898 C CA . PHE B 1 3 ? -28.234 52.844 42 1 31.56 3 PHE B CA 1
ATOM 5899 C C . PHE B 1 3 ? -29.156 54.062 41.906 1 31.56 3 PHE B C 1
ATOM 5901 O O . PHE B 1 3 ? -29.578 54.406 40.781 1 31.56 3 PHE B O 1
ATOM 5908 N N . LEU B 1 4 ? -29.531 54.625 43.062 1 32.59 4 LEU B N 1
ATOM 5909 C CA . LEU B 1 4 ? -30.578 55.625 43.094 1 32.59 4 LEU B CA 1
ATOM 5910 C C . LEU B 1 4 ? -30.062 56.969 42.531 1 32.59 4 LEU B C 1
ATOM 5912 O O . LEU B 1 4 ? -30.812 57.719 41.906 1 32.59 4 LEU B O 1
ATOM 5916 N N . ALA B 1 5 ? -28.75 57.312 42.719 1 33.75 5 ALA B N 1
ATOM 5917 C CA . ALA B 1 5 ? -28.234 58.562 42.219 1 33.75 5 ALA B CA 1
ATOM 5918 C C . ALA B 1 5 ? -28.188 58.594 40.688 1 33.75 5 ALA B C 1
ATOM 5920 O O . ALA B 1 5 ? -28.281 59.656 40.062 1 33.75 5 ALA B O 1
ATOM 5921 N N . LYS B 1 6 ? -27.969 57.438 40.094 1 40.69 6 LYS B N 1
ATOM 5922 C CA . LYS B 1 6 ? -27.969 57.375 38.625 1 40.69 6 LYS B CA 1
ATOM 5923 C C . LYS B 1 6 ? -29.344 57.688 38.062 1 40.69 6 LYS B C 1
ATOM 5925 O O . LYS B 1 6 ? -29.453 58.344 37 1 40.69 6 LYS B O 1
ATOM 5930 N N . THR B 1 7 ? -30.391 56.938 38.688 1 35.91 7 THR B N 1
ATOM 5931 C CA . THR B 1 7 ? -31.766 57.031 38.188 1 35.91 7 THR B CA 1
ATOM 5932 C C . THR B 1 7 ? -32.312 58.469 38.375 1 35.91 7 THR B C 1
ATOM 5934 O O . THR B 1 7 ? -33.094 58.938 37.531 1 35.91 7 THR B O 1
ATOM 5937 N N . VAL B 1 8 ? -32 59.094 39.531 1 36.31 8 VAL B N 1
ATOM 5938 C CA . VAL B 1 8 ? -32.594 60.406 39.75 1 36.31 8 VAL B CA 1
ATOM 5939 C C . VAL B 1 8 ? -31.969 61.438 38.812 1 36.31 8 VAL B C 1
ATOM 5941 O O . VAL B 1 8 ? -32.656 62.312 38.281 1 36.31 8 VAL B O 1
ATOM 5944 N N . ALA B 1 9 ? -30.656 61.375 38.562 1 40.16 9 ALA B N 1
ATOM 5945 C CA . ALA B 1 9 ? -30.031 62.312 37.625 1 40.16 9 ALA B CA 1
ATOM 5946 C C . ALA B 1 9 ? -30.531 62.094 36.188 1 40.16 9 ALA B C 1
ATOM 5948 O O . ALA B 1 9 ? -30.688 63.062 35.438 1 40.16 9 ALA B O 1
ATOM 5949 N N . SER B 1 10 ? -30.844 60.875 35.719 1 39.62 10 SER B N 1
ATOM 5950 C CA . SER B 1 10 ? -31.469 60.656 34.438 1 39.62 10 SER B CA 1
ATOM 5951 C C . SER B 1 10 ? -32.906 61.188 34.406 1 39.62 10 SER B C 1
ATOM 5953 O O . SER B 1 10 ? -33.375 61.594 33.344 1 39.62 10 SER B O 1
ATOM 5955 N N . LEU B 1 11 ? -33.719 60.969 35.344 1 35.94 11 LEU B N 1
ATOM 5956 C CA . LEU B 1 11 ? -35.125 61.312 35.312 1 35.94 11 LEU B CA 1
ATOM 5957 C C . LEU B 1 11 ? -35.312 62.812 35.469 1 35.94 11 LEU B C 1
ATOM 5959 O O . LEU B 1 11 ? -36.375 63.375 35.219 1 35.94 11 LEU B O 1
ATOM 5963 N N . SER B 1 12 ? -34.5 63.5 36.438 1 37.06 12 SER B N 1
ATOM 5964 C CA . SER B 1 12 ? -34.812 64.938 36.5 1 37.06 12 SER B CA 1
ATOM 5965 C C . SER B 1 12 ? -34.406 65.625 35.219 1 37.06 12 SER B C 1
ATOM 5967 O O . SER B 1 12 ? -33.406 65.25 34.594 1 37.06 12 SER B O 1
ATOM 5969 N N . GLY B 1 13 ? -35.188 66.188 34.312 1 41.78 13 GLY B N 1
ATOM 5970 C CA . GLY B 1 13 ? -35.281 66.938 33.062 1 41.78 13 GLY B CA 1
ATOM 5971 C C . GLY B 1 13 ? -34 67.688 32.75 1 41.78 13 GLY B C 1
ATOM 5972 O O . GLY B 1 13 ? -33.906 68.312 31.688 1 41.78 13 GLY B O 1
ATOM 5973 N N . GLY B 1 14 ? -33.062 68 33.688 1 44.31 14 GLY B N 1
ATOM 5974 C CA . GLY B 1 14 ? -31.969 68.938 33.531 1 44.31 14 GLY B CA 1
ATOM 5975 C C . GLY B 1 14 ? -30.766 68.375 32.812 1 44.31 14 GLY B C 1
ATOM 5976 O O . GLY B 1 14 ? -29.875 69.125 32.375 1 44.31 14 GLY B O 1
ATOM 5977 N N . PHE B 1 15 ? -30.219 67.125 32.938 1 52.84 15 PHE B N 1
ATOM 5978 C CA . PHE B 1 15 ? -29.031 66.562 32.312 1 52.84 15 PHE B CA 1
ATOM 5979 C C . PHE B 1 15 ? -29.141 66.562 30.797 1 52.84 15 PHE B C 1
ATOM 5981 O O . PHE B 1 15 ? -28.141 66.438 30.094 1 52.84 15 PHE B O 1
ATOM 5988 N N . SER B 1 16 ? -30.312 66.688 30.328 1 57.78 16 SER B N 1
ATOM 5989 C CA . SER B 1 16 ? -30.594 66.625 28.891 1 57.78 16 SER B CA 1
ATOM 5990 C C . SER B 1 16 ? -30.094 67.812 28.141 1 57.78 16 SER B C 1
ATOM 5992 O O . SER B 1 16 ? -30.078 67.875 26.906 1 57.78 16 SER B O 1
ATOM 5994 N N . SER B 1 17 ? -29.453 68.75 28.938 1 70.25 17 SER B N 1
ATOM 5995 C CA . SER B 1 17 ? -29.328 70 28.297 1 70.25 17 SER B CA 1
ATOM 5996 C C . SER B 1 17 ? -27.984 70.188 27.594 1 70.25 17 SER B C 1
ATOM 5998 O O . SER B 1 17 ? -27.781 71.062 26.781 1 70.25 17 SER B O 1
ATOM 6000 N N . ILE B 1 18 ? -26.922 69.188 27.906 1 85.62 18 ILE B N 1
ATOM 6001 C CA . ILE B 1 18 ? -25.641 69.438 27.234 1 85.62 18 ILE B CA 1
ATOM 6002 C C . ILE B 1 18 ? -25.375 68.312 26.25 1 85.62 18 ILE B C 1
ATOM 6004 O O . ILE B 1 18 ? -25.906 67.188 26.391 1 85.62 18 ILE B O 1
ATOM 6008 N N . PRO B 1 19 ? -24.641 68.5 25.266 1 91.5 19 PRO B N 1
ATOM 6009 C CA . PRO B 1 19 ? -24.391 67.562 24.203 1 91.5 19 PRO B CA 1
ATOM 6010 C C . PRO B 1 19 ? -23.391 66.5 24.609 1 91.5 19 PRO B C 1
ATOM 6012 O O . PRO B 1 19 ? -22.562 66.062 23.797 1 91.5 19 PRO B O 1
ATOM 6015 N N . TYR B 1 20 ? -23.438 66.062 25.938 1 93.62 20 TYR B N 1
ATOM 6016 C CA . TYR B 1 20 ? -22.547 65 26.453 1 93.62 20 TYR B CA 1
ATOM 6017 C C . TYR B 1 20 ? -23.297 64 27.344 1 93.62 20 TYR B C 1
ATOM 6019 O O . TYR B 1 20 ? -24.266 64.375 28 1 93.62 20 TYR B O 1
ATOM 6027 N N . ASN B 1 21 ? -22.859 62.75 27.297 1 92.88 21 ASN B N 1
ATOM 6028 C CA . ASN B 1 21 ? -23.422 61.719 28.156 1 92.88 21 ASN B CA 1
ATOM 6029 C C . ASN B 1 21 ? -22.656 61.625 29.484 1 92.88 21 ASN B C 1
ATOM 6031 O O . ASN B 1 21 ? -21.438 61.656 29.484 1 92.88 21 ASN B O 1
ATOM 6035 N N . PHE B 1 22 ? -23.391 61.469 30.578 1 92.44 22 PHE B N 1
ATOM 6036 C CA . PHE B 1 22 ? -22.766 61.312 31.875 1 92.44 22 PHE B CA 1
ATOM 6037 C C . PHE B 1 22 ? -22.438 59.844 32.156 1 92.44 22 PHE B C 1
ATOM 6039 O O . PHE B 1 22 ? -23.219 58.938 31.812 1 92.44 22 PHE B O 1
ATOM 6046 N N . GLY B 1 23 ? -21.281 59.656 32.562 1 92.31 23 GLY B N 1
ATOM 6047 C CA . GLY B 1 23 ? -20.875 58.344 32.969 1 92.31 23 GLY B CA 1
ATOM 6048 C C . GLY B 1 23 ? -20.719 58.219 34.469 1 92.31 23 GLY B C 1
ATOM 6049 O O . GLY B 1 23 ? -21.516 58.781 35.219 1 92.31 23 GLY B O 1
ATOM 6050 N N . ASP B 1 24 ? -19.75 57.5 34.938 1 93 24 ASP B N 1
ATOM 6051 C CA . ASP B 1 24 ? -19.516 57.219 36.344 1 93 24 ASP B CA 1
ATOM 6052 C C . ASP B 1 24 ? -19.031 58.5 37.062 1 93 24 ASP B C 1
ATOM 6054 O O . ASP B 1 24 ? -18.359 59.344 36.469 1 93 24 ASP B O 1
ATOM 6058 N N . VAL B 1 25 ? -19.297 58.531 38.312 1 93.44 25 VAL B N 1
ATOM 6059 C CA . VAL B 1 25 ? -18.828 59.625 39.156 1 93.44 25 VAL B CA 1
ATOM 6060 C C . VAL B 1 25 ? -17.344 59.438 39.469 1 93.44 25 VAL B C 1
ATOM 6062 O O . VAL B 1 25 ? -16.922 58.344 39.875 1 93.44 25 VAL B O 1
ATOM 6065 N N . ILE B 1 26 ? -16.656 60.438 39.188 1 93.31 26 ILE B N 1
ATOM 6066 C CA . ILE B 1 26 ? -15.242 60.438 39.531 1 93.31 26 ILE B CA 1
ATOM 6067 C C . ILE B 1 26 ? -15.047 61.062 40.906 1 93.31 26 ILE B C 1
ATOM 6069 O O . ILE B 1 26 ? -14.336 60.5 41.75 1 93.31 26 ILE B O 1
ATOM 6073 N N . VAL B 1 27 ? -15.625 62.219 41.062 1 94.06 27 VAL B N 1
ATOM 6074 C CA . VAL B 1 27 ? -15.555 62.969 42.281 1 94.06 27 VAL B CA 1
ATOM 6075 C C . VAL B 1 27 ? -16.938 63.5 42.688 1 94.06 27 VAL B C 1
ATOM 6077 O O . VAL B 1 27 ? -17.703 63.938 41.812 1 94.06 27 VAL B O 1
ATOM 6080 N N . THR B 1 28 ? -17.172 63.406 43.969 1 93.62 28 THR B N 1
ATOM 6081 C CA . THR B 1 28 ? -18.422 63.938 44.5 1 93.62 28 THR B CA 1
ATOM 6082 C C . THR B 1 28 ? -18.203 65.312 45.125 1 93.62 28 THR B C 1
ATOM 6084 O O . THR B 1 28 ? -17.266 65.5 45.906 1 93.62 28 THR B O 1
ATOM 6087 N N . GLY B 1 29 ? -19.078 66.25 44.781 1 92.25 29 GLY B N 1
ATOM 6088 C CA . GLY B 1 29 ? -18.953 67.562 45.281 1 92.25 29 GLY B CA 1
ATOM 6089 C C . GLY B 1 29 ? -19.453 67.75 46.688 1 92.25 29 GLY B C 1
ATOM 6090 O O . GLY B 1 29 ? -20.047 66.812 47.25 1 92.25 29 GLY B O 1
ATOM 6091 N N . VAL B 1 30 ? -19.219 68.938 47.219 1 89.25 30 VAL B N 1
ATOM 6092 C CA . VAL B 1 30 ? -19.531 69.188 48.594 1 89.25 30 VAL B CA 1
ATOM 6093 C C . VAL B 1 30 ? -21.047 69.188 48.812 1 89.25 30 VAL B C 1
ATOM 6095 O O . VAL B 1 30 ? -21.516 68.938 49.906 1 89.25 30 VAL B O 1
ATOM 6098 N N . GLU B 1 31 ? -21.812 69.438 47.812 1 86.12 31 GLU B N 1
ATOM 6099 C CA . GLU B 1 31 ? -23.266 69.438 47.906 1 86.12 31 GLU B CA 1
ATOM 6100 C C . GLU B 1 31 ? -23.781 68.062 48.281 1 86.12 31 GLU B C 1
ATOM 6102 O O . GLU B 1 31 ? -24.812 67.938 48.938 1 86.12 31 GLU B O 1
ATOM 6107 N N . ASN B 1 32 ? -23.078 67.062 47.906 1 86.81 32 ASN B N 1
ATOM 6108 C CA . ASN B 1 32 ? -23.531 65.688 48.125 1 86.81 32 ASN B CA 1
ATOM 6109 C C . ASN B 1 32 ? -22.703 65 49.219 1 86.81 32 ASN B C 1
ATOM 6111 O O . ASN B 1 32 ? -23.156 64.062 49.812 1 86.81 32 ASN B O 1
ATOM 6115 N N . ASP B 1 33 ? -21.484 65.5 49.438 1 89.75 33 ASP B N 1
ATOM 6116 C CA . ASP B 1 33 ? -20.594 65 50.469 1 89.75 33 ASP B CA 1
ATOM 6117 C C . ASP B 1 33 ? -19.828 66.125 51.156 1 89.75 33 ASP B C 1
ATOM 6119 O O . ASP B 1 33 ? -18.891 66.688 50.594 1 89.75 33 ASP B O 1
ATOM 6123 N N . ILE B 1 34 ? -20.141 66.312 52.312 1 85.25 34 ILE B N 1
ATOM 6124 C CA . ILE B 1 34 ? -19.578 67.438 53.062 1 85.25 34 ILE B CA 1
ATOM 6125 C C . ILE B 1 34 ? -18.078 67.188 53.281 1 85.25 34 ILE B C 1
ATOM 6127 O O . ILE B 1 34 ? -17.344 68.125 53.562 1 85.25 34 ILE B O 1
ATOM 6131 N N . TYR B 1 35 ? -17.641 66 53.094 1 88.06 35 TYR B N 1
ATOM 6132 C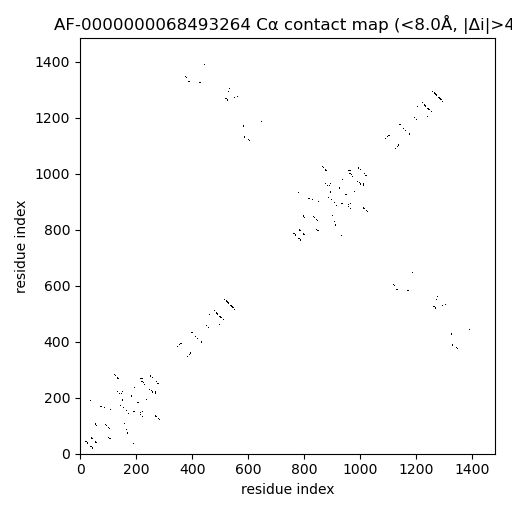 CA . TYR B 1 35 ? -16.234 65.75 53.312 1 88.06 35 TYR B CA 1
ATOM 6133 C C . TYR B 1 35 ? -15.445 65.812 52 1 88.06 35 TYR B C 1
ATOM 6135 O O . TYR B 1 35 ? -14.234 65.562 52 1 88.06 35 TYR B O 1
ATOM 6143 N N . SER B 1 36 ? -16.156 66.188 50.969 1 92.19 36 SER B N 1
ATOM 6144 C CA . SER B 1 36 ? -15.5 66.312 49.656 1 92.19 36 SER B CA 1
ATOM 6145 C C . SER B 1 36 ? -14.508 67.438 49.594 1 92.19 36 SER B C 1
ATOM 6147 O O . SER B 1 36 ? -14.703 68.5 50.219 1 92.19 36 SER B O 1
ATOM 6149 N N . ASN B 1 37 ? -13.508 67.25 48.781 1 93.5 37 ASN B N 1
ATOM 6150 C CA . ASN B 1 37 ? -12.516 68.312 48.594 1 93.5 37 ASN B CA 1
ATOM 6151 C C . ASN B 1 37 ? -12.797 69.062 47.312 1 93.5 37 ASN B C 1
ATOM 6153 O O . ASN B 1 37 ? -11.945 69.875 46.844 1 93.5 37 ASN B O 1
ATOM 6157 N N . SER B 1 38 ? -13.938 68.938 46.75 1 94.31 38 SER B N 1
ATOM 6158 C CA . SER B 1 38 ? -14.32 69.562 45.531 1 94.31 38 SER B CA 1
ATOM 6159 C C . SER B 1 38 ? -15.703 70.25 45.656 1 94.31 38 SER B C 1
ATOM 6161 O O . SER B 1 38 ? -16.594 69.688 46.281 1 94.31 38 SER B O 1
ATOM 6163 N N . ILE B 1 39 ? -15.805 71.375 45.031 1 94.19 39 ILE B N 1
ATOM 6164 C CA . ILE B 1 39 ? -17.125 72 44.938 1 94.19 39 ILE B CA 1
ATOM 6165 C C . ILE B 1 39 ? -17.922 71.375 43.844 1 94.19 39 ILE B C 1
ATOM 6167 O O . ILE B 1 39 ? -19.156 71.312 43.906 1 94.19 39 ILE B O 1
ATOM 6171 N N . TRP B 1 40 ? -17.25 70.75 42.938 1 95.06 40 TRP B N 1
ATOM 6172 C CA . TRP B 1 40 ? -17.859 70.25 41.719 1 95.06 40 TRP B CA 1
ATOM 6173 C C . TRP B 1 40 ? -18.078 68.75 41.844 1 95.06 40 TRP B C 1
ATOM 6175 O O . TRP B 1 40 ? -17.266 68 42.438 1 95.06 40 TRP B O 1
ATOM 6185 N N . ASN B 1 41 ? -19.125 68.312 41.25 1 94.94 41 ASN B N 1
ATOM 6186 C CA . ASN B 1 41 ? -19.234 66.875 40.875 1 94.94 41 ASN B CA 1
ATOM 6187 C C . ASN B 1 41 ? -18.562 66.625 39.531 1 94.94 41 ASN B C 1
ATOM 6189 O O . ASN B 1 41 ? -18.812 67.312 38.562 1 94.94 41 ASN B O 1
ATOM 6193 N N . VAL B 1 42 ? -17.703 65.688 39.531 1 96 42 VAL B N 1
ATOM 6194 C CA . VAL B 1 42 ? -16.984 65.375 38.281 1 96 42 VAL B CA 1
ATOM 6195 C C . VAL B 1 42 ? -17.406 63.969 37.812 1 96 42 VAL B C 1
ATOM 6197 O O . VAL B 1 42 ? -17.359 63 38.562 1 96 42 VAL B O 1
ATOM 6200 N N . TYR B 1 43 ? -17.703 63.938 36.562 1 95.69 43 TYR B N 1
ATOM 6201 C CA . TYR B 1 43 ? -18.156 62.688 35.938 1 95.69 43 TYR B CA 1
ATOM 6202 C C . TYR B 1 43 ? -17.312 62.344 34.719 1 95.69 43 TYR B C 1
ATOM 6204 O O . TYR B 1 43 ? -16.766 63.219 34.062 1 95.69 43 TYR B O 1
ATOM 6212 N N . LYS B 1 44 ? -17.25 61.031 34.594 1 94.69 44 LYS B N 1
ATOM 6213 C CA . LYS B 1 44 ? -16.844 60.594 33.25 1 94.69 44 LYS B CA 1
ATOM 6214 C C . LYS B 1 44 ? -17.906 60.969 32.219 1 94.69 44 LYS B C 1
ATOM 6216 O O . LYS B 1 44 ? -19.078 61.125 32.562 1 94.69 44 LYS B O 1
ATOM 6221 N N . GLY B 1 45 ? -17.453 61.188 30.984 1 93.75 45 GLY B N 1
ATOM 6222 C CA . GLY B 1 45 ? -18.438 61.531 29.953 1 93.75 45 GLY B CA 1
ATOM 6223 C C . GLY B 1 45 ? -17.984 61.156 28.562 1 93.75 45 GLY B C 1
ATOM 6224 O O . GLY B 1 45 ? -16.812 60.812 28.359 1 93.75 45 GLY B O 1
ATOM 6225 N N . THR B 1 46 ? -18.938 61.062 27.656 1 92.81 46 THR B N 1
ATOM 6226 C CA . THR B 1 46 ? -18.688 60.844 26.234 1 92.81 46 THR B CA 1
ATOM 6227 C C . THR B 1 46 ? -19.5 61.812 25.391 1 92.81 46 THR B C 1
ATOM 6229 O O . THR B 1 46 ? -20.562 62.25 25.812 1 92.81 46 THR B O 1
ATOM 6232 N N . SER B 1 47 ? -18.922 62.156 24.266 1 92 47 SER B N 1
ATOM 6233 C CA . SER B 1 47 ? -19.625 63.062 23.359 1 92 47 SER B CA 1
ATOM 6234 C C . SER B 1 47 ? -20.828 62.375 22.719 1 92 47 SER B C 1
ATOM 6236 O O . SER B 1 47 ? -20.75 61.188 22.375 1 92 47 SER B O 1
ATOM 6238 N N . LYS B 1 48 ? -21.953 63.062 22.688 1 89.81 48 LYS B N 1
ATOM 6239 C CA . LYS B 1 48 ? -23.141 62.5 22.031 1 89.81 48 LYS B CA 1
ATOM 6240 C C . LYS B 1 48 ? -22.938 62.406 20.516 1 89.81 48 LYS B C 1
ATOM 6242 O O . LYS B 1 48 ? -23.469 61.531 19.859 1 89.81 48 LYS B O 1
ATOM 6247 N N . ALA B 1 49 ? -22.141 63.344 19.969 1 87.06 49 ALA B N 1
ATOM 6248 C CA . ALA B 1 49 ? -21.859 63.375 18.531 1 87.06 49 ALA B CA 1
ATOM 6249 C C . ALA B 1 49 ? -20.906 62.25 18.141 1 87.06 49 ALA B C 1
ATOM 6251 O O . ALA B 1 49 ? -21.078 61.625 17.078 1 87.06 49 ALA B O 1
ATOM 6252 N N . ASP B 1 50 ? -19.938 62.031 18.938 1 83.81 50 ASP B N 1
ATOM 6253 C CA . ASP B 1 50 ? -18.938 61 18.703 1 83.81 50 ASP B CA 1
ATOM 6254 C C . ASP B 1 50 ? -18.641 60.219 19.969 1 83.81 50 ASP B C 1
ATOM 6256 O O . ASP B 1 50 ? -17.828 60.625 20.797 1 83.81 50 ASP B O 1
ATOM 6260 N N . LYS B 1 51 ? -19.141 59.062 20.078 1 79 51 LYS B N 1
ATOM 6261 C CA . LYS B 1 51 ? -19.109 58.281 21.297 1 79 51 LYS B CA 1
ATOM 6262 C C . LYS B 1 51 ? -17.688 57.812 21.594 1 79 51 LYS B C 1
ATOM 6264 O O . LYS B 1 51 ? -17.391 57.375 22.719 1 79 51 LYS B O 1
ATOM 6269 N N . THR B 1 52 ? -16.812 58.031 20.719 1 77.31 52 THR B N 1
ATOM 6270 C CA . THR B 1 52 ? -15.43 57.594 20.938 1 77.31 52 THR B CA 1
ATOM 6271 C C . THR B 1 52 ? -14.633 58.656 21.688 1 77.31 52 THR B C 1
ATOM 6273 O O . THR B 1 52 ? -13.539 58.375 22.188 1 77.31 52 THR B O 1
ATOM 6276 N N . VAL B 1 53 ? -15.289 59.719 21.797 1 83.5 53 VAL B N 1
ATOM 6277 C CA . VAL B 1 53 ? -14.594 60.812 22.453 1 83.5 53 VAL B CA 1
ATOM 6278 C C . VAL B 1 53 ? -14.969 60.844 23.938 1 83.5 53 VAL B C 1
ATOM 6280 O O . VAL B 1 53 ? -16.109 61.125 24.281 1 83.5 53 VAL B O 1
ATOM 6283 N N . ASN B 1 54 ? -14 60.562 24.719 1 90.19 54 ASN B N 1
ATOM 6284 C CA . ASN B 1 54 ? -14.188 60.625 26.156 1 90.19 54 ASN B CA 1
ATOM 6285 C C . ASN B 1 54 ? -13.898 62 26.703 1 90.19 54 ASN B C 1
ATOM 6287 O O . ASN B 1 54 ? -13.078 62.75 26.156 1 90.19 54 ASN B O 1
ATOM 6291 N N . CYS B 1 55 ? -14.609 62.375 27.766 1 95.44 55 CYS B N 1
ATOM 6292 C CA . CYS B 1 55 ? -14.43 63.656 28.406 1 95.44 55 CYS B CA 1
ATOM 6293 C C . CYS B 1 55 ? -14.719 63.594 29.891 1 95.44 55 CYS B C 1
ATOM 6295 O O . CYS B 1 55 ? -15.047 62.531 30.422 1 95.44 55 CYS B O 1
ATOM 6297 N N . SER B 1 56 ? -14.445 64.625 30.578 1 96.69 56 SER B N 1
ATOM 6298 C CA . SER B 1 56 ? -14.828 64.812 31.984 1 96.69 56 SER B CA 1
ATOM 6299 C C . SER B 1 56 ? -15.828 65.938 32.125 1 96.69 56 SER B C 1
ATOM 6301 O O . SER B 1 56 ? -15.688 67 31.5 1 96.69 56 SER B O 1
ATOM 6303 N N . ILE B 1 57 ? -16.875 65.75 32.938 1 96.5 57 ILE B N 1
ATOM 6304 C CA . ILE B 1 57 ? -17.938 66.75 33.094 1 96.5 57 ILE B CA 1
ATOM 6305 C C . ILE B 1 57 ? -17.953 67.25 34.531 1 96.5 57 ILE B C 1
ATOM 6307 O O . ILE B 1 57 ? -18.156 66.438 35.469 1 96.5 57 ILE B O 1
ATOM 6311 N N . PHE B 1 58 ? -17.766 68.562 34.719 1 96.5 58 PHE B N 1
ATOM 6312 C CA . PHE B 1 58 ? -17.922 69.25 36 1 96.5 58 PHE B CA 1
ATOM 6313 C C . PHE B 1 58 ? -19.312 69.812 36.125 1 96.5 58 PHE B C 1
ATOM 6315 O O . PHE B 1 58 ? -19.734 70.625 35.281 1 96.5 58 PHE B O 1
ATOM 6322 N N . MET B 1 59 ? -19.953 69.438 37.156 1 95.12 59 MET B N 1
ATOM 6323 C CA . MET B 1 59 ? -21.328 69.938 37.312 1 95.12 59 MET B CA 1
ATOM 6324 C C . MET B 1 59 ? -21.594 70.312 38.75 1 95.12 59 MET B C 1
ATOM 6326 O O . MET B 1 59 ? -21.141 69.688 39.688 1 95.12 59 MET B O 1
ATOM 6330 N N . VAL B 1 60 ? -22.312 71.438 38.938 1 94.19 60 VAL B N 1
ATOM 6331 C CA . VAL B 1 60 ? -22.75 71.812 40.281 1 94.19 60 VAL B CA 1
ATOM 6332 C C . VAL B 1 60 ? -24.094 72.562 40.156 1 94.19 60 VAL B C 1
ATOM 6334 O O . VAL B 1 60 ? -24.344 73.312 39.188 1 94.19 60 VAL B O 1
ATOM 6337 N N . ASP B 1 61 ? -24.984 72.25 41.031 1 90.75 61 ASP B N 1
ATOM 6338 C CA . ASP B 1 61 ? -26.234 73 41.219 1 90.75 61 ASP B CA 1
ATOM 6339 C C . ASP B 1 61 ? -26.141 74 42.375 1 90.75 61 ASP B C 1
ATOM 6341 O O . ASP B 1 61 ? -26.109 73.562 43.531 1 90.75 61 ASP B O 1
ATOM 6345 N N . THR B 1 62 ? -26.156 75.25 42.031 1 90.75 62 THR B N 1
ATOM 6346 C CA . THR B 1 62 ? -25.938 76.25 43.031 1 90.75 62 THR B CA 1
ATOM 6347 C C . THR B 1 62 ? -27.078 76.312 44.031 1 90.75 62 THR B C 1
ATOM 6349 O O . THR B 1 62 ? -26.906 76.812 45.156 1 90.75 62 THR B O 1
ATOM 6352 N N . LYS B 1 63 ? -28.234 75.812 43.688 1 87.94 63 LYS B N 1
ATOM 6353 C CA . LYS B 1 63 ? -29.344 75.812 44.625 1 87.94 63 LYS B CA 1
ATOM 6354 C C . LYS B 1 63 ? -29.078 74.812 45.781 1 87.94 63 LYS B C 1
ATOM 6356 O O . LYS B 1 63 ? -29.609 74.938 46.875 1 87.94 63 LYS B O 1
ATOM 6361 N N . SER B 1 64 ? -28.25 73.938 45.469 1 86.25 64 SER B N 1
ATOM 6362 C CA . SER B 1 64 ? -27.938 72.938 46.469 1 86.25 64 SER B CA 1
ATOM 6363 C C . SER B 1 64 ? -26.75 73.312 47.312 1 86.25 64 SER B C 1
ATOM 6365 O O . SER B 1 64 ? -26.375 72.625 48.25 1 86.25 64 SER B O 1
ATOM 6367 N N . VAL B 1 65 ? -26.125 74.438 46.969 1 85.19 65 VAL B N 1
ATOM 6368 C CA . VAL B 1 65 ? -24.969 74.938 47.719 1 85.19 65 VAL B CA 1
ATOM 6369 C C . VAL B 1 65 ? -25.406 75.938 48.75 1 85.19 65 VAL B C 1
ATOM 6371 O O . VAL B 1 65 ? -26.016 77 48.406 1 85.19 65 VAL B O 1
ATOM 6374 N N . THR B 1 66 ? -25.234 75.75 49.906 1 80.56 66 THR B N 1
ATOM 6375 C CA . THR B 1 66 ? -25.75 76.562 51 1 80.56 66 THR B CA 1
ATOM 6376 C C . THR B 1 66 ? -24.875 77.75 51.25 1 80.56 66 THR B C 1
ATOM 6378 O O . THR B 1 66 ? -25.344 78.812 51.688 1 80.56 66 THR B O 1
ATOM 6381 N N . ASP B 1 67 ? -23.656 77.75 50.938 1 86.75 67 ASP B N 1
ATOM 6382 C CA . ASP B 1 67 ? -22.719 78.812 51.219 1 86.75 67 ASP B CA 1
ATOM 6383 C C . ASP B 1 67 ? -22.609 79.75 50 1 86.75 67 ASP B C 1
ATOM 6385 O O . ASP B 1 67 ? -22.125 79.375 48.938 1 86.75 67 ASP B O 1
ATOM 6389 N N . GLU B 1 68 ? -22.969 80.938 50.219 1 89.38 68 GLU B N 1
ATOM 6390 C CA . GLU B 1 68 ? -22.969 81.938 49.156 1 89.38 68 GLU B CA 1
ATOM 6391 C C . GLU B 1 68 ? -21.547 82.188 48.625 1 89.38 68 GLU B C 1
ATOM 6393 O O . GLU B 1 68 ? -21.375 82.5 47.469 1 89.38 68 GLU B O 1
ATOM 6398 N N . LEU B 1 69 ? -20.672 82 49.469 1 91 69 LEU B N 1
ATOM 6399 C CA . LEU B 1 69 ? -19.281 82.188 49.062 1 91 69 LEU B CA 1
ATOM 6400 C C . LEU B 1 69 ? -18.906 81.188 47.969 1 91 69 LEU B C 1
ATOM 6402 O O . LEU B 1 69 ? -18.188 81.5 47.031 1 91 69 LEU B O 1
ATOM 6406 N N . PHE B 1 70 ? -19.438 80.062 48.094 1 93.5 70 PHE B N 1
ATOM 6407 C CA . PHE B 1 70 ? -19.141 79 47.125 1 93.5 70 PHE B CA 1
ATOM 6408 C C . PHE B 1 70 ? -19.797 79.312 45.781 1 93.5 70 PHE B C 1
ATOM 6410 O O . PHE B 1 70 ? -19.25 79 44.719 1 93.5 70 PHE B O 1
ATOM 6417 N N . VAL B 1 71 ? -20.859 80 45.812 1 93.12 71 VAL B N 1
ATOM 6418 C CA . VAL B 1 71 ? -21.562 80.375 44.594 1 93.12 71 VAL B CA 1
ATOM 6419 C C . VAL B 1 71 ? -20.719 81.375 43.812 1 93.12 71 VAL B C 1
ATOM 6421 O O . VAL B 1 71 ? -20.594 81.25 42.594 1 93.12 71 VAL B O 1
ATOM 6424 N N . ASP B 1 72 ? -20.156 82.25 44.562 1 93.44 72 ASP B N 1
ATOM 6425 C CA . ASP B 1 72 ? -19.281 83.188 43.938 1 93.44 72 ASP B CA 1
ATOM 6426 C C . ASP B 1 72 ? -18.047 82.5 43.344 1 93.44 72 ASP B C 1
ATOM 6428 O O . ASP B 1 72 ? -17.578 82.875 42.281 1 93.44 72 ASP B O 1
ATOM 6432 N N . MET B 1 73 ? -17.547 81.562 44.062 1 94.81 73 MET B N 1
ATOM 6433 C CA . MET B 1 73 ? -16.359 80.875 43.625 1 94.81 73 MET B CA 1
ATOM 6434 C C . MET B 1 73 ? -16.672 80 42.375 1 94.81 73 MET B C 1
ATOM 6436 O O . MET B 1 73 ? -15.844 79.938 41.469 1 94.81 73 MET B O 1
ATOM 6440 N N . ILE B 1 74 ? -17.812 79.438 42.312 1 95.06 74 ILE B N 1
ATOM 6441 C CA . ILE B 1 74 ? -18.266 78.688 41.156 1 95.06 74 ILE B CA 1
ATOM 6442 C C . ILE B 1 74 ? -18.359 79.625 39.938 1 95.06 74 ILE B C 1
ATOM 6444 O O . ILE B 1 74 ? -17.891 79.25 38.844 1 95.06 74 ILE B O 1
ATOM 6448 N N . GLY B 1 75 ? -18.938 80.75 40.156 1 93.56 75 GLY B N 1
ATOM 6449 C CA . GLY B 1 75 ? -19.016 81.75 39.094 1 93.56 75 GLY B CA 1
ATOM 6450 C C . GLY B 1 75 ? -17.672 82.188 38.562 1 93.56 75 GLY B C 1
ATOM 6451 O O . GLY B 1 75 ? -17.484 82.375 37.375 1 93.56 75 GLY B O 1
ATOM 6452 N N . ASN B 1 76 ? -16.797 82.375 39.5 1 94.5 76 ASN B N 1
ATOM 6453 C CA . ASN B 1 76 ? -15.438 82.75 39.125 1 94.5 76 ASN B CA 1
ATOM 6454 C C . ASN B 1 76 ? -14.742 81.625 38.312 1 94.5 76 ASN B C 1
ATOM 6456 O O . ASN B 1 76 ? -14.094 81.938 37.312 1 94.5 76 ASN B O 1
ATOM 6460 N N . ALA B 1 77 ? -14.875 80.438 38.781 1 95.88 77 ALA B N 1
ATOM 6461 C CA . ALA B 1 77 ? -14.289 79.312 38.094 1 95.88 77 ALA B CA 1
ATOM 6462 C C . ALA B 1 77 ? -14.867 79.125 36.688 1 95.88 77 ALA B C 1
ATOM 6464 O O . ALA B 1 77 ? -14.141 78.875 35.719 1 95.88 77 ALA B O 1
ATOM 6465 N N . PHE B 1 78 ? -16.109 79.312 36.562 1 95.38 78 PHE B N 1
ATOM 6466 C CA . PHE B 1 78 ? -16.797 79.25 35.281 1 95.38 78 PHE B CA 1
ATOM 6467 C C . PHE B 1 78 ? -16.281 80.312 34.312 1 95.38 78 PHE B C 1
ATOM 6469 O O . PHE B 1 78 ? -15.977 80 33.156 1 95.38 78 PHE B O 1
ATOM 6476 N N . LYS B 1 79 ? -16.109 81.438 34.812 1 94.19 79 LYS B N 1
ATOM 6477 C CA . LYS B 1 79 ? -15.656 82.562 34 1 94.19 79 LYS B CA 1
ATOM 6478 C C . LYS B 1 79 ? -14.227 82.375 33.5 1 94.19 79 LYS B C 1
ATOM 6480 O O . LYS B 1 79 ? -13.961 82.5 32.312 1 94.19 79 LYS B O 1
ATOM 6485 N N . PHE B 1 80 ? -13.391 82.062 34.344 1 94.81 80 PHE B N 1
ATOM 6486 C CA . PHE B 1 80 ? -11.977 81.875 34 1 94.81 80 PHE B CA 1
ATOM 6487 C C . PHE B 1 80 ? -11.758 80.688 33.125 1 94.81 80 PHE B C 1
ATOM 6489 O O . PHE B 1 80 ? -10.875 80.688 32.281 1 94.81 80 PHE B O 1
ATOM 6496 N N . SER B 1 81 ? -12.547 79.625 33.375 1 95.19 81 SER B N 1
ATOM 6497 C CA . SER B 1 81 ? -12.414 78.438 32.562 1 95.19 81 SER B CA 1
ATOM 6498 C C . SER B 1 81 ? -12.727 78.688 31.109 1 95.19 81 SER B C 1
ATOM 6500 O O . SER B 1 81 ? -12.18 78.062 30.219 1 95.19 81 SER B O 1
ATOM 6502 N N . LYS B 1 82 ? -13.492 79.625 30.844 1 92.81 82 LYS B N 1
ATOM 6503 C CA . LYS B 1 82 ? -13.891 79.938 29.484 1 92.81 82 LYS B CA 1
ATOM 6504 C C . LYS B 1 82 ? -12.852 80.875 28.828 1 92.81 82 LYS B C 1
ATOM 6506 O O . LYS B 1 82 ? -12.633 80.812 27.625 1 92.81 82 LYS B O 1
ATOM 6511 N N . VAL B 1 83 ? -12.203 81.562 29.641 1 91.56 83 VAL B N 1
ATOM 6512 C CA . VAL B 1 83 ? -11.383 82.625 29.062 1 91.56 83 VAL B CA 1
ATOM 6513 C C . VAL B 1 83 ? -9.922 82.188 29 1 91.56 83 VAL B C 1
ATOM 6515 O O . VAL B 1 83 ? -9.203 82.5 28.062 1 91.56 83 VAL B O 1
ATOM 6518 N N . LEU B 1 84 ? -9.469 81.438 29.969 1 93.12 84 LEU B N 1
ATOM 6519 C CA . LEU B 1 84 ? -8.055 81.125 30.062 1 93.12 84 LEU B CA 1
ATOM 6520 C C . LEU B 1 84 ? -7.734 79.875 29.219 1 93.12 84 LEU B C 1
ATOM 6522 O O . LEU B 1 84 ? -7.625 78.812 29.766 1 93.12 84 LEU B O 1
ATOM 6526 N N . LYS B 1 85 ? -7.5 80.125 28.016 1 93.94 85 LYS B N 1
ATOM 6527 C CA . LYS B 1 85 ? -7.047 79.062 27.125 1 93.94 85 LYS B CA 1
ATOM 6528 C C . LYS B 1 85 ? -5.531 79.125 26.938 1 93.94 85 LYS B C 1
ATOM 6530 O O . LYS B 1 85 ? -5.031 79.625 25.938 1 93.94 85 LYS B O 1
ATOM 6535 N N . LEU B 1 86 ? -4.855 78.5 27.891 1 94.81 86 LEU B N 1
ATOM 6536 C CA . LEU B 1 86 ? -3.396 78.562 27.953 1 94.81 86 LEU B CA 1
ATOM 6537 C C . LEU B 1 86 ? -2.807 77.125 28 1 94.81 86 LEU B C 1
ATOM 6539 O O . LEU B 1 86 ? -3.473 76.188 28.438 1 94.81 86 LEU B O 1
ATOM 6543 N N . PRO B 1 87 ? -1.591 77.062 27.547 1 93.31 87 PRO B N 1
ATOM 6544 C CA . PRO B 1 87 ? -0.923 75.75 27.688 1 93.31 87 PRO B CA 1
ATOM 6545 C C . PRO B 1 87 ? -0.845 75.25 29.141 1 93.31 87 PRO B C 1
ATOM 6547 O O . PRO B 1 87 ? -0.584 76.062 30.031 1 93.31 87 PRO B O 1
ATOM 6550 N N . GLY B 1 88 ? -1.184 74 29.328 1 95.06 88 GLY B N 1
ATOM 6551 C CA . GLY B 1 88 ? -1.112 73.375 30.656 1 95.06 88 GLY B CA 1
ATOM 6552 C C . GLY B 1 88 ? -2.416 73.5 31.422 1 95.06 88 GLY B C 1
ATOM 6553 O O . GLY B 1 88 ? -2.543 72.938 32.531 1 95.06 88 GLY B O 1
ATOM 6554 N N . VAL B 1 89 ? -3.291 74.25 30.891 1 97.06 89 VAL B N 1
ATOM 6555 C CA . VAL B 1 89 ? -4.633 74.312 31.453 1 97.06 89 VAL B CA 1
ATOM 6556 C C . VAL B 1 89 ? -5.523 73.25 30.781 1 97.06 89 VAL B C 1
ATOM 6558 O O . VAL B 1 89 ? -5.398 73 29.594 1 97.06 89 VAL B O 1
ATOM 6561 N N . LEU B 1 90 ? -6.316 72.688 31.578 1 96.81 90 LEU B N 1
ATOM 6562 C CA . LEU B 1 90 ? -7.219 71.688 31.047 1 96.81 90 LEU B CA 1
ATOM 6563 C C . LEU B 1 90 ? -8.078 72.25 29.922 1 96.81 90 LEU B C 1
ATOM 6565 O O . LEU B 1 90 ? -8.664 73.312 30.062 1 96.81 90 LEU B O 1
ATOM 6569 N N . ASN B 1 91 ? -8.141 71.562 28.844 1 95.31 91 ASN B N 1
ATOM 6570 C CA . ASN B 1 91 ? -8.883 72.062 27.672 1 95.31 91 ASN B CA 1
ATOM 6571 C C . ASN B 1 91 ? -10.391 71.938 27.891 1 95.31 91 ASN B C 1
ATOM 6573 O O . ASN B 1 91 ? -10.914 70.875 28.156 1 95.31 91 ASN B O 1
ATOM 6577 N N . VAL B 1 92 ? -11.07 73.062 27.734 1 96.62 92 VAL B N 1
ATOM 6578 C CA . VAL B 1 92 ? -12.516 73.062 27.891 1 96.62 92 VAL B CA 1
ATOM 6579 C C . VAL B 1 92 ? -13.195 72.875 26.547 1 96.62 92 VAL B C 1
ATOM 6581 O O . VAL B 1 92 ? -12.938 73.625 25.594 1 96.62 92 VAL B O 1
ATOM 6584 N N . LEU B 1 93 ? -14.031 71.938 26.531 1 94.5 93 LEU B N 1
ATOM 6585 C CA . LEU B 1 93 ? -14.727 71.562 25.297 1 94.5 93 LEU B CA 1
ATOM 6586 C C . LEU B 1 93 ? -16.078 72.25 25.219 1 94.5 93 LEU B C 1
ATOM 6588 O O . LEU B 1 93 ? -16.562 72.562 24.125 1 94.5 93 LEU B O 1
ATOM 6592 N N . HIS B 1 94 ? -16.656 72.438 26.375 1 94.06 94 HIS B N 1
ATOM 6593 C CA . HIS B 1 94 ? -17.984 73 26.469 1 94.06 94 HIS B CA 1
ATOM 6594 C C . HIS B 1 94 ? -18.219 73.625 27.859 1 94.06 94 HIS B C 1
ATOM 6596 O O . HIS B 1 94 ? -17.781 73.062 28.859 1 94.06 94 HIS B O 1
ATOM 6602 N N . ALA B 1 95 ? -18.844 74.75 27.922 1 94.31 95 ALA B N 1
ATOM 6603 C CA . ALA B 1 95 ? -19.234 75.375 29.172 1 94.31 95 ALA B CA 1
ATOM 6604 C C . ALA B 1 95 ? -20.609 76.062 29.047 1 94.31 95 ALA B C 1
ATOM 6606 O O . ALA B 1 95 ? -20.875 76.75 28.094 1 94.31 95 ALA B O 1
ATOM 6607 N N . SER B 1 96 ? -21.469 75.688 29.891 1 93.31 96 SER B N 1
ATOM 6608 C CA . SER B 1 96 ? -22.797 76.25 29.875 1 93.31 96 SER B CA 1
ATOM 6609 C C . SER B 1 96 ? -23.375 76.375 31.281 1 93.31 96 SER B C 1
ATOM 6611 O O . SER B 1 96 ? -22.922 75.688 32.188 1 93.31 96 SER B O 1
ATOM 6613 N N . SER B 1 97 ? -24.234 77.375 31.453 1 90.31 97 SER B N 1
ATOM 6614 C CA . SER B 1 97 ? -24.938 77.562 32.719 1 90.31 97 SER B CA 1
ATOM 6615 C C . SER B 1 97 ? -26.422 77.812 32.469 1 90.31 97 SER B C 1
ATOM 6617 O O . SER B 1 97 ? -26.781 78.5 31.5 1 90.31 97 SER B O 1
ATOM 6619 N N . ASN B 1 98 ? -27.156 77.188 33.188 1 82.69 98 ASN B N 1
ATOM 6620 C CA . ASN B 1 98 ? -28.594 77.5 33.219 1 82.69 98 ASN B CA 1
ATOM 6621 C C . ASN B 1 98 ? -29 78.125 34.562 1 82.69 98 ASN B C 1
ATOM 6623 O O . ASN B 1 98 ? -28.141 78.438 35.375 1 82.69 98 ASN B O 1
ATOM 6627 N N . ASP B 1 99 ? -30.328 78.438 34.844 1 79.12 99 ASP B N 1
ATOM 6628 C CA . ASP B 1 99 ? -30.812 79.188 35.969 1 79.12 99 ASP B CA 1
ATOM 6629 C C . ASP B 1 99 ? -30.016 78.875 37.25 1 79.12 99 ASP B C 1
ATOM 6631 O O . ASP B 1 99 ? -29.531 79.75 37.938 1 79.12 99 ASP B O 1
ATOM 6635 N N . SER B 1 100 ? -29.609 77.5 37.594 1 87.38 100 SER B N 1
ATOM 6636 C CA . SER B 1 100 ? -28.875 77.25 38.812 1 87.38 100 SER B CA 1
ATOM 6637 C C . SER B 1 100 ? -27.766 76.188 38.562 1 87.38 100 SER B C 1
ATOM 6639 O O . SER B 1 100 ? -26.938 75.938 39.438 1 87.38 100 SER B O 1
ATOM 6641 N N . GLN B 1 101 ? -27.688 75.75 37.375 1 90.12 101 GLN B N 1
ATOM 6642 C CA . GLN B 1 101 ? -26.734 74.688 37.125 1 90.12 101 GLN B CA 1
ATOM 6643 C C . GLN B 1 101 ? -25.578 75.125 36.25 1 90.12 101 GLN B C 1
ATOM 6645 O O . GLN B 1 101 ? -25.812 75.812 35.25 1 90.12 101 GLN B O 1
ATOM 6650 N N . TYR B 1 102 ? -24.344 74.812 36.656 1 94.31 102 TYR B N 1
ATOM 6651 C CA . TYR B 1 102 ? -23.141 75.062 35.875 1 94.31 102 TYR B CA 1
ATOM 6652 C C . TYR B 1 102 ? -22.531 73.812 35.344 1 94.31 102 TYR B C 1
ATOM 6654 O O . TYR B 1 102 ? -22.422 72.812 36.062 1 94.31 102 TYR B O 1
ATOM 6662 N N . TYR B 1 103 ? -22.188 73.812 34.031 1 94.56 103 TYR B N 1
ATOM 6663 C CA . TYR B 1 103 ? -21.531 72.688 33.406 1 94.56 103 TYR B CA 1
ATOM 6664 C C . TYR B 1 103 ? -20.234 73.125 32.719 1 94.56 103 TYR B C 1
ATOM 6666 O O . TYR B 1 103 ? -20.219 74.125 31.953 1 94.56 103 TYR B O 1
ATOM 6674 N N . ILE B 1 104 ? -19.172 72.375 33 1 96.44 104 ILE B N 1
ATOM 6675 C CA . ILE B 1 104 ? -17.922 72.562 32.281 1 96.44 104 ILE B CA 1
ATOM 6676 C C . ILE B 1 104 ? -17.438 71.188 31.781 1 96.44 104 ILE B C 1
ATOM 6678 O O . ILE B 1 104 ? -17.172 70.312 32.594 1 96.44 104 ILE B O 1
ATOM 6682 N N . VAL B 1 105 ? -17.375 71.062 30.5 1 96.06 105 VAL B N 1
ATOM 6683 C CA . VAL B 1 105 ? -16.875 69.812 29.906 1 96.06 105 VAL B CA 1
ATOM 6684 C C . VAL B 1 105 ? -15.438 70 29.438 1 96.06 105 VAL B C 1
ATOM 6686 O O . VAL B 1 105 ? -15.133 70.938 28.703 1 96.06 105 VAL B O 1
ATOM 6689 N N . THR B 1 106 ? -14.586 69.125 29.875 1 97 106 THR B N 1
ATOM 6690 C CA . THR B 1 106 ? -13.172 69.188 29.531 1 97 106 THR B CA 1
ATOM 6691 C C . THR B 1 106 ? -12.703 67.938 28.844 1 97 106 THR B C 1
ATOM 6693 O O . THR B 1 106 ? -13.484 67 28.672 1 97 106 THR B O 1
ATOM 6696 N N . GLU B 1 107 ? -11.484 67.938 28.375 1 95.12 107 GLU B N 1
ATOM 6697 C CA . GLU B 1 107 ? -10.859 66.688 27.969 1 95.12 107 GLU B CA 1
ATOM 6698 C C . GLU B 1 107 ? -10.836 65.688 29.109 1 95.12 107 GLU B C 1
ATOM 6700 O O . GLU B 1 107 ? -10.914 66.062 30.281 1 95.12 107 GLU B O 1
ATOM 6705 N N . GLN B 1 108 ? -10.781 64.562 28.766 1 94.75 108 GLN B N 1
ATOM 6706 C CA . GLN B 1 108 ? -10.82 63.531 29.812 1 94.75 108 GLN B CA 1
ATOM 6707 C C . GLN B 1 108 ? -9.633 63.656 30.75 1 94.75 108 GLN B C 1
ATOM 6709 O O . GLN B 1 108 ? -8.484 63.719 30.297 1 94.75 108 GLN B O 1
ATOM 6714 N N . ALA B 1 109 ? -9.883 63.656 32 1 95.25 109 ALA B N 1
ATOM 6715 C CA . ALA B 1 109 ? -8.812 63.781 33 1 95.25 109 ALA B CA 1
ATOM 6716 C C . ALA B 1 109 ? -9.273 63.281 34.375 1 95.25 109 ALA B C 1
ATOM 6718 O O . ALA B 1 109 ? -10.469 63.25 34.656 1 95.25 109 ALA B O 1
ATOM 6719 N N . LEU B 1 110 ? -8.305 62.906 35.125 1 94.62 110 LEU B N 1
ATOM 6720 C CA . LEU B 1 110 ? -8.508 62.469 36.469 1 94.62 110 LEU B CA 1
ATOM 6721 C C . LEU B 1 110 ? -7.836 63.406 37.469 1 94.62 110 LEU B C 1
ATOM 6723 O O . LEU B 1 110 ? -6.707 63.844 37.25 1 94.62 110 LEU B O 1
ATOM 6727 N N . PRO B 1 111 ? -8.586 63.688 38.5 1 95.56 111 PRO B N 1
ATOM 6728 C CA . PRO B 1 111 ? -7.879 64.5 39.5 1 95.56 111 PRO B CA 1
ATOM 6729 C C . PRO B 1 111 ? -6.586 63.812 39.969 1 95.56 111 PRO B C 1
ATOM 6731 O O . PRO B 1 111 ? -6.531 62.594 40.125 1 95.56 111 PRO B O 1
ATOM 6734 N N . LEU B 1 112 ? -5.629 64.625 40.219 1 96.88 112 LEU B N 1
ATOM 6735 C CA . LEU B 1 112 ? -4.312 64.125 40.594 1 96.88 112 LEU B CA 1
ATOM 6736 C C . LEU B 1 112 ? -4.402 63.25 41.844 1 96.88 112 LEU B C 1
ATOM 6738 O O . LEU B 1 112 ? -3.715 62.25 41.938 1 96.88 112 LEU B O 1
ATOM 6742 N N . ASP B 1 113 ? -5.234 63.656 42.75 1 93.38 113 ASP B N 1
ATOM 6743 C CA . ASP B 1 113 ? -5.379 62.906 43.969 1 93.38 113 ASP B CA 1
ATOM 6744 C C . ASP B 1 113 ? -5.809 61.469 43.688 1 93.38 113 ASP B C 1
ATOM 6746 O O . ASP B 1 113 ? -5.266 60.531 44.281 1 93.38 113 ASP B O 1
ATOM 6750 N N . LYS B 1 114 ? -6.699 61.312 42.875 1 92.25 114 LYS B N 1
ATOM 6751 C CA . LYS B 1 114 ? -7.164 60 42.5 1 92.25 114 LYS B CA 1
ATOM 6752 C C . LYS B 1 114 ? -6.109 59.25 41.656 1 92.25 114 LYS B C 1
ATOM 6754 O O . LYS B 1 114 ? -5.938 58.031 41.812 1 92.25 114 LYS B O 1
ATOM 6759 N N . TYR B 1 115 ? -5.48 59.906 40.812 1 94.19 115 TYR B N 1
ATOM 6760 C CA . TYR B 1 115 ? -4.434 59.344 39.969 1 94.19 115 TYR B CA 1
ATOM 6761 C C . TYR B 1 115 ? -3.299 58.781 40.844 1 94.19 115 TYR B C 1
ATOM 6763 O O . TYR B 1 115 ? -2.779 57.719 40.562 1 94.19 115 TYR B O 1
ATOM 6771 N N . LEU B 1 116 ? -2.949 59.469 41.875 1 93.88 116 LEU B N 1
ATOM 6772 C CA . LEU B 1 116 ? -1.857 59.062 42.75 1 93.88 116 LEU B CA 1
ATOM 6773 C C . LEU B 1 116 ? -2.234 57.812 43.562 1 93.88 116 LEU B C 1
ATOM 6775 O O . LEU B 1 116 ? -1.366 57.031 43.938 1 93.88 116 LEU B O 1
ATOM 6779 N N . SER B 1 117 ? -3.48 57.656 43.75 1 91.62 117 SER B N 1
ATOM 6780 C CA . SER B 1 117 ? -3.945 56.5 44.5 1 91.62 117 SER B CA 1
ATOM 6781 C C . SER B 1 117 ? -3.93 55.25 43.625 1 91.62 117 SER B C 1
ATOM 6783 O O . SER B 1 117 ? -3.826 54.125 44.156 1 91.62 117 SER B O 1
ATOM 6785 N N . GLN B 1 118 ? -3.971 55.469 42.375 1 90.44 118 GLN B N 1
ATOM 6786 C CA . GLN B 1 118 ? -4.078 54.344 41.469 1 90.44 118 GLN B CA 1
ATOM 6787 C C . GLN B 1 118 ? -2.717 54 40.875 1 90.44 118 GLN B C 1
ATOM 6789 O O . GLN B 1 118 ? -2.543 52.906 40.312 1 90.44 118 GLN B O 1
ATOM 6794 N N . ASN B 1 119 ? -1.775 54.938 41.031 1 89.69 119 ASN B N 1
ATOM 6795 C CA . ASN B 1 119 ? -0.479 54.75 40.375 1 89.69 119 ASN B CA 1
ATOM 6796 C C . ASN B 1 119 ? 0.67 55.062 41.344 1 89.69 119 ASN B C 1
ATOM 6798 O O . ASN B 1 119 ? 0.614 56.031 42.094 1 89.69 119 ASN B O 1
ATOM 6802 N N . ASP B 1 120 ? 1.652 54.125 41.312 1 89.94 120 ASP B N 1
ATOM 6803 C CA . ASP B 1 120 ? 2.896 54.438 42.031 1 89.94 120 ASP B CA 1
ATOM 6804 C C . ASP B 1 120 ? 3.889 55.156 41.094 1 89.94 120 ASP B C 1
ATOM 6806 O O . ASP B 1 120 ? 4.473 54.5 40.219 1 89.94 120 ASP B O 1
ATOM 6810 N N . LEU B 1 121 ? 4.043 56.406 41.344 1 92.44 121 LEU B N 1
ATOM 6811 C CA . LEU B 1 121 ? 4.867 57.188 40.406 1 92.44 121 LEU B CA 1
ATOM 6812 C C . LEU B 1 121 ? 6.316 57.219 40.875 1 92.44 121 LEU B C 1
ATOM 6814 O O . LEU B 1 121 ? 6.586 57.281 42.094 1 92.44 121 LEU B O 1
ATOM 6818 N N . THR B 1 122 ? 7.211 57.094 39.969 1 91.62 122 THR B N 1
ATOM 6819 C CA . THR B 1 122 ? 8.633 57.25 40.25 1 91.62 122 THR B CA 1
ATOM 6820 C C . THR B 1 122 ? 8.992 58.719 40.438 1 91.62 122 THR B C 1
ATOM 6822 O O . THR B 1 122 ? 8.203 59.625 40.094 1 91.62 122 THR B O 1
ATOM 6825 N N . SER B 1 123 ? 10.195 58.969 40.938 1 91.94 123 SER B N 1
ATOM 6826 C CA . SER B 1 123 ? 10.695 60.312 41.125 1 91.94 123 SER B CA 1
ATOM 6827 C C . SER B 1 123 ? 10.727 61.062 39.781 1 91.94 123 SER B C 1
ATOM 6829 O O . SER B 1 123 ? 10.43 62.281 39.75 1 91.94 123 SER B O 1
ATOM 6831 N N . GLU B 1 124 ? 11.016 60.344 38.781 1 90.44 124 GLU B N 1
ATOM 6832 C CA . GLU B 1 124 ? 11.086 60.969 37.469 1 90.44 124 GLU B CA 1
ATOM 6833 C C . GLU B 1 124 ? 9.703 61.375 36.969 1 90.44 124 GLU B C 1
ATOM 6835 O O . GLU B 1 124 ? 9.555 62.438 36.375 1 90.44 124 GLU B O 1
ATOM 6840 N N . GLN B 1 125 ? 8.742 60.562 37.25 1 93.31 125 GLN B N 1
ATOM 6841 C CA . GLN B 1 125 ? 7.379 60.875 36.812 1 93.31 125 GLN B CA 1
ATOM 6842 C C . GLN B 1 125 ? 6.797 62.031 37.625 1 93.31 125 GLN B C 1
ATOM 6844 O O . GLN B 1 125 ? 6.051 62.844 37.062 1 93.31 125 GLN B O 1
ATOM 6849 N N . LEU B 1 126 ? 7.152 62.062 38.844 1 95.69 126 LEU B N 1
ATOM 6850 C CA . LEU B 1 126 ? 6.719 63.156 39.656 1 95.69 126 LEU B CA 1
ATOM 6851 C C . LEU B 1 126 ? 7.309 64.5 39.188 1 95.69 126 LEU B C 1
ATOM 6853 O O . LEU B 1 126 ? 6.609 65.5 39.094 1 95.69 126 LEU B O 1
ATOM 6857 N N . LEU B 1 127 ? 8.562 64.438 38.875 1 95.19 127 LEU B N 1
ATOM 6858 C CA . LEU B 1 127 ? 9.219 65.625 38.344 1 95.19 127 LEU B CA 1
ATOM 6859 C C . LEU B 1 127 ? 8.594 66.062 37.031 1 95.19 127 LEU B C 1
ATOM 6861 O O . LEU B 1 127 ? 8.477 67.25 36.781 1 95.19 127 LEU B O 1
ATOM 6865 N N . PHE B 1 128 ? 8.273 65.188 36.25 1 94.56 128 PHE B N 1
ATOM 6866 C CA . PHE B 1 128 ? 7.613 65.5 34.969 1 94.56 128 PHE B CA 1
ATOM 6867 C C . PHE B 1 128 ? 6.281 66.188 35.219 1 94.56 128 PHE B C 1
ATOM 6869 O O . PHE B 1 128 ? 5.961 67.125 34.531 1 94.56 128 PHE B O 1
ATOM 6876 N N . GLY B 1 129 ? 5.5 65.562 36.125 1 96.56 129 GLY B N 1
ATOM 6877 C CA . GLY B 1 129 ? 4.262 66.25 36.5 1 96.56 129 GLY B CA 1
ATOM 6878 C C . GLY B 1 129 ? 4.465 67.688 37 1 96.56 129 GLY B C 1
ATOM 6879 O O . GLY B 1 129 ? 3.742 68.562 36.594 1 96.56 129 GLY B O 1
ATOM 6880 N N . LEU B 1 130 ? 5.418 67.812 37.844 1 97.56 130 LEU B N 1
ATOM 6881 C CA . LEU B 1 130 ? 5.727 69.125 38.375 1 97.56 130 LEU B CA 1
ATOM 6882 C C . LEU B 1 130 ? 6.203 70.062 37.281 1 97.56 130 LEU B C 1
ATOM 6884 O O . LEU B 1 130 ? 5.938 71.312 37.344 1 97.56 130 LEU B O 1
ATOM 6888 N N . TYR B 1 131 ? 6.922 69.562 36.406 1 96.88 131 TYR B N 1
ATOM 6889 C CA . TYR B 1 131 ? 7.312 70.312 35.25 1 96.88 131 TYR B CA 1
ATOM 6890 C C . TYR B 1 131 ? 6.086 70.875 34.531 1 96.88 131 TYR B C 1
ATOM 6892 O O . TYR B 1 131 ? 6.035 72.062 34.219 1 96.88 131 TYR B O 1
ATOM 6900 N N . ASN B 1 132 ? 5.086 70.062 34.281 1 96.56 132 ASN B N 1
ATOM 6901 C CA . ASN B 1 132 ? 3.855 70.5 33.625 1 96.56 132 ASN B CA 1
ATOM 6902 C C . ASN B 1 132 ? 3.164 71.625 34.375 1 96.56 132 ASN B C 1
ATOM 6904 O O . ASN B 1 132 ? 2.758 72.625 33.781 1 96.56 132 ASN B O 1
ATOM 6908 N N . ILE B 1 133 ? 3.064 71.375 35.594 1 98.06 133 ILE B N 1
ATOM 6909 C CA . ILE B 1 133 ? 2.311 72.312 36.438 1 98.06 133 ILE B CA 1
ATOM 6910 C C . ILE B 1 133 ? 3.068 73.625 36.531 1 98.06 133 ILE B C 1
ATOM 6912 O O . ILE B 1 133 ? 2.465 74.688 36.5 1 98.06 133 ILE B O 1
ATOM 6916 N N . SER B 1 134 ? 4.371 73.562 36.75 1 98.06 134 SER B N 1
ATOM 6917 C CA . SER B 1 134 ? 5.18 74.812 36.812 1 98.06 134 SER B CA 1
ATOM 6918 C C . SER B 1 134 ? 5.082 75.562 35.5 1 98.06 134 SER B C 1
ATOM 6920 O O . SER B 1 134 ? 5 76.812 35.531 1 98.06 134 SER B O 1
ATOM 6922 N N . GLU B 1 135 ? 5.168 74.938 34.469 1 96.5 135 GLU B N 1
ATOM 6923 C CA . GLU B 1 135 ? 5.016 75.562 33.188 1 96.5 135 GLU B CA 1
ATOM 6924 C C . GLU B 1 135 ? 3.637 76.25 33.062 1 96.5 135 GLU B C 1
ATOM 6926 O O . GLU B 1 135 ? 3.516 77.375 32.594 1 96.5 135 GLU B O 1
ATOM 6931 N N . ALA B 1 136 ? 2.598 75.5 33.375 1 97.62 136 ALA B N 1
ATOM 6932 C CA . ALA B 1 136 ? 1.231 76 33.344 1 97.62 136 ALA B CA 1
ATOM 6933 C C . ALA B 1 136 ? 1.097 77.312 34.156 1 97.62 136 ALA B C 1
ATOM 6935 O O . ALA B 1 136 ? 0.487 78.25 33.688 1 97.62 136 ALA B O 1
ATOM 6936 N N . LEU B 1 137 ? 1.674 77.25 35.344 1 98.25 137 LEU B N 1
ATOM 6937 C CA . LEU B 1 137 ? 1.604 78.375 36.219 1 98.25 137 LEU B CA 1
ATOM 6938 C C . LEU B 1 137 ? 2.332 79.562 35.625 1 98.25 137 LEU B C 1
ATOM 6940 O O . LEU B 1 137 ? 1.886 80.75 35.75 1 98.25 137 LEU B O 1
ATOM 6944 N N . LYS B 1 138 ? 3.43 79.312 35 1 97.25 138 LYS B N 1
ATOM 6945 C CA . LYS B 1 138 ? 4.145 80.375 34.312 1 97.25 138 LYS B CA 1
ATOM 6946 C C . LYS B 1 138 ? 3.254 81.062 33.281 1 97.25 138 LYS B C 1
ATOM 6948 O O . LYS B 1 138 ? 3.166 82.312 33.219 1 97.25 138 LYS B O 1
ATOM 6953 N N . PHE B 1 139 ? 2.568 80.375 32.469 1 96.69 139 PHE B N 1
ATOM 6954 C CA . PHE B 1 139 ? 1.698 80.875 31.438 1 96.69 139 PHE B CA 1
ATOM 6955 C C . PHE B 1 139 ? 0.518 81.625 32.062 1 96.69 139 PHE B C 1
ATOM 6957 O O . PHE B 1 139 ? 0.141 82.688 31.578 1 96.69 139 PHE B O 1
ATOM 6964 N N . ILE B 1 140 ? -0.032 81 33.062 1 97 140 ILE B N 1
ATOM 6965 C CA . ILE B 1 140 ? -1.184 81.625 33.719 1 97 140 ILE B CA 1
ATOM 6966 C C . ILE B 1 140 ? -0.772 82.938 34.344 1 97 140 ILE B C 1
ATOM 6968 O O . ILE B 1 140 ? -1.458 84 34.188 1 97 140 ILE B O 1
ATOM 6972 N N . ASN B 1 141 ? 0.391 83 35 1 97.19 141 ASN B N 1
ATOM 6973 C CA . ASN B 1 141 ? 0.85 84.188 35.75 1 97.19 141 ASN B CA 1
ATOM 6974 C C . ASN B 1 141 ? 1.347 85.25 34.812 1 97.19 141 ASN B C 1
ATOM 6976 O O . ASN B 1 141 ? 1.084 86.438 35.031 1 97.19 141 ASN B O 1
ATOM 6980 N N . VAL B 1 142 ? 2.025 84.875 33.781 1 95.38 142 VAL B N 1
ATOM 6981 C CA . VAL B 1 142 ? 2.711 85.875 32.969 1 95.38 142 VAL B CA 1
ATOM 6982 C C . VAL B 1 142 ? 1.863 86.188 31.75 1 95.38 142 VAL B C 1
ATOM 6984 O O . VAL B 1 142 ? 1.38 87.312 31.594 1 95.38 142 VAL B O 1
ATOM 6987 N N . GLU B 1 143 ? 1.55 85.25 30.984 1 93.5 143 GLU B N 1
ATOM 6988 C CA . GLU B 1 143 ? 0.795 85.438 29.75 1 93.5 143 GLU B CA 1
ATOM 6989 C C . GLU B 1 143 ? -0.673 85.75 30.047 1 93.5 143 GLU B C 1
ATOM 6991 O O . GLU B 1 143 ? -1.295 86.562 29.391 1 93.5 143 GLU B O 1
ATOM 6996 N N . GLY B 1 144 ? -1.188 85.062 31.031 1 93.88 144 GLY B N 1
ATOM 6997 C CA . GLY B 1 144 ? -2.578 85.312 31.391 1 93.88 144 GLY B CA 1
ATOM 6998 C C . GLY B 1 144 ? -2.771 86.438 32.375 1 93.88 144 GLY B C 1
ATOM 6999 O O . GLY B 1 144 ? -3.896 86.875 32.562 1 93.88 144 GLY B O 1
ATOM 7000 N N . ALA B 1 145 ? -1.701 86.875 32.938 1 94.06 145 ALA B N 1
ATOM 7001 C CA . ALA B 1 145 ? -1.744 87.938 33.938 1 94.06 145 ALA B CA 1
ATOM 7002 C C . ALA B 1 145 ? -2.793 87.625 35 1 94.06 145 ALA B C 1
ATOM 7004 O O . ALA B 1 145 ? -3.619 88.5 35.344 1 94.06 145 ALA B O 1
ATOM 7005 N N . THR B 1 146 ? -2.729 86.438 35.438 1 95.5 146 THR B N 1
ATOM 7006 C CA . THR B 1 146 ? -3.711 85.938 36.375 1 95.5 146 THR B CA 1
ATOM 7007 C C . THR B 1 146 ? -3.037 85.062 37.469 1 95.5 146 THR B C 1
ATOM 7009 O O . THR B 1 146 ? -2.062 84.375 37.188 1 95.5 146 THR B O 1
ATOM 7012 N N . ALA B 1 147 ? -3.463 85.188 38.688 1 96.25 147 ALA B N 1
ATOM 7013 C CA . ALA B 1 147 ? -3.051 84.312 39.75 1 96.25 147 ALA B CA 1
ATOM 7014 C C . ALA B 1 147 ? -4.105 83.188 39.969 1 96.25 147 ALA B C 1
ATOM 7016 O O . ALA B 1 147 ? -5.305 83.5 39.969 1 96.25 147 ALA B O 1
ATOM 7017 N N . HIS B 1 148 ? -3.709 82 40.094 1 96.12 148 HIS B N 1
ATOM 7018 C CA . HIS B 1 148 ? -4.609 80.875 40.281 1 96.12 148 HIS B CA 1
ATOM 7019 C C . HIS B 1 148 ? -5.121 80.75 41.719 1 96.12 148 HIS B C 1
ATOM 7021 O O . HIS B 1 148 ? -6.32 80.562 41.938 1 96.12 148 HIS B O 1
ATOM 7027 N N . CYS B 1 149 ? -4.242 80.688 42.688 1 94.81 149 CYS B N 1
ATOM 7028 C CA . CYS B 1 149 ? -4.465 80.812 44.125 1 94.81 149 CYS B CA 1
ATOM 7029 C C . CYS B 1 149 ? -5.137 79.562 44.688 1 94.81 149 CYS B C 1
ATOM 7031 O O . CYS B 1 149 ? -5.691 79.562 45.781 1 94.81 149 CYS B O 1
ATOM 7033 N N . ASN B 1 150 ? -5.203 78.562 43.969 1 95.69 150 ASN B N 1
ATOM 7034 C CA . ASN B 1 150 ? -5.773 77.25 44.406 1 95.69 150 ASN B CA 1
ATOM 7035 C C . ASN B 1 150 ? -4.949 76.125 43.875 1 95.69 150 ASN B C 1
ATOM 7037 O O . ASN B 1 150 ? -5.508 75.125 43.375 1 95.69 150 ASN B O 1
ATOM 7041 N N . VAL B 1 151 ? -3.648 76.125 43.938 1 97.06 151 VAL B N 1
ATOM 7042 C CA . VAL B 1 151 ? -2.773 75.062 43.406 1 97.06 151 VAL B CA 1
ATOM 7043 C C . VAL B 1 151 ? -2.613 74 44.469 1 97.06 151 VAL B C 1
ATOM 7045 O O . VAL B 1 151 ? -1.99 74.188 45.5 1 97.06 151 VAL B O 1
ATOM 7048 N N . ASN B 1 152 ? -3.133 72.875 44.25 1 96.06 152 ASN B N 1
ATOM 7049 C CA . ASN B 1 152 ? -3.021 71.688 45.094 1 96.06 152 ASN B CA 1
ATOM 7050 C C . ASN B 1 152 ? -3.447 70.438 44.312 1 96.06 152 ASN B C 1
ATOM 7052 O O . ASN B 1 152 ? -3.701 70.438 43.125 1 96.06 152 ASN B O 1
ATOM 7056 N N . ARG B 1 153 ? -3.512 69.25 44.906 1 95 153 ARG B N 1
ATOM 7057 C CA . ARG B 1 153 ? -3.742 68 44.25 1 95 153 ARG B CA 1
ATOM 7058 C C . ARG B 1 153 ? -5.172 67.875 43.719 1 95 153 ARG B C 1
ATOM 7060 O O . ARG B 1 153 ? -5.461 67.062 42.844 1 95 153 ARG B O 1
ATOM 7067 N N . HIS B 1 154 ? -6.082 68.75 44.25 1 94.44 154 HIS B N 1
ATOM 7068 C CA . HIS B 1 154 ? -7.484 68.688 43.844 1 94.44 154 HIS B CA 1
ATOM 7069 C C . HIS B 1 154 ? -7.777 69.688 42.688 1 94.44 154 HIS B C 1
ATOM 7071 O O . HIS B 1 154 ? -8.852 69.562 42.062 1 94.44 154 HIS B O 1
ATOM 7077 N N . SER B 1 155 ? -6.824 70.5 42.344 1 96.88 155 SER B N 1
ATOM 7078 C CA . SER B 1 155 ? -6.984 71.375 41.25 1 96.88 155 SER B CA 1
ATOM 7079 C C . SER B 1 155 ? -6.137 71 40.031 1 96.88 155 SER B C 1
ATOM 7081 O O . SER B 1 155 ? -6.059 71.688 39.031 1 96.88 155 SER B O 1
ATOM 7083 N N . ILE B 1 156 ? -5.449 69.875 40.188 1 98 156 ILE B N 1
ATOM 7084 C CA . ILE B 1 156 ? -4.637 69.312 39.125 1 98 156 ILE B CA 1
ATOM 7085 C C . ILE B 1 156 ? -5.301 68.062 38.594 1 98 156 ILE B C 1
ATOM 7087 O O . ILE B 1 156 ? -5.82 67.25 39.344 1 98 156 ILE B O 1
ATOM 7091 N N . PHE B 1 157 ? -5.266 68 37.281 1 97.81 157 PHE B N 1
ATOM 7092 C CA . PHE B 1 157 ? -5.883 66.812 36.594 1 97.81 157 PHE B CA 1
ATOM 7093 C C . PHE B 1 157 ? -4.898 66.188 35.625 1 97.81 157 PHE B C 1
ATOM 7095 O O . PHE B 1 157 ? -4.105 66.875 35 1 97.81 157 PHE B O 1
ATOM 7102 N N . VAL B 1 158 ? -4.984 64.875 35.594 1 97.25 158 VAL B N 1
ATOM 7103 C CA . VAL B 1 158 ? -4.086 64.125 34.75 1 97.25 158 VAL B CA 1
ATOM 7104 C C . VAL B 1 158 ? -4.844 63.594 33.531 1 97.25 158 VAL B C 1
ATOM 7106 O O . VAL B 1 158 ? -5.867 62.906 33.688 1 97.25 158 VAL B O 1
ATOM 7109 N N . THR B 1 159 ? -4.312 63.875 32.406 1 95.31 159 THR B N 1
ATOM 7110 C CA . THR B 1 159 ? -4.945 63.469 31.156 1 95.31 159 THR B CA 1
ATOM 7111 C C . THR B 1 159 ? -4.66 62 30.859 1 95.31 159 THR B C 1
ATOM 7113 O O . THR B 1 159 ? -3.922 61.344 31.609 1 95.31 159 THR B O 1
ATOM 7116 N N . GLU B 1 160 ? -5.172 61.531 29.766 1 90.81 160 GLU B N 1
ATOM 7117 C CA . GLU B 1 160 ? -4.977 60.156 29.344 1 90.81 160 GLU B CA 1
ATOM 7118 C C . GLU B 1 160 ? -3.521 59.875 28.969 1 90.81 160 GLU B C 1
ATOM 7120 O O . GLU B 1 160 ? -3.051 58.75 29.031 1 90.81 160 GLU B O 1
ATOM 7125 N N . SER B 1 161 ? -2.836 60.938 28.594 1 92.19 161 SER B N 1
ATOM 7126 C CA . SER B 1 161 ? -1.43 60.781 28.219 1 92.19 161 SER B CA 1
ATOM 7127 C C . SER B 1 161 ? -0.527 60.875 29.453 1 92.19 161 SER B C 1
ATOM 7129 O O . SER B 1 161 ? 0.7 60.875 29.328 1 92.19 161 SER B O 1
ATOM 7131 N N . GLY B 1 162 ? -1.139 61.031 30.609 1 92.44 162 GLY B N 1
ATOM 7132 C CA . GLY B 1 162 ? -0.358 61.125 31.828 1 92.44 162 GLY B CA 1
ATOM 7133 C C . GLY B 1 162 ? 0.213 62.5 32.094 1 92.44 162 GLY B C 1
ATOM 7134 O O . GLY B 1 162 ? 1.056 62.688 32.969 1 92.44 162 GLY B O 1
ATOM 7135 N N . GLU B 1 163 ? -0.214 63.406 31.344 1 94.56 163 GLU B N 1
ATOM 7136 C CA . GLU B 1 163 ? 0.226 64.812 31.531 1 94.56 163 GLU B CA 1
ATOM 7137 C C . GLU B 1 163 ? -0.633 65.5 32.562 1 94.56 163 GLU B C 1
ATOM 7139 O O . GLU B 1 163 ? -1.851 65.312 32.625 1 94.56 163 GLU B O 1
ATOM 7144 N N . TRP B 1 164 ? 0.017 66.312 33.438 1 97.81 164 TRP B N 1
ATOM 7145 C CA . TRP B 1 164 ? -0.694 67.062 34.469 1 97.81 164 TRP B CA 1
ATOM 7146 C C . TRP B 1 164 ? -1.129 68.438 33.969 1 97.81 164 TRP B C 1
ATOM 7148 O O . TRP B 1 164 ? -0.333 69.188 33.375 1 97.81 164 TRP B O 1
ATOM 7158 N N . LYS B 1 165 ? -2.332 68.75 34.188 1 97.75 165 LYS B N 1
ATOM 7159 C CA . LYS B 1 165 ? -2.879 70.062 33.812 1 97.75 165 LYS B CA 1
ATOM 7160 C C . LYS B 1 165 ? -3.578 70.75 34.969 1 97.75 165 LYS B C 1
ATOM 7162 O O . LYS B 1 165 ? -4.07 70.062 35.875 1 97.75 165 LYS B O 1
ATOM 7167 N N . LEU B 1 166 ? -3.557 72 34.906 1 98.06 166 LEU B N 1
ATOM 7168 C CA . LEU B 1 166 ? -4.148 72.812 35.969 1 98.06 166 LEU B CA 1
ATOM 7169 C C . LEU B 1 166 ? -5.594 73.188 35.656 1 98.06 166 LEU B C 1
ATOM 7171 O O . LEU B 1 166 ? -5.914 73.5 34.5 1 98.06 166 LEU B O 1
ATOM 7175 N N . PHE B 1 167 ? -6.391 73.125 36.594 1 97.5 167 PHE B N 1
ATOM 7176 C CA . PHE B 1 167 ? -7.777 73.562 36.562 1 97.5 167 PHE B CA 1
ATOM 7177 C C . PHE B 1 167 ? -8.211 74.062 37.938 1 97.5 167 PHE B C 1
ATOM 7179 O O . PHE B 1 167 ? -7.383 74.5 38.719 1 97.5 167 PHE B O 1
ATOM 7186 N N . GLY B 1 168 ? -9.406 74.312 38.281 1 96.06 168 GLY B N 1
ATOM 7187 C CA . GLY B 1 168 ? -9.828 74.812 39.594 1 96.06 168 GLY B CA 1
ATOM 7188 C C . GLY B 1 168 ? -9.609 76.312 39.75 1 96.06 168 GLY B C 1
ATOM 7189 O O . GLY B 1 168 ? -8.875 76.75 40.656 1 96.06 168 GLY B O 1
ATOM 7190 N N . PHE B 1 169 ? -10.289 77.062 39.094 1 96.56 169 PHE B N 1
ATOM 7191 C CA . PHE B 1 169 ? -10.07 78.5 39.062 1 96.56 169 PHE B CA 1
ATOM 7192 C C . PHE B 1 169 ? -11.031 79.25 40 1 96.56 169 PHE B C 1
ATOM 7194 O O . PHE B 1 169 ? -11.422 80.375 39.75 1 96.56 169 PHE B O 1
ATOM 7201 N N . GLU B 1 170 ? -11.328 78.625 41.031 1 95.81 170 GLU B N 1
ATOM 7202 C CA . GLU B 1 170 ? -12.297 79.188 41.969 1 95.81 170 GLU B CA 1
ATOM 7203 C C . GLU B 1 170 ? -11.781 80.5 42.594 1 95.81 170 GLU B C 1
ATOM 7205 O O . GLU B 1 170 ? -12.57 81.375 42.906 1 95.81 170 GLU B O 1
ATOM 7210 N N . LEU B 1 171 ? -10.508 80.625 42.719 1 94.06 171 LEU B N 1
ATOM 7211 C CA . LEU B 1 171 ? -9.93 81.75 43.406 1 94.06 171 LEU B CA 1
ATOM 7212 C C . LEU B 1 171 ? -9.102 82.625 42.438 1 94.06 171 LEU B C 1
ATOM 7214 O O . LEU B 1 171 ? -8.391 83.5 42.875 1 94.06 171 LEU B O 1
ATOM 7218 N N . ALA B 1 172 ? -9.188 82.375 41.219 1 95.44 172 ALA B N 1
ATOM 7219 C CA . ALA B 1 172 ? -8.375 83.062 40.219 1 95.44 172 ALA B CA 1
ATOM 7220 C C . ALA B 1 172 ? -8.648 84.562 40.25 1 95.44 172 ALA B C 1
ATOM 7222 O O . ALA B 1 172 ? -9.781 85 40.438 1 95.44 172 ALA B O 1
ATOM 7223 N N . THR B 1 173 ? -7.574 85.312 40.094 1 93.5 173 THR B N 1
ATOM 7224 C CA . THR B 1 173 ? -7.699 86.75 40.125 1 93.5 173 THR B CA 1
ATOM 7225 C C . THR B 1 173 ? -6.719 87.438 39.156 1 93.5 173 THR B C 1
ATOM 7227 O O . THR B 1 173 ? -5.625 86.875 38.906 1 93.5 173 THR B O 1
ATOM 7230 N N . ASN B 1 174 ? -7.156 88.438 38.5 1 89.81 174 ASN B N 1
ATOM 7231 C CA . ASN B 1 174 ? -6.312 89.188 37.531 1 89.81 174 ASN B CA 1
ATOM 7232 C C . ASN B 1 174 ? -5.992 90.562 37.969 1 89.81 174 ASN B C 1
ATOM 7234 O O . ASN B 1 174 ? -6.461 91 39.031 1 89.81 174 ASN B O 1
ATOM 7238 N N . ALA B 1 175 ? -5.09 91.125 37.25 1 77.31 175 ALA B N 1
ATOM 7239 C CA . ALA B 1 175 ? -4.586 92.438 37.594 1 77.31 175 ALA B CA 1
ATOM 7240 C C . ALA B 1 175 ? -5.707 93.438 37.594 1 77.31 175 ALA B C 1
ATOM 7242 O O . ALA B 1 175 ? -5.688 94.438 38.375 1 77.31 175 ALA B O 1
ATOM 7243 N N . GLN B 1 176 ? -6.621 93.25 36.781 1 78 176 GLN B N 1
ATOM 7244 C CA . GLN B 1 176 ? -7.688 94.25 36.625 1 78 176 GLN B CA 1
ATOM 7245 C C . GLN B 1 176 ? -8.734 94.125 37.719 1 78 176 GLN B C 1
ATOM 7247 O O . GLN B 1 176 ? -9.336 95.125 38.125 1 78 176 GLN B O 1
ATOM 7252 N N . ASN B 1 177 ? -8.906 92.938 38.094 1 77.19 177 ASN B N 1
ATOM 7253 C CA . ASN B 1 177 ? -9.93 92.625 39.125 1 77.19 177 ASN B CA 1
ATOM 7254 C C . ASN B 1 177 ? -9.391 91.812 40.25 1 77.19 177 ASN B C 1
ATOM 7256 O O . ASN B 1 177 ? -9.656 90.562 40.312 1 77.19 177 ASN B O 1
ATOM 7260 N N . ILE B 1 178 ? -8.68 92.438 41 1 76.12 178 ILE B N 1
ATOM 7261 C CA . ILE B 1 178 ? -8.164 91.688 42.156 1 76.12 178 ILE B CA 1
ATOM 7262 C C . ILE B 1 178 ? -9.305 91.438 43.125 1 76.12 178 ILE B C 1
ATOM 7264 O O . ILE B 1 178 ? -9.938 92.375 43.656 1 76.12 178 ILE B O 1
ATOM 7268 N N . SER B 1 179 ? -9.656 90.188 43.188 1 74.88 179 SER B N 1
ATOM 7269 C CA . SER B 1 179 ? -10.797 89.875 44.031 1 74.88 179 SER B CA 1
ATOM 7270 C C . SER B 1 179 ? -10.461 90.062 45.5 1 74.88 179 SER B C 1
ATOM 7272 O O . SER B 1 179 ? -9.836 89.188 46.125 1 74.88 179 SER B O 1
ATOM 7274 N N . LYS B 1 180 ? -10.883 91.062 46 1 74.19 180 LYS B N 1
ATOM 7275 C CA . LYS B 1 180 ? -10.633 91.375 47.406 1 74.19 180 LYS B CA 1
ATOM 7276 C C . LYS B 1 180 ? -11.578 90.562 48.312 1 74.19 180 LYS B C 1
ATOM 7278 O O . LYS B 1 180 ? -11.375 90.562 49.531 1 74.19 180 LYS B O 1
ATOM 7283 N N . SER B 1 181 ? -12.445 89.938 47.656 1 77.94 181 SER B N 1
ATOM 7284 C CA . SER B 1 181 ? -13.438 89.25 48.469 1 77.94 181 SER B CA 1
ATOM 7285 C C . SER B 1 181 ? -13.203 87.75 48.438 1 77.94 181 SER B C 1
ATOM 7287 O O . SER B 1 181 ? -13.344 87.062 49.469 1 77.94 181 SER B O 1
ATOM 7289 N N . LEU B 1 182 ? -12.727 87.188 47.406 1 87 182 LEU B N 1
ATOM 7290 C CA . LEU B 1 182 ? -12.68 85.75 47.281 1 87 182 LEU B CA 1
ATOM 7291 C C . LEU B 1 182 ? -11.344 85.25 47.812 1 87 182 LEU B C 1
ATOM 7293 O O . LEU B 1 182 ? -11.312 84.312 48.594 1 87 182 LEU B O 1
ATOM 7297 N N . VAL B 1 183 ? -10.273 85.812 47.406 1 86.69 183 VAL B N 1
ATOM 7298 C CA . VAL B 1 183 ? -8.938 85.312 47.656 1 86.69 183 VAL B CA 1
ATOM 7299 C C . VAL B 1 183 ? -8.688 85.25 49.156 1 86.69 183 VAL B C 1
ATOM 7301 O O . VAL B 1 183 ? -8.242 84.188 49.656 1 86.69 183 VAL B O 1
ATOM 7304 N N . PRO B 1 184 ? -9.109 86.25 49.875 1 82.94 184 PRO B N 1
ATOM 7305 C CA . PRO B 1 184 ? -8.859 86.188 51.312 1 82.94 184 PRO B CA 1
ATOM 7306 C C . PRO B 1 184 ? -9.664 85.125 52 1 82.94 184 PRO B C 1
ATOM 7308 O O . PRO B 1 184 ? -9.289 84.625 53.094 1 82.94 184 PRO B O 1
ATOM 7311 N N . MET B 1 185 ? -10.758 84.688 51.312 1 84.5 185 MET B N 1
ATOM 7312 C CA . MET B 1 185 ? -11.602 83.625 51.906 1 84.5 185 MET B CA 1
ATOM 7313 C C . MET B 1 185 ? -11.266 82.312 51.281 1 84.5 185 MET B C 1
ATOM 7315 O O . MET B 1 185 ? -12.008 81.312 51.469 1 84.5 185 MET B O 1
ATOM 7319 N N . GLY B 1 186 ? -10.18 82.25 50.688 1 87.88 186 GLY B N 1
ATOM 7320 C CA . GLY B 1 186 ? -9.797 81 49.969 1 87.88 186 GLY B CA 1
ATOM 7321 C C . GLY B 1 186 ? -9.617 79.812 50.875 1 87.88 186 GLY B C 1
ATOM 7322 O O . GLY B 1 186 ? -9.852 78.688 50.469 1 87.88 186 GLY B O 1
ATOM 7323 N N . PHE B 1 187 ? -9.227 80 52.125 1 85.56 187 PHE B N 1
ATOM 7324 C CA . PHE B 1 187 ? -8.977 78.938 53.062 1 85.56 187 PHE B CA 1
ATOM 7325 C C . PHE B 1 187 ? -10.242 78.125 53.312 1 85.56 187 PHE B C 1
ATOM 7327 O O . PHE B 1 187 ? -10.188 77 53.812 1 85.56 187 PHE B O 1
ATOM 7334 N N . ARG B 1 188 ? -11.391 78.625 52.906 1 88.5 188 ARG B N 1
ATOM 7335 C CA . ARG B 1 188 ? -12.664 78 53.156 1 88.5 188 ARG B CA 1
ATOM 7336 C C . ARG B 1 188 ? -13.008 77 52.031 1 88.5 188 ARG B C 1
ATOM 7338 O O . ARG B 1 188 ? -13.914 76.188 52.156 1 88.5 188 ARG B O 1
ATOM 7345 N N . LEU B 1 189 ? -12.289 77.188 51 1 91.75 189 LEU B N 1
ATOM 7346 C CA . LEU B 1 189 ? -12.523 76.25 49.875 1 91.75 189 LEU B CA 1
ATOM 7347 C C . LEU B 1 189 ? -12.273 74.812 50.281 1 91.75 189 LEU B C 1
ATOM 7349 O O . LEU B 1 189 ? -11.297 74.5 50.969 1 91.75 189 LEU B O 1
ATOM 7353 N N . PRO B 1 190 ? -13.086 73.875 49.844 1 92.06 190 PRO B N 1
ATOM 7354 C CA . PRO B 1 190 ? -12.945 72.438 50.25 1 92.06 190 PRO B CA 1
ATOM 7355 C C . PRO B 1 190 ? -11.578 71.875 49.875 1 92.06 190 PRO B C 1
ATOM 7357 O O . PRO B 1 190 ? -11.086 71 50.531 1 92.06 190 PRO B O 1
ATOM 7360 N N . SER B 1 191 ? -10.953 72.375 48.906 1 91.06 191 SER B N 1
ATOM 7361 C CA . SER B 1 191 ? -9.672 71.875 48.438 1 91.06 191 SER B CA 1
ATOM 7362 C C . SER B 1 191 ? -8.57 72.062 49.469 1 91.06 191 SER B C 1
ATOM 7364 O O . SER B 1 191 ? -7.527 71.438 49.406 1 91.06 191 SER B O 1
ATOM 7366 N N . PHE B 1 192 ? -8.797 72.938 50.438 1 89.62 192 PHE B N 1
ATOM 7367 C CA . PHE B 1 192 ? -7.773 73.312 51.406 1 89.62 192 PHE B CA 1
ATOM 7368 C C . PHE B 1 192 ? -7.938 72.438 52.688 1 89.62 192 PHE B C 1
ATOM 7370 O O . PHE B 1 192 ? -7.18 72.625 53.625 1 89.62 192 PHE B O 1
ATOM 7377 N N . LYS B 1 193 ? -8.836 71.562 52.656 1 88.5 193 LYS B N 1
ATOM 7378 C CA . LYS B 1 193 ? -9.086 70.75 53.844 1 88.5 193 LYS B CA 1
ATOM 7379 C C . LYS B 1 193 ? -7.871 69.875 54.188 1 88.5 193 LYS B C 1
ATOM 7381 O O . LYS B 1 193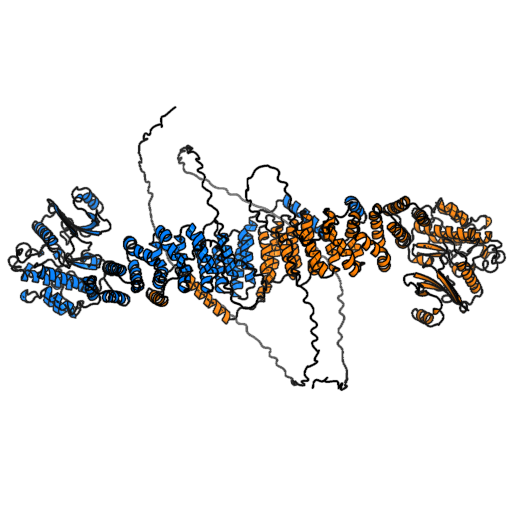 ? -7.633 69.562 55.344 1 88.5 193 LYS B O 1
ATOM 7386 N N . ASP B 1 194 ? -7.133 69.562 53.156 1 89.25 194 ASP B N 1
ATOM 7387 C CA . ASP B 1 194 ? -6.047 68.625 53.438 1 89.25 194 ASP B CA 1
ATOM 7388 C C . ASP B 1 194 ? -4.711 69.125 52.906 1 89.25 194 ASP B C 1
ATOM 7390 O O . ASP B 1 194 ? -3.846 68.375 52.5 1 89.25 194 ASP B O 1
ATOM 7394 N N . THR B 1 195 ? -4.648 70.375 52.781 1 90.81 195 THR B N 1
ATOM 7395 C CA . THR B 1 195 ? -3.395 71 52.375 1 90.81 195 THR B CA 1
ATOM 7396 C C . THR B 1 195 ? -3.158 72.312 53.188 1 90.81 195 THR B C 1
ATOM 7398 O O . THR B 1 195 ? -4.094 72.875 53.781 1 90.81 195 THR B O 1
ATOM 7401 N N . LEU B 1 196 ? -1.99 72.75 53.188 1 90.25 196 LEU B N 1
ATOM 7402 C CA . LEU B 1 196 ? -1.601 73.938 54 1 90.25 196 LEU B CA 1
ATOM 7403 C C . LEU B 1 196 ? -1.946 75.188 53.312 1 90.25 196 LEU B C 1
ATOM 7405 O O . LEU B 1 196 ? -1.557 75.438 52.156 1 90.25 196 LEU B O 1
ATOM 7409 N N . ALA B 1 197 ? -2.693 76.062 54 1 88.19 197 ALA B N 1
ATOM 7410 C CA . ALA B 1 197 ? -3.027 77.375 53.469 1 88.19 197 ALA B CA 1
ATOM 7411 C C . ALA B 1 197 ? -1.825 78.312 53.5 1 88.19 197 ALA B C 1
ATOM 7413 O O . ALA B 1 197 ? -1.002 78.25 54.438 1 88.19 197 ALA B O 1
ATOM 7414 N N . PRO B 1 198 ? -1.77 79.188 52.531 1 89.19 198 PRO B N 1
ATOM 7415 C CA . PRO B 1 198 ? -0.703 80.188 52.594 1 89.19 198 PRO B CA 1
ATOM 7416 C C . PRO B 1 198 ? -0.768 81 53.844 1 89.19 198 PRO B C 1
ATOM 7418 O O . PRO B 1 198 ? -1.859 81.312 54.344 1 89.19 198 PRO B O 1
ATOM 7421 N N . PRO B 1 199 ? 0.367 81.375 54.375 1 85.25 199 PRO B N 1
ATOM 7422 C CA . PRO B 1 199 ? 0.393 82.188 55.594 1 85.25 199 PRO B CA 1
ATOM 7423 C C . PRO B 1 199 ? -0.386 83.5 55.438 1 85.25 199 PRO B C 1
ATOM 7425 O O . PRO B 1 199 ? -0.912 84 56.438 1 85.25 199 PRO B O 1
ATOM 7428 N N . GLU B 1 200 ? -0.559 84 54.281 1 83.19 200 GLU B N 1
ATOM 7429 C CA . GLU B 1 200 ? -1.261 85.25 54.031 1 83.19 200 GLU B CA 1
ATOM 7430 C C . GLU B 1 200 ? -2.748 85.125 54.344 1 83.19 200 GLU B C 1
ATOM 7432 O O . GLU B 1 200 ? -3.402 86.125 54.688 1 83.19 200 GLU B O 1
ATOM 7437 N N . TYR B 1 201 ? -3.25 83.875 54.125 1 77.06 201 TYR B N 1
ATOM 7438 C CA . TYR B 1 201 ? -4.668 83.688 54.406 1 77.06 201 TYR B CA 1
ATOM 7439 C C . TYR B 1 201 ? -4.961 83.75 55.906 1 77.06 201 TYR B C 1
ATOM 7441 O O . TYR B 1 201 ? -6.07 84.125 56.281 1 77.06 201 TYR B O 1
ATOM 7449 N N . LEU B 1 202 ? -4.023 83.375 56.75 1 70 202 LEU B N 1
ATOM 7450 C CA . LEU B 1 202 ? -4.215 83.25 58.219 1 70 202 LEU B CA 1
ATOM 7451 C C . LEU B 1 202 ? -4.012 84.625 58.875 1 70 202 LEU B C 1
ATOM 7453 O O . LEU B 1 202 ? -4.57 84.875 59.938 1 70 202 LEU B O 1
ATOM 7457 N N . LYS B 1 203 ? -3.15 85.375 58.375 1 69.88 203 LYS B N 1
ATOM 7458 C CA . LYS B 1 203 ? -2.918 86.688 59.031 1 69.88 203 LYS B CA 1
ATOM 7459 C C . LYS B 1 203 ? -4.086 87.625 58.812 1 69.88 203 LYS B C 1
ATOM 7461 O O . LYS B 1 203 ? -5.195 87.188 58.5 1 69.88 203 LYS B O 1
ATOM 7466 N N . ASP B 1 204 ? -3.91 88.875 58.156 1 59.53 204 ASP B N 1
ATOM 7467 C CA . ASP B 1 204 ? -4.91 89.938 58.031 1 59.53 204 ASP B CA 1
ATOM 7468 C C . ASP B 1 204 ? -5.727 89.75 56.75 1 59.53 204 ASP B C 1
ATOM 7470 O O . ASP B 1 204 ? -5.258 90.062 55.656 1 59.53 204 ASP B O 1
ATOM 7474 N N . SER B 1 205 ? -6.809 89 56.875 1 56.53 205 SER B N 1
ATOM 7475 C CA . SER B 1 205 ? -7.707 88.625 55.781 1 56.53 205 SER B CA 1
ATOM 7476 C C . SER B 1 205 ? -7.98 89.75 54.844 1 56.53 205 SER B C 1
ATOM 7478 O O . SER B 1 205 ? -8.039 89.562 53.625 1 56.53 205 SER B O 1
ATOM 7480 N N . GLN B 1 206 ? -8.203 91 55.312 1 55.25 206 GLN B N 1
ATOM 7481 C CA . GLN B 1 206 ? -8.68 92.062 54.469 1 55.25 206 GLN B CA 1
ATOM 7482 C C . GLN B 1 206 ? -7.566 92.625 53.594 1 55.25 206 GLN B C 1
ATOM 7484 O O . GLN B 1 206 ? -7.832 93.188 52.562 1 55.25 206 GLN B O 1
ATOM 7489 N N . THR B 1 207 ? -6.254 92.375 53.938 1 61.53 207 THR B N 1
ATOM 7490 C CA . THR B 1 207 ? -5.16 93 53.219 1 61.53 207 THR B CA 1
ATOM 7491 C C . THR B 1 207 ? -4.238 91.938 52.594 1 61.53 207 THR B C 1
ATOM 7493 O O . THR B 1 207 ? -3.105 92.25 52.219 1 61.53 207 THR B O 1
ATOM 7496 N N . CYS B 1 208 ? -4.719 90.688 52.406 1 69.12 208 CYS B N 1
ATOM 7497 C CA . CYS B 1 208 ? -3.828 89.625 52.094 1 69.12 208 CYS B CA 1
ATOM 7498 C C . CYS B 1 208 ? -3.342 89.688 50.625 1 69.12 208 CYS B C 1
ATOM 7500 O O . CYS B 1 208 ? -2.188 89.375 50.344 1 69.12 208 CYS B O 1
ATOM 7502 N N . VAL B 1 209 ? -4.188 90.188 49.75 1 78.56 209 VAL B N 1
ATOM 7503 C CA . VAL B 1 209 ? -3.785 90.25 48.344 1 78.56 209 VAL B CA 1
ATOM 7504 C C . VAL B 1 209 ? -4.105 91.625 47.781 1 78.56 209 VAL B C 1
ATOM 7506 O O . VAL B 1 209 ? -5.27 92 47.562 1 78.56 209 VAL B O 1
ATOM 7509 N N . GLN B 1 210 ? -3.082 92.438 47.781 1 78.38 210 GLN B N 1
ATOM 7510 C CA . GLN B 1 210 ? -3.295 93.812 47.344 1 78.38 210 GLN B CA 1
ATOM 7511 C C . GLN B 1 210 ? -2.848 94 45.906 1 78.38 210 GLN B C 1
ATOM 7513 O O . GLN B 1 210 ? -3.225 95 45.25 1 78.38 210 GLN B O 1
ATOM 7518 N N . SER B 1 211 ? -2.096 93.062 45.406 1 87.25 211 SER B N 1
ATOM 7519 C CA . SER B 1 211 ? -1.577 93.188 44.031 1 87.25 211 SER B CA 1
ATOM 7520 C C . SER B 1 211 ? -1.487 91.812 43.375 1 87.25 211 SER B C 1
ATOM 7522 O O . SER B 1 211 ? -1.529 90.75 44.062 1 87.25 211 SER B O 1
ATOM 7524 N N . LEU B 1 212 ? -1.397 91.875 42.125 1 91 212 LEU B N 1
ATOM 7525 C CA . LEU B 1 212 ? -1.245 90.625 41.375 1 91 212 LEU B CA 1
ATOM 7526 C C . LEU B 1 212 ? 0.051 89.875 41.781 1 91 212 LEU B C 1
ATOM 7528 O O . LEU B 1 212 ? 0.098 88.688 41.812 1 91 212 LEU B O 1
ATOM 7532 N N . VAL B 1 213 ? 1.061 90.688 42.031 1 91.38 213 VAL B N 1
ATOM 7533 C CA . VAL B 1 213 ? 2.357 90.125 42.406 1 91.38 213 VAL B CA 1
ATOM 7534 C C . VAL B 1 213 ? 2.221 89.312 43.719 1 91.38 213 VAL B C 1
ATOM 7536 O O . VAL B 1 213 ? 2.781 88.25 43.844 1 91.38 213 VAL B O 1
ATOM 7539 N N . GLN B 1 214 ? 1.479 89.875 44.625 1 90.12 214 GLN B N 1
ATOM 7540 C CA . GLN B 1 214 ? 1.263 89.188 45.875 1 90.12 214 GLN B CA 1
ATOM 7541 C C . GLN B 1 214 ? 0.434 87.875 45.688 1 90.12 214 GLN B C 1
ATOM 7543 O O . GLN B 1 214 ? 0.685 86.875 46.344 1 90.12 214 GLN B O 1
ATOM 7548 N N . ALA B 1 215 ? -0.501 87.938 44.781 1 92.12 215 ALA B N 1
ATOM 7549 C CA . ALA B 1 215 ? -1.327 86.812 44.469 1 92.12 215 ALA B CA 1
ATOM 7550 C C . ALA B 1 215 ? -0.5 85.688 43.844 1 92.12 215 ALA B C 1
ATOM 7552 O O . ALA B 1 215 ? -0.702 84.5 44.125 1 92.12 215 ALA B O 1
ATOM 7553 N N . ILE B 1 216 ? 0.415 86.062 43 1 95.38 216 ILE B N 1
ATOM 7554 C CA . ILE B 1 216 ? 1.293 85.125 42.312 1 95.38 216 ILE B CA 1
ATOM 7555 C C . ILE B 1 216 ? 2.189 84.438 43.344 1 95.38 216 ILE B C 1
ATOM 7557 O O . ILE B 1 216 ? 2.49 83.25 43.188 1 95.38 216 ILE B O 1
ATOM 7561 N N . LYS B 1 217 ? 2.49 85.125 44.406 1 94.75 217 LYS B N 1
ATOM 7562 C CA . LYS B 1 217 ? 3.318 84.562 45.438 1 94.75 217 LYS B CA 1
ATOM 7563 C C . LYS B 1 217 ? 2.537 83.5 46.25 1 94.75 217 LYS B C 1
ATOM 7565 O O . LYS B 1 217 ? 3.129 82.625 46.844 1 94.75 217 LYS B O 1
ATOM 7570 N N . ILE B 1 218 ? 1.239 83.625 46.219 1 93.62 218 ILE B N 1
ATOM 7571 C CA . ILE B 1 218 ? 0.403 82.562 46.812 1 93.62 218 ILE B CA 1
ATOM 7572 C C . ILE B 1 218 ? 0.514 81.312 45.969 1 93.62 218 ILE B C 1
ATOM 7574 O O . ILE B 1 218 ? 0.637 80.188 46.531 1 93.62 218 ILE B O 1
ATOM 7578 N N . ASP B 1 219 ? 0.492 81.5 44.656 1 97.06 219 ASP B N 1
ATOM 7579 C CA . ASP B 1 219 ? 0.695 80.312 43.75 1 97.06 219 ASP B CA 1
ATOM 7580 C C . ASP B 1 219 ? 2.029 79.625 44.031 1 97.06 219 ASP B C 1
ATOM 7582 O O . ASP B 1 219 ? 2.113 78.438 44.031 1 97.06 219 ASP B O 1
ATOM 7586 N N . ALA B 1 220 ? 3.002 80.438 44.281 1 97.81 220 ALA B N 1
ATOM 7587 C CA . ALA B 1 220 ? 4.34 79.938 44.562 1 97.81 220 ALA B CA 1
ATOM 7588 C C . ALA B 1 220 ? 4.348 79.062 45.844 1 97.81 220 ALA B C 1
ATOM 7590 O O . ALA B 1 220 ? 4.906 78 45.875 1 97.81 220 ALA B O 1
ATOM 7591 N N . TRP B 1 221 ? 3.748 79.625 46.844 1 96.06 221 TRP B N 1
ATOM 7592 C CA . TRP B 1 221 ? 3.67 78.875 48.094 1 96.06 221 TRP B CA 1
ATOM 7593 C C . TRP 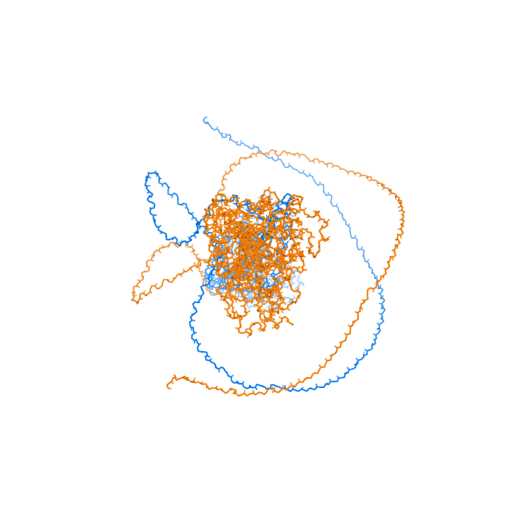B 1 221 ? 2.939 77.562 47.938 1 96.06 221 TRP B C 1
ATOM 7595 O O . TRP B 1 221 ? 3.389 76.5 48.406 1 96.06 221 TRP B O 1
ATOM 7605 N N . GLN B 1 222 ? 1.905 77.625 47.219 1 96.62 222 GLN B N 1
ATOM 7606 C CA . GLN B 1 222 ? 1.09 76.375 47.031 1 96.62 222 GLN B CA 1
ATOM 7607 C C . GLN B 1 222 ? 1.828 75.375 46.188 1 96.62 222 GLN B C 1
ATOM 7609 O O . GLN B 1 222 ? 1.684 74.188 46.375 1 96.62 222 GLN B O 1
ATOM 7614 N N . LEU B 1 223 ? 2.564 75.812 45.188 1 98.12 223 LEU B N 1
ATOM 7615 C CA . LEU B 1 223 ? 3.41 74.938 44.375 1 98.12 223 LEU B CA 1
ATOM 7616 C C . LEU B 1 223 ? 4.445 74.25 45.281 1 98.12 223 LEU B C 1
ATOM 7618 O O . LEU B 1 223 ? 4.73 73.062 45.094 1 98.12 223 LEU B O 1
ATOM 7622 N N . GLY B 1 224 ? 4.988 75 46.188 1 97.62 224 GLY B N 1
ATOM 7623 C CA . GLY B 1 224 ? 5.938 74.438 47.125 1 97.62 224 GLY B CA 1
ATOM 7624 C C . GLY B 1 224 ? 5.328 73.375 48.031 1 97.62 224 GLY B C 1
ATOM 7625 O O . GLY B 1 224 ? 5.914 72.312 48.219 1 97.62 224 GLY B O 1
ATOM 7626 N N . VAL B 1 225 ? 4.191 73.688 48.531 1 96.69 225 VAL B N 1
ATOM 7627 C CA . VAL B 1 225 ? 3.5 72.75 49.406 1 96.69 225 VAL B CA 1
ATOM 7628 C C . VAL B 1 225 ? 3.164 71.438 48.656 1 96.69 225 VAL B C 1
ATOM 7630 O O . VAL B 1 225 ? 3.363 70.312 49.156 1 96.69 225 VAL B O 1
ATOM 7633 N N . LEU B 1 226 ? 2.721 71.625 47.438 1 97.12 226 LEU B N 1
ATOM 7634 C CA . LEU B 1 226 ? 2.414 70.5 46.594 1 97.12 226 LEU B CA 1
ATOM 7635 C C . LEU B 1 226 ? 3.652 69.625 46.375 1 97.12 226 LEU B C 1
ATOM 7637 O O . LEU B 1 226 ? 3.584 68.375 46.469 1 97.12 226 LEU B O 1
ATOM 7641 N N . THR B 1 227 ? 4.723 70.25 46 1 97.75 227 THR B N 1
ATOM 7642 C CA . THR B 1 227 ? 5.973 69.562 45.75 1 97.75 227 THR B CA 1
ATOM 7643 C C . THR B 1 227 ? 6.398 68.75 46.969 1 97.75 227 THR B C 1
ATOM 7645 O O . THR B 1 227 ? 6.785 67.562 46.844 1 97.75 227 THR B O 1
ATOM 7648 N N . TYR B 1 228 ? 6.273 69.312 48.094 1 96.69 228 TYR B N 1
ATOM 7649 C CA . TYR B 1 228 ? 6.629 68.625 49.312 1 96.69 228 TYR B CA 1
ATOM 7650 C C . TYR B 1 228 ? 5.711 67.438 49.562 1 96.69 228 TYR B C 1
ATOM 7652 O O . TYR B 1 228 ? 6.172 66.375 49.938 1 96.69 228 TYR B O 1
ATOM 7660 N N . GLU B 1 229 ? 4.473 67.625 49.344 1 96.12 229 GLU B N 1
ATOM 7661 C CA . GLU B 1 229 ? 3.48 66.562 49.562 1 96.12 229 GLU B CA 1
ATOM 7662 C C . GLU B 1 229 ? 3.742 65.375 48.656 1 96.12 229 GLU B C 1
ATOM 7664 O O . GLU B 1 229 ? 3.623 64.25 49.094 1 96.12 229 GLU B O 1
ATOM 7669 N N . LEU B 1 230 ? 4.062 65.625 47.469 1 96.25 230 LEU B N 1
ATOM 7670 C CA . LEU B 1 230 ? 4.23 64.562 46.469 1 96.25 230 LEU B CA 1
ATOM 7671 C C . LEU B 1 230 ? 5.441 63.719 46.781 1 96.25 230 LEU B C 1
ATOM 7673 O O . LEU B 1 230 ? 5.355 62.5 46.75 1 96.25 230 LEU B O 1
ATOM 7677 N N . PHE B 1 231 ? 6.543 64.25 47.125 1 96.06 231 PHE B N 1
ATOM 7678 C CA . PHE B 1 231 ? 7.77 63.531 47.344 1 96.06 231 PHE B CA 1
ATOM 7679 C C . PHE B 1 231 ? 7.75 62.812 48.688 1 96.06 231 PHE B C 1
ATOM 7681 O O . PHE B 1 231 ? 8.352 61.75 48.844 1 96.06 231 PHE B O 1
ATOM 7688 N N . ASN B 1 232 ? 6.965 63.406 49.594 1 94.06 232 ASN B N 1
ATOM 7689 C CA . ASN B 1 232 ? 6.91 62.781 50.938 1 94.06 232 ASN B CA 1
ATOM 7690 C C . ASN B 1 232 ? 5.664 61.906 51.094 1 94.06 232 ASN B C 1
ATOM 7692 O O . ASN B 1 232 ? 5.496 61.25 52.125 1 94.06 232 ASN B O 1
ATOM 7696 N N . ASP B 1 233 ? 4.852 61.906 50.125 1 90.56 233 ASP B N 1
ATOM 7697 C CA . ASP B 1 233 ? 3.615 61.156 50.125 1 90.56 233 ASP B CA 1
ATOM 7698 C C . ASP B 1 233 ? 2.797 61.438 51.375 1 90.56 233 ASP B C 1
ATOM 7700 O O . ASP B 1 233 ? 2.424 60.531 52.125 1 90.56 233 ASP B O 1
ATOM 7704 N N . VAL B 1 234 ? 2.596 62.781 51.562 1 90.44 234 VAL B N 1
ATOM 7705 C CA . VAL B 1 234 ? 1.838 63.219 52.719 1 90.44 234 VAL B CA 1
ATOM 7706 C C . VAL B 1 234 ? 0.853 64.312 52.344 1 90.44 234 VAL B C 1
ATOM 7708 O O . VAL B 1 234 ? 1.025 65 51.312 1 90.44 234 VAL B O 1
ATOM 7711 N N . LYS B 1 235 ? -0.205 64.438 53.094 1 90.62 235 LYS B N 1
ATOM 7712 C CA . LYS B 1 235 ? -1.097 65.562 53.031 1 90.62 235 LYS B CA 1
ATOM 7713 C C . LYS B 1 235 ? -0.73 66.625 54.094 1 90.62 235 LYS B C 1
ATOM 7715 O O . LYS B 1 235 ? -0.745 66.312 55.281 1 90.62 235 LYS B O 1
ATOM 7720 N N . MET B 1 236 ? -0.436 67.812 53.656 1 88.88 236 MET B N 1
ATOM 7721 C CA . MET B 1 236 ? 0.094 68.812 54.531 1 88.88 236 MET B CA 1
ATOM 7722 C C . MET B 1 236 ? -1.036 69.625 55.188 1 88.88 236 MET B C 1
ATOM 7724 O O . MET B 1 236 ? -1.314 70.75 54.812 1 88.88 236 MET B O 1
ATOM 7728 N N . THR B 1 237 ? -1.511 69.062 56.25 1 85.62 237 THR B N 1
ATOM 7729 C CA . THR B 1 237 ? -2.592 69.75 56.969 1 85.62 237 THR B CA 1
ATOM 7730 C C . THR B 1 237 ? -2.035 70.688 57.969 1 85.62 237 THR B C 1
ATOM 7732 O O . THR B 1 237 ? -2.746 71.625 58.438 1 85.62 237 THR B O 1
ATOM 7735 N N . ASP B 1 238 ? -0.744 70.438 58.25 1 86 238 ASP B N 1
ATOM 7736 C CA . ASP B 1 238 ? -0.091 71.25 59.281 1 86 238 ASP B CA 1
ATOM 7737 C C . ASP B 1 238 ? 1.367 71.5 58.906 1 86 238 ASP B C 1
ATOM 7739 O O . ASP B 1 238 ? 2.027 70.688 58.281 1 86 238 ASP B O 1
ATOM 7743 N N . SER B 1 239 ? 1.783 72.688 59.312 1 84.25 239 SER B N 1
ATOM 7744 C CA . SER B 1 239 ? 3.141 73.125 58.969 1 84.25 239 SER B CA 1
ATOM 7745 C C . SER B 1 239 ? 4.176 72.25 59.719 1 84.25 239 SER B C 1
ATOM 7747 O O . SER B 1 239 ? 5.324 72.188 59.281 1 84.25 239 SER B O 1
ATOM 7749 N N . SER B 1 240 ? 3.799 71.688 60.719 1 83.81 240 SER B N 1
ATOM 7750 C CA . SER B 1 240 ? 4.711 70.875 61.5 1 83.81 240 SER B CA 1
ATOM 7751 C C . SER B 1 240 ? 5.125 69.625 60.688 1 83.81 240 SER B C 1
ATOM 7753 O O . SER B 1 240 ? 6.141 69 61 1 83.81 240 SER B O 1
ATOM 7755 N N . LEU B 1 241 ? 4.418 69.375 59.719 1 83.25 241 LEU B N 1
ATOM 7756 C CA . LEU B 1 241 ? 4.688 68.188 58.938 1 83.25 241 LEU B CA 1
ATOM 7757 C C . LEU B 1 241 ? 5.859 68.375 57.969 1 83.25 241 LEU B C 1
ATOM 7759 O O . LEU B 1 241 ? 6.418 67.438 57.438 1 83.25 241 LEU B O 1
ATOM 7763 N N . MET B 1 242 ? 6.277 69.625 57.781 1 86.12 242 MET B N 1
ATOM 7764 C CA . MET B 1 242 ? 7.41 69.938 56.938 1 86.12 242 MET B CA 1
ATOM 7765 C C . MET B 1 242 ? 8.727 69.812 57.688 1 86.12 242 MET B C 1
ATOM 7767 O O . MET B 1 242 ? 9.414 70.812 57.938 1 86.12 242 MET B O 1
ATOM 7771 N N . ASN B 1 243 ? 9 68.625 58 1 83.38 243 ASN B N 1
ATOM 7772 C CA . ASN B 1 243 ? 10.094 68.375 58.938 1 83.38 243 ASN B CA 1
ATOM 7773 C C . ASN B 1 243 ? 11.297 67.75 58.25 1 83.38 243 ASN B C 1
ATOM 7775 O O . ASN B 1 243 ? 12.391 67.688 58.812 1 83.38 243 ASN B O 1
ATOM 7779 N N . SER B 1 244 ? 11.07 67.125 57.062 1 90.62 244 SER B N 1
ATOM 7780 C CA . SER B 1 244 ? 12.172 66.375 56.438 1 90.62 244 SER B CA 1
ATOM 7781 C C . SER B 1 244 ? 12.156 66.625 54.906 1 90.62 244 SER B C 1
ATOM 7783 O O . SER B 1 244 ? 11.094 66.562 54.281 1 90.62 244 SER B O 1
ATOM 7785 N N . PHE B 1 245 ? 13.32 66.875 54.344 1 92.44 245 PHE B N 1
ATOM 7786 C CA . PHE B 1 245 ? 13.469 67.062 52.906 1 92.44 245 PHE B CA 1
ATOM 7787 C C . PHE B 1 245 ? 14.297 65.938 52.281 1 92.44 245 PHE B C 1
ATOM 7789 O O . PHE B 1 245 ? 14.781 66.062 51.156 1 92.44 245 PHE B O 1
ATOM 7796 N N . THR B 1 246 ? 14.391 64.812 52.938 1 92.56 246 THR B N 1
ATOM 7797 C CA . THR B 1 246 ? 15.281 63.688 52.531 1 92.56 246 THR B CA 1
ATOM 7798 C C . THR B 1 246 ? 14.727 62.969 51.312 1 92.56 246 THR B C 1
ATOM 7800 O O . THR B 1 246 ? 15.484 62.406 50.531 1 92.56 246 THR B O 1
ATOM 7803 N N . LYS B 1 247 ? 13.484 62.969 51.156 1 94.25 247 LYS B N 1
ATOM 7804 C CA . LYS B 1 247 ? 12.859 62.25 50.062 1 94.25 247 LYS B CA 1
ATOM 7805 C C . LYS B 1 247 ? 12.789 63.094 48.812 1 94.25 247 LYS B C 1
ATOM 7807 O O . LYS B 1 247 ? 12.391 62.625 47.75 1 94.25 247 LYS B O 1
ATOM 7812 N N . ILE B 1 248 ? 13.172 64.312 48.906 1 95.69 248 ILE B N 1
ATOM 7813 C CA . ILE B 1 248 ? 13.148 65.25 47.781 1 95.69 248 ILE B CA 1
ATOM 7814 C C . ILE B 1 248 ? 14.516 65.25 47.094 1 95.69 248 ILE B C 1
ATOM 7816 O O . ILE B 1 248 ? 15.555 65.25 47.781 1 95.69 248 ILE B O 1
ATOM 7820 N N . PRO B 1 249 ? 14.492 65.25 45.812 1 95.25 249 PRO B N 1
ATOM 7821 C CA . PRO B 1 249 ? 15.773 65.312 45.094 1 95.25 249 PRO B CA 1
ATOM 7822 C C . PRO B 1 249 ? 16.641 66.5 45.562 1 95.25 249 PRO B C 1
ATOM 7824 O O . PRO B 1 249 ? 16.172 67.625 45.719 1 95.25 249 PRO B O 1
ATOM 7827 N N . LYS B 1 250 ? 17.859 66.188 45.719 1 95.31 250 LYS B N 1
ATOM 7828 C CA . LYS B 1 250 ? 18.797 67.125 46.344 1 95.31 250 LYS B CA 1
ATOM 7829 C C . LYS B 1 250 ? 18.891 68.438 45.562 1 95.31 250 LYS B C 1
ATOM 7831 O O . LYS B 1 250 ? 19 69.5 46.125 1 95.31 250 LYS B O 1
ATOM 7836 N N . ASN B 1 251 ? 18.844 68.312 44.312 1 95.31 251 ASN B N 1
ATOM 7837 C CA . ASN B 1 251 ? 19.016 69.5 43.469 1 95.31 251 ASN B CA 1
ATOM 7838 C C . ASN B 1 251 ? 17.75 70.375 43.406 1 95.31 251 ASN B C 1
ATOM 7840 O O . ASN B 1 251 ? 17.766 71.5 42.938 1 95.31 251 ASN B O 1
ATOM 7844 N N . LEU B 1 252 ? 16.719 69.875 43.969 1 96.75 252 LEU B N 1
ATOM 7845 C CA . LEU B 1 252 ? 15.438 70.562 44 1 96.75 252 LEU B CA 1
ATOM 7846 C C . LEU B 1 252 ? 15.25 71.312 45.312 1 96.75 252 LEU B C 1
ATOM 7848 O O . LEU B 1 252 ? 14.555 72.312 45.375 1 96.75 252 LEU B O 1
ATOM 7852 N N . VAL B 1 253 ? 15.867 70.938 46.406 1 96.5 253 VAL B N 1
ATOM 7853 C CA . VAL B 1 253 ? 15.602 71.312 47.781 1 96.5 253 VAL B CA 1
ATOM 7854 C C . VAL B 1 253 ? 15.82 72.812 47.938 1 96.5 253 VAL B C 1
ATOM 7856 O O . VAL B 1 253 ? 14.977 73.5 48.531 1 96.5 253 VAL B O 1
ATOM 7859 N N . PRO B 1 254 ? 16.938 73.375 47.406 1 95.94 254 PRO B N 1
ATOM 7860 C CA . PRO B 1 254 ? 17.141 74.812 47.594 1 95.94 254 PRO B CA 1
ATOM 7861 C C . PRO B 1 254 ? 16.031 75.688 47 1 95.94 254 PRO B C 1
ATOM 7863 O O . PRO B 1 254 ? 15.68 76.75 47.562 1 95.94 254 PRO B O 1
ATOM 7866 N N . TYR B 1 255 ? 15.562 75.312 46 1 96.06 255 TYR B N 1
ATOM 7867 C CA . TYR B 1 255 ? 14.539 76.062 45.281 1 96.06 255 TYR B CA 1
ATOM 7868 C C . TYR B 1 255 ? 13.164 75.875 45.906 1 96.06 255 TYR B C 1
ATOM 7870 O O . TYR B 1 255 ? 12.312 76.75 45.906 1 96.06 255 TYR B O 1
ATOM 7878 N N . LEU B 1 256 ? 12.992 74.625 46.406 1 96.94 256 LEU B N 1
ATOM 7879 C CA . LEU B 1 256 ? 11.758 74.312 47.125 1 96.94 256 LEU B CA 1
ATOM 7880 C C . LEU B 1 256 ? 11.664 75.188 48.375 1 96.94 256 LEU B C 1
ATOM 7882 O O . LEU B 1 256 ? 10.594 75.688 48.719 1 96.94 256 LEU B O 1
ATOM 7886 N N . ARG B 1 257 ? 12.695 75.375 49.031 1 95.56 257 ARG B N 1
ATOM 7887 C CA . ARG B 1 257 ? 12.734 76.188 50.219 1 95.56 257 ARG B CA 1
ATOM 7888 C C . ARG B 1 257 ? 12.391 77.688 49.906 1 95.56 257 ARG B C 1
ATOM 7890 O O . ARG B 1 257 ? 11.758 78.312 50.719 1 95.56 257 ARG B O 1
ATOM 7897 N N . LYS B 1 258 ? 12.805 78.125 48.781 1 96.5 258 LYS B N 1
ATOM 7898 C CA . LYS B 1 258 ? 12.469 79.438 48.344 1 96.5 258 LYS B CA 1
ATOM 7899 C C . LYS B 1 258 ? 10.977 79.625 48.094 1 96.5 258 LYS B C 1
ATOM 7901 O O . LYS B 1 258 ? 10.383 80.625 48.406 1 96.5 258 LYS B O 1
ATOM 7906 N N . LEU B 1 259 ? 10.352 78.562 47.531 1 97.12 259 LEU B N 1
ATOM 7907 C CA . LEU B 1 259 ? 8.914 78.562 47.312 1 97.12 259 LEU B CA 1
ATOM 7908 C C . LEU B 1 259 ? 8.164 78.625 48.656 1 97.12 259 LEU B C 1
ATOM 7910 O O . LEU B 1 259 ? 7.098 79.25 48.75 1 97.12 259 LEU B O 1
ATOM 7914 N N . LEU B 1 260 ? 8.781 78 49.656 1 95 260 LEU B N 1
ATOM 7915 C CA . LEU B 1 260 ? 8.102 77.75 50.938 1 95 260 LEU B CA 1
ATOM 7916 C C . LEU B 1 260 ? 8.5 78.812 51.938 1 95 260 LEU B C 1
ATOM 7918 O O . LEU B 1 260 ? 8.234 78.688 53.125 1 95 260 LEU B O 1
ATOM 7922 N N . SER B 1 261 ? 9.039 79.875 51.438 1 93.81 261 SER B N 1
ATOM 7923 C CA . SER B 1 261 ? 9.398 81 52.344 1 93.81 261 SER B CA 1
ATOM 7924 C C . SER B 1 261 ? 8.156 81.625 52.906 1 93.81 261 SER B C 1
ATOM 7926 O O . SER B 1 261 ? 7.23 82 52.188 1 93.81 261 SER B O 1
ATOM 7928 N N . PRO B 1 262 ? 8.094 81.875 54.219 1 88.62 262 PRO B N 1
ATOM 7929 C CA . PRO B 1 262 ? 6.938 82.562 54.812 1 88.62 262 PRO B CA 1
ATOM 7930 C C . PRO B 1 262 ? 6.844 84.062 54.406 1 88.62 262 PRO B C 1
ATOM 7932 O O . PRO B 1 262 ? 5.75 84.625 54.406 1 88.62 262 PRO B O 1
ATOM 7935 N N . SER B 1 263 ? 8.008 84.625 54.031 1 89 263 SER B N 1
ATOM 7936 C CA . SER B 1 263 ? 8.039 86 53.594 1 89 263 SER B CA 1
ATOM 7937 C C . SER B 1 263 ? 7.73 86.125 52.094 1 89 263 SER B C 1
ATOM 7939 O O . SER B 1 263 ? 8.422 85.562 51.281 1 89 263 SER B O 1
ATOM 7941 N N . ILE B 1 264 ? 6.758 86.875 51.75 1 90.25 264 ILE B N 1
ATOM 7942 C CA . ILE B 1 264 ? 6.316 87.062 50.375 1 90.25 264 ILE B CA 1
ATOM 7943 C C . ILE B 1 264 ? 7.457 87.688 49.562 1 90.25 264 ILE B C 1
ATOM 7945 O O . ILE B 1 264 ? 7.652 87.312 48.406 1 90.25 264 ILE B O 1
ATOM 7949 N N . ALA B 1 265 ? 8.211 88.5 50.188 1 89.19 265 ALA B N 1
ATOM 7950 C CA . ALA B 1 265 ? 9.289 89.188 49.5 1 89.19 265 ALA B CA 1
ATOM 7951 C C . ALA B 1 265 ? 10.406 88.25 49.125 1 89.19 265 ALA B C 1
ATOM 7953 O O . ALA B 1 265 ? 11.031 88.375 48.062 1 89.19 265 ALA B O 1
ATOM 7954 N N . SER B 1 266 ? 10.641 87.25 49.906 1 93.31 266 SER B N 1
ATOM 7955 C CA . SER B 1 266 ? 11.742 86.312 49.688 1 93.31 266 SER B CA 1
ATOM 7956 C C . SER B 1 266 ? 11.305 85.125 48.875 1 93.31 266 SER B C 1
ATOM 7958 O O . SER B 1 266 ? 12.141 84.375 48.375 1 93.31 266 SER B O 1
ATOM 7960 N N . ARG B 1 267 ? 10.078 85 48.625 1 95.38 267 ARG B N 1
ATOM 7961 C CA . ARG B 1 267 ? 9.531 83.875 47.906 1 95.38 267 ARG B CA 1
ATOM 7962 C C . ARG B 1 267 ? 9.766 84 46.406 1 95.38 267 ARG B C 1
ATOM 7964 O O . ARG B 1 267 ? 9.562 85.062 45.844 1 95.38 267 ARG B O 1
ATOM 7971 N N . CYS B 1 268 ? 10.281 83 45.781 1 95.62 268 CYS B N 1
ATOM 7972 C CA . CYS B 1 268 ? 10.453 83 44.344 1 95.62 268 CYS B CA 1
ATOM 7973 C C . CYS B 1 268 ? 9.117 82.812 43.625 1 95.62 268 CYS B C 1
ATOM 7975 O O . CYS B 1 268 ? 8.195 82.25 44.188 1 95.62 268 CYS B O 1
ATOM 7977 N N . SER B 1 269 ? 8.977 83.25 42.438 1 96.5 269 SER B N 1
ATOM 7978 C CA . SER B 1 269 ? 7.766 83.062 41.625 1 96.5 269 SER B CA 1
ATOM 7979 C C . SER B 1 269 ? 7.77 81.75 40.906 1 96.5 269 SER B C 1
ATOM 7981 O O . SER B 1 269 ? 8.828 81.125 40.719 1 96.5 269 SER B O 1
ATOM 7983 N N . PRO B 1 270 ? 6.598 81.25 40.562 1 97.81 270 PRO B N 1
ATOM 7984 C CA . PRO B 1 270 ? 6.555 80 39.781 1 97.81 270 PRO B CA 1
ATOM 7985 C C . PRO B 1 270 ? 7.367 80.125 38.5 1 97.81 270 PRO B C 1
ATOM 7987 O O . PRO B 1 270 ? 7.977 79.125 38.062 1 97.81 270 PRO B O 1
ATOM 7990 N N . GLN B 1 271 ? 7.387 81.312 37.875 1 97.12 271 GLN B N 1
ATOM 7991 C CA . GLN B 1 271 ? 8.18 81.5 36.688 1 97.12 271 GLN B CA 1
ATOM 7992 C C . GLN B 1 271 ? 9.664 81.312 36.938 1 97.12 271 GLN B C 1
ATOM 7994 O O . GLN B 1 271 ? 10.352 80.625 36.188 1 97.12 271 GLN B O 1
ATOM 7999 N N . GLN B 1 272 ? 10.07 81.875 38 1 96.81 272 GLN B N 1
ATOM 8000 C CA . GLN B 1 272 ? 11.469 81.688 38.375 1 96.81 272 GLN B CA 1
ATOM 8001 C C . GLN B 1 272 ? 11.82 80.25 38.656 1 96.81 272 GLN B C 1
ATOM 8003 O O . GLN B 1 272 ? 12.867 79.75 38.25 1 96.81 272 GLN B O 1
ATOM 8008 N N . PHE B 1 273 ? 10.992 79.625 39.375 1 97 273 PHE B N 1
ATOM 8009 C CA . PHE B 1 273 ? 11.172 78.25 39.688 1 97 273 PHE B CA 1
ATOM 8010 C C . PHE B 1 273 ? 11.25 77.375 38.438 1 97 273 PHE B C 1
ATOM 8012 O O . PHE B 1 273 ? 12.109 76.5 38.312 1 97 273 PHE B O 1
ATOM 8019 N N . PHE B 1 274 ? 10.391 77.625 37.469 1 97.19 274 PHE B N 1
ATOM 8020 C CA . PHE B 1 274 ? 10.328 76.875 36.219 1 97.19 274 PHE B CA 1
ATOM 8021 C C . PHE B 1 274 ? 11.609 77.062 35.406 1 97.19 274 PHE B C 1
ATOM 8023 O O . PHE B 1 274 ? 12.18 76.125 34.875 1 97.19 274 PHE B O 1
ATOM 8030 N N . GLU B 1 275 ? 12.023 78.312 35.312 1 96.19 275 GLU B N 1
ATOM 8031 C CA . GLU B 1 275 ? 13.188 78.625 34.531 1 96.19 275 GLU B CA 1
ATOM 8032 C C . GLU B 1 275 ? 14.453 78 35.062 1 96.19 275 GLU B C 1
ATOM 8034 O O . GLU B 1 275 ? 15.25 77.438 34.312 1 96.19 275 GLU B O 1
ATOM 8039 N N . VAL B 1 276 ? 14.586 78 36.344 1 95.81 276 VAL B N 1
ATOM 8040 C CA . VAL B 1 276 ? 15.75 77.375 36.969 1 95.81 276 VAL B CA 1
ATOM 8041 C C . VAL B 1 276 ? 15.648 75.812 36.844 1 95.81 276 VAL B C 1
ATOM 8043 O O . VAL B 1 276 ? 16.656 75.188 36.656 1 95.81 276 VAL B O 1
ATOM 8046 N N . GLY B 1 277 ? 14.461 75.375 37.031 1 95.69 277 GLY B N 1
ATOM 8047 C CA . GLY B 1 277 ? 14.25 73.938 36.969 1 95.69 277 GLY B CA 1
ATOM 8048 C C . GLY B 1 277 ? 14.57 73.312 35.594 1 95.69 277 GLY B C 1
ATOM 8049 O O . GLY B 1 277 ? 15.102 72.25 35.5 1 95.69 277 GLY B O 1
ATOM 8050 N N . THR B 1 278 ? 14.211 74 34.562 1 94.25 278 THR B N 1
ATOM 8051 C CA . THR B 1 278 ? 14.43 73.5 33.188 1 94.25 278 THR B CA 1
ATOM 8052 C C . THR B 1 278 ? 15.922 73.312 32.938 1 94.25 278 THR B C 1
ATOM 8054 O O . THR B 1 278 ? 16.281 72.438 32.125 1 94.25 278 THR B O 1
ATOM 8057 N N . SER B 1 279 ? 16.719 74 33.719 1 93 279 SER B N 1
ATOM 8058 C CA . SER B 1 279 ? 18.156 73.812 33.531 1 93 279 SER B CA 1
ATOM 8059 C C . SER B 1 279 ? 18.766 72.938 34.562 1 93 279 SER B C 1
ATOM 8061 O O . SER B 1 279 ? 19.969 72.625 34.531 1 93 279 SER B O 1
ATOM 8063 N N . THR B 1 280 ? 17.938 72.375 35.5 1 95.06 280 THR B N 1
ATOM 8064 C CA . THR B 1 280 ? 18.5 71.625 36.594 1 95.06 280 THR B CA 1
ATOM 8065 C C . THR B 1 280 ? 17.656 70.375 36.844 1 95.06 280 THR B C 1
ATOM 8067 O O . THR B 1 280 ? 17.844 69.312 36.188 1 95.06 280 THR B O 1
ATOM 8070 N N . PHE B 1 281 ? 16.703 70.375 37.75 1 95.5 281 PHE B N 1
ATOM 8071 C CA . PHE B 1 281 ? 16.031 69.188 38.25 1 95.5 281 PHE B CA 1
ATOM 8072 C C . PHE B 1 281 ? 14.945 68.75 37.312 1 95.5 281 PHE B C 1
ATOM 8074 O O . PHE B 1 281 ? 14.461 67.625 37.438 1 95.5 281 PHE B O 1
ATOM 8081 N N . PHE B 1 282 ? 14.586 69.5 36.312 1 95.56 282 PHE B N 1
ATOM 8082 C CA . PHE B 1 282 ? 13.594 69.062 35.312 1 95.56 282 PHE B CA 1
ATOM 8083 C C . PHE B 1 282 ? 14.273 68.438 34.094 1 95.56 282 PHE B C 1
ATOM 8085 O O . PHE B 1 282 ? 13.602 67.938 33.219 1 95.56 282 PHE B O 1
ATOM 8092 N N . LYS B 1 283 ? 15.5 68.438 34.125 1 91.75 283 LYS B N 1
ATOM 8093 C CA . LYS B 1 283 ? 16.203 67.812 33 1 91.75 283 LYS B CA 1
ATOM 8094 C C . LYS B 1 283 ? 16.125 66.312 33.031 1 91.75 283 LYS B C 1
ATOM 8096 O O . LYS B 1 283 ? 16.766 65.688 33.844 1 91.75 283 LYS B O 1
ATOM 8101 N N . SER B 1 284 ? 15.406 65.688 32.219 1 88.56 284 SER B N 1
ATOM 8102 C CA . SER B 1 284 ? 15.219 64.25 32.125 1 88.56 284 SER B CA 1
ATOM 8103 C C . SER B 1 284 ? 14.867 63.875 30.688 1 88.56 284 SER B C 1
ATOM 8105 O O . SER B 1 284 ? 14.367 64.688 29.906 1 88.56 284 SER B O 1
ATOM 8107 N N . PRO B 1 285 ? 15.148 62.625 30.422 1 85.69 285 PRO B N 1
ATOM 8108 C CA . PRO B 1 285 ? 14.805 62.156 29.078 1 85.69 285 PRO B CA 1
ATOM 8109 C C . PRO B 1 285 ? 13.312 62.312 28.766 1 85.69 285 PRO B C 1
ATOM 8111 O O . PRO B 1 285 ? 12.945 62.625 27.641 1 85.69 285 PRO B O 1
ATOM 8114 N N . LEU B 1 286 ? 12.523 62.156 29.719 1 89 286 LEU B N 1
ATOM 8115 C CA . LEU B 1 286 ? 11.086 62.281 29.531 1 89 286 LEU B CA 1
ATOM 8116 C C . LEU B 1 286 ? 10.688 63.719 29.203 1 89 286 LEU B C 1
ATOM 8118 O O . LEU B 1 286 ? 9.883 63.938 28.297 1 89 286 LEU B O 1
ATOM 8122 N N . VAL B 1 287 ? 11.195 64.625 29.922 1 90.88 287 VAL B N 1
ATOM 8123 C CA . VAL B 1 287 ? 10.898 66.062 29.688 1 90.88 287 VAL B CA 1
ATOM 8124 C C . VAL B 1 287 ? 11.414 66.5 28.297 1 90.88 287 VAL B C 1
ATOM 8126 O O . VAL B 1 287 ? 10.75 67.188 27.578 1 90.88 287 VAL B O 1
ATOM 8129 N N . GLU B 1 288 ? 12.602 66 28 1 87.25 288 GLU B N 1
ATOM 8130 C CA . GLU B 1 288 ? 13.172 66.25 26.688 1 87.25 288 GLU B CA 1
ATOM 8131 C C . GLU B 1 288 ? 12.297 65.75 25.562 1 87.25 288 GLU B C 1
ATOM 8133 O O . GLU B 1 288 ? 12.117 66.375 24.531 1 87.25 288 GLU B O 1
ATOM 8138 N N . MET B 1 289 ? 11.805 64.562 25.734 1 87.69 289 MET B N 1
ATOM 8139 C CA . MET B 1 289 ? 10.922 63.938 24.766 1 87.69 289 MET B CA 1
ATOM 8140 C C . MET B 1 289 ? 9.664 64.75 24.531 1 87.69 289 MET B C 1
ATOM 8142 O O . MET B 1 289 ? 9.227 64.938 23.391 1 87.69 289 MET B O 1
ATOM 8146 N N . VAL B 1 290 ? 9.102 65.25 25.609 1 89 290 VAL B N 1
ATOM 8147 C CA . VAL B 1 290 ? 7.871 66 25.516 1 89 290 VAL B CA 1
ATOM 8148 C C . VAL B 1 290 ? 8.148 67.312 24.797 1 89 290 VAL B C 1
ATOM 8150 O O . VAL B 1 290 ? 7.316 67.812 24.016 1 89 290 VAL B O 1
ATOM 8153 N N . LYS B 1 291 ? 9.297 67.875 25.078 1 88.19 291 LYS B N 1
ATOM 8154 C CA . LYS B 1 291 ? 9.672 69.125 24.391 1 88.19 291 LYS B CA 1
ATOM 8155 C C . LYS B 1 291 ? 9.734 68.875 22.875 1 88.19 291 LYS B C 1
ATOM 8157 O O . LYS B 1 291 ? 9.25 69.75 22.109 1 88.19 291 LYS B O 1
ATOM 8162 N N . ILE B 1 292 ? 10.273 67.812 22.516 1 89.06 292 ILE B N 1
ATOM 8163 C CA . ILE B 1 292 ? 10.406 67.438 21.094 1 89.06 292 ILE B CA 1
ATOM 8164 C C . ILE B 1 292 ? 9.023 67.25 20.484 1 89.06 292 ILE B C 1
ATOM 8166 O O . ILE B 1 292 ? 8.727 67.688 19.391 1 89.06 292 ILE B O 1
ATOM 8170 N N . LEU B 1 293 ? 8.188 66.562 21.172 1 90.75 293 LEU B N 1
ATOM 8171 C CA . LEU B 1 293 ? 6.859 66.188 20.672 1 90.75 293 LEU B CA 1
ATOM 8172 C C . LEU B 1 293 ? 6 67.438 20.516 1 90.75 293 LEU B C 1
ATOM 8174 O O . LEU B 1 293 ? 5.176 67.562 19.609 1 90.75 293 LEU B O 1
ATOM 8178 N N . ASN B 1 294 ? 6.188 68.375 21.453 1 87.06 294 ASN B N 1
ATOM 8179 C CA . ASN B 1 294 ? 5.418 69.625 21.375 1 87.06 294 ASN B CA 1
ATOM 8180 C C . ASN B 1 294 ? 5.77 70.438 20.125 1 87.06 294 ASN B C 1
ATOM 8182 O O . ASN B 1 294 ? 4.953 71.188 19.641 1 87.06 294 ASN B O 1
ATOM 8186 N N . GLU B 1 295 ? 6.926 70.25 19.656 1 88.31 295 GLU B N 1
ATOM 8187 C CA . GLU B 1 295 ? 7.367 70.938 18.453 1 88.31 295 GLU B CA 1
ATOM 8188 C C . GLU B 1 295 ? 7.484 70 17.266 1 88.31 295 GLU B C 1
ATOM 8190 O O . GLU B 1 295 ? 8.195 70.312 16.297 1 88.31 295 GLU B O 1
ATOM 8195 N N . PHE B 1 296 ? 6.824 68.938 17.328 1 90.12 296 PHE B N 1
ATOM 8196 C CA . PHE B 1 296 ? 7.02 67.812 16.391 1 90.12 296 PHE B CA 1
ATOM 8197 C C . PHE B 1 296 ? 6.602 68.25 14.977 1 90.12 296 PHE B C 1
ATOM 8199 O O . PHE B 1 296 ? 7.246 67.875 14 1 90.12 296 PHE B O 1
ATOM 8206 N N . SER B 1 297 ? 5.5 69 14.938 1 86.62 297 SER B N 1
ATOM 8207 C CA . SER B 1 297 ? 4.98 69.375 13.633 1 86.62 297 SER B CA 1
ATOM 8208 C C . SER B 1 297 ? 5.977 70.312 12.891 1 86.62 297 SER B C 1
ATOM 8210 O O . SER B 1 297 ? 5.988 70.312 11.656 1 86.62 297 SER B O 1
ATOM 8212 N N . LEU B 1 298 ? 6.867 70.938 13.633 1 88.88 298 LEU B N 1
ATOM 8213 C CA . LEU B 1 298 ? 7.812 71.875 13.047 1 88.88 298 LEU B CA 1
ATOM 8214 C C . LEU B 1 298 ? 9.172 71.188 12.828 1 88.88 298 LEU B C 1
ATOM 8216 O O . LEU B 1 298 ? 10.016 71.75 12.117 1 88.88 298 LEU B O 1
ATOM 8220 N N . ALA B 1 299 ? 9.344 70.062 13.398 1 90.88 299 ALA B N 1
ATOM 8221 C CA . ALA B 1 299 ? 10.641 69.375 13.305 1 90.88 299 ALA B CA 1
ATOM 8222 C C . ALA B 1 299 ? 10.875 68.812 11.906 1 90.88 299 ALA B C 1
ATOM 8224 O O . ALA B 1 299 ? 9.922 68.5 11.188 1 90.88 299 ALA B O 1
ATOM 8225 N N . ALA B 1 300 ? 12.109 68.75 11.57 1 91.25 300 ALA B N 1
ATOM 8226 C CA . ALA B 1 300 ? 12.484 68.125 10.289 1 91.25 300 ALA B CA 1
ATOM 8227 C C . ALA B 1 300 ? 12.328 66.625 10.328 1 91.25 300 ALA B C 1
ATOM 8229 O O . ALA B 1 300 ? 12.359 66 11.398 1 91.25 300 ALA B O 1
ATOM 8230 N N . ASP B 1 301 ? 12.203 66 9.188 1 90.25 301 ASP B N 1
ATOM 8231 C CA . ASP B 1 301 ? 11.961 64.562 9.078 1 90.25 301 ASP B CA 1
ATOM 8232 C C . ASP B 1 301 ? 13.102 63.781 9.711 1 90.25 301 ASP B C 1
ATOM 8234 O O . ASP B 1 301 ? 12.859 62.781 10.367 1 90.25 301 ASP B O 1
ATOM 8238 N N . HIS B 1 302 ? 14.289 64.25 9.484 1 91.44 302 HIS B N 1
ATOM 8239 C CA . HIS B 1 302 ? 15.43 63.5 10.039 1 91.44 302 HIS B CA 1
ATOM 8240 C C . HIS B 1 302 ? 15.422 63.562 11.562 1 91.44 302 HIS B C 1
ATOM 8242 O O . HIS B 1 302 ? 15.852 62.594 12.211 1 91.44 302 HIS B O 1
ATOM 8248 N N . GLU B 1 303 ? 14.93 64.625 12.094 1 90.69 303 GLU B N 1
ATOM 8249 C CA . GLU B 1 303 ? 14.828 64.75 13.539 1 90.69 303 GLU B CA 1
ATOM 8250 C C . GLU B 1 303 ? 13.719 63.906 14.102 1 90.69 303 GLU B C 1
ATOM 8252 O O . GLU B 1 303 ? 13.875 63.281 15.164 1 90.69 303 GLU B O 1
ATOM 8257 N N . LYS B 1 304 ? 12.641 63.875 13.344 1 93.06 304 LYS B N 1
ATOM 8258 C CA . LYS B 1 304 ? 11.531 63.031 13.734 1 93.06 304 LYS B CA 1
ATOM 8259 C C . LYS B 1 304 ? 11.953 61.562 13.75 1 93.06 304 LYS B C 1
ATOM 8261 O O . LYS B 1 304 ? 11.648 60.812 14.688 1 93.06 304 LYS B O 1
ATOM 8266 N N . LEU B 1 305 ? 12.664 61.188 12.727 1 92 305 LEU B N 1
ATOM 8267 C CA . LEU B 1 305 ? 13.148 59.812 12.617 1 92 305 LEU B CA 1
ATOM 8268 C C . LEU B 1 305 ? 14.109 59.469 13.75 1 92 305 LEU B C 1
ATOM 8270 O O . LEU B 1 305 ? 14.047 58.375 14.32 1 92 305 LEU B O 1
ATOM 8274 N N . ALA B 1 306 ? 14.969 60.406 13.992 1 90.12 306 ALA B N 1
ATOM 8275 C CA . ALA B 1 306 ? 15.938 60.219 15.07 1 90.12 306 ALA B CA 1
ATOM 8276 C C . ALA B 1 306 ? 15.234 60.062 16.422 1 90.12 306 ALA B C 1
ATOM 8278 O O . ALA B 1 306 ? 15.688 59.281 17.266 1 90.12 306 ALA B O 1
ATOM 8279 N N . PHE B 1 307 ? 14.273 60.75 16.578 1 91.69 307 PHE B N 1
ATOM 8280 C CA . PHE B 1 307 ? 13.5 60.656 17.812 1 91.69 307 PHE B CA 1
ATOM 8281 C C . PHE B 1 307 ? 12.969 59.25 18.016 1 91.69 307 PHE B C 1
ATOM 8283 O O . PHE B 1 307 ? 13.141 58.656 19.078 1 91.69 307 PHE B O 1
ATOM 8290 N N . PHE B 1 308 ? 12.359 58.656 17.031 1 91.38 308 PHE B N 1
ATOM 8291 C CA . PHE B 1 308 ? 11.734 57.344 17.141 1 91.38 308 PHE B CA 1
ATOM 8292 C C . PHE B 1 308 ? 12.797 56.25 17.203 1 91.38 308 PHE B C 1
ATOM 8294 O O . PHE B 1 308 ? 12.594 55.219 17.859 1 91.38 308 PHE B O 1
ATOM 8301 N N . GLN B 1 309 ? 13.867 56.469 16.594 1 87.69 309 GLN B N 1
ATOM 8302 C CA . GLN B 1 309 ? 14.969 55.531 16.719 1 87.69 309 GLN B CA 1
ATOM 8303 C C . GLN B 1 309 ? 15.492 55.469 18.156 1 87.69 309 GLN B C 1
ATOM 8305 O O . GLN B 1 309 ? 15.781 54.375 18.672 1 87.69 309 GLN B O 1
ATOM 8310 N N . ASN B 1 310 ? 15.516 56.625 18.719 1 85.88 310 ASN B N 1
ATOM 8311 C CA . ASN B 1 310 ? 15.992 56.688 20.094 1 85.88 310 ASN B CA 1
ATOM 8312 C C . ASN B 1 310 ? 14.992 56.094 21.078 1 85.88 310 ASN B C 1
ATOM 8314 O O . ASN B 1 310 ? 15.383 55.562 22.109 1 85.88 310 ASN B O 1
ATOM 8318 N N . LEU B 1 311 ? 13.766 56.25 20.781 1 86.19 311 LEU B N 1
ATOM 8319 C CA . LEU B 1 311 ? 12.711 55.688 21.625 1 86.19 311 LEU B CA 1
ATOM 8320 C C . LEU B 1 311 ? 12.836 54.156 21.719 1 86.19 311 LEU B C 1
ATOM 8322 O O . LEU B 1 311 ? 12.453 53.562 22.734 1 86.19 311 LEU B O 1
ATOM 8326 N N . GLN B 1 312 ? 13.352 53.531 20.781 1 77.44 312 GLN B N 1
ATOM 8327 C CA . GLN B 1 312 ? 13.516 52.094 20.766 1 77.44 312 GLN B CA 1
ATOM 8328 C C . GLN B 1 312 ? 14.68 51.656 21.641 1 77.44 312 GLN B C 1
ATOM 8330 O O . GLN B 1 312 ? 14.672 50.562 22.203 1 77.44 312 GLN B O 1
ATOM 8335 N N . THR B 1 313 ? 15.633 52.5 21.75 1 74.5 313 THR B N 1
ATOM 8336 C CA . THR B 1 313 ? 16.891 52.125 22.391 1 74.5 313 THR B CA 1
ATOM 8337 C C . THR B 1 313 ? 16.891 52.562 23.859 1 74.5 313 THR B C 1
ATOM 8339 O O . THR B 1 313 ? 17.453 51.875 24.719 1 74.5 313 THR B O 1
ATOM 8342 N N . GLU B 1 314 ? 16.234 53.656 24.047 1 70.38 314 GLU B N 1
ATOM 8343 C CA . GLU B 1 314 ? 16.328 54.25 25.375 1 70.38 314 GLU B CA 1
ATOM 8344 C C . GLU B 1 314 ? 15.289 53.625 26.312 1 70.38 314 GLU B C 1
ATOM 8346 O O . GLU B 1 314 ? 14.156 53.344 25.906 1 70.38 314 GLU B O 1
ATOM 8351 N N . GLU B 1 315 ? 15.844 53.344 27.484 1 71.31 315 GLU B N 1
ATOM 8352 C CA . GLU B 1 315 ? 14.945 52.844 28.531 1 71.31 315 GLU B CA 1
ATOM 8353 C C . GLU B 1 315 ? 14.234 54 29.234 1 71.31 315 GLU B C 1
ATOM 8355 O O . GLU B 1 315 ? 14.82 54.656 30.109 1 71.31 315 GLU B O 1
ATOM 8360 N N . ILE B 1 316 ? 13.172 54.438 28.688 1 76.5 316 ILE B N 1
ATOM 8361 C CA . ILE B 1 316 ? 12.367 55.5 29.328 1 76.5 316 ILE B CA 1
ATOM 8362 C C . ILE B 1 316 ? 11.133 54.844 29.969 1 76.5 316 ILE B C 1
ATOM 8364 O O . ILE B 1 316 ? 10.57 53.906 29.438 1 76.5 316 ILE B O 1
ATOM 8368 N N . THR B 1 317 ? 10.852 55.375 31.172 1 82.25 317 THR B N 1
ATOM 8369 C CA . THR B 1 317 ? 9.648 54.906 31.859 1 82.25 317 THR B CA 1
ATOM 8370 C C . THR B 1 317 ? 8.586 56 31.875 1 82.25 317 THR B C 1
ATOM 8372 O O . THR B 1 317 ? 8.414 56.688 32.906 1 82.25 317 THR B O 1
ATOM 8375 N N . PRO B 1 318 ? 7.953 56.156 30.812 1 87.56 318 PRO B N 1
ATOM 8376 C CA . PRO B 1 318 ? 6.914 57.188 30.797 1 87.56 318 PRO B CA 1
ATOM 8377 C C . PRO B 1 318 ? 5.691 56.812 31.625 1 87.56 318 PRO B C 1
ATOM 8379 O O . PRO B 1 318 ? 5.523 55.625 31.984 1 87.56 318 PRO B O 1
ATOM 8382 N N . PRO B 1 319 ? 4.945 57.844 32.031 1 90.56 319 PRO B N 1
ATOM 8383 C CA . PRO B 1 319 ? 3.695 57.5 32.719 1 90.56 319 PRO B CA 1
ATOM 8384 C C . PRO B 1 319 ? 2.758 56.656 31.859 1 90.56 319 PRO B C 1
ATOM 8386 O O . PRO B 1 319 ? 2.906 56.594 30.641 1 90.56 319 PRO B O 1
ATOM 8389 N N . SER B 1 320 ? 1.839 56.062 32.625 1 87.44 320 SER B N 1
ATOM 8390 C CA . SER B 1 320 ? 0.903 55.156 31.953 1 87.44 320 SER B CA 1
ATOM 8391 C C . SER B 1 320 ? 0.082 55.906 30.906 1 87.44 320 SER B C 1
ATOM 8393 O O . SER B 1 320 ? -0.43 57 31.172 1 87.44 320 SER B O 1
ATOM 8395 N N . GLY B 1 321 ? 0.098 55.406 29.703 1 88.81 321 GLY B N 1
ATOM 8396 C CA . GLY B 1 321 ? -0.729 55.969 28.656 1 88.81 321 GLY B CA 1
ATOM 8397 C C . GLY B 1 321 ? 0.004 57 27.797 1 88.81 321 GLY B C 1
ATOM 8398 O O . GLY B 1 321 ? -0.486 57.406 26.75 1 88.81 321 GLY B O 1
ATOM 8399 N N . PHE B 1 322 ? 1.145 57.344 28.281 1 92.12 322 PHE B N 1
ATOM 8400 C CA . PHE B 1 322 ? 1.885 58.406 27.578 1 92.12 322 PHE B CA 1
ATOM 8401 C C . PHE B 1 322 ? 2.221 57.969 26.156 1 92.12 322 PHE B C 1
ATOM 8403 O O . PHE B 1 322 ? 1.981 58.719 25.203 1 92.12 322 PHE B O 1
ATOM 8410 N N . LEU B 1 323 ? 2.777 56.844 25.984 1 90.12 323 LEU B N 1
ATOM 8411 C CA . LEU B 1 323 ? 3.193 56.344 24.672 1 90.12 323 LEU B CA 1
ATOM 8412 C C . LEU B 1 323 ? 1.988 56.125 23.766 1 90.12 323 LEU B C 1
ATOM 8414 O O . LEU B 1 323 ? 2.014 56.531 22.594 1 90.12 323 LEU B O 1
ATOM 8418 N N . GLU B 1 324 ? 0.981 55.688 24.281 1 90.31 324 GLU B N 1
ATOM 8419 C CA . GLU B 1 324 ? -0.211 55.344 23.5 1 90.31 324 GLU B CA 1
ATOM 8420 C C . GLU B 1 324 ? -0.978 56.594 23.094 1 90.31 324 GLU B C 1
ATOM 8422 O O . GLU B 1 324 ? -1.527 56.688 22 1 90.31 324 GLU B O 1
ATOM 8427 N N . ASN B 1 325 ? -0.983 57.5 24 1 90.06 325 ASN B N 1
ATOM 8428 C CA . ASN B 1 325 ? -1.892 58.625 23.781 1 90.06 325 ASN B CA 1
ATOM 8429 C C . ASN B 1 325 ? -1.144 59.875 23.328 1 90.06 325 ASN B C 1
ATOM 8431 O O . ASN B 1 325 ? -1.751 60.812 22.797 1 90.06 325 ASN B O 1
ATOM 8435 N N . LYS B 1 326 ? 0.065 59.906 23.531 1 91.38 326 LYS B N 1
ATOM 8436 C CA . LYS B 1 326 ? 0.834 61.094 23.141 1 91.38 326 LYS B CA 1
ATOM 8437 C C . LYS B 1 326 ? 1.786 60.75 21.984 1 91.38 326 LYS B C 1
ATOM 8439 O O . LYS B 1 326 ? 1.819 61.469 20.984 1 91.38 326 LYS B O 1
ATOM 8444 N N . VAL B 1 327 ? 2.498 59.688 22.109 1 93 327 VAL B N 1
ATOM 8445 C CA . VAL B 1 327 ? 3.547 59.344 21.141 1 93 327 VAL B CA 1
ATOM 8446 C C . VAL B 1 327 ? 2.926 58.719 19.891 1 93 327 VAL B C 1
ATOM 8448 O O . VAL B 1 327 ? 3.25 59.125 18.781 1 93 327 VAL B O 1
ATOM 8451 N N . LEU B 1 328 ? 2.059 57.75 20.016 1 93.75 328 LEU B N 1
ATOM 8452 C CA . LEU B 1 328 ? 1.499 56.938 18.938 1 93.75 328 LEU B CA 1
ATOM 8453 C C . LEU B 1 328 ? 0.822 57.844 17.891 1 93.75 328 LEU B C 1
ATOM 8455 O O . LEU B 1 328 ? 1.032 57.656 16.688 1 93.75 328 LEU B O 1
ATOM 8459 N N . PRO B 1 329 ? 0.041 58.812 18.375 1 91.88 329 PRO B N 1
ATOM 8460 C CA . PRO B 1 329 ? -0.583 59.656 17.375 1 91.88 329 PRO B CA 1
ATOM 8461 C C . PRO B 1 329 ? 0.441 60.406 16.516 1 91.88 329 PRO B C 1
ATOM 8463 O O . PRO B 1 329 ? 0.246 60.531 15.297 1 91.88 329 PRO B O 1
ATOM 8466 N N . HIS B 1 330 ? 1.514 60.875 17.125 1 93.81 330 HIS B N 1
ATOM 8467 C CA . HIS B 1 330 ? 2.574 61.562 16.375 1 93.81 330 HIS B CA 1
ATOM 8468 C C . HIS B 1 330 ? 3.277 60.562 15.445 1 93.81 330 HIS B C 1
ATOM 8470 O O . HIS B 1 330 ? 3.643 60.938 14.32 1 93.81 330 HIS B O 1
ATOM 8476 N N . LEU B 1 331 ? 3.449 59.406 15.938 1 94.94 331 LEU B N 1
ATOM 8477 C CA . LEU B 1 331 ? 4.086 58.344 15.156 1 94.94 331 LEU B CA 1
ATOM 8478 C C . LEU B 1 331 ? 3.248 57.969 13.938 1 94.94 331 LEU B C 1
ATOM 8480 O O . LEU B 1 331 ? 3.777 57.875 12.828 1 94.94 331 LEU B O 1
ATOM 8484 N N . LEU B 1 332 ? 1.968 57.812 14.109 1 95.69 332 LEU B N 1
ATOM 8485 C CA . LEU B 1 332 ? 1.062 57.469 13.016 1 95.69 332 LEU B CA 1
ATOM 8486 C C . LEU B 1 332 ? 1.032 58.594 11.961 1 95.69 332 LEU B C 1
ATOM 8488 O O . LEU B 1 332 ? 1.021 58.281 10.766 1 95.69 332 LEU B O 1
ATOM 8492 N N . THR B 1 333 ? 0.99 59.75 12.422 1 94 333 THR B N 1
ATOM 8493 C CA . THR B 1 333 ? 1.003 60.906 11.5 1 94 333 THR B CA 1
ATOM 8494 C C . THR B 1 333 ? 2.295 60.906 10.688 1 94 333 THR B C 1
ATOM 8496 O O . THR B 1 333 ? 2.266 61.094 9.469 1 94 333 THR B O 1
ATOM 8499 N N . PHE B 1 334 ? 3.406 60.781 11.336 1 94.62 334 PHE B N 1
ATOM 8500 C CA . PHE B 1 334 ? 4.699 60.781 10.664 1 94.62 334 PHE B CA 1
ATOM 8501 C C . PHE B 1 334 ? 4.809 59.594 9.703 1 94.62 334 PHE B C 1
ATOM 8503 O O . PHE B 1 334 ? 5.395 59.719 8.625 1 94.62 334 PHE B O 1
ATOM 8510 N N . PHE B 1 335 ? 4.305 58.438 10.055 1 95.56 335 PHE B N 1
ATOM 8511 C CA . PHE B 1 335 ? 4.328 57.219 9.25 1 95.56 335 PHE B CA 1
ATOM 8512 C C . PHE B 1 335 ? 3.641 57.469 7.906 1 95.56 335 PHE B C 1
ATOM 8514 O O . PHE B 1 335 ? 4.125 57 6.871 1 95.56 335 PHE B O 1
ATOM 8521 N N . LYS B 1 336 ? 2.518 58.125 7.938 1 92.94 336 LYS B N 1
ATOM 8522 C CA . LYS B 1 336 ? 1.757 58.406 6.719 1 92.94 336 LYS B CA 1
ATOM 8523 C C . LYS B 1 336 ? 2.529 59.344 5.785 1 92.94 336 LYS B C 1
ATOM 8525 O O . LYS B 1 336 ? 2.385 59.25 4.566 1 92.94 336 LYS B O 1
ATOM 8530 N N . GLN B 1 337 ? 3.375 60.094 6.312 1 91.06 337 GLN B N 1
ATOM 8531 C CA . GLN B 1 337 ? 4.02 61.156 5.543 1 91.06 337 GLN B CA 1
ATOM 8532 C C . GLN B 1 337 ? 5.426 60.75 5.121 1 91.06 337 GLN B C 1
ATOM 8534 O O . GLN B 1 337 ? 5.984 61.344 4.18 1 91.06 337 GLN B O 1
ATOM 8539 N N . THR B 1 338 ? 5.969 59.875 5.789 1 91.56 338 THR B N 1
ATOM 8540 C CA . THR B 1 338 ? 7.383 59.562 5.605 1 91.56 338 THR B CA 1
ATOM 8541 C C . THR B 1 338 ? 7.594 58.75 4.34 1 91.56 338 THR B C 1
ATOM 8543 O O . THR B 1 338 ? 6.629 58.344 3.678 1 91.56 338 THR B O 1
ATOM 8546 N N . THR B 1 339 ? 8.883 58.531 3.99 1 90.25 339 THR B N 1
ATOM 8547 C CA . THR B 1 339 ? 9.273 57.75 2.816 1 90.25 339 THR B CA 1
ATOM 8548 C C . THR B 1 339 ? 9.188 56.25 3.102 1 90.25 339 THR B C 1
ATOM 8550 O O . THR B 1 339 ? 9.211 55.844 4.262 1 90.25 339 THR B O 1
ATOM 8553 N N . GLN B 1 340 ? 9.188 55.5 2.051 1 88.19 340 GLN B N 1
ATOM 8554 C CA . GLN B 1 340 ? 9.039 54.062 2.141 1 88.19 340 GLN B CA 1
ATOM 8555 C C . GLN B 1 340 ? 10.227 53.406 2.855 1 88.19 340 GLN B C 1
ATOM 8557 O O . GLN B 1 340 ? 10.078 52.406 3.555 1 88.19 340 GLN B O 1
ATOM 8562 N N . GLU B 1 341 ? 11.344 54 2.707 1 87.19 341 GLU B N 1
ATOM 8563 C CA . GLU B 1 341 ? 12.578 53.438 3.271 1 87.19 341 GLU B CA 1
ATOM 8564 C C . GLU B 1 341 ? 12.523 53.438 4.797 1 87.19 341 GLU B C 1
ATOM 8566 O O . GLU B 1 341 ? 13.141 52.562 5.43 1 87.19 341 GLU B O 1
ATOM 8571 N N . ASN B 1 342 ? 11.75 54.312 5.398 1 89.88 342 ASN B N 1
ATOM 8572 C CA . ASN B 1 342 ? 11.703 54.438 6.852 1 89.88 342 ASN B CA 1
ATOM 8573 C C . ASN B 1 342 ? 10.562 53.625 7.445 1 89.88 342 ASN B C 1
ATOM 8575 O O . ASN B 1 342 ? 10.516 53.406 8.656 1 89.88 342 ASN B O 1
ATOM 8579 N N . LYS B 1 343 ? 9.68 53.125 6.672 1 91.38 343 LYS B N 1
ATOM 8580 C CA . LYS B 1 343 ? 8.414 52.562 7.121 1 91.38 343 LYS B CA 1
ATO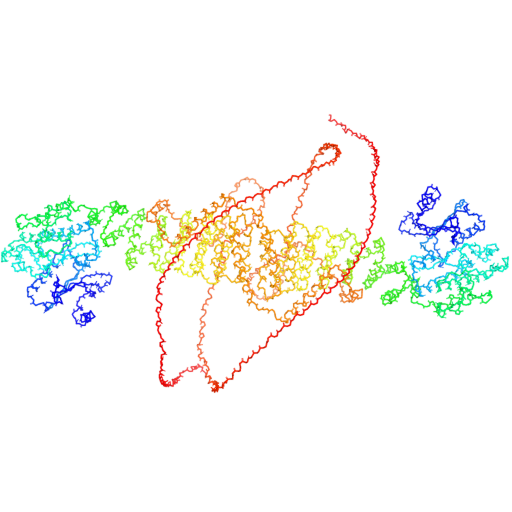M 8581 C C . LYS B 1 343 ? 8.633 51.25 7.875 1 91.38 343 LYS B C 1
ATOM 8583 O O . LYS B 1 343 ? 7.961 51 8.875 1 91.38 343 LYS B O 1
ATOM 8588 N N . PRO B 1 344 ? 9.609 50.469 7.488 1 89.69 344 PRO B N 1
ATOM 8589 C CA . PRO B 1 344 ? 9.789 49.219 8.242 1 89.69 344 PRO B CA 1
ATOM 8590 C C . PRO B 1 344 ? 10.102 49.469 9.719 1 89.69 344 PRO B C 1
ATOM 8592 O O . PRO B 1 344 ? 9.484 48.844 10.594 1 89.69 344 PRO B O 1
ATOM 8595 N N . MET B 1 345 ? 11 50.375 9.961 1 87.94 345 MET B N 1
ATOM 8596 C CA . MET B 1 345 ? 11.375 50.656 11.336 1 87.94 345 MET B CA 1
ATOM 8597 C C . MET B 1 345 ? 10.203 51.25 12.109 1 87.94 345 MET B C 1
ATOM 8599 O O . MET B 1 345 ? 9.977 50.906 13.266 1 87.94 345 MET B O 1
ATOM 8603 N N . LEU B 1 346 ? 9.508 52.156 11.539 1 93.38 346 LEU B N 1
ATOM 8604 C CA . LEU B 1 346 ? 8.383 52.812 12.188 1 93.38 346 LEU B CA 1
ATOM 8605 C C . LEU B 1 346 ? 7.238 51.844 12.43 1 93.38 346 LEU B C 1
ATOM 8607 O O . LEU B 1 346 ? 6.539 51.906 13.445 1 93.38 346 LEU B O 1
ATOM 8611 N N . LEU B 1 347 ? 7.039 50.938 11.461 1 93.69 347 LEU B N 1
ATOM 8612 C CA . LEU B 1 347 ? 6.008 49.938 11.602 1 93.69 347 LEU B CA 1
ATOM 8613 C C . LEU B 1 347 ? 6.273 49.062 12.828 1 93.69 347 LEU B C 1
ATOM 8615 O O . LEU B 1 347 ? 5.344 48.688 13.555 1 93.69 347 LEU B O 1
ATOM 8619 N N . HIS B 1 348 ? 7.461 48.75 12.969 1 90.69 348 HIS B N 1
ATOM 8620 C CA . HIS B 1 348 ? 7.855 47.969 14.141 1 90.69 348 HIS B CA 1
ATOM 8621 C C . HIS B 1 348 ? 7.41 48.656 15.43 1 90.69 348 HIS B C 1
ATOM 8623 O O . HIS B 1 348 ? 6.848 48 16.312 1 90.69 348 HIS B O 1
ATOM 8629 N N . LEU B 1 349 ? 7.691 49.844 15.516 1 90.06 349 LEU B N 1
ATOM 8630 C CA . LEU B 1 349 ? 7.336 50.625 16.703 1 90.06 349 LEU B CA 1
ATOM 8631 C C . LEU B 1 349 ? 5.82 50.719 16.844 1 90.06 349 LEU B C 1
ATOM 8633 O O . LEU B 1 349 ? 5.297 50.656 17.969 1 90.06 349 LEU B O 1
ATOM 8637 N N . ILE B 1 350 ? 5.16 51 15.805 1 94.75 350 ILE B N 1
ATOM 8638 C CA . ILE B 1 350 ? 3.707 51.094 15.812 1 94.75 350 ILE B CA 1
ATOM 8639 C C . ILE B 1 350 ? 3.1 49.812 16.375 1 94.75 350 ILE B C 1
ATOM 8641 O O . ILE B 1 350 ? 2.24 49.875 17.25 1 94.75 350 ILE B O 1
ATOM 8645 N N . LEU B 1 351 ? 3.566 48.688 15.891 1 92.69 351 LEU B N 1
ATOM 8646 C CA . LEU B 1 351 ? 3.025 47.406 16.312 1 92.69 351 LEU B CA 1
ATOM 8647 C C . LEU B 1 351 ? 3.363 47.125 17.781 1 92.69 351 LEU B C 1
ATOM 8649 O O . LEU B 1 351 ? 2.533 46.594 18.516 1 92.69 351 LEU B O 1
ATOM 8653 N N . LYS B 1 352 ? 4.531 47.438 18.141 1 88.12 352 LYS B N 1
ATOM 8654 C CA . LYS B 1 352 ? 4.93 47.281 19.531 1 88.12 352 LYS B CA 1
ATOM 8655 C C . LYS B 1 352 ? 4.02 48.094 20.469 1 88.12 352 LYS B C 1
ATOM 8657 O O . LYS B 1 352 ? 3.57 47.562 21.5 1 88.12 352 LYS B O 1
ATOM 8662 N N . LEU B 1 353 ? 3.715 49.25 20.125 1 88.69 353 LEU B N 1
ATOM 8663 C CA . LEU B 1 353 ? 2.898 50.156 20.953 1 88.69 353 LEU B CA 1
ATOM 8664 C C . LEU B 1 353 ? 1.428 49.75 20.875 1 88.69 353 LEU B C 1
ATOM 8666 O O . LEU B 1 353 ? 0.646 50.094 21.766 1 88.69 353 LEU B O 1
ATOM 8670 N N . SER B 1 354 ? 1.025 49.156 19.844 1 90.56 354 SER B N 1
ATOM 8671 C CA . SER B 1 354 ? -0.372 48.781 19.609 1 90.56 354 SER B CA 1
ATOM 8672 C C . SER B 1 354 ? -0.816 47.688 20.562 1 90.56 354 SER B C 1
ATOM 8674 O O . SER B 1 354 ? -2.016 47.469 20.766 1 90.56 354 SER B O 1
ATOM 8676 N N . LEU B 1 355 ? 0.073 47 21.203 1 86.62 355 LEU B N 1
ATOM 8677 C CA . LEU B 1 355 ? -0.235 45.844 22.062 1 86.62 355 LEU B CA 1
ATOM 8678 C C . LEU B 1 355 ? -1.018 46.281 23.297 1 86.62 355 LEU B C 1
ATOM 8680 O O . LEU B 1 355 ? -1.786 45.5 23.859 1 86.62 355 LEU B O 1
ATOM 8684 N N . THR B 1 356 ? -0.861 47.562 23.703 1 84.5 356 THR B N 1
ATOM 8685 C CA . THR B 1 356 ? -1.455 48 24.953 1 84.5 356 THR B CA 1
ATOM 8686 C C . THR B 1 356 ? -2.689 48.875 24.688 1 84.5 356 THR B C 1
ATOM 8688 O O . THR B 1 356 ? -3.336 49.344 25.609 1 84.5 356 THR B O 1
ATOM 8691 N N . ILE B 1 357 ? -3.006 49 23.438 1 88.06 357 ILE B N 1
ATOM 8692 C CA . ILE B 1 357 ? -4.137 49.875 23.156 1 88.06 357 ILE B CA 1
ATOM 8693 C C . ILE B 1 357 ? -5.422 49.031 23.094 1 88.06 357 ILE B C 1
ATOM 8695 O O . ILE B 1 357 ? -5.398 47.875 22.703 1 88.06 357 ILE B O 1
ATOM 8699 N N . PRO B 1 358 ? -6.527 49.688 23.453 1 85.19 358 PRO B N 1
ATOM 8700 C CA . PRO B 1 358 ? -7.812 48.969 23.375 1 85.19 358 PRO B CA 1
ATOM 8701 C C . PRO B 1 358 ? -8.195 48.594 21.953 1 85.19 358 PRO B C 1
ATOM 8703 O O . PRO B 1 358 ? -7.734 49.219 20.984 1 85.19 358 PRO B O 1
ATOM 8706 N N . LYS B 1 359 ? -9.008 47.625 21.797 1 88.81 359 LYS B N 1
ATOM 8707 C CA . LYS B 1 359 ? -9.391 47.031 20.516 1 88.81 359 LYS B CA 1
ATOM 8708 C C . LYS B 1 359 ? -10.023 48.062 19.609 1 88.81 359 LYS B C 1
ATOM 8710 O O . LYS B 1 359 ? -9.789 48.062 18.391 1 88.81 359 LYS B O 1
ATOM 8715 N N . GLU B 1 360 ? -10.812 48.906 20.219 1 86.94 360 GLU B N 1
ATOM 8716 C CA . GLU B 1 360 ? -11.492 49.906 19.422 1 86.94 360 GLU B CA 1
ATOM 8717 C C . GLU B 1 360 ? -10.5 50.844 18.766 1 86.94 360 GLU B C 1
ATOM 8719 O O . GLU B 1 360 ? -10.625 51.156 17.578 1 86.94 360 GLU B O 1
ATOM 8724 N N . ARG B 1 361 ? -9.555 51.25 19.5 1 88.31 361 ARG B N 1
ATOM 8725 C CA . ARG B 1 361 ? -8.531 52.156 18.969 1 88.31 361 ARG B CA 1
ATOM 8726 C C . ARG B 1 361 ? -7.637 51.438 17.984 1 88.31 361 ARG B C 1
ATOM 8728 O O . ARG B 1 361 ? -7.195 52 16.984 1 88.31 361 ARG B O 1
ATOM 8735 N N . PHE B 1 362 ? -7.398 50.219 18.266 1 94.12 362 PHE B N 1
ATOM 8736 C CA . PHE B 1 362 ? -6.621 49.406 17.344 1 94.12 362 PHE B CA 1
ATOM 8737 C C . PHE B 1 362 ? -7.293 49.344 15.977 1 94.12 362 PHE B C 1
ATOM 8739 O O . PHE B 1 362 ? -6.645 49.531 14.953 1 94.12 362 PHE B O 1
ATOM 8746 N N . THR B 1 363 ? -8.562 49.094 15.969 1 93.44 363 THR B N 1
ATOM 8747 C CA . THR B 1 363 ? -9.328 48.938 14.742 1 93.44 363 THR B CA 1
ATOM 8748 C C . THR B 1 363 ? -9.367 50.25 13.953 1 93.44 363 THR B C 1
ATOM 8750 O O . THR B 1 363 ? -9.273 50.25 12.719 1 93.44 363 THR B O 1
ATOM 8753 N N . SER B 1 364 ? -9.406 51.25 14.68 1 90.94 364 SER B N 1
ATOM 8754 C CA . SER B 1 364 ? -9.555 52.531 13.992 1 90.94 364 SER B CA 1
ATOM 8755 C C . SER B 1 364 ? -8.203 53.094 13.547 1 90.94 364 SER B C 1
ATOM 8757 O O . SER B 1 364 ? -8.102 53.719 12.492 1 90.94 364 SER B O 1
ATOM 8759 N N . GLN B 1 365 ? -7.164 52.812 14.297 1 93.06 365 GLN B N 1
ATOM 8760 C CA . GLN B 1 365 ? -5.914 53.531 14.047 1 93.06 365 GLN B CA 1
ATOM 8761 C C . GLN B 1 365 ? -4.844 52.594 13.5 1 93.06 365 GLN B C 1
ATOM 8763 O O . GLN B 1 365 ? -4 53 12.703 1 93.06 365 GLN B O 1
ATOM 8768 N N . ILE B 1 366 ? -4.84 51.344 13.914 1 96.19 366 ILE B N 1
ATOM 8769 C CA . ILE B 1 366 ? -3.725 50.469 13.633 1 96.19 366 ILE B CA 1
ATOM 8770 C C . ILE B 1 366 ? -4.09 49.531 12.469 1 96.19 366 ILE B C 1
ATOM 8772 O O . ILE B 1 366 ? -3.287 49.312 11.555 1 96.19 366 ILE B O 1
ATOM 8776 N N . LYS B 1 367 ? -5.266 49 12.461 1 96.19 367 LYS B N 1
ATOM 8777 C CA . LYS B 1 367 ? -5.723 48.031 11.461 1 96.19 367 LYS B CA 1
ATOM 8778 C C . LYS B 1 367 ? -5.527 48.562 10.047 1 96.19 367 LYS B C 1
ATOM 8780 O O . LYS B 1 367 ? -5.004 47.875 9.172 1 96.19 367 LYS B O 1
ATOM 8785 N N . PRO B 1 368 ? -5.922 49.781 9.836 1 95.62 368 PRO B N 1
ATOM 8786 C CA . PRO B 1 368 ? -5.723 50.312 8.484 1 95.62 368 PRO B CA 1
ATOM 8787 C C . PRO B 1 368 ? -4.254 50.312 8.062 1 95.62 368 PRO B C 1
ATOM 8789 O O . PRO B 1 368 ? -3.945 50.094 6.887 1 95.62 368 PRO B O 1
ATOM 8792 N N . VAL B 1 369 ? -3.387 50.625 8.992 1 96.62 369 VAL B N 1
ATOM 8793 C CA . VAL B 1 369 ? -1.954 50.625 8.719 1 96.62 369 VAL B CA 1
ATOM 8794 C C . VAL B 1 369 ? -1.499 49.219 8.305 1 96.62 369 VAL B C 1
ATOM 8796 O O . VAL B 1 369 ? -0.776 49.062 7.316 1 96.62 369 VAL B O 1
ATOM 8799 N N . ILE B 1 370 ? -1.915 48.219 8.984 1 97.06 370 ILE B N 1
ATOM 8800 C CA . ILE B 1 370 ? -1.553 46.844 8.727 1 97.06 370 ILE B CA 1
ATOM 8801 C C . ILE B 1 370 ? -2.061 46.406 7.348 1 97.06 370 ILE B C 1
ATOM 8803 O O . ILE B 1 370 ? -1.311 45.844 6.551 1 97.06 370 ILE B O 1
ATOM 8807 N N . LEU B 1 371 ? -3.33 46.688 7.039 1 96.94 371 LEU B N 1
ATOM 8808 C CA . LEU B 1 371 ? -3.965 46.281 5.793 1 96.94 371 LEU B CA 1
ATOM 8809 C C . LEU B 1 371 ? -3.324 46.969 4.598 1 96.94 371 LEU B C 1
ATOM 8811 O O . LEU B 1 371 ? -3.264 46.406 3.502 1 96.94 371 LEU B O 1
ATOM 8815 N N . GLU B 1 372 ? -2.869 48.125 4.879 1 96.12 372 GLU B N 1
ATOM 8816 C CA . GLU B 1 372 ? -2.174 48.844 3.809 1 96.12 372 GLU B CA 1
ATOM 8817 C C . GLU B 1 372 ? -0.763 48.281 3.609 1 96.12 372 GLU B C 1
ATOM 8819 O O . GLU B 1 372 ? -0.326 48.094 2.475 1 96.12 372 GLU B O 1
ATOM 8824 N N . MET B 1 373 ? -0.071 48.062 4.652 1 96.38 373 MET B N 1
ATOM 8825 C CA . MET B 1 373 ? 1.342 47.688 4.609 1 96.38 373 MET B CA 1
ATOM 8826 C C . MET B 1 373 ? 1.521 46.281 4.051 1 96.38 373 MET B C 1
ATOM 8828 O O . MET B 1 373 ? 2.553 45.969 3.451 1 96.38 373 MET B O 1
ATOM 8832 N N . ILE B 1 374 ? 0.58 45.375 4.211 1 96.44 374 ILE B N 1
ATOM 8833 C CA . ILE B 1 374 ? 0.71 44 3.742 1 96.44 374 ILE B CA 1
ATOM 8834 C C . ILE B 1 374 ? 0.776 43.969 2.217 1 96.44 374 ILE B C 1
ATOM 8836 O O . ILE B 1 374 ? 1.269 43 1.624 1 96.44 374 ILE B O 1
ATOM 8840 N N . HIS B 1 375 ? 0.31 45.031 1.564 1 94.75 375 HIS B N 1
ATOM 8841 C CA . HIS B 1 375 ? 0.301 45.094 0.108 1 94.75 375 HIS B CA 1
ATOM 8842 C C . HIS B 1 375 ? 1.579 45.75 -0.42 1 94.75 375 HIS B C 1
ATOM 8844 O O . HIS B 1 375 ? 1.809 45.781 -1.631 1 94.75 375 HIS B O 1
ATOM 8850 N N . VAL B 1 376 ? 2.344 46.25 0.477 1 93.06 376 VAL B N 1
ATOM 8851 C CA . VAL B 1 376 ? 3.604 46.844 0.072 1 93.06 376 VAL B CA 1
ATOM 8852 C C . VAL B 1 376 ? 4.645 45.781 -0.204 1 93.06 376 VAL B C 1
ATOM 8854 O O . VAL B 1 376 ? 4.887 44.906 0.64 1 93.06 376 VAL B O 1
ATOM 8857 N N . PRO B 1 377 ? 5.238 45.781 -1.333 1 91.5 377 PRO B N 1
ATOM 8858 C CA . PRO B 1 377 ? 6.199 44.719 -1.7 1 91.5 377 PRO B CA 1
ATOM 8859 C C . PRO B 1 377 ? 7.578 44.938 -1.079 1 91.5 377 PRO B C 1
ATOM 8861 O O . PRO B 1 377 ? 8.562 45.156 -1.8 1 91.5 377 PRO B O 1
ATOM 8864 N N . ASP B 1 378 ? 7.68 44.938 0.159 1 92.44 378 ASP B N 1
ATOM 8865 C CA . ASP B 1 378 ? 8.906 45.094 0.936 1 92.44 378 ASP B CA 1
ATOM 8866 C C . ASP B 1 378 ? 9.086 43.938 1.907 1 92.44 378 ASP B C 1
ATOM 8868 O O . ASP B 1 378 ? 8.211 43.688 2.742 1 92.44 378 ASP B O 1
ATOM 8872 N N . ARG B 1 379 ? 10.211 43.281 1.828 1 92.69 379 ARG B N 1
ATOM 8873 C CA . ARG B 1 379 ? 10.445 42.062 2.611 1 92.69 379 ARG B CA 1
ATOM 8874 C C . ARG B 1 379 ? 10.492 42.375 4.102 1 92.69 379 ARG B C 1
ATOM 8876 O O . ARG B 1 379 ? 10.023 41.594 4.922 1 92.69 379 ARG B O 1
ATOM 8883 N N . SER B 1 380 ? 11.086 43.5 4.391 1 91.19 380 SER B N 1
ATOM 8884 C CA . SER B 1 380 ? 11.195 43.844 5.801 1 91.19 380 SER B CA 1
ATOM 8885 C C . SER B 1 380 ? 9.82 44.125 6.414 1 91.19 380 SER B C 1
ATOM 8887 O O . SER B 1 380 ? 9.562 43.719 7.551 1 91.19 380 SER B O 1
ATOM 8889 N N . ILE B 1 381 ? 9.008 44.781 5.684 1 93.75 381 ILE B N 1
ATOM 8890 C CA . ILE B 1 381 ? 7.648 45.062 6.125 1 93.75 381 ILE B CA 1
ATOM 8891 C C . ILE B 1 381 ? 6.871 43.75 6.281 1 93.75 381 ILE B C 1
ATOM 8893 O O . ILE B 1 381 ? 6.219 43.531 7.305 1 93.75 381 ILE B O 1
ATOM 8897 N N . ARG B 1 382 ? 7.031 42.938 5.289 1 94.31 382 ARG B N 1
ATOM 8898 C CA . ARG B 1 382 ? 6.34 41.625 5.305 1 94.31 382 ARG B CA 1
ATOM 8899 C C . ARG B 1 382 ? 6.785 40.781 6.496 1 94.31 382 ARG B C 1
ATOM 8901 O O . ARG B 1 382 ? 5.953 40.25 7.219 1 94.31 382 ARG B O 1
ATOM 8908 N N . MET B 1 383 ? 8.039 40.688 6.641 1 92.75 383 MET B N 1
ATOM 8909 C CA . MET B 1 383 ? 8.578 39.875 7.734 1 92.75 383 MET B CA 1
ATOM 8910 C C . MET B 1 383 ? 8.094 40.406 9.086 1 92.75 383 MET B C 1
ATOM 8912 O O . MET B 1 383 ? 7.742 39.625 9.969 1 92.75 383 MET B O 1
ATOM 8916 N N . THR B 1 384 ? 8.062 41.688 9.242 1 91.56 384 THR B N 1
ATOM 8917 C CA . THR B 1 384 ? 7.609 42.312 10.484 1 91.56 384 THR B CA 1
ATOM 8918 C C . THR B 1 384 ? 6.145 41.969 10.75 1 91.56 384 THR B C 1
ATOM 8920 O O . THR B 1 384 ? 5.781 41.594 11.859 1 91.56 384 THR B O 1
ATOM 8923 N N . LEU B 1 385 ? 5.395 42.125 9.742 1 94.81 385 LEU B N 1
ATOM 8924 C CA . LEU B 1 385 ? 3.963 41.875 9.875 1 94.81 385 LEU B CA 1
ATOM 8925 C C . LEU B 1 385 ? 3.699 40.406 10.203 1 94.81 385 LEU B C 1
ATOM 8927 O O . LEU B 1 385 ? 2.871 40.094 11.062 1 94.81 385 LEU B O 1
ATOM 8931 N N . LEU B 1 386 ? 4.414 39.531 9.578 1 93.69 386 LEU B N 1
ATOM 8932 C CA . LEU B 1 386 ? 4.16 38.094 9.734 1 93.69 386 LEU B CA 1
ATOM 8933 C C . LEU B 1 386 ? 4.711 37.594 11.062 1 93.69 386 LEU B C 1
ATOM 8935 O O . LEU B 1 386 ? 4.066 36.781 11.742 1 93.69 386 LEU B O 1
ATOM 8939 N N . THR B 1 387 ? 5.84 38.031 11.406 1 91.12 387 THR B N 1
ATOM 8940 C CA . THR B 1 387 ? 6.441 37.594 12.664 1 91.12 387 THR B CA 1
ATOM 8941 C C . THR B 1 387 ? 5.625 38.062 13.852 1 91.12 387 THR B C 1
ATOM 8943 O O . THR B 1 387 ? 5.586 37.406 14.891 1 91.12 387 THR B O 1
ATOM 8946 N N . THR B 1 388 ? 4.938 39.188 13.758 1 91.12 388 THR B N 1
ATOM 8947 C CA . THR B 1 388 ? 4.176 39.75 14.867 1 91.12 388 THR B CA 1
ATOM 8948 C C . THR B 1 388 ? 2.699 39.375 14.75 1 91.12 388 THR B C 1
ATOM 8950 O O . THR B 1 388 ? 1.884 39.781 15.57 1 91.12 388 THR B O 1
ATOM 8953 N N . LEU B 1 389 ? 2.398 38.594 13.805 1 93.38 389 LEU B N 1
ATOM 8954 C CA . LEU B 1 389 ? 1.013 38.25 13.516 1 93.38 389 LEU B CA 1
ATOM 8955 C C . LEU B 1 389 ? 0.349 37.625 14.734 1 93.38 389 LEU B C 1
ATOM 8957 O O . LEU B 1 389 ? -0.821 37.875 15.016 1 93.38 389 LEU B O 1
ATOM 8961 N N . PRO B 1 390 ? 1.036 36.781 15.531 1 91.56 390 PRO B N 1
ATOM 8962 C CA . PRO B 1 390 ? 0.401 36.188 16.703 1 91.56 390 PRO B CA 1
ATOM 8963 C C . PRO B 1 390 ? -0.106 37.219 17.703 1 91.56 390 PRO B C 1
ATOM 8965 O O . PRO B 1 390 ? -1.029 36.906 18.469 1 91.56 390 PRO B O 1
ATOM 8968 N N . LEU B 1 391 ? 0.405 38.344 17.656 1 90.06 391 LEU B N 1
ATOM 8969 C CA . LEU B 1 391 ? 0.103 39.344 18.672 1 90.06 391 LEU B CA 1
ATOM 8970 C C . LEU B 1 391 ? -1.183 40.094 18.328 1 90.06 391 LEU B C 1
ATOM 8972 O O . LEU B 1 391 ? -1.812 40.688 19.203 1 90.06 391 LEU B O 1
ATOM 8976 N N . TYR B 1 392 ? -1.525 40.125 17.031 1 92.25 392 TYR B N 1
ATOM 8977 C CA . TYR B 1 392 ? -2.658 40.969 16.719 1 92.25 392 TYR B CA 1
ATOM 8978 C C . TYR B 1 392 ? -3.658 40.281 15.82 1 92.25 392 TYR B C 1
ATOM 8980 O O . TYR B 1 392 ? -4.695 40.844 15.461 1 92.25 392 TYR B O 1
ATOM 8988 N N . VAL B 1 393 ? -3.477 39.031 15.445 1 93.31 393 VAL B N 1
ATOM 8989 C CA . VAL B 1 393 ? -4.332 38.344 14.477 1 93.31 393 VAL B CA 1
ATOM 8990 C C . VAL B 1 393 ? -5.762 38.281 15.008 1 93.31 393 VAL B C 1
ATOM 8992 O O . VAL B 1 393 ? -6.723 38.406 14.242 1 93.31 393 VAL B O 1
ATOM 8995 N N . GLU B 1 394 ? -5.91 38.188 16.281 1 92.38 394 GLU B N 1
ATOM 8996 C CA . GLU B 1 394 ? -7.234 38.062 16.891 1 92.38 394 GLU B CA 1
ATOM 8997 C C . GLU B 1 394 ? -7.973 39.406 16.859 1 92.38 394 GLU B C 1
ATOM 8999 O O . GLU B 1 394 ? -9.195 39.438 17 1 92.38 394 GLU B O 1
ATOM 9004 N N . LYS B 1 395 ? -7.211 40.438 16.75 1 92.62 395 LYS B N 1
ATOM 9005 C CA . LYS B 1 395 ? -7.82 41.75 16.734 1 92.62 395 LYS B CA 1
ATOM 9006 C C . LYS B 1 395 ? -8.312 42.125 15.328 1 92.62 395 LYS B C 1
ATOM 9008 O O . LYS B 1 395 ? -9.039 43.094 15.156 1 92.62 395 LYS B O 1
ATOM 9013 N N . LEU B 1 396 ? -7.914 41.375 14.383 1 94.06 396 LEU B N 1
ATOM 9014 C CA . LEU B 1 396 ? -8.352 41.625 13.016 1 94.06 396 LEU B CA 1
ATOM 9015 C C . LEU B 1 396 ? -9.703 40.969 12.758 1 94.06 396 LEU B C 1
ATOM 9017 O O . LEU B 1 396 ? -9.992 39.906 13.305 1 94.06 396 LEU B O 1
ATOM 9021 N N . ASP B 1 397 ? -10.539 41.625 11.969 1 93.38 397 ASP B N 1
ATOM 9022 C CA . ASP B 1 397 ? -11.828 41.062 11.594 1 93.38 397 ASP B CA 1
ATOM 9023 C C . ASP B 1 397 ? -11.664 40 10.492 1 93.38 397 ASP B C 1
ATOM 9025 O O . ASP B 1 397 ? -10.828 40.156 9.594 1 93.38 397 ASP B O 1
ATOM 9029 N N . LYS B 1 398 ? -12.477 38.906 10.531 1 94.62 398 LYS B N 1
ATOM 9030 C CA . LYS B 1 398 ? -12.445 37.812 9.555 1 94.62 398 LYS B CA 1
ATOM 9031 C C . LYS B 1 398 ? -12.625 38.344 8.141 1 94.62 398 LYS B C 1
ATOM 9033 O O . LYS B 1 398 ? -12 37.875 7.199 1 94.62 398 LYS B O 1
ATOM 9038 N N . GLN B 1 399 ? -13.422 39.281 8 1 95.25 399 GLN B N 1
ATOM 9039 C CA . GLN B 1 399 ? -13.688 39.875 6.688 1 95.25 399 GLN B CA 1
ATOM 9040 C C . GLN B 1 399 ? -12.438 40.531 6.117 1 95.25 399 GLN B C 1
ATOM 9042 O O . GLN B 1 399 ? -12.125 40.375 4.938 1 95.25 399 GLN B O 1
ATOM 9047 N N . ASP B 1 400 ? -11.789 41.25 6.98 1 95.12 400 ASP B N 1
ATOM 9048 C CA . ASP B 1 400 ? -10.562 41.938 6.555 1 95.12 400 ASP B CA 1
ATOM 9049 C C . ASP B 1 400 ? -9.477 40.906 6.203 1 95.12 400 ASP B C 1
ATOM 9051 O O . ASP B 1 400 ? -8.734 41.094 5.238 1 95.12 400 ASP B O 1
ATOM 9055 N N . ILE B 1 401 ? -9.43 39.875 6.965 1 96.88 401 ILE B N 1
ATOM 9056 C CA . ILE B 1 401 ? -8.43 38.844 6.738 1 96.88 401 ILE B CA 1
ATOM 9057 C C . ILE B 1 401 ? -8.672 38.188 5.387 1 96.88 401 ILE B C 1
ATOM 9059 O O . ILE B 1 401 ? -7.75 38.031 4.582 1 96.88 401 ILE B O 1
ATOM 9063 N N . ASN B 1 402 ? -9.883 37.812 5.066 1 96.5 402 ASN B N 1
ATOM 9064 C CA . ASN B 1 402 ? -10.211 37.062 3.857 1 96.5 402 ASN B CA 1
ATOM 9065 C C . ASN B 1 402 ? -10.195 37.938 2.621 1 96.5 402 ASN B C 1
ATOM 9067 O O . ASN B 1 402 ? -9.781 37.531 1.544 1 96.5 402 ASN B O 1
ATOM 9071 N N . ASN B 1 403 ? -10.539 39.188 2.762 1 93.69 403 ASN B N 1
ATOM 9072 C CA . ASN B 1 403 ? -10.75 40.031 1.593 1 93.69 403 ASN B CA 1
ATOM 9073 C C . ASN B 1 403 ? -9.523 40.875 1.3 1 93.69 403 ASN B C 1
ATOM 9075 O O . ASN B 1 403 ? -9.289 41.281 0.152 1 93.69 403 ASN B O 1
ATOM 9079 N N . ARG B 1 404 ? -8.773 41.219 2.219 1 93.88 404 ARG B N 1
ATOM 9080 C CA . ARG B 1 404 ? -7.695 42.188 2.008 1 93.88 404 ARG B CA 1
ATOM 9081 C C . ARG B 1 404 ? -6.352 41.594 2.41 1 93.88 404 ARG B C 1
ATOM 9083 O O . ARG B 1 404 ? -5.41 41.562 1.613 1 93.88 404 ARG B O 1
ATOM 9090 N N . PHE B 1 405 ? -6.273 41.094 3.527 1 96.88 405 PHE B N 1
ATOM 9091 C CA . PHE B 1 405 ? -5.008 40.625 4.082 1 96.88 405 PHE B CA 1
ATOM 9092 C C . PHE B 1 405 ? -4.52 39.375 3.334 1 96.88 405 PHE B C 1
ATOM 9094 O O . PHE B 1 405 ? -3.357 39.312 2.928 1 96.88 405 PHE B O 1
ATOM 9101 N N . PHE B 1 406 ? -5.379 38.375 3.027 1 96.56 406 PHE B N 1
ATOM 9102 C CA . PHE B 1 406 ? -5.039 37.062 2.549 1 96.56 406 PHE B CA 1
ATOM 9103 C C . PHE B 1 406 ? -4.484 37.094 1.131 1 96.56 406 PHE B C 1
ATOM 9105 O O . PHE B 1 406 ? -3.52 36.406 0.808 1 96.56 406 PHE B O 1
ATOM 9112 N N . THR B 1 407 ? -5.066 37.844 0.278 1 94.06 407 THR B N 1
ATOM 9113 C CA . THR B 1 407 ? -4.621 37.938 -1.107 1 94.06 407 THR B CA 1
ATOM 9114 C C . THR B 1 407 ? -3.164 38.375 -1.178 1 94.06 407 THR B C 1
ATOM 9116 O O . THR B 1 407 ? -2.367 37.812 -1.917 1 94.06 407 THR B O 1
ATOM 9119 N N . ALA B 1 408 ? -2.836 39.406 -0.431 1 94.75 408 ALA B N 1
ATOM 9120 C CA . ALA B 1 408 ? -1.461 39.875 -0.384 1 94.75 408 ALA B CA 1
ATOM 9121 C C . ALA B 1 408 ? -0.549 38.875 0.327 1 94.75 408 ALA B C 1
ATOM 9123 O O . ALA B 1 408 ? 0.616 38.719 -0.045 1 94.75 408 ALA B O 1
ATOM 9124 N N . PHE B 1 409 ? -1.102 38.281 1.306 1 96.06 409 PHE B N 1
ATOM 9125 C CA . PHE B 1 409 ? -0.397 37.281 2.107 1 96.06 409 PHE B CA 1
ATOM 9126 C C . PHE B 1 409 ? 0.15 36.188 1.228 1 96.06 409 PHE B C 1
ATOM 9128 O O . PHE B 1 409 ? 1.29 35.75 1.404 1 96.06 409 PHE B O 1
ATOM 9135 N N . LEU B 1 410 ? -0.553 35.719 0.23 1 96 410 LEU B N 1
ATOM 9136 C CA . LEU B 1 410 ? -0.24 34.594 -0.609 1 96 410 LEU B CA 1
ATOM 9137 C C . LEU B 1 410 ? 1.017 34.844 -1.435 1 96 410 LEU B C 1
ATOM 9139 O O . LEU B 1 410 ? 1.722 33.906 -1.806 1 96 410 LEU B O 1
ATOM 9143 N N . THR B 1 411 ? 1.331 36 -1.656 1 94.06 411 THR B N 1
ATOM 9144 C CA . THR B 1 411 ? 2.488 36.312 -2.486 1 94.06 411 THR B CA 1
ATOM 9145 C C . THR B 1 411 ? 3.781 35.875 -1.805 1 94.06 411 THR B C 1
ATOM 9147 O O . THR B 1 411 ? 4.797 35.656 -2.469 1 94.06 411 THR B O 1
ATOM 9150 N N . GLY B 1 412 ? 3.725 35.812 -0.517 1 95.44 412 GLY B N 1
ATOM 9151 C CA . GLY B 1 412 ? 4.898 35.406 0.248 1 95.44 412 GLY B CA 1
ATOM 9152 C C . GLY B 1 412 ? 5.379 34 -0.07 1 95.44 412 GLY B C 1
ATOM 9153 O O . GLY B 1 412 ? 6.559 33.688 0.11 1 95.44 412 GLY B O 1
ATOM 9154 N N . PHE B 1 413 ? 4.543 33.125 -0.613 1 96.06 413 PHE B N 1
ATOM 9155 C CA . PHE B 1 413 ? 4.883 31.734 -0.918 1 96.06 413 PHE B CA 1
ATOM 9156 C C . PHE B 1 413 ? 5.84 31.672 -2.102 1 96.06 413 PHE B C 1
ATOM 9158 O O . PHE B 1 413 ? 6.594 30.703 -2.236 1 96.06 413 PHE B O 1
ATOM 9165 N N . ASN B 1 414 ? 5.832 32.656 -2.883 1 92.38 414 ASN B N 1
ATOM 9166 C CA . ASN B 1 414 ? 6.594 32.625 -4.129 1 92.38 414 ASN B CA 1
ATOM 9167 C C . ASN B 1 414 ? 7.875 33.438 -4.027 1 92.38 414 ASN B C 1
ATOM 9169 O O . ASN B 1 414 ? 8.578 33.625 -5.02 1 92.38 414 ASN B O 1
ATOM 9173 N N . ASP B 1 415 ? 8.094 33.969 -2.891 1 93.25 415 ASP B N 1
ATOM 9174 C CA . ASP B 1 415 ? 9.273 34.812 -2.742 1 93.25 415 ASP B CA 1
ATOM 9175 C C . ASP B 1 415 ? 10.555 34 -2.922 1 93.25 415 ASP B C 1
ATOM 9177 O O . ASP B 1 415 ? 10.609 32.812 -2.562 1 93.25 415 ASP B O 1
ATOM 9181 N N . SER B 1 416 ? 11.555 34.562 -3.488 1 92 416 SER B N 1
ATOM 9182 C CA . SER B 1 416 ? 12.836 33.906 -3.703 1 92 416 SER B CA 1
ATOM 9183 C C . SER B 1 416 ? 13.578 33.688 -2.389 1 92 416 SER B C 1
ATOM 9185 O O . SER B 1 416 ? 14.453 32.844 -2.293 1 92 416 SER B O 1
ATOM 9187 N N . ASN B 1 417 ? 13.234 34.531 -1.425 1 92.38 417 ASN B N 1
ATOM 9188 C CA . ASN B 1 417 ? 13.875 34.438 -0.119 1 92.38 417 ASN B CA 1
ATOM 9189 C C . ASN B 1 417 ? 13.25 33.312 0.712 1 92.38 417 ASN B C 1
ATOM 9191 O O . ASN B 1 417 ? 12.047 33.312 0.972 1 92.38 417 ASN B O 1
ATOM 9195 N N . VAL B 1 418 ? 14.062 32.406 1.199 1 93.19 418 VAL B N 1
ATOM 9196 C CA . VAL B 1 418 ? 13.625 31.203 1.914 1 93.19 418 VAL B CA 1
ATOM 9197 C C . VAL B 1 418 ? 12.969 31.609 3.234 1 93.19 418 VAL B C 1
ATOM 9199 O O . VAL B 1 418 ? 11.969 31 3.645 1 93.19 418 VAL B O 1
ATOM 9202 N N . ALA B 1 419 ? 13.492 32.594 3.859 1 90.81 419 ALA B N 1
ATOM 9203 C CA . ALA B 1 419 ? 12.969 33.031 5.152 1 90.81 419 ALA B CA 1
ATOM 9204 C C . ALA B 1 419 ? 11.547 33.562 5.02 1 90.81 419 ALA B C 1
ATOM 9206 O O . ALA B 1 419 ? 10.703 33.344 5.895 1 90.81 419 ALA B O 1
ATOM 9207 N N . ILE B 1 420 ? 11.305 34.312 3.967 1 93.62 420 ILE B N 1
ATOM 9208 C CA . ILE B 1 420 ? 9.977 34.875 3.717 1 93.62 420 ILE B CA 1
ATOM 9209 C C . ILE B 1 420 ? 8.984 33.75 3.471 1 93.62 420 ILE B C 1
ATOM 9211 O O . ILE B 1 420 ? 7.875 33.75 4.004 1 93.62 420 ILE B O 1
ATOM 9215 N N . ARG B 1 421 ? 9.414 32.75 2.689 1 95.62 421 ARG B N 1
ATOM 9216 C CA . ARG B 1 421 ? 8.547 31.609 2.418 1 95.62 421 ARG B CA 1
ATOM 9217 C C . ARG B 1 421 ? 8.242 30.844 3.697 1 95.62 421 ARG B C 1
ATOM 9219 O O . ARG B 1 421 ? 7.09 30.484 3.951 1 95.62 421 ARG B O 1
ATOM 9226 N N . GLU B 1 422 ? 9.258 30.641 4.441 1 93.81 422 GLU B N 1
ATOM 9227 C CA . GLU B 1 422 ? 9.078 29.891 5.688 1 93.81 422 GLU B CA 1
ATOM 9228 C C . GLU B 1 422 ? 8.125 30.625 6.629 1 93.81 422 GLU B C 1
ATOM 9230 O O . GLU B 1 422 ? 7.23 30 7.207 1 93.81 422 GLU B O 1
ATOM 9235 N N . GLU B 1 423 ? 8.344 31.906 6.781 1 92.56 423 GLU B N 1
ATOM 9236 C CA . GLU B 1 423 ? 7.488 32.688 7.68 1 92.56 423 GLU B CA 1
ATOM 9237 C C . GLU B 1 423 ? 6.047 32.719 7.176 1 92.56 423 GLU B C 1
ATOM 9239 O O . GLU B 1 423 ? 5.105 32.75 7.969 1 92.56 423 GLU B O 1
ATOM 9244 N N . THR B 1 424 ? 5.906 32.812 5.887 1 96.31 424 THR B N 1
ATOM 9245 C CA . THR B 1 424 ? 4.574 32.75 5.297 1 96.31 424 THR B CA 1
ATOM 9246 C C . THR B 1 424 ? 3.855 31.469 5.656 1 96.31 424 THR B C 1
ATOM 9248 O O . THR B 1 424 ? 2.684 31.484 6.039 1 96.31 424 THR B O 1
ATOM 9251 N N . ILE B 1 425 ? 4.578 30.391 5.598 1 96.44 425 ILE B N 1
ATOM 9252 C CA . ILE B 1 425 ? 4.008 29.094 5.945 1 96.44 425 ILE B CA 1
ATOM 9253 C C . ILE B 1 425 ? 3.621 29.078 7.422 1 96.44 425 ILE B C 1
ATOM 9255 O O . ILE B 1 425 ? 2.51 28.688 7.777 1 96.44 425 ILE B O 1
ATOM 9259 N N . LYS B 1 426 ? 4.492 29.547 8.203 1 94.12 426 LYS B N 1
ATOM 9260 C CA . LYS B 1 426 ? 4.219 29.578 9.641 1 94.12 426 LYS B CA 1
ATOM 9261 C C . LYS B 1 426 ? 2.979 30.406 9.945 1 94.12 426 LYS B C 1
ATOM 9263 O O . LYS B 1 426 ? 2.146 30.016 10.766 1 94.12 426 LYS B O 1
ATOM 9268 N N . SER B 1 427 ? 2.885 31.484 9.336 1 95.75 427 SER B N 1
ATOM 9269 C CA . SER B 1 427 ? 1.78 32.406 9.562 1 95.75 427 SER B CA 1
ATOM 9270 C C . SER B 1 427 ? 0.461 31.828 9.062 1 95.75 427 SER B C 1
ATOM 9272 O O . SER B 1 427 ? -0.612 32.25 9.5 1 95.75 427 SER B O 1
ATOM 9274 N N . SER B 1 428 ? 0.541 30.922 8.141 1 96.56 428 SER B N 1
ATOM 9275 C CA . SER B 1 428 ? -0.657 30.25 7.641 1 96.56 428 SER B CA 1
ATOM 9276 C C . SER B 1 428 ? -1.371 29.484 8.75 1 96.56 428 SER B C 1
ATOM 9278 O O . SER B 1 428 ? -2.602 29.391 8.758 1 96.56 428 SER B O 1
ATOM 9280 N N . VAL B 1 429 ? -0.602 28.984 9.656 1 95.62 429 VAL B N 1
ATOM 9281 C CA . VAL B 1 429 ? -1.176 28.234 10.781 1 95.62 429 VAL B CA 1
ATOM 9282 C C . VAL B 1 429 ? -2.043 29.172 11.625 1 95.62 429 VAL B C 1
ATOM 9284 O O . VAL B 1 429 ? -3.121 28.781 12.078 1 95.62 429 VAL B O 1
ATOM 9287 N N . LEU B 1 430 ? -1.609 30.375 11.766 1 94.62 430 LEU B N 1
ATOM 9288 C CA . LEU B 1 430 ? -2.307 31.375 12.578 1 94.62 430 LEU B CA 1
ATOM 9289 C C . LEU B 1 430 ? -3.539 31.891 11.859 1 94.62 430 LEU B C 1
ATOM 9291 O O . LEU B 1 430 ? -4.539 32.25 12.492 1 94.62 430 LEU B O 1
ATOM 9295 N N . LEU B 1 431 ? -3.479 31.938 10.555 1 96.5 431 LEU B N 1
ATOM 9296 C CA . LEU B 1 431 ? -4.551 32.531 9.766 1 96.5 431 LEU B CA 1
ATOM 9297 C C . LEU B 1 431 ? -5.656 31.5 9.508 1 96.5 431 LEU B C 1
ATOM 9299 O O . LEU B 1 431 ? -6.809 31.875 9.273 1 96.5 431 LEU B O 1
ATOM 9303 N N . ALA B 1 432 ? -5.379 30.25 9.531 1 95.88 432 ALA B N 1
ATOM 9304 C CA . ALA B 1 432 ? -6.242 29.156 9.094 1 95.88 432 ALA B CA 1
ATOM 9305 C C . ALA B 1 432 ? -7.602 29.219 9.781 1 95.88 432 ALA B C 1
ATOM 9307 O O . ALA B 1 432 ? -8.641 29.141 9.125 1 95.88 432 ALA B O 1
ATOM 9308 N N . PRO B 1 433 ? -7.652 29.469 11.117 1 95.44 433 PRO B N 1
ATOM 9309 C CA . PRO B 1 433 ? -8.953 29.5 11.789 1 95.44 433 PRO B CA 1
ATOM 9310 C C . PRO B 1 433 ? -9.836 30.656 11.32 1 95.44 433 PRO B C 1
ATOM 9312 O O . PRO B 1 433 ? -11.055 30.625 11.523 1 95.44 433 PRO B O 1
ATOM 9315 N N . PHE B 1 434 ? -9.219 31.672 10.734 1 96.56 434 PHE B N 1
ATOM 9316 C CA . PHE B 1 434 ? -9.969 32.875 10.375 1 96.56 434 PHE B CA 1
ATOM 9317 C C . PHE B 1 434 ? -10.297 32.906 8.891 1 96.56 434 PHE B C 1
ATOM 9319 O O . PHE B 1 434 ? -10.992 33.781 8.406 1 96.56 434 PHE B O 1
ATOM 9326 N N . LEU B 1 435 ? -9.812 31.922 8.172 1 97.06 435 LEU B N 1
ATOM 9327 C CA . LEU B 1 435 ? -10.039 31.875 6.734 1 97.06 435 LEU B CA 1
ATOM 9328 C C . LEU B 1 435 ? -11.375 31.203 6.426 1 97.06 435 LEU B C 1
ATOM 9330 O O . LEU B 1 435 ? -11.797 30.281 7.133 1 97.06 435 LEU B O 1
ATOM 9334 N N . ASN B 1 436 ? -11.977 31.703 5.359 1 96.06 436 ASN B N 1
ATOM 9335 C CA . ASN B 1 436 ? -13.188 31.062 4.848 1 96.06 436 ASN B CA 1
ATOM 9336 C C . ASN B 1 436 ? -12.875 29.719 4.188 1 96.06 436 ASN B C 1
ATOM 9338 O O . ASN B 1 436 ? -11.719 29.406 3.928 1 96.06 436 ASN B O 1
ATOM 9342 N N . GLU B 1 437 ? -13.875 28.953 3.838 1 94.25 437 GLU B N 1
ATOM 9343 C CA . GLU B 1 437 ? -13.734 27.594 3.322 1 94.25 437 GLU B CA 1
ATOM 9344 C C . GLU B 1 437 ? -12.992 27.594 1.991 1 94.25 437 GLU B C 1
ATOM 9346 O O . GLU B 1 437 ? -12.07 26.797 1.8 1 94.25 437 GLU B O 1
ATOM 9351 N N . ARG B 1 438 ? -13.289 28.422 1.105 1 93.56 438 ARG B N 1
ATOM 9352 C CA . ARG B 1 438 ? -12.688 28.406 -0.224 1 93.56 438 ARG B CA 1
ATOM 9353 C C . ARG B 1 438 ? -11.227 28.828 -0.167 1 93.56 438 ARG B C 1
ATOM 9355 O O . ARG B 1 438 ? -10.352 28.109 -0.675 1 93.56 438 ARG B O 1
ATOM 9362 N N . PRO B 1 439 ? -10.922 29.969 0.47 1 94.81 439 PRO B N 1
ATOM 9363 C CA . PRO B 1 439 ? -9.516 30.359 0.581 1 94.81 439 PRO B CA 1
ATOM 9364 C C . PRO B 1 439 ? -8.672 29.297 1.289 1 94.81 439 PRO B C 1
ATOM 9366 O O . PRO B 1 439 ? -7.527 29.047 0.9 1 94.81 439 PRO B O 1
ATOM 9369 N N . LEU B 1 440 ? -9.258 28.688 2.277 1 95.69 440 LEU B N 1
ATOM 9370 C CA . LEU B 1 440 ? -8.531 27.688 3.07 1 95.69 440 LEU B CA 1
ATOM 9371 C C . LEU B 1 440 ? -8.344 26.406 2.287 1 95.69 440 LEU B C 1
ATOM 9373 O O . LEU B 1 440 ? -7.234 25.859 2.219 1 95.69 440 LEU B O 1
ATOM 9377 N N . ASN B 1 441 ? -9.359 25.906 1.617 1 94.88 441 ASN B N 1
ATOM 9378 C CA . ASN B 1 441 ? -9.352 24.562 1.043 1 94.88 441 ASN B CA 1
ATOM 9379 C C . ASN B 1 441 ? -8.953 24.594 -0.43 1 94.88 441 ASN B C 1
ATOM 9381 O O . ASN B 1 441 ? -8.766 23.531 -1.044 1 94.88 441 ASN B O 1
ATOM 9385 N N . ASN B 1 442 ? -8.727 25.719 -1.052 1 93.81 442 ASN B N 1
ATOM 9386 C CA . ASN B 1 442 ? -8.312 25.812 -2.449 1 93.81 442 ASN B CA 1
ATOM 9387 C C . ASN B 1 442 ? -7.008 26.578 -2.602 1 93.81 442 ASN B C 1
ATOM 9389 O O . ASN B 1 442 ? -5.945 25.984 -2.785 1 93.81 442 ASN B O 1
ATOM 9393 N N . GLU B 1 443 ? -7.09 27.797 -2.322 1 94.19 443 GLU B N 1
ATOM 9394 C CA . GLU B 1 443 ? -5.938 28.656 -2.58 1 94.19 443 GLU B CA 1
ATOM 9395 C C . GLU B 1 443 ? -4.766 28.297 -1.669 1 94.19 443 GLU B C 1
ATOM 9397 O O . GLU B 1 443 ? -3.664 28.016 -2.146 1 94.19 443 GLU B O 1
ATOM 9402 N N . LEU B 1 444 ? -5.023 28.312 -0.371 1 96.62 444 LEU B N 1
ATOM 9403 C CA . LEU B 1 444 ? -3.945 28.031 0.57 1 96.62 444 LEU B CA 1
ATOM 9404 C C . LEU B 1 444 ? -3.344 26.656 0.312 1 96.62 444 LEU B C 1
ATOM 9406 O O . LEU B 1 444 ? -2.121 26.5 0.281 1 96.62 444 LEU B O 1
ATOM 9410 N N . LEU B 1 445 ? -4.18 25.672 0.122 1 96.19 445 LEU B N 1
ATOM 9411 C CA . LEU B 1 445 ? -3.715 24.312 -0.077 1 96.19 445 LEU B CA 1
ATOM 9412 C C . LEU B 1 445 ? -2.896 24.188 -1.358 1 96.19 445 LEU B C 1
ATOM 9414 O O . LEU B 1 445 ? -1.938 23.422 -1.421 1 96.19 445 LEU B O 1
ATOM 9418 N N . ARG B 1 446 ? -3.238 24.922 -2.342 1 95.69 446 ARG B N 1
ATOM 9419 C CA . ARG B 1 446 ? -2.48 24.922 -3.59 1 95.69 446 ARG B CA 1
ATOM 9420 C C . ARG B 1 446 ? -1.055 25.422 -3.363 1 95.69 446 ARG B C 1
ATOM 9422 O O . ARG B 1 446 ? -0.105 24.844 -3.902 1 95.69 446 ARG B O 1
ATOM 9429 N N . TYR B 1 447 ? -0.919 26.453 -2.648 1 96 447 TYR B N 1
ATOM 9430 C CA . TYR B 1 447 ? 0.404 27 -2.363 1 96 447 TYR B CA 1
ATOM 9431 C C . TYR B 1 447 ? 1.2 26.047 -1.473 1 96 447 TYR B C 1
ATOM 9433 O O . TYR B 1 447 ? 2.412 25.891 -1.645 1 96 447 TYR B O 1
ATOM 9441 N N . LEU B 1 448 ? 0.488 25.469 -0.538 1 96.81 448 LEU B N 1
ATOM 9442 C CA . LEU B 1 448 ? 1.173 24.516 0.34 1 96.81 448 LEU B CA 1
ATOM 9443 C C . LEU B 1 448 ? 1.628 23.281 -0.436 1 96.81 448 LEU B C 1
ATOM 9445 O O . LEU B 1 448 ? 2.674 22.703 -0.132 1 96.81 448 LEU B O 1
ATOM 9449 N N . ALA B 1 449 ? 0.845 22.875 -1.42 1 96 449 ALA B N 1
ATOM 9450 C CA . ALA B 1 449 ? 1.249 21.766 -2.283 1 96 449 ALA B CA 1
ATOM 9451 C C . ALA B 1 449 ? 2.541 22.094 -3.025 1 96 449 ALA B C 1
ATOM 9453 O O . ALA B 1 449 ? 3.414 21.234 -3.176 1 96 449 ALA B O 1
ATOM 9454 N N . LYS B 1 450 ? 2.668 23.312 -3.422 1 95.31 450 LYS B N 1
ATOM 9455 C CA . LYS B 1 450 ? 3.873 23.766 -4.113 1 95.31 450 LYS B CA 1
ATOM 9456 C C . LYS B 1 450 ? 5.074 23.766 -3.174 1 95.31 450 LYS B C 1
ATOM 9458 O O . LYS B 1 450 ? 6.172 23.359 -3.557 1 95.31 450 LYS B O 1
ATOM 9463 N N . THR B 1 451 ? 4.859 24.25 -1.964 1 96.44 451 THR B N 1
ATOM 9464 C CA . THR B 1 451 ? 5.957 24.359 -1.013 1 96.44 451 THR B CA 1
ATOM 9465 C C . THR B 1 451 ? 6.395 22.969 -0.542 1 96.44 451 THR B C 1
ATOM 9467 O O . THR B 1 451 ? 7.516 22.797 -0.056 1 96.44 451 THR B O 1
ATOM 9470 N N . GLN B 1 452 ? 5.57 21.984 -0.659 1 95.81 452 GLN B N 1
ATOM 9471 C CA . GLN B 1 452 ? 5.934 20.609 -0.303 1 95.81 452 GLN B CA 1
ATOM 9472 C C . GLN B 1 452 ? 7 20.062 -1.244 1 95.81 452 GLN B C 1
ATOM 9474 O O . GLN B 1 452 ? 7.73 19.125 -0.889 1 95.81 452 GLN B O 1
ATOM 9479 N N . MET B 1 453 ? 7.066 20.656 -2.404 1 95.12 453 MET B N 1
ATOM 9480 C CA . MET B 1 453 ? 8.047 20.234 -3.398 1 95.12 453 MET B CA 1
ATOM 9481 C C . MET B 1 453 ? 9.172 21.266 -3.523 1 95.12 453 MET B C 1
ATOM 9483 O O . MET B 1 453 ? 9.891 21.281 -4.527 1 95.12 453 MET B O 1
ATOM 9487 N N . ASP B 1 454 ? 9.266 22.078 -2.547 1 95.62 454 ASP B N 1
ATOM 9488 C CA . ASP B 1 454 ? 10.25 23.156 -2.568 1 95.62 454 ASP B CA 1
ATOM 9489 C C . ASP B 1 454 ? 11.672 22.609 -2.625 1 95.62 454 ASP B C 1
ATOM 9491 O O . ASP B 1 454 ? 11.938 21.516 -2.123 1 95.62 454 ASP B O 1
ATOM 9495 N N . GLU B 1 455 ? 12.562 23.328 -3.209 1 95.56 455 GLU B N 1
ATOM 9496 C CA . GLU B 1 455 ? 13.969 22.938 -3.305 1 95.56 455 GLU B CA 1
ATOM 9497 C C . GLU B 1 455 ? 14.625 22.906 -1.93 1 95.56 455 GLU B C 1
ATOM 9499 O O . GLU B 1 455 ? 15.5 22.078 -1.676 1 95.56 455 GLU B O 1
ATOM 9504 N N . ALA B 1 456 ? 14.148 23.766 -1.066 1 94.38 456 ALA B N 1
ATOM 9505 C CA . ALA B 1 456 ? 14.711 23.812 0.281 1 94.38 456 ALA B CA 1
ATOM 9506 C C . ALA B 1 456 ? 14.055 22.781 1.193 1 94.38 456 ALA B C 1
ATOM 9508 O O . ALA B 1 456 ? 12.844 22.797 1.386 1 94.38 456 ALA B O 1
ATOM 9509 N N . ALA B 1 457 ? 14.852 21.938 1.83 1 93.38 457 ALA B N 1
ATOM 9510 C CA . ALA B 1 457 ? 14.352 20.859 2.678 1 93.38 457 ALA B CA 1
ATOM 9511 C C . ALA B 1 457 ? 13.609 21.422 3.891 1 93.38 457 ALA B C 1
ATOM 9513 O O . ALA B 1 457 ? 12.617 20.844 4.344 1 93.38 457 ALA B O 1
ATOM 9514 N N . GLU B 1 458 ? 14.055 22.547 4.367 1 90.5 458 GLU B N 1
ATOM 9515 C CA . GLU B 1 458 ? 13.43 23.156 5.535 1 90.5 458 GLU B CA 1
ATOM 9516 C C . GLU B 1 458 ? 12 23.594 5.234 1 90.5 458 GLU B C 1
ATOM 9518 O O . GLU B 1 458 ? 11.125 23.484 6.094 1 90.5 458 GLU B O 1
ATOM 9523 N N . ILE B 1 459 ? 11.836 24.062 4.055 1 95.44 459 ILE B N 1
ATOM 9524 C CA . ILE B 1 459 ? 10.508 24.5 3.631 1 95.44 459 ILE B CA 1
ATOM 9525 C C . ILE B 1 459 ? 9.57 23.312 3.541 1 95.44 459 ILE B C 1
ATOM 9527 O O . ILE B 1 459 ? 8.414 23.375 3.973 1 95.44 459 ILE B O 1
ATOM 9531 N N . ARG B 1 460 ? 10.102 22.234 3.004 1 96.25 460 ARG B N 1
ATOM 9532 C CA . ARG B 1 460 ? 9.297 21.031 2.895 1 96.25 460 ARG B CA 1
ATOM 9533 C C . ARG B 1 460 ? 8.891 20.516 4.27 1 96.25 460 ARG B C 1
ATOM 9535 O O . ARG B 1 460 ? 7.734 20.156 4.484 1 96.25 460 ARG B O 1
ATOM 9542 N N . SER B 1 461 ? 9.781 20.531 5.164 1 94.06 461 SER B N 1
ATOM 9543 C CA . SER B 1 461 ? 9.523 20.094 6.531 1 94.06 461 SER B CA 1
ATOM 9544 C C . SER B 1 461 ? 8.492 20.984 7.211 1 94.06 461 SER B C 1
ATOM 9546 O O . SER B 1 461 ? 7.551 20.5 7.836 1 94.06 461 SER B O 1
ATOM 9548 N N . THR B 1 462 ? 8.664 22.25 7.047 1 94 462 THR B N 1
ATOM 9549 C CA . THR B 1 462 ? 7.762 23.219 7.66 1 94 462 THR B CA 1
ATOM 9550 C C . THR B 1 462 ? 6.355 23.094 7.078 1 94 462 THR B C 1
ATOM 9552 O O . THR B 1 462 ? 5.367 23.281 7.789 1 94 462 THR B O 1
ATOM 9555 N N . THR B 1 463 ? 6.293 22.797 5.809 1 96.94 463 THR B N 1
ATOM 9556 C CA . THR B 1 463 ? 5.008 22.641 5.137 1 96.94 463 THR B CA 1
ATOM 9557 C C . THR B 1 463 ? 4.211 21.5 5.766 1 96.94 463 THR B C 1
ATOM 9559 O O . THR B 1 463 ? 3.008 21.641 6.008 1 96.94 463 THR B O 1
ATOM 9562 N N . ILE B 1 464 ? 4.867 20.453 6.07 1 96.5 464 ILE B N 1
ATOM 9563 C CA . ILE B 1 464 ? 4.188 19.312 6.652 1 96.5 464 ILE B CA 1
ATOM 9564 C C . ILE B 1 464 ? 3.723 19.641 8.07 1 96.5 464 ILE B C 1
ATOM 9566 O O . ILE B 1 464 ? 2.635 19.234 8.484 1 96.5 464 ILE B O 1
ATOM 9570 N N . ILE B 1 465 ? 4.551 20.297 8.766 1 94.94 465 ILE B N 1
ATOM 9571 C CA . ILE B 1 465 ? 4.164 20.734 10.102 1 94.94 465 ILE B CA 1
ATOM 9572 C C . ILE B 1 465 ? 2.922 21.625 10.016 1 94.94 465 ILE B C 1
ATOM 9574 O O . ILE B 1 465 ? 1.988 21.469 10.812 1 94.94 465 ILE B O 1
ATOM 9578 N N . CYS B 1 466 ? 2.965 22.5 9.078 1 95.94 466 CYS B N 1
ATOM 9579 C CA . CYS B 1 466 ? 1.832 23.391 8.875 1 95.94 466 CYS B CA 1
ATOM 9580 C C . CYS B 1 466 ? 0.564 22.609 8.562 1 95.94 466 CYS B C 1
ATOM 9582 O O . CYS B 1 466 ? -0.479 22.844 9.18 1 95.94 466 CYS B O 1
ATOM 9584 N N . LEU B 1 467 ? 0.683 21.672 7.672 1 96.81 467 LEU B N 1
ATOM 9585 C CA . LEU B 1 467 ? -0.462 20.859 7.289 1 96.81 467 LEU B CA 1
ATOM 9586 C C . LEU B 1 467 ? -0.999 20.078 8.492 1 96.81 467 LEU B C 1
ATOM 9588 O O . LEU B 1 467 ? -2.213 19.938 8.641 1 96.81 467 LEU B O 1
ATOM 9592 N N . ASN B 1 468 ? -0.132 19.578 9.281 1 96.56 468 ASN B N 1
ATOM 9593 C CA . ASN B 1 468 ? -0.525 18.859 10.492 1 96.56 468 ASN B CA 1
ATOM 9594 C C . ASN B 1 468 ? -1.326 19.766 11.43 1 96.56 468 ASN B C 1
ATOM 9596 O O . ASN B 1 468 ? -2.357 19.344 11.961 1 96.56 468 ASN B O 1
ATOM 9600 N N . LYS B 1 469 ? -0.929 20.984 11.539 1 95.25 469 LYS B N 1
ATOM 9601 C CA . LYS B 1 469 ? -1.538 21.906 12.492 1 95.25 469 LYS B CA 1
ATOM 9602 C C . LYS B 1 469 ? -2.877 22.422 11.977 1 95.25 469 LYS B C 1
ATOM 9604 O O . LYS B 1 469 ? -3.785 22.703 12.766 1 95.25 469 LYS B O 1
ATOM 9609 N N . ILE B 1 470 ? -3.029 22.531 10.703 1 96.56 470 ILE B N 1
ATOM 9610 C CA . ILE B 1 470 ? -4.254 23.125 10.18 1 96.56 470 ILE B CA 1
ATOM 9611 C C . ILE B 1 470 ? -5.246 22.031 9.805 1 96.56 470 ILE B C 1
ATOM 9613 O O . ILE B 1 470 ? -6.336 22.312 9.297 1 96.56 470 ILE B O 1
ATOM 9617 N N . ALA B 1 471 ? -4.906 20.797 9.977 1 97.06 471 ALA B N 1
ATOM 9618 C CA . ALA B 1 471 ? -5.676 19.641 9.531 1 97.06 471 ALA B CA 1
ATOM 9619 C C . ALA B 1 471 ? -7.121 19.719 10.016 1 97.06 471 ALA B C 1
ATOM 9621 O O . ALA B 1 471 ? -8.055 19.453 9.25 1 97.06 471 ALA B O 1
ATOM 9622 N N . SER B 1 472 ? -7.375 20.141 11.234 1 95.44 472 SER B N 1
ATOM 9623 C CA . SER B 1 472 ? -8.711 20.156 11.828 1 95.44 472 SER B CA 1
ATOM 9624 C C . SER B 1 472 ? -9.57 21.266 11.227 1 95.44 472 SER B C 1
ATOM 9626 O O . SER B 1 472 ? -10.797 21.234 11.344 1 95.44 472 SER B O 1
ATOM 9628 N N . HIS B 1 473 ? -8.945 22.266 10.633 1 95.69 473 HIS B N 1
ATOM 9629 C CA . HIS B 1 473 ? -9.68 23.406 10.094 1 95.69 473 HIS B CA 1
ATOM 9630 C C . HIS B 1 473 ? -10.125 23.141 8.656 1 95.69 473 HIS B C 1
ATOM 9632 O O . HIS B 1 473 ? -10.961 23.875 8.117 1 95.69 473 HIS B O 1
ATOM 9638 N N . LEU B 1 474 ? -9.508 22.125 8.031 1 95.94 474 LEU B N 1
ATOM 9639 C CA . LEU B 1 474 ? -9.836 21.812 6.648 1 95.94 474 LEU B CA 1
ATOM 9640 C C . LEU B 1 474 ? -11.234 21.219 6.539 1 95.94 474 LEU B C 1
ATOM 9642 O O . LEU B 1 474 ? -11.789 20.75 7.535 1 95.94 474 LEU B O 1
ATOM 9646 N N . SER B 1 475 ? -11.773 21.297 5.348 1 94.31 475 SER B N 1
ATOM 9647 C CA . SER B 1 475 ? -13.125 20.812 5.102 1 94.31 475 SER B CA 1
ATOM 9648 C C . SER B 1 475 ? -13.219 19.297 5.328 1 94.31 475 SER B C 1
ATOM 9650 O O . SER B 1 475 ? -12.359 18.547 4.871 1 94.31 475 SER B O 1
ATOM 9652 N N . VAL B 1 476 ? -14.289 18.844 5.949 1 90.56 476 VAL B N 1
ATOM 9653 C CA . VAL B 1 476 ? -14.492 17.453 6.348 1 90.56 476 VAL B CA 1
ATOM 9654 C C . VAL B 1 476 ? -14.586 16.562 5.109 1 90.56 476 VAL B C 1
ATOM 9656 O O . VAL B 1 476 ? -14.094 15.438 5.109 1 90.56 476 VAL B O 1
ATOM 9659 N N . GLY B 1 477 ? -15.055 17 4.09 1 90.12 477 GLY B N 1
ATOM 9660 C CA . GLY B 1 477 ? -15.289 16.203 2.898 1 90.12 477 GLY B CA 1
ATOM 9661 C C . GLY B 1 477 ? -14.008 15.867 2.148 1 90.12 477 GLY B C 1
ATOM 9662 O O . GLY B 1 477 ? -13.914 14.82 1.506 1 90.12 477 GLY B O 1
ATOM 9663 N N . SER B 1 478 ? -13 16.734 2.287 1 90.75 478 SER B N 1
ATOM 9664 C CA . SER B 1 478 ? -11.828 16.531 1.436 1 90.75 478 SER B CA 1
ATOM 9665 C C . SER B 1 478 ? -10.562 16.375 2.268 1 90.75 478 SER B C 1
ATOM 9667 O O . SER B 1 478 ? -9.531 15.945 1.755 1 90.75 478 SER B O 1
ATOM 9669 N N . ARG B 1 479 ? -10.602 16.656 3.52 1 94.31 479 ARG B N 1
ATOM 9670 C CA . ARG B 1 479 ? -9.391 16.781 4.316 1 94.31 479 ARG B CA 1
ATOM 9671 C C . ARG B 1 479 ? -8.648 15.453 4.406 1 94.31 479 ARG B C 1
ATOM 9673 O O . ARG B 1 479 ? -7.418 15.414 4.348 1 94.31 479 ARG B O 1
ATOM 9680 N N . SER B 1 480 ? -9.414 14.367 4.566 1 95.25 480 SER B N 1
ATOM 9681 C CA . SER B 1 480 ? -8.75 13.07 4.711 1 95.25 480 SER B CA 1
ATOM 9682 C C . SER B 1 480 ? -7.914 12.734 3.477 1 95.25 480 SER B C 1
ATOM 9684 O O . SER B 1 480 ? -6.75 12.352 3.594 1 95.25 480 SER B O 1
ATOM 9686 N N . ASN B 1 481 ? -8.516 12.898 2.342 1 95.5 481 ASN B N 1
ATOM 9687 C CA . ASN B 1 481 ? -7.836 12.602 1.084 1 95.5 481 ASN B CA 1
ATOM 9688 C C . ASN B 1 481 ? -6.609 13.492 0.892 1 95.5 481 ASN B C 1
ATOM 9690 O O . ASN B 1 481 ? -5.523 12.992 0.577 1 95.5 481 ASN B O 1
ATOM 9694 N N . VAL B 1 482 ? -6.754 14.758 1.132 1 95.62 482 VAL B N 1
ATOM 9695 C CA . VAL B 1 482 ? -5.672 15.727 0.949 1 95.62 482 VAL B CA 1
ATOM 9696 C C . VAL B 1 482 ? -4.527 15.406 1.905 1 95.62 482 VAL B C 1
ATOM 9698 O O . VAL B 1 482 ? -3.363 15.375 1.499 1 95.62 482 VAL B O 1
ATOM 9701 N N . LEU B 1 483 ? -4.84 15.172 3.139 1 97.44 483 LEU B N 1
ATOM 9702 C CA . LEU B 1 483 ? -3.826 14.945 4.164 1 97.44 483 LEU B CA 1
ATOM 9703 C C . LEU B 1 483 ? -3.082 13.641 3.922 1 97.44 483 LEU B C 1
ATOM 9705 O O . LEU B 1 483 ? -1.86 13.578 4.074 1 97.44 483 LEU B O 1
ATOM 9709 N N . ILE B 1 484 ? -3.805 12.602 3.541 1 97.31 484 ILE B N 1
ATOM 9710 C CA . ILE B 1 484 ? -3.168 11.312 3.289 1 97.31 484 ILE B CA 1
ATOM 9711 C C . ILE B 1 484 ? -2.186 11.438 2.127 1 97.31 484 ILE B C 1
ATOM 9713 O O . ILE B 1 484 ? -1.057 10.945 2.203 1 97.31 484 ILE B O 1
ATOM 9717 N N . ILE B 1 485 ? -2.623 12.07 1.056 1 96.38 485 ILE B N 1
ATOM 9718 C CA . ILE B 1 485 ? -1.771 12.258 -0.114 1 96.38 485 ILE B CA 1
ATOM 9719 C C . ILE B 1 485 ? -0.536 13.062 0.271 1 96.38 485 ILE B C 1
ATOM 9721 O O . ILE B 1 485 ? 0.591 12.688 -0.053 1 96.38 485 ILE B O 1
ATOM 9725 N N . ALA B 1 486 ? -0.737 14.156 1.029 1 96.5 486 ALA B N 1
ATOM 9726 C CA . ALA B 1 486 ? 0.348 15.062 1.398 1 96.5 486 ALA B CA 1
ATOM 9727 C C . ALA B 1 486 ? 1.346 14.375 2.324 1 96.5 486 ALA B C 1
ATOM 9729 O O . ALA B 1 486 ? 2.557 14.43 2.096 1 96.5 486 ALA B O 1
ATOM 9730 N N . PHE B 1 487 ? 0.87 13.719 3.367 1 97.88 487 PHE B N 1
ATOM 9731 C CA . PHE B 1 487 ? 1.741 13.047 4.32 1 97.88 487 PHE B CA 1
ATOM 9732 C C . PHE B 1 487 ? 2.496 11.906 3.65 1 97.88 487 PHE B C 1
ATOM 9734 O O . PHE B 1 487 ? 3.678 11.688 3.926 1 97.88 487 PHE B O 1
ATOM 9741 N N . SER B 1 488 ? 1.775 11.219 2.762 1 96.94 488 SER B N 1
ATOM 9742 C CA . SER B 1 488 ? 2.383 10.094 2.064 1 96.94 488 SER B CA 1
ATOM 9743 C C . SER B 1 488 ? 3.533 10.547 1.174 1 96.94 488 SER B C 1
ATOM 9745 O O . SER B 1 488 ? 4.559 9.867 1.076 1 96.94 488 SER B O 1
ATOM 9747 N N . LYS B 1 489 ? 3.344 11.625 0.486 1 95.81 489 LYS B N 1
ATOM 9748 C CA . LYS B 1 489 ? 4.402 12.188 -0.352 1 95.81 489 LYS B CA 1
ATOM 9749 C C . LYS B 1 489 ? 5.637 12.523 0.476 1 95.81 489 LYS B C 1
ATOM 9751 O O . LYS B 1 489 ? 6.766 12.281 0.046 1 95.81 489 LYS B O 1
ATOM 9756 N N . SER B 1 490 ? 5.426 13.023 1.684 1 95.94 490 SER B N 1
ATOM 9757 C CA . SER B 1 490 ? 6.523 13.469 2.539 1 95.94 490 SER B CA 1
ATOM 9758 C C . SER B 1 490 ? 7.211 12.281 3.211 1 95.94 490 SER B C 1
ATOM 9760 O O . SER B 1 490 ? 8.344 12.406 3.689 1 95.94 490 SER B O 1
ATOM 9762 N N . ILE B 1 491 ? 6.547 11.172 3.285 1 95.19 491 ILE B N 1
ATOM 9763 C CA . ILE B 1 491 ? 7.117 9.945 3.834 1 95.19 491 ILE B CA 1
ATOM 9764 C C . ILE B 1 491 ? 8.289 9.492 2.965 1 95.19 491 ILE B C 1
ATOM 9766 O O . ILE B 1 491 ? 9.242 8.891 3.463 1 95.19 491 ILE B O 1
ATOM 9770 N N . ARG B 1 492 ? 8.273 9.883 1.71 1 93.31 492 ARG B N 1
ATOM 9771 C CA . ARG B 1 492 ? 9.289 9.453 0.754 1 93.31 492 ARG B CA 1
ATOM 9772 C C . ARG B 1 492 ? 10.367 10.516 0.578 1 93.31 492 ARG B C 1
ATOM 9774 O O . ARG B 1 492 ? 11.258 10.375 -0.263 1 93.31 492 ARG B O 1
ATOM 9781 N N . ASP B 1 493 ? 10.266 11.57 1.393 1 94.19 493 ASP B N 1
ATOM 9782 C CA . ASP B 1 493 ? 11.227 12.664 1.297 1 94.19 493 ASP B CA 1
ATOM 9783 C C . ASP B 1 493 ? 12.609 12.227 1.76 1 94.19 493 ASP B C 1
ATOM 9785 O O . ASP B 1 493 ? 12.75 11.555 2.781 1 94.19 493 ASP B O 1
ATOM 9789 N N . PRO B 1 494 ? 13.648 12.57 1 1 93.06 494 PRO B N 1
ATOM 9790 C CA . PRO B 1 494 ? 15.008 12.219 1.419 1 93.06 494 PRO B CA 1
ATOM 9791 C C . PRO B 1 494 ? 15.438 12.93 2.703 1 93.06 494 PRO B C 1
ATOM 9793 O O . PRO B 1 494 ? 16.375 12.492 3.375 1 93.06 494 PRO B O 1
ATOM 9796 N N . HIS B 1 495 ? 14.82 13.992 3.018 1 92.06 495 HIS B N 1
ATOM 9797 C CA . HIS B 1 495 ? 15.102 14.766 4.223 1 92.06 495 HIS B CA 1
ATOM 9798 C C . HIS B 1 495 ? 14.516 14.094 5.457 1 92.06 495 HIS B C 1
ATOM 9800 O O . HIS B 1 495 ? 13.297 13.914 5.551 1 92.06 495 HIS B O 1
ATOM 9806 N N . ILE B 1 496 ? 15.312 13.773 6.43 1 89.88 496 ILE B N 1
ATOM 9807 C CA . ILE B 1 496 ? 14.953 12.953 7.582 1 89.88 496 ILE B CA 1
ATOM 9808 C C . ILE B 1 496 ? 13.859 13.648 8.391 1 89.88 496 ILE B C 1
ATOM 9810 O O . ILE B 1 496 ? 12.836 13.039 8.703 1 89.88 496 ILE B O 1
ATOM 9814 N N . PRO B 1 497 ? 13.992 14.906 8.672 1 90.62 497 PRO B N 1
ATOM 9815 C CA . PRO B 1 497 ? 12.945 15.57 9.461 1 90.62 497 PRO B CA 1
ATOM 9816 C C . PRO B 1 497 ? 11.594 15.578 8.758 1 90.62 497 PRO B C 1
ATOM 9818 O O . PRO B 1 497 ? 10.555 15.461 9.406 1 90.62 497 PRO B O 1
ATOM 9821 N N . SER B 1 498 ? 11.641 15.789 7.453 1 93.75 498 SER B N 1
ATOM 9822 C CA . SER B 1 498 ? 10.391 15.758 6.695 1 93.75 498 SER B CA 1
ATOM 9823 C C . SER B 1 498 ? 9.68 14.414 6.855 1 93.75 498 SER B C 1
ATOM 9825 O O . SER B 1 498 ? 8.469 14.367 7.055 1 93.75 498 SER B O 1
ATOM 9827 N N . ARG B 1 499 ? 10.414 13.336 6.82 1 94.44 499 ARG B N 1
ATOM 9828 C CA . ARG B 1 499 ? 9.844 12 6.992 1 94.44 499 ARG B CA 1
ATOM 9829 C C . ARG B 1 499 ? 9.297 11.812 8.398 1 94.44 499 ARG B C 1
ATOM 9831 O O . ARG B 1 499 ? 8.195 11.281 8.578 1 94.44 499 ARG B O 1
ATOM 9838 N N . LEU B 1 500 ? 10.078 12.273 9.328 1 92.94 500 LEU B N 1
ATOM 9839 C CA . LEU B 1 500 ? 9.656 12.148 10.727 1 92.94 500 LEU B CA 1
ATOM 9840 C C . LEU B 1 500 ? 8.398 12.977 10.984 1 92.94 500 LEU B C 1
ATOM 9842 O O . LEU B 1 500 ? 7.48 12.516 11.672 1 92.94 500 LEU B O 1
ATOM 9846 N N . ASN B 1 501 ? 8.375 14.156 10.453 1 94.31 501 ASN B N 1
ATOM 9847 C CA . ASN B 1 501 ? 7.203 15.008 10.617 1 94.31 501 ASN B CA 1
ATOM 9848 C C . ASN B 1 501 ? 5.969 14.391 9.961 1 94.31 501 ASN B C 1
ATOM 9850 O O . ASN B 1 501 ? 4.852 14.539 10.461 1 94.31 501 ASN B O 1
ATOM 9854 N N . ALA B 1 502 ? 6.184 13.773 8.797 1 96.62 502 ALA B N 1
ATOM 9855 C CA . ALA B 1 502 ? 5.082 13.094 8.117 1 96.62 502 ALA B CA 1
ATOM 9856 C C . ALA B 1 502 ? 4.516 11.977 8.984 1 96.62 502 ALA B C 1
ATOM 9858 O O . ALA B 1 502 ? 3.297 11.828 9.094 1 96.62 502 ALA B O 1
ATOM 9859 N N . LEU B 1 503 ? 5.367 11.211 9.656 1 96.25 503 LEU B N 1
ATOM 9860 C CA . LEU B 1 503 ? 4.934 10.141 10.555 1 96.25 503 LEU B CA 1
ATOM 9861 C C . LEU B 1 503 ? 4.168 10.711 11.742 1 96.25 503 LEU B C 1
ATOM 9863 O O . LEU B 1 503 ? 3.119 10.18 12.117 1 96.25 503 LEU B O 1
ATOM 9867 N N . THR B 1 504 ? 4.715 11.727 12.258 1 94.38 504 THR B N 1
ATOM 9868 C CA . THR B 1 504 ? 4.051 12.398 13.375 1 94.38 504 THR B CA 1
ATOM 9869 C C . THR B 1 504 ? 2.678 12.914 12.953 1 94.38 504 THR B C 1
ATOM 9871 O O . THR B 1 504 ? 1.716 12.828 13.719 1 94.38 504 THR B O 1
ATOM 9874 N N . ALA B 1 505 ? 2.682 13.492 11.789 1 96.88 505 ALA B N 1
ATOM 9875 C CA . ALA B 1 505 ? 1.418 14.008 11.266 1 96.88 505 ALA B CA 1
ATOM 9876 C C . ALA B 1 505 ? 0.381 12.891 11.148 1 96.88 505 ALA B C 1
ATOM 9878 O O . ALA B 1 505 ? -0.786 13.086 11.5 1 96.88 505 ALA B O 1
ATOM 9879 N N . PHE B 1 506 ? 0.767 11.711 10.656 1 97.94 506 PHE B N 1
ATOM 9880 C CA . PHE B 1 506 ? -0.136 10.562 10.602 1 97.94 506 PHE B CA 1
ATOM 9881 C C . PHE B 1 506 ? -0.597 10.164 11.992 1 97.94 506 PHE B C 1
ATOM 9883 O O . PHE B 1 506 ? -1.765 9.82 12.195 1 97.94 506 PHE B O 1
ATOM 9890 N N . ASN B 1 507 ? 0.3 10.18 12.906 1 97.19 507 ASN B N 1
ATOM 9891 C CA . ASN B 1 507 ? -0.041 9.852 14.289 1 97.19 507 ASN B CA 1
ATOM 9892 C C . ASN B 1 507 ? -1.067 10.828 14.852 1 97.19 507 ASN B C 1
ATOM 9894 O O . ASN B 1 507 ? -2.08 10.406 15.422 1 97.19 507 ASN B O 1
ATOM 9898 N N . ASP B 1 508 ? -0.83 12.109 14.625 1 96.5 508 ASP B N 1
ATOM 9899 C CA . ASP B 1 508 ? -1.64 13.156 15.234 1 96.5 508 ASP B CA 1
ATOM 9900 C C . ASP B 1 508 ? -3.045 13.188 14.641 1 96.5 508 ASP B C 1
ATOM 9902 O O . ASP B 1 508 ? -4 13.594 15.305 1 96.5 508 ASP B O 1
ATOM 9906 N N . ASN B 1 509 ? -3.17 12.766 13.406 1 97.5 509 ASN B N 1
ATOM 9907 C CA . ASN B 1 509 ? -4.441 12.922 12.703 1 97.5 509 ASN B CA 1
ATOM 9908 C C . ASN B 1 509 ? -5.125 11.578 12.469 1 97.5 509 ASN B C 1
ATOM 9910 O O . ASN B 1 509 ? -5.941 11.445 11.555 1 97.5 509 ASN B O 1
ATOM 9914 N N . ILE B 1 510 ? -4.828 10.57 13.219 1 97.5 510 ILE B N 1
ATOM 9915 C CA . ILE B 1 510 ? -5.328 9.211 13.039 1 97.5 510 ILE B CA 1
ATOM 9916 C C . ILE B 1 510 ? -6.855 9.211 13.07 1 97.5 510 ILE B C 1
ATOM 9918 O O . ILE B 1 510 ? -7.504 8.453 12.344 1 97.5 510 ILE B O 1
ATOM 9922 N N . ASP B 1 511 ? -7.477 10.141 13.812 1 96.62 511 ASP B N 1
ATOM 9923 C CA . ASP B 1 511 ? -8.922 10.172 14.008 1 96.62 511 ASP B CA 1
ATOM 9924 C C . ASP B 1 511 ? -9.633 10.727 12.773 1 96.62 511 ASP B C 1
ATOM 9926 O O . ASP B 1 511 ? -10.844 10.539 12.609 1 96.62 511 ASP B O 1
ATOM 9930 N N . LEU B 1 512 ? -8.883 11.375 11.938 1 96.69 512 LEU B N 1
ATOM 9931 C CA . LEU B 1 512 ? -9.492 11.984 10.758 1 96.69 512 LEU B CA 1
ATOM 9932 C C . LEU B 1 512 ? -9.617 10.969 9.625 1 96.69 512 LEU B C 1
ATOM 9934 O O . LEU B 1 512 ? -10.297 11.219 8.625 1 96.69 512 LEU B O 1
ATOM 9938 N N . PHE B 1 513 ? -9.023 9.82 9.734 1 97.31 513 PHE B N 1
ATOM 9939 C CA . PHE B 1 513 ? -9.016 8.812 8.688 1 97.31 513 PHE B CA 1
ATOM 9940 C C . PHE B 1 513 ? -9.938 7.652 9.039 1 97.31 513 PHE B C 1
ATOM 9942 O O . PHE B 1 513 ? -9.883 7.133 10.156 1 97.31 513 PHE B O 1
ATOM 9949 N N . THR B 1 514 ? -10.797 7.262 8.102 1 96.38 514 THR B N 1
ATOM 9950 C CA . THR B 1 514 ? -11.664 6.113 8.312 1 96.38 514 THR B CA 1
ATOM 9951 C C . THR B 1 514 ? -10.859 4.82 8.344 1 96.38 514 THR B C 1
ATOM 9953 O O . THR B 1 514 ? -9.758 4.758 7.793 1 96.38 514 THR B O 1
ATOM 9956 N N . PRO B 1 515 ? -11.352 3.783 8.953 1 96.06 515 PRO B N 1
ATOM 9957 C CA . PRO B 1 515 ? -10.633 2.508 8.977 1 96.06 515 PRO B CA 1
ATOM 9958 C C . PRO B 1 515 ? -10.32 1.985 7.574 1 96.06 515 PRO B C 1
ATOM 9960 O O . PRO B 1 515 ? -9.258 1.403 7.352 1 96.06 515 PRO B O 1
ATOM 9963 N N . GLU B 1 516 ? -11.188 2.18 6.652 1 95.31 516 GLU B N 1
ATOM 9964 C CA . GLU B 1 516 ? -10.961 1.765 5.27 1 95.31 516 GLU B CA 1
ATOM 9965 C C . GLU B 1 516 ? -9.781 2.514 4.652 1 95.31 516 GLU B C 1
ATOM 9967 O O . GLU B 1 516 ? -8.953 1.916 3.963 1 95.31 516 GLU B O 1
ATOM 9972 N N . GLU B 1 517 ? -9.719 3.779 4.914 1 95.75 517 GLU B N 1
ATOM 9973 C CA . GLU B 1 517 ? -8.602 4.59 4.426 1 95.75 517 GLU B CA 1
ATOM 9974 C C . GLU B 1 517 ? -7.297 4.184 5.098 1 95.75 517 GLU B C 1
ATOM 9976 O O . GLU B 1 517 ? -6.238 4.188 4.461 1 95.75 517 GLU B O 1
ATOM 9981 N N . CYS B 1 518 ? -7.383 3.867 6.332 1 96.69 518 CYS B N 1
ATOM 9982 C CA . CYS B 1 518 ? -6.207 3.43 7.074 1 96.69 518 CYS B CA 1
ATOM 9983 C C . CYS B 1 518 ? -5.613 2.164 6.465 1 96.69 518 CYS B C 1
ATOM 9985 O O . CYS B 1 518 ? -4.402 2.078 6.254 1 96.69 518 CYS B O 1
ATOM 9987 N N . CYS B 1 519 ? -6.496 1.229 6.082 1 93.94 519 CYS B N 1
ATOM 9988 C CA . CYS B 1 519 ? -6.055 -0.065 5.578 1 93.94 519 CYS B CA 1
ATOM 9989 C C . CYS B 1 519 ? -5.582 0.043 4.133 1 93.94 519 CYS B C 1
ATOM 9991 O O . CYS B 1 519 ? -4.594 -0.587 3.75 1 93.94 519 CYS B O 1
ATOM 9993 N N . SER B 1 520 ? -6.219 0.849 3.377 1 92.38 520 SER B N 1
ATOM 9994 C CA . SER B 1 520 ? -5.996 0.845 1.934 1 92.38 520 SER B CA 1
ATOM 9995 C C . SER B 1 520 ? -4.93 1.858 1.533 1 92.38 520 SER B C 1
ATOM 9997 O O . SER B 1 520 ? -4.254 1.686 0.519 1 92.38 520 SER B O 1
ATOM 9999 N N . ARG B 1 521 ? -4.738 2.887 2.324 1 95.06 521 ARG B N 1
ATOM 10000 C CA . ARG B 1 521 ? -3.883 3.969 1.851 1 95.06 521 ARG B CA 1
ATOM 10001 C C . ARG B 1 521 ? -2.787 4.285 2.865 1 95.06 521 ARG B C 1
ATOM 10003 O O . ARG B 1 521 ? -1.604 4.305 2.521 1 95.06 521 ARG B O 1
ATOM 10010 N N . VAL B 1 522 ? -3.125 4.457 4.156 1 96.62 522 VAL B N 1
ATOM 10011 C CA . VAL B 1 522 ? -2.174 4.941 5.152 1 96.62 522 VAL B CA 1
ATOM 10012 C C . VAL B 1 522 ? -1.112 3.875 5.414 1 96.62 522 VAL B C 1
ATOM 10014 O O . VAL B 1 522 ? 0.086 4.164 5.379 1 96.62 522 VAL B O 1
ATOM 10017 N N . LEU B 1 523 ? -1.555 2.684 5.645 1 95.12 523 LEU B N 1
ATOM 10018 C CA . LEU B 1 523 ? -0.61 1.606 5.918 1 95.12 523 LEU B CA 1
ATOM 10019 C C . LEU B 1 523 ? 0.346 1.412 4.746 1 95.12 523 LEU B C 1
ATOM 10021 O O . LEU B 1 523 ? 1.543 1.195 4.945 1 95.12 523 LEU B O 1
ATOM 10025 N N . SER B 1 524 ? -0.231 1.492 3.576 1 92.44 524 SER B N 1
ATOM 10026 C CA . SER B 1 524 ? 0.575 1.335 2.371 1 92.44 524 SER B CA 1
ATOM 10027 C C . SER B 1 524 ? 1.646 2.416 2.275 1 92.44 524 SER B C 1
ATOM 10029 O O . SER B 1 524 ? 2.748 2.164 1.786 1 92.44 524 SER B O 1
ATOM 10031 N N . ALA B 1 525 ? 1.32 3.547 2.721 1 94.44 525 ALA B N 1
ATOM 10032 C CA . ALA B 1 525 ? 2.234 4.684 2.646 1 94.44 525 ALA B CA 1
ATOM 10033 C C . ALA B 1 525 ? 3.352 4.555 3.678 1 94.44 525 ALA B C 1
ATOM 10035 O O . ALA B 1 525 ? 4.508 4.871 3.391 1 94.44 525 ALA B O 1
ATOM 10036 N N . ILE B 1 526 ? 3.059 4.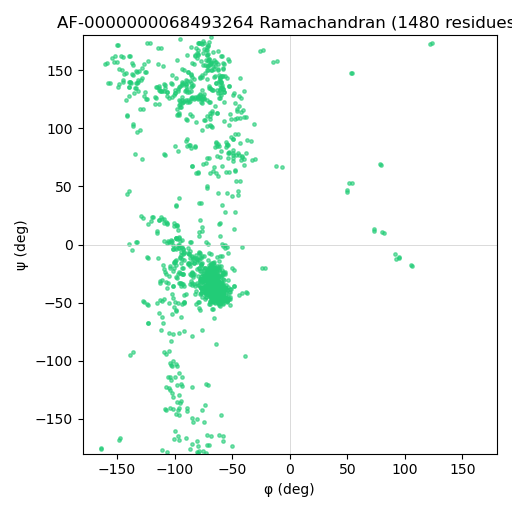031 4.867 1 95.81 526 ILE B N 1
ATOM 10037 C CA . ILE B 1 526 ? 4.023 4.078 5.961 1 95.81 526 ILE B CA 1
ATOM 10038 C C . ILE B 1 526 ? 4.855 2.795 5.977 1 95.81 526 ILE B C 1
ATOM 10040 O O . ILE B 1 526 ? 5.965 2.773 6.508 1 95.81 526 ILE B O 1
ATOM 10044 N N . ALA B 1 527 ? 4.395 1.728 5.379 1 95.12 527 ALA B N 1
ATOM 10045 C CA . ALA B 1 527 ? 4.973 0.39 5.48 1 95.12 527 ALA B CA 1
ATOM 10046 C C . ALA B 1 527 ? 6.426 0.381 5.016 1 95.12 527 ALA B C 1
ATOM 10048 O O . ALA B 1 527 ? 7.289 -0.211 5.664 1 95.12 527 ALA B O 1
ATOM 10049 N N . PRO B 1 528 ? 6.75 1.033 3.936 1 94.25 528 PRO B N 1
ATOM 10050 C CA . PRO B 1 528 ? 8.141 1.006 3.465 1 94.25 528 PRO B CA 1
ATOM 10051 C C . PRO B 1 528 ? 9.125 1.54 4.5 1 94.25 528 PRO B C 1
ATOM 10053 O O . PRO B 1 528 ? 10.297 1.159 4.496 1 94.25 528 PRO B O 1
ATOM 10056 N N . LEU B 1 529 ? 8.703 2.395 5.445 1 95.31 529 LEU B N 1
ATOM 10057 C CA . LEU B 1 529 ? 9.578 3.014 6.43 1 95.31 529 LEU B CA 1
ATOM 10058 C C . LEU B 1 529 ? 9.922 2.029 7.543 1 95.31 529 LEU B C 1
ATOM 10060 O O . LEU B 1 529 ? 10.805 2.299 8.367 1 95.31 529 LEU B O 1
ATOM 10064 N N . LEU B 1 530 ? 9.234 0.893 7.57 1 95.56 530 LEU B N 1
ATOM 10065 C CA . LEU B 1 530 ? 9.547 -0.146 8.547 1 95.56 530 LEU B CA 1
ATOM 10066 C C . LEU B 1 530 ? 10.961 -0.676 8.336 1 95.56 530 LEU B C 1
ATOM 10068 O O . LEU B 1 530 ? 11.547 -1.271 9.242 1 95.56 530 LEU B O 1
ATOM 10072 N N . LEU B 1 531 ? 11.516 -0.419 7.129 1 95.38 531 LEU B N 1
ATOM 10073 C CA . LEU B 1 531 ? 12.875 -0.859 6.805 1 95.38 531 LEU B CA 1
ATOM 10074 C C . LEU B 1 531 ? 13.766 0.331 6.484 1 95.38 531 LEU B C 1
ATOM 10076 O O . LEU B 1 531 ? 14.727 0.204 5.715 1 95.38 531 LEU B O 1
ATOM 10080 N N . ASP B 1 532 ? 13.422 1.512 6.973 1 93 532 ASP B N 1
ATOM 10081 C CA . ASP B 1 532 ? 14.227 2.711 6.754 1 93 532 ASP B CA 1
ATOM 10082 C C . ASP B 1 532 ? 15.648 2.523 7.281 1 93 532 ASP B C 1
ATOM 10084 O O . ASP B 1 532 ? 15.867 1.782 8.242 1 93 532 ASP B O 1
ATOM 10088 N N . LYS B 1 533 ? 16.562 3.211 6.668 1 90.25 533 LYS B N 1
ATOM 10089 C CA . LYS B 1 533 ? 17.984 3.102 7.016 1 90.25 533 LYS B CA 1
ATOM 10090 C C . LYS B 1 533 ? 18.234 3.637 8.422 1 90.25 533 LYS B C 1
ATOM 10092 O O . LYS B 1 533 ? 19.172 3.188 9.102 1 90.25 533 LYS B O 1
ATOM 10097 N N . PHE B 1 534 ? 17.406 4.523 8.867 1 89.81 534 PHE B N 1
ATOM 10098 C CA . PHE B 1 534 ? 17.609 5.16 10.156 1 89.81 534 PHE B CA 1
ATOM 10099 C C . PHE B 1 534 ? 16.734 4.508 11.227 1 89.81 534 PHE B C 1
ATOM 10101 O O . PHE B 1 534 ? 15.523 4.414 11.078 1 89.81 534 PHE B O 1
ATOM 10108 N N . SER B 1 535 ? 17.328 4.18 12.297 1 90 535 SER B N 1
ATOM 10109 C CA . SER B 1 535 ? 16.656 3.432 13.359 1 90 535 SER B CA 1
ATOM 10110 C C . SER B 1 535 ? 15.586 4.277 14.039 1 90 535 SER B C 1
ATOM 10112 O O . SER B 1 535 ? 14.555 3.754 14.461 1 90 535 SER B O 1
ATOM 10114 N N . THR B 1 536 ? 15.836 5.52 14.148 1 87.81 536 THR B N 1
ATOM 10115 C CA . THR B 1 536 ? 14.867 6.418 14.766 1 87.81 536 THR B CA 1
ATOM 10116 C C . THR B 1 536 ? 13.562 6.43 13.977 1 87.81 536 THR B C 1
ATOM 10118 O O . THR B 1 536 ? 12.477 6.422 14.555 1 87.81 536 THR B O 1
ATOM 10121 N N . ILE B 1 537 ? 13.742 6.496 12.672 1 92.25 537 ILE B N 1
ATOM 10122 C CA . ILE B 1 537 ? 12.578 6.484 11.789 1 92.25 537 ILE B CA 1
ATOM 10123 C C . ILE B 1 537 ? 11.883 5.133 11.867 1 92.25 537 ILE B C 1
ATOM 10125 O O . ILE B 1 537 ? 10.656 5.062 11.93 1 92.25 537 ILE B O 1
ATOM 10129 N N . ARG B 1 538 ? 12.617 4.035 11.922 1 93.88 538 ARG B N 1
ATOM 10130 C CA . ARG B 1 538 ? 12.055 2.691 12 1 93.88 538 ARG B CA 1
ATOM 10131 C C . ARG B 1 538 ? 11.242 2.516 13.281 1 93.88 538 ARG B C 1
ATOM 10133 O O . ARG B 1 538 ? 10.133 1.975 13.25 1 93.88 538 ARG B O 1
ATOM 10140 N N . SER B 1 539 ? 11.812 2.969 14.336 1 92.12 539 SER B N 1
ATOM 10141 C CA . SER B 1 539 ? 11.148 2.828 15.633 1 92.12 539 SER B CA 1
ATOM 10142 C C . SER B 1 539 ? 9.852 3.631 15.672 1 92.12 539 SER B C 1
ATOM 10144 O O . SER B 1 539 ? 8.82 3.133 16.141 1 92.12 539 SER B O 1
ATOM 10146 N N . GLU B 1 540 ? 9.969 4.855 15.234 1 92.69 540 GLU B N 1
ATOM 10147 C CA . GLU B 1 540 ? 8.773 5.691 15.203 1 92.69 540 GLU B CA 1
ATOM 10148 C C . GLU B 1 540 ? 7.723 5.117 14.25 1 92.69 540 GLU B C 1
ATOM 10150 O O . GLU B 1 540 ? 6.527 5.137 14.555 1 92.69 540 GLU B O 1
ATOM 10155 N N . CYS B 1 541 ? 8.148 4.652 13.094 1 96.25 541 CYS B N 1
ATOM 10156 C CA . CYS B 1 541 ? 7.242 4.051 12.117 1 96.25 541 CYS B CA 1
ATOM 10157 C C . CYS B 1 541 ? 6.551 2.824 12.703 1 96.25 541 CYS B C 1
ATOM 10159 O O . CYS B 1 541 ? 5.344 2.648 12.531 1 96.25 541 CYS B O 1
ATOM 10161 N N . ASP B 1 542 ? 7.344 2.002 13.383 1 95.81 542 ASP B N 1
ATOM 10162 C CA . ASP B 1 542 ? 6.777 0.811 14.008 1 95.81 542 ASP B CA 1
ATOM 10163 C C . ASP B 1 542 ? 5.684 1.183 15.008 1 95.81 542 ASP B C 1
ATOM 10165 O O . ASP B 1 542 ? 4.621 0.555 15.031 1 95.81 542 ASP B O 1
ATOM 10169 N N . ARG B 1 543 ? 5.957 2.131 15.766 1 96.06 543 ARG B N 1
ATOM 10170 C CA . ARG B 1 543 ? 4.988 2.598 16.75 1 96.06 543 ARG B CA 1
ATOM 10171 C C . ARG B 1 543 ? 3.709 3.082 16.062 1 96.06 543 ARG B C 1
ATOM 10173 O O . ARG B 1 543 ? 2.607 2.672 16.438 1 96.06 543 ARG B O 1
ATOM 10180 N N . VAL B 1 544 ? 3.816 3.973 15.094 1 97.5 544 VAL B N 1
ATOM 10181 C CA . VAL B 1 544 ? 2.672 4.543 14.383 1 97.5 544 VAL B CA 1
ATOM 10182 C C . VAL B 1 544 ? 1.918 3.439 13.648 1 97.5 544 VAL B C 1
ATOM 10184 O O . VAL B 1 544 ? 0.685 3.42 13.633 1 97.5 544 VAL B O 1
ATOM 10187 N N . PHE B 1 545 ? 2.662 2.559 13.039 1 96.94 545 PHE B N 1
ATOM 10188 C CA . PHE B 1 545 ? 2.074 1.442 12.312 1 96.94 545 PHE B CA 1
ATOM 10189 C C . PHE B 1 545 ? 1.195 0.598 13.227 1 96.94 545 PHE B C 1
ATOM 10191 O O . PHE B 1 545 ? 0.081 0.224 12.852 1 96.94 545 PHE B O 1
ATOM 10198 N N . ARG B 1 546 ? 1.638 0.302 14.375 1 95 546 ARG B N 1
ATOM 10199 C CA . ARG B 1 546 ? 0.889 -0.494 15.336 1 95 546 ARG B CA 1
ATOM 10200 C C . ARG B 1 546 ? -0.384 0.226 15.773 1 95 546 ARG B C 1
ATOM 10202 O O . ARG B 1 546 ? -1.421 -0.407 15.977 1 95 546 ARG B O 1
ATOM 10209 N N . LEU B 1 547 ? -0.287 1.459 15.961 1 97 547 LEU B N 1
ATOM 10210 C CA . LEU B 1 547 ? -1.465 2.24 16.328 1 97 547 LEU B CA 1
ATOM 10211 C C . LEU B 1 547 ? -2.547 2.121 15.25 1 97 547 LEU B C 1
ATOM 10213 O O . LEU B 1 547 ? -3.727 1.955 15.57 1 97 547 LEU B O 1
ATOM 10217 N N . TYR B 1 548 ? -2.176 2.273 14.055 1 97.06 548 TYR B N 1
ATOM 10218 C CA . TYR B 1 548 ? -3.133 2.148 12.961 1 97.06 548 TYR B CA 1
ATOM 10219 C C . TYR B 1 548 ? -3.68 0.729 12.875 1 97.06 548 TYR B C 1
ATOM 10221 O O . TYR B 1 548 ? -4.863 0.528 12.586 1 97.06 548 TYR B O 1
ATOM 10229 N N . MET B 1 549 ? -2.801 -0.252 13.102 1 95.38 549 MET B N 1
ATOM 10230 C CA . MET B 1 549 ? -3.244 -1.644 13.117 1 95.38 549 MET B CA 1
ATOM 10231 C C . MET B 1 549 ? -4.285 -1.875 14.203 1 95.38 549 MET B C 1
ATOM 10233 O O . MET B 1 549 ? -5.262 -2.598 13.992 1 95.38 549 MET B O 1
ATOM 10237 N N . GLU B 1 550 ? -4.047 -1.305 15.289 1 95.94 550 GLU B N 1
ATOM 10238 C CA . GLU B 1 550 ? -5.012 -1.41 16.375 1 95.94 550 GLU B CA 1
ATOM 10239 C C . GLU B 1 550 ? -6.363 -0.828 15.977 1 95.94 550 GLU B C 1
ATOM 10241 O O . GLU B 1 550 ? -7.41 -1.411 16.266 1 95.94 550 GLU B O 1
ATOM 10246 N N . LYS B 1 551 ? -6.32 0.269 15.414 1 96.5 551 LYS B N 1
ATOM 10247 C CA . LYS B 1 551 ? -7.555 0.892 14.945 1 96.5 551 LYS B CA 1
ATOM 10248 C C . LYS B 1 551 ? -8.281 -0.006 13.945 1 96.5 551 LYS B C 1
ATOM 10250 O O . LYS B 1 551 ? -9.5 -0.154 14.008 1 96.5 551 LYS B O 1
ATOM 10255 N N . ILE B 1 552 ? -7.605 -0.565 13.031 1 96.06 552 ILE B N 1
ATOM 10256 C CA . ILE B 1 552 ? -8.172 -1.44 12.016 1 96.06 552 ILE B CA 1
ATOM 10257 C C . ILE B 1 552 ? -8.742 -2.693 12.664 1 96.06 552 ILE B C 1
ATOM 10259 O O . ILE B 1 552 ? -9.836 -3.146 12.305 1 96.06 552 ILE B O 1
ATOM 10263 N N . GLU B 1 553 ? -7.984 -3.262 13.602 1 94.38 553 GLU B N 1
ATOM 10264 C CA . GLU B 1 553 ? -8.445 -4.453 14.305 1 94.38 553 GLU B CA 1
ATOM 10265 C C . GLU B 1 553 ? -9.75 -4.18 15.055 1 94.38 553 GLU B C 1
ATOM 10267 O O . GLU B 1 553 ? -10.648 -5.02 15.07 1 94.38 553 GLU B O 1
ATOM 10272 N N . LYS B 1 554 ? -9.797 -3.068 15.703 1 95.44 554 LYS B N 1
ATOM 10273 C CA . LYS B 1 554 ? -11.023 -2.674 16.391 1 95.44 554 LYS B CA 1
ATOM 10274 C C . LYS B 1 554 ? -12.195 -2.564 15.414 1 95.44 554 LYS B C 1
ATOM 10276 O O . LYS B 1 554 ? -13.297 -3.031 15.703 1 95.44 554 LYS B O 1
ATOM 10281 N N . ALA B 1 555 ? -11.977 -2.004 14.328 1 95.69 555 ALA B N 1
ATOM 10282 C CA . ALA B 1 555 ? -13.008 -1.866 13.305 1 95.69 555 ALA B CA 1
ATOM 10283 C C . ALA B 1 555 ? -13.414 -3.229 12.742 1 95.69 555 ALA B C 1
ATOM 10285 O O . ALA B 1 555 ? -14.594 -3.467 12.461 1 95.69 555 ALA B O 1
ATOM 10286 N N . ALA B 1 556 ? -12.414 -4.078 12.508 1 93.88 556 ALA B N 1
ATOM 10287 C CA . ALA B 1 556 ? -12.664 -5.418 11.984 1 93.88 556 ALA B CA 1
ATOM 10288 C C . ALA B 1 556 ? -13.562 -6.219 12.922 1 93.88 556 ALA B C 1
ATOM 10290 O O . ALA B 1 556 ? -14.414 -6.98 12.477 1 93.88 556 ALA B O 1
ATOM 10291 N N . LYS B 1 557 ? -13.359 -6.035 14.195 1 91.88 557 LYS B N 1
ATOM 10292 C CA . LYS B 1 557 ? -14.141 -6.742 15.203 1 91.88 557 LYS B CA 1
ATOM 10293 C C . LYS B 1 557 ? -15.594 -6.277 15.203 1 91.88 557 LYS B C 1
ATOM 10295 O O . LYS B 1 557 ? -16.484 -7.004 15.656 1 91.88 557 LYS B O 1
ATOM 10300 N N . GLU B 1 558 ? -15.828 -5.121 14.719 1 92.5 558 GLU B N 1
ATOM 10301 C CA . GLU B 1 558 ? -17.172 -4.57 14.68 1 92.5 558 GLU B CA 1
ATOM 10302 C C . GLU B 1 558 ? -17.938 -5.078 13.461 1 92.5 558 GLU B C 1
ATOM 10304 O O . GLU B 1 558 ? -19.172 -4.953 13.398 1 92.5 558 GLU B O 1
ATOM 10309 N N . ILE B 1 559 ? -17.266 -5.633 12.484 1 91.69 559 ILE B N 1
ATOM 10310 C CA . ILE B 1 559 ? -17.938 -6.199 11.312 1 91.69 559 ILE B CA 1
ATOM 10311 C C . ILE B 1 559 ? -18.562 -7.543 11.68 1 91.69 559 ILE B C 1
ATOM 10313 O O . ILE B 1 559 ? -17.875 -8.43 12.195 1 91.69 559 ILE B O 1
ATOM 10317 N N . PRO B 1 560 ? -19.797 -7.723 11.461 1 86.62 560 PRO B N 1
ATOM 10318 C CA . PRO B 1 560 ? -20.5 -8.953 11.844 1 86.62 560 PRO B CA 1
ATOM 10319 C C . PRO B 1 560 ? -19.906 -10.195 11.156 1 86.62 560 PRO B C 1
ATOM 10321 O O . PRO B 1 560 ? -19.438 -10.102 10.023 1 86.62 560 PRO B O 1
ATOM 10324 N N . ASP B 1 561 ? -19.906 -11.258 11.891 1 83.62 561 ASP B N 1
ATOM 10325 C CA . ASP B 1 561 ? -19.453 -12.523 11.32 1 83.62 561 ASP B CA 1
ATOM 10326 C C . ASP B 1 561 ? -20.438 -13.039 10.289 1 83.62 561 ASP B C 1
ATOM 10328 O O . ASP B 1 561 ? -21.609 -12.625 10.266 1 83.62 561 ASP B O 1
ATOM 10332 N N . ASP B 1 562 ? -19.875 -13.875 9.359 1 80.81 562 ASP B N 1
ATOM 10333 C CA . ASP B 1 562 ? -20.703 -14.438 8.297 1 80.81 562 ASP B CA 1
ATOM 10334 C C . ASP B 1 562 ? -21.844 -15.266 8.875 1 80.81 562 ASP B C 1
ATOM 10336 O O . ASP B 1 562 ? -21.719 -15.852 9.953 1 80.81 562 ASP B O 1
ATOM 10340 N N . THR B 1 563 ? -22.969 -15.203 8.195 1 80.25 563 THR B N 1
ATOM 10341 C CA . THR B 1 563 ? -24.078 -16.078 8.555 1 80.25 563 THR B CA 1
ATOM 10342 C C . THR B 1 563 ? -23.719 -17.547 8.281 1 80.25 563 THR B C 1
ATOM 10344 O O . THR B 1 563 ? -22.781 -17.828 7.527 1 80.25 563 THR B O 1
ATOM 10347 N N . ASP B 1 564 ? -24.297 -18.422 8.953 1 78.12 564 ASP B N 1
ATOM 10348 C CA . ASP B 1 564 ? -24.062 -19.859 8.766 1 78.12 564 ASP B CA 1
ATOM 10349 C C . ASP B 1 564 ? -24.203 -20.25 7.297 1 78.12 564 ASP B C 1
ATOM 10351 O O . ASP B 1 564 ? -23.406 -21.047 6.781 1 78.12 564 ASP B O 1
ATOM 10355 N N . ASP B 1 565 ? -25.203 -19.609 6.656 1 77.25 565 ASP B N 1
ATOM 10356 C CA . ASP B 1 565 ? -25.438 -19.906 5.246 1 77.25 565 ASP B CA 1
ATOM 10357 C C . ASP B 1 565 ? -24.281 -19.422 4.379 1 77.25 565 ASP B C 1
ATOM 10359 O O . ASP B 1 565 ? -23.859 -20.109 3.453 1 77.25 565 ASP B O 1
ATOM 10363 N N . ALA B 1 566 ? -23.781 -18.266 4.773 1 77 566 ALA B N 1
ATOM 10364 C CA . ALA B 1 566 ? -22.672 -17.688 4.016 1 77 566 ALA B CA 1
ATOM 10365 C C . ALA B 1 566 ? -21.391 -18.484 4.227 1 77 566 ALA B C 1
ATOM 10367 O O . ALA B 1 566 ? -20.641 -18.703 3.281 1 77 566 ALA B O 1
ATOM 10368 N N . ILE B 1 567 ? -21.266 -18.984 5.383 1 79.75 567 ILE B N 1
ATOM 10369 C CA . ILE B 1 567 ? -20.094 -19.781 5.727 1 79.75 567 ILE B CA 1
ATOM 10370 C C . ILE B 1 567 ? -20.125 -21.109 4.965 1 79.75 567 ILE B C 1
ATOM 10372 O O . ILE B 1 567 ? -19.109 -21.562 4.453 1 79.75 567 ILE B O 1
ATOM 10376 N N . GLU B 1 568 ? -21.281 -21.609 4.898 1 79 568 GLU B N 1
ATOM 10377 C CA . GLU B 1 568 ? -21.422 -22.875 4.184 1 79 568 GLU B CA 1
ATOM 10378 C C . GLU B 1 568 ? -21.125 -22.703 2.697 1 79 568 GLU B C 1
ATOM 10380 O O . GLU B 1 568 ? -20.469 -23.547 2.092 1 79 568 GLU B O 1
ATOM 10385 N N . LEU B 1 569 ? -21.625 -21.656 2.168 1 76.44 569 LEU B N 1
ATOM 10386 C CA . LEU B 1 569 ? -21.391 -21.391 0.756 1 76.44 569 LEU B CA 1
ATOM 10387 C C . LEU B 1 569 ? -19.906 -21.188 0.485 1 76.44 569 LEU B C 1
ATOM 10389 O O . LEU B 1 569 ? -19.375 -21.703 -0.501 1 76.44 569 LEU B O 1
ATOM 10393 N N . VAL B 1 570 ? -19.328 -20.484 1.408 1 78.06 570 VAL B N 1
ATOM 10394 C CA . VAL B 1 570 ? -17.891 -20.219 1.273 1 78.06 570 VAL B CA 1
ATOM 10395 C C . VAL B 1 570 ? -17.109 -21.516 1.446 1 78.06 570 VAL B C 1
ATOM 10397 O O . VAL B 1 570 ? -16.172 -21.797 0.691 1 78.06 570 VAL B O 1
ATOM 10400 N N . ASN B 1 571 ? -17.469 -22.328 2.324 1 79.88 571 ASN B N 1
ATOM 10401 C CA . ASN B 1 571 ? -16.812 -23.609 2.562 1 79.88 571 ASN B CA 1
ATOM 10402 C C . ASN B 1 571 ? -16.953 -24.547 1.366 1 79.88 571 ASN B C 1
ATOM 10404 O O . ASN B 1 571 ? -16 -25.266 1.017 1 79.88 571 ASN B O 1
ATOM 10408 N N . ASP B 1 572 ? -18.109 -24.469 0.811 1 81.06 572 ASP B N 1
ATOM 10409 C CA . ASP B 1 572 ? -18.328 -25.297 -0.369 1 81.06 572 ASP B CA 1
ATOM 10410 C C . ASP B 1 572 ? -17.406 -24.891 -1.51 1 81.06 572 ASP B C 1
ATOM 10412 O O . ASP B 1 572 ? -16.828 -25.734 -2.182 1 81.06 572 ASP B O 1
ATOM 10416 N N . GLU B 1 573 ? -17.281 -23.656 -1.603 1 79.12 573 GLU B N 1
ATOM 10417 C CA . GLU B 1 573 ? -16.422 -23.156 -2.654 1 79.12 573 GLU B CA 1
ATOM 10418 C C . GLU B 1 573 ? -14.953 -23.453 -2.357 1 79.12 573 GLU B C 1
ATOM 10420 O O . GLU B 1 573 ? -14.195 -23.812 -3.26 1 79.12 573 GLU B O 1
ATOM 10425 N N . ILE B 1 574 ? -14.633 -23.422 -1.124 1 78.75 574 ILE B N 1
ATOM 10426 C CA . ILE B 1 574 ? -13.266 -23.719 -0.7 1 78.75 574 ILE B CA 1
ATOM 10427 C C . ILE B 1 574 ? -12.969 -25.203 -0.917 1 78.75 574 ILE B C 1
ATOM 10429 O O . ILE B 1 574 ? -11.891 -25.547 -1.4 1 78.75 574 ILE B O 1
ATOM 10433 N N . ASN B 1 575 ? -13.891 -25.969 -0.579 1 79.56 575 ASN B N 1
ATOM 10434 C CA . ASN B 1 575 ? -13.719 -27.406 -0.767 1 79.56 575 ASN B CA 1
ATOM 10435 C C . ASN B 1 575 ? -13.562 -27.766 -2.242 1 79.56 575 ASN B C 1
ATOM 10437 O O . ASN B 1 575 ? -12.742 -28.609 -2.6 1 79.56 575 ASN B O 1
ATOM 10441 N N . LYS B 1 576 ? -14.359 -27.203 -3.012 1 80.62 576 LYS B N 1
ATOM 10442 C CA . LYS B 1 576 ? -14.25 -27.422 -4.449 1 80.62 576 LYS B CA 1
ATOM 10443 C C . LYS B 1 576 ? -12.859 -27.031 -4.961 1 80.62 576 LYS B C 1
ATOM 10445 O O . LYS B 1 576 ? -12.273 -27.766 -5.766 1 80.62 576 LYS B O 1
ATOM 10450 N N . GLN B 1 577 ? -12.383 -25.953 -4.398 1 78 577 GLN B N 1
ATOM 10451 C CA . GLN B 1 577 ? -11.078 -25.469 -4.828 1 78 577 GLN B CA 1
ATOM 10452 C C . GLN B 1 577 ? -9.961 -26.344 -4.297 1 78 577 GLN B C 1
ATOM 10454 O O . GLN B 1 577 ? -8.969 -26.578 -4.988 1 78 577 GLN B O 1
ATOM 10459 N N . GLU B 1 578 ? -10.156 -26.781 -3.129 1 78.56 578 GLU B N 1
ATOM 10460 C CA . GLU B 1 578 ? -9.164 -27.703 -2.57 1 78.56 578 GLU B CA 1
ATOM 10461 C C . GLU B 1 578 ? -9.094 -29 -3.367 1 78.56 578 GLU B C 1
ATOM 10463 O O . GLU B 1 578 ? -8.008 -29.531 -3.602 1 78.56 578 GLU B O 1
ATOM 10468 N N . ASN B 1 579 ? -10.227 -29.375 -3.756 1 78.69 579 ASN B N 1
ATOM 10469 C CA . ASN B 1 579 ? -10.281 -30.562 -4.617 1 78.69 579 ASN B CA 1
ATOM 10470 C C . ASN B 1 579 ? -9.602 -30.297 -5.961 1 78.69 579 ASN B C 1
ATOM 10472 O O . ASN B 1 579 ? -8.898 -31.156 -6.484 1 78.69 579 ASN B O 1
ATOM 10476 N N . LEU B 1 580 ? -9.891 -29.172 -6.406 1 77.75 580 LEU B N 1
ATOM 10477 C CA . LEU B 1 580 ? -9.266 -28.766 -7.66 1 77.75 580 LEU B CA 1
ATOM 10478 C C . LEU B 1 580 ? -7.746 -28.734 -7.523 1 77.75 580 LEU B C 1
ATOM 10480 O O . LEU B 1 580 ? -7.031 -29.219 -8.398 1 77.75 580 LEU B O 1
ATOM 10484 N N . LYS B 1 581 ? -7.281 -28.25 -6.441 1 81.56 581 LYS B N 1
ATOM 10485 C CA . LYS B 1 581 ? -5.848 -28.172 -6.172 1 81.56 581 LYS B CA 1
ATOM 10486 C C . LYS B 1 581 ? -5.215 -29.562 -6.148 1 81.56 581 LYS B C 1
ATOM 10488 O O . LYS B 1 581 ? -4.109 -29.75 -6.652 1 81.56 581 LYS B O 1
ATOM 10493 N N . GLU B 1 582 ? -5.93 -30.469 -5.66 1 77.69 582 GLU B N 1
ATOM 10494 C CA . GLU B 1 582 ? -5.43 -31.828 -5.562 1 77.69 582 GLU B CA 1
ATOM 10495 C C . GLU B 1 582 ? -5.457 -32.531 -6.922 1 77.69 582 GLU B C 1
ATOM 10497 O O . GLU B 1 582 ? -4.625 -33.406 -7.195 1 77.69 582 GLU B O 1
ATOM 10502 N N . GLN B 1 583 ? -6.359 -32.125 -7.664 1 75.56 583 GLN B N 1
ATOM 10503 C CA . GLN B 1 583 ? -6.523 -32.75 -8.977 1 75.56 583 GLN B CA 1
ATOM 10504 C C . GLN B 1 583 ? -5.469 -32.25 -9.961 1 75.56 583 GLN B C 1
ATOM 10506 O O . GLN B 1 583 ? -5.109 -32.969 -10.898 1 75.56 583 GLN B O 1
ATOM 10511 N N . ILE B 1 584 ? -5.113 -30.984 -9.648 1 75.94 584 ILE B N 1
ATOM 10512 C CA . ILE B 1 584 ? -4.117 -30.438 -10.555 1 75.94 584 ILE B CA 1
ATOM 10513 C C . ILE B 1 584 ? -2.826 -31.25 -10.461 1 75.94 584 ILE B C 1
ATOM 10515 O O . ILE B 1 584 ? -2.248 -31.375 -9.383 1 75.94 584 ILE B O 1
ATOM 10519 N N . GLY B 1 585 ? -2.363 -31.984 -11.445 1 66.5 585 GLY B N 1
ATOM 10520 C CA . GLY B 1 585 ? -1.135 -32.75 -11.531 1 66.5 585 GLY B CA 1
ATOM 10521 C C . GLY B 1 585 ? -1.364 -34.25 -11.422 1 66.5 585 GLY B C 1
ATOM 10522 O O . GLY B 1 585 ? -0.428 -35.031 -11.562 1 66.5 585 GLY B O 1
ATOM 10523 N N . SER B 1 586 ? -2.582 -34.625 -10.875 1 71.06 586 SER B N 1
ATOM 10524 C CA . SER B 1 586 ? -2.805 -36.062 -10.711 1 71.06 586 SER B CA 1
ATOM 10525 C C . SER B 1 586 ? -3.957 -36.531 -11.586 1 71.06 586 SER B C 1
ATOM 10527 O O . SER B 1 586 ? -4.895 -35.781 -11.859 1 71.06 586 SER B O 1
ATOM 10529 N N . PHE B 1 587 ? -3.627 -37.5 -12.336 1 66.5 587 PHE B N 1
ATOM 10530 C CA . PHE B 1 587 ? -4.723 -38.156 -13.055 1 66.5 587 PHE B CA 1
ATOM 10531 C C . PHE B 1 587 ? -5.703 -38.781 -12.078 1 66.5 587 PHE B C 1
ATOM 10533 O O . PHE B 1 587 ? -5.332 -39.688 -11.32 1 66.5 587 PHE B O 1
ATOM 10540 N N . GLY B 1 588 ? -6.25 -38 -11.25 1 56.91 588 GLY B N 1
ATOM 10541 C CA . GLY B 1 588 ? -7.176 -38.438 -10.219 1 56.91 588 GLY B CA 1
ATOM 10542 C C . GLY B 1 588 ? -7.852 -39.75 -10.555 1 56.91 588 GLY B C 1
ATOM 10543 O O . GLY B 1 588 ? -7.691 -40.281 -11.664 1 56.91 588 GLY B O 1
ATOM 10544 N N . ASP B 1 589 ? -8.508 -40.312 -9.531 1 54.75 589 ASP B N 1
ATOM 10545 C CA . ASP B 1 589 ? -9.32 -41.531 -9.477 1 54.75 589 ASP B CA 1
ATOM 10546 C C . ASP B 1 589 ? -10.453 -41.469 -10.492 1 54.75 589 ASP B C 1
ATOM 10548 O O . ASP B 1 589 ? -11.406 -42.25 -10.414 1 54.75 589 ASP B O 1
ATOM 10552 N N . PHE B 1 590 ? -10.43 -40.375 -11.133 1 56.03 590 PHE B N 1
ATOM 10553 C CA . PHE B 1 590 ? -11.633 -40.219 -11.945 1 56.03 590 PHE B CA 1
ATOM 10554 C C . PHE B 1 590 ? -11.781 -41.344 -12.938 1 56.03 590 PHE B C 1
ATOM 10556 O O . PHE B 1 590 ? -12.891 -41.656 -13.391 1 56.03 590 PHE B O 1
ATOM 10563 N N . GLY B 1 591 ? -10.93 -42.219 -12.953 1 64.25 591 GLY B N 1
ATOM 10564 C CA . GLY B 1 591 ? -10.977 -43.469 -13.719 1 64.25 591 GLY B CA 1
ATOM 10565 C C . GLY B 1 591 ? -11.227 -43.25 -15.195 1 64.25 591 GLY B C 1
ATOM 10566 O O . GLY B 1 591 ? -11.672 -42.156 -15.602 1 64.25 591 GLY B O 1
ATOM 10567 N N . TRP B 1 592 ? -10.883 -43.812 -16.125 1 74.56 592 TRP B N 1
ATOM 10568 C CA . TRP B 1 592 ? -10.992 -43.812 -17.578 1 74.56 592 TRP B CA 1
ATOM 10569 C C . TRP B 1 592 ? -12.453 -43.688 -18.016 1 74.56 592 TRP B C 1
ATOM 10571 O O . TRP B 1 592 ? -12.75 -43.094 -19.047 1 74.56 592 TRP B O 1
ATOM 10581 N N . SER B 1 593 ? -13.352 -44.062 -17.094 1 70.69 593 SER B N 1
ATOM 10582 C CA . SER B 1 593 ? -14.773 -43.969 -17.406 1 70.69 593 SER B CA 1
ATOM 10583 C C . SER B 1 593 ? -15.281 -42.531 -17.328 1 70.69 593 SER B C 1
ATOM 10585 O O . SER B 1 593 ? -16.078 -42.125 -18.172 1 70.69 593 SER B O 1
ATOM 10587 N N . ALA B 1 594 ? -14.773 -41.875 -16.422 1 70.81 594 ALA B N 1
ATOM 10588 C CA . ALA B 1 594 ? -15.172 -40.469 -16.281 1 70.81 594 ALA B CA 1
ATOM 10589 C C . ALA B 1 594 ? -14.672 -39.625 -17.453 1 70.81 594 ALA B C 1
ATOM 10591 O O . ALA B 1 594 ? -15.367 -38.75 -17.938 1 70.81 594 ALA B O 1
ATOM 10592 N N . LEU B 1 595 ? -13.555 -39.938 -17.891 1 76 595 LEU B N 1
ATOM 10593 C CA . LEU B 1 595 ? -12.977 -39.219 -19.016 1 76 595 LEU B CA 1
ATOM 10594 C C . LEU B 1 595 ? -13.82 -39.406 -20.281 1 76 595 LEU B C 1
ATOM 10596 O O . LEU B 1 595 ? -14.062 -38.469 -21.016 1 76 595 LEU B O 1
ATOM 10600 N N . THR B 1 596 ? -14.281 -40.562 -20.391 1 73.56 596 THR B N 1
ATOM 10601 C CA . THR B 1 596 ? -15.117 -40.875 -21.547 1 73.56 596 THR B CA 1
ATOM 10602 C C . THR B 1 596 ? -16.406 -40.062 -21.5 1 73.56 596 THR B C 1
ATOM 10604 O O . THR B 1 596 ? -16.875 -39.562 -22.531 1 73.56 596 THR B O 1
ATOM 10607 N N . ASN B 1 597 ? -16.906 -39.906 -20.312 1 71.31 597 ASN B N 1
ATOM 10608 C CA . ASN B 1 597 ? -18.141 -39.156 -20.141 1 71.31 597 ASN B CA 1
ATOM 10609 C C . ASN B 1 597 ? -17.938 -37.656 -20.422 1 71.31 597 ASN B C 1
ATOM 10611 O O . ASN B 1 597 ? -18.797 -37.031 -21.031 1 71.31 597 ASN B O 1
ATOM 10615 N N . ILE B 1 598 ? -16.828 -37.125 -20.047 1 73.44 598 ILE B N 1
ATOM 10616 C CA . ILE B 1 598 ? -16.547 -35.719 -20.219 1 73.44 598 ILE B CA 1
ATOM 10617 C C . ILE B 1 598 ? -16.281 -35.406 -21.688 1 73.44 598 ILE B C 1
ATOM 10619 O O . ILE B 1 598 ? -16.797 -34.438 -22.234 1 73.44 598 ILE B O 1
ATOM 10623 N N . THR B 1 599 ? -15.531 -36.281 -22.312 1 74.94 599 THR B N 1
ATOM 10624 C CA . THR B 1 599 ? -15.125 -36.062 -23.703 1 74.94 599 THR B CA 1
ATOM 10625 C C . THR B 1 599 ? -16.328 -36.188 -24.641 1 74.94 599 THR B C 1
ATOM 10627 O O . THR B 1 599 ? -16.406 -35.5 -25.656 1 74.94 599 THR B O 1
ATOM 10630 N N . ASN B 1 600 ? -17.219 -37.062 -24.203 1 69.38 600 ASN B N 1
ATOM 10631 C CA . ASN B 1 600 ? -18.406 -37.219 -25.016 1 69.38 600 ASN B CA 1
ATOM 10632 C C . ASN B 1 600 ? -19.297 -35.969 -24.953 1 69.38 600 ASN B C 1
ATOM 10634 O O . ASN B 1 600 ? -20.016 -35.656 -25.906 1 69.38 600 ASN B O 1
ATOM 10638 N N . LYS B 1 601 ? -19.078 -35.156 -23.875 1 64 601 LYS B N 1
ATOM 10639 C CA . LYS B 1 601 ? -19.969 -34 -23.672 1 64 601 LYS B CA 1
ATOM 10640 C C . LYS B 1 601 ? -19.391 -32.75 -24.328 1 64 601 LYS B C 1
ATOM 10642 O O . LYS B 1 601 ? -20.141 -31.859 -24.734 1 64 601 LYS B O 1
ATOM 10647 N N . ILE B 1 602 ? -18.172 -32.656 -24.312 1 75.75 602 ILE B N 1
ATOM 10648 C CA . ILE B 1 602 ? -17.562 -31.406 -24.719 1 75.75 602 ILE B CA 1
ATOM 10649 C C . ILE B 1 602 ? -17.5 -31.328 -26.234 1 75.75 602 ILE B C 1
ATOM 10651 O O . ILE B 1 602 ? -17.719 -30.266 -26.812 1 75.75 602 ILE B O 1
ATOM 10655 N N . GLY B 1 603 ? -17.688 -32.438 -27.031 1 69 603 GLY B N 1
ATOM 10656 C CA . GLY B 1 603 ? -17.609 -32.531 -28.484 1 69 603 GLY B CA 1
ATOM 10657 C C . GLY B 1 603 ? -17.531 -31.172 -29.172 1 69 603 GLY B C 1
ATOM 10658 O O . GLY B 1 603 ? -17.562 -30.125 -28.5 1 69 603 GLY B O 1
ATOM 10659 N N . GLY B 1 604 ? -17.016 -31.016 -30.438 1 75.75 604 GLY B N 1
ATOM 10660 C CA . GLY B 1 604 ? -16.969 -29.812 -31.234 1 75.75 604 GLY B CA 1
ATOM 10661 C C . GLY B 1 604 ? -15.555 -29.406 -31.641 1 75.75 604 GLY B C 1
ATOM 10662 O O . GLY B 1 604 ? -14.594 -30.141 -31.344 1 75.75 604 GLY B O 1
ATOM 10663 N N . THR B 1 605 ? -15.398 -28.391 -32.5 1 79.31 605 THR B N 1
ATOM 10664 C CA . THR B 1 605 ? -14.125 -27.938 -33.062 1 79.31 605 THR B CA 1
ATOM 10665 C C . THR B 1 605 ? -13.508 -26.859 -32.156 1 79.31 605 THR B C 1
ATOM 10667 O O . THR B 1 605 ? -14.203 -25.984 -31.672 1 79.31 605 THR B O 1
ATOM 10670 N N . LEU B 1 606 ? -12.188 -27.047 -31.875 1 77.88 606 LEU B N 1
ATOM 10671 C CA . LEU B 1 606 ? -11.414 -26.078 -31.109 1 77.88 606 LEU B CA 1
ATOM 10672 C C . LEU B 1 606 ? -11.383 -24.734 -31.812 1 77.88 606 LEU B C 1
ATOM 10674 O O . LEU B 1 606 ? -11.297 -24.672 -33.062 1 77.88 606 LEU B O 1
ATOM 10678 N N . ASN B 1 607 ? -11.617 -23.562 -31.125 1 66.31 607 ASN B N 1
ATOM 10679 C CA . ASN B 1 607 ? -11.453 -22.234 -31.688 1 66.31 607 ASN B CA 1
ATOM 10680 C C . ASN B 1 607 ? -10.008 -21.953 -32.062 1 66.31 607 ASN B C 1
ATOM 10682 O O . ASN B 1 607 ? -9.109 -22.047 -31.219 1 66.31 607 ASN B O 1
ATOM 10686 N N . THR B 1 608 ? -9.586 -22.312 -33.281 1 57.25 608 THR B N 1
ATOM 10687 C CA . THR B 1 608 ? -8.203 -22.188 -33.75 1 57.25 608 THR B CA 1
ATOM 10688 C C . THR B 1 608 ? -7.754 -20.734 -33.688 1 57.25 608 THR B C 1
ATOM 10690 O O . THR B 1 608 ? -6.688 -20.391 -34.219 1 57.25 608 THR B O 1
ATOM 10693 N N . GLU B 1 609 ? -8.477 -19.703 -33.469 1 47.41 609 GLU B N 1
ATOM 10694 C CA . GLU B 1 609 ? -7.945 -18.344 -33.625 1 47.41 609 GLU B CA 1
ATOM 10695 C C . GLU B 1 609 ? -6.805 -18.094 -32.625 1 47.41 609 GLU B C 1
ATOM 10697 O O . GLU B 1 609 ? -6.996 -18.156 -31.422 1 47.41 609 GLU B O 1
ATOM 10702 N N . VAL B 1 610 ? -5.703 -18.672 -33 1 47.25 610 VAL B N 1
ATOM 10703 C CA . VAL B 1 610 ? -4.555 -18.141 -32.281 1 47.25 610 VAL B CA 1
ATOM 10704 C C . VAL B 1 610 ? -4.508 -16.609 -32.438 1 47.25 610 VAL B C 1
ATOM 10706 O O . VAL B 1 610 ? -4.457 -16.109 -33.562 1 47.25 610 VAL B O 1
ATOM 10709 N N . ASN B 1 611 ? -5.086 -15.805 -31.766 1 37.22 611 ASN B N 1
ATOM 10710 C CA . ASN B 1 611 ? -4.945 -14.359 -31.891 1 37.22 611 ASN B CA 1
ATOM 10711 C C . ASN B 1 611 ? -3.531 -13.961 -32.312 1 37.22 611 ASN B C 1
ATOM 10713 O O . ASN B 1 611 ? -2.576 -14.195 -31.562 1 37.22 611 ASN B O 1
ATOM 10717 N N . GLN B 1 612 ? -3.156 -14.203 -33.625 1 33.88 612 GLN B N 1
ATOM 10718 C CA . GLN B 1 612 ? -2.014 -13.438 -34.094 1 33.88 612 GLN B CA 1
ATOM 10719 C C . GLN B 1 612 ? -2.078 -11.992 -33.625 1 33.88 612 GLN B C 1
ATOM 10721 O O . GLN B 1 612 ? -2.963 -11.234 -34.031 1 33.88 612 GLN B O 1
ATOM 10726 N N . VAL B 1 613 ? -1.816 -11.633 -32.5 1 30.34 613 VAL B N 1
ATOM 10727 C CA . VAL B 1 613 ? -1.573 -10.211 -32.281 1 30.34 613 VAL B CA 1
ATOM 10728 C C . VAL B 1 613 ? -0.639 -9.672 -33.344 1 30.34 613 VAL B C 1
ATOM 10730 O O . VAL B 1 613 ? 0.561 -9.953 -33.344 1 30.34 613 VAL B O 1
ATOM 10733 N N . THR B 1 614 ? -0.944 -9.836 -34.75 1 27.33 614 THR B N 1
ATOM 10734 C CA . THR B 1 614 ? -0.279 -8.984 -35.719 1 27.33 614 THR B CA 1
ATOM 10735 C C . THR B 1 614 ? -0.343 -7.52 -35.312 1 27.33 614 THR B C 1
ATOM 10737 O O . THR B 1 614 ? -1.383 -7.047 -34.844 1 27.33 614 THR B O 1
ATOM 10740 N N . PRO B 1 615 ? 0.807 -6.793 -35.312 1 26.23 615 PRO B N 1
ATOM 10741 C CA . PRO B 1 615 ? 0.792 -5.328 -35.281 1 26.23 615 PRO B CA 1
ATOM 10742 C C . PRO B 1 615 ? -0.057 -4.715 -36.375 1 26.23 615 PRO B C 1
ATOM 10744 O O . PRO B 1 615 ? 0.138 -5.031 -37.562 1 26.23 615 PRO B O 1
ATOM 10747 N N . GLY B 1 616 ? -1.342 -4.668 -36.281 1 23.69 616 GLY B N 1
ATOM 10748 C CA . GLY B 1 616 ? -2.27 -4.043 -37.219 1 23.69 616 GLY B CA 1
ATOM 10749 C C . GLY B 1 616 ? -1.726 -2.773 -37.812 1 23.69 616 GLY B C 1
ATOM 10750 O O . GLY B 1 616 ? -1.262 -1.877 -37.125 1 23.69 616 GLY B O 1
ATOM 10751 N N . SER B 1 617 ? -1.022 -2.934 -38.969 1 21.7 617 SER B N 1
ATOM 10752 C CA . SER B 1 617 ? -0.919 -1.762 -39.844 1 21.7 617 SER B CA 1
ATOM 10753 C C . SER B 1 617 ? -2.271 -1.08 -40 1 21.7 617 SER B C 1
ATOM 10755 O O . SER B 1 617 ? -3.289 -1.748 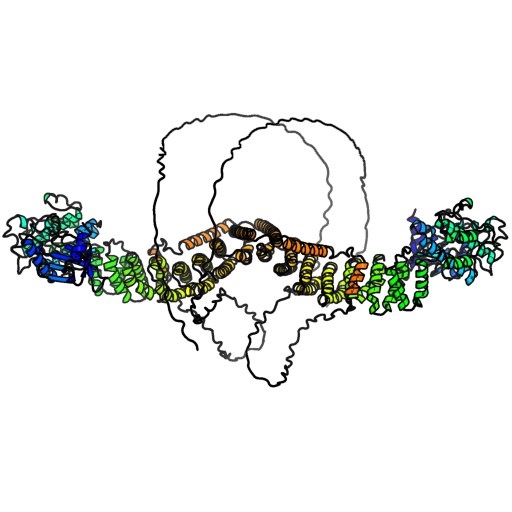-40.188 1 21.7 617 SER B O 1
ATOM 10757 N N . SER B 1 618 ? -2.406 0.133 -39.562 1 21.67 618 SER B N 1
ATOM 10758 C CA . SER B 1 618 ? -3.445 1.151 -39.656 1 21.67 618 SER B CA 1
ATOM 10759 C C . SER B 1 618 ? -3.885 1.349 -41.094 1 21.67 618 SER B C 1
ATOM 10761 O O . SER B 1 618 ? -3.318 2.176 -41.812 1 21.67 618 SER B O 1
ATOM 10763 N N . GLN B 1 619 ? -4.059 0.292 -41.875 1 19.64 619 GLN B N 1
ATOM 10764 C CA . GLN B 1 619 ? -4.617 0.915 -43.094 1 19.64 619 GLN B CA 1
ATOM 10765 C C . GLN B 1 619 ? -5.895 1.678 -42.75 1 19.64 619 GLN B C 1
ATOM 10767 O O . GLN B 1 619 ? -6.688 1.244 -41.906 1 19.64 619 GLN B O 1
ATOM 10772 N N . VAL B 1 620 ? -5.965 2.896 -43.281 1 21.7 620 VAL B N 1
ATOM 10773 C CA . VAL B 1 620 ? -6.82 4.07 -43.406 1 21.7 620 VAL B CA 1
ATOM 10774 C C . VAL B 1 620 ? -8.125 3.686 -44.094 1 21.7 620 VAL B C 1
ATOM 10776 O O . VAL B 1 620 ? -9 4.531 -44.312 1 21.7 620 VAL B O 1
ATOM 10779 N N . HIS B 1 621 ? -8.453 2.402 -44.125 1 19.23 621 HIS B N 1
ATOM 10780 C CA . HIS B 1 621 ? -9.57 2.414 -45.062 1 19.23 621 HIS B CA 1
ATOM 10781 C C . HIS B 1 621 ? -10.711 3.281 -44.562 1 19.23 621 HIS B C 1
ATOM 10783 O O . HIS B 1 621 ? -10.945 3.361 -43.344 1 19.23 621 HIS B O 1
ATOM 10789 N N . THR B 1 622 ? -11.102 4.113 -45.5 1 19.59 622 THR B N 1
ATOM 10790 C CA . THR B 1 622 ? -12.141 5.109 -45.719 1 19.59 622 THR B CA 1
ATOM 10791 C C . THR B 1 622 ? -13.523 4.508 -45.5 1 19.59 622 THR B C 1
ATOM 10793 O O . THR B 1 622 ? -13.875 3.514 -46.156 1 19.59 622 THR B O 1
ATOM 10796 N N . PRO B 1 623 ? -13.938 4.586 -44.219 1 20.11 623 PRO B N 1
ATOM 10797 C CA . PRO B 1 623 ? -15.344 4.277 -43.969 1 20.11 623 PRO B CA 1
ATOM 10798 C C . PRO B 1 623 ? -16.281 4.875 -45 1 20.11 623 PRO B C 1
ATOM 10800 O O . PRO B 1 623 ? -16.266 6.086 -45.25 1 20.11 623 PRO B O 1
ATOM 10803 N N . THR B 1 624 ? -16.156 4.203 -46.125 1 18.61 624 THR B N 1
ATOM 10804 C CA . THR B 1 624 ? -17.172 4.77 -47 1 18.61 624 THR B CA 1
ATOM 10805 C C . THR B 1 624 ? -18.547 4.719 -46.312 1 18.61 624 THR B C 1
ATOM 10807 O O . THR B 1 624 ? -19.047 3.639 -46.031 1 18.61 624 THR B O 1
ATOM 10810 N N . LEU B 1 625 ? -18.609 5.688 -45.344 1 19.72 625 LEU B N 1
ATOM 10811 C CA . LEU B 1 625 ? -19.922 6.18 -44.969 1 19.72 625 LEU B CA 1
ATOM 10812 C C . LEU B 1 625 ? -20.828 6.324 -46.188 1 19.72 625 LEU B C 1
ATOM 10814 O O . LEU B 1 625 ? -20.516 7.07 -47.094 1 19.72 625 LEU B O 1
ATOM 10818 N N . SER B 1 626 ? -21.125 5.121 -46.688 1 19.09 626 SER B N 1
ATOM 10819 C CA . SER B 1 626 ? -22.25 5.422 -47.562 1 19.09 626 SER B CA 1
ATOM 10820 C C . SER B 1 626 ? -23.281 6.289 -46.844 1 19.09 626 SER B C 1
ATOM 10822 O O . SER B 1 626 ? -23.547 6.105 -45.656 1 19.09 626 SER B O 1
ATOM 10824 N N . PHE B 1 627 ? -23.547 7.422 -47.406 1 18.36 627 PHE B N 1
ATOM 10825 C CA . PHE B 1 627 ? -24.219 8.703 -47.188 1 18.36 627 PHE B CA 1
ATOM 10826 C C . PHE B 1 627 ? -25.672 8.492 -46.812 1 18.36 627 PHE B C 1
ATOM 10828 O O . PHE B 1 627 ? -26.438 9.453 -46.688 1 18.36 627 PHE B O 1
ATOM 10835 N N . THR B 1 628 ? -26.297 7.234 -46.75 1 18.61 628 THR B N 1
ATOM 10836 C CA . THR B 1 628 ? -27.609 7.828 -46.969 1 18.61 628 THR B CA 1
ATOM 10837 C C . THR B 1 628 ? -27.906 8.859 -45.875 1 18.61 628 THR B C 1
ATOM 10839 O O . THR B 1 628 ? -27.297 8.836 -44.812 1 18.61 628 THR B O 1
ATOM 10842 N N . ASN B 1 629 ? -29.266 9.406 -45.75 1 18.27 629 ASN B N 1
ATOM 10843 C CA . ASN B 1 629 ? -29.781 10.766 -45.594 1 18.27 629 ASN B CA 1
ATOM 10844 C C . ASN B 1 629 ? -29.734 11.219 -44.156 1 18.27 629 ASN B C 1
ATOM 10846 O O . ASN B 1 629 ? -29.672 12.414 -43.875 1 18.27 629 ASN B O 1
ATOM 10850 N N . LEU B 1 630 ? -30.141 10.312 -43.062 1 19.56 630 LEU B N 1
ATOM 10851 C CA . LEU B 1 630 ? -30.859 11.305 -42.281 1 19.56 630 LEU B CA 1
ATOM 10852 C C . LEU B 1 630 ? -29.891 12.297 -41.656 1 19.56 630 LEU B C 1
ATOM 10854 O O . LEU B 1 630 ? -28.703 11.984 -41.469 1 19.56 630 LEU B O 1
ATOM 10858 N N . PRO B 1 631 ? -30.406 13.297 -40.688 1 18.56 631 PRO B N 1
ATOM 10859 C CA . PRO B 1 631 ? -29.891 14.617 -40.312 1 18.56 631 PRO B CA 1
ATOM 10860 C C . PRO B 1 631 ? -28.625 14.547 -39.469 1 18.56 631 PRO B C 1
ATOM 10862 O O . PRO B 1 631 ? -28.312 13.492 -38.906 1 18.56 631 PRO B O 1
ATOM 10865 N N . SER B 1 632 ? -27.875 15.602 -39.344 1 18.38 632 SER B N 1
ATOM 10866 C CA . SER B 1 632 ? -26.609 16.281 -39.094 1 18.38 632 SER B CA 1
ATOM 10867 C C . SER B 1 632 ? -26.109 16.047 -37.656 1 18.38 632 SER B C 1
ATOM 10869 O O . SER B 1 632 ? -24.906 16.125 -37.406 1 18.38 632 SER B O 1
ATOM 10871 N N . GLN B 1 633 ? -26.906 15.953 -36.5 1 19.08 633 GLN B N 1
ATOM 10872 C CA . GLN B 1 633 ? -26.297 16.766 -35.438 1 19.08 633 GLN B CA 1
ATOM 10873 C C . GLN B 1 633 ? -25.094 16.047 -34.844 1 19.08 633 GLN B C 1
ATOM 10875 O O . GLN B 1 633 ? -25.109 14.836 -34.656 1 19.08 633 GLN B O 1
ATOM 10880 N N . VAL B 1 634 ? -23.859 16.703 -34.625 1 19.66 634 VAL B N 1
ATOM 10881 C CA . VAL B 1 634 ? -22.422 16.656 -34.438 1 19.66 634 VAL B CA 1
ATOM 10882 C C . VAL B 1 634 ? -22.109 16.188 -33.031 1 19.66 634 VAL B C 1
ATOM 10884 O O . VAL B 1 634 ? -20.938 16.016 -32.656 1 19.66 634 VAL B O 1
ATOM 10887 N N . LEU B 1 635 ? -23.016 15.625 -32.094 1 19.5 635 LEU B N 1
ATOM 10888 C CA . LEU B 1 635 ? -22.516 15.891 -30.75 1 19.5 635 LEU B CA 1
ATOM 10889 C C . LEU B 1 635 ? -21.25 15.094 -30.469 1 19.5 635 LEU B C 1
ATOM 10891 O O . LEU B 1 635 ? -21.172 13.906 -30.797 1 19.5 635 LEU B O 1
ATOM 10895 N N . GLN B 1 636 ? -20.078 15.742 -30.109 1 19.67 636 GLN B N 1
ATOM 10896 C CA . GLN B 1 636 ? -18.641 15.539 -29.969 1 19.67 636 GLN B CA 1
ATOM 10897 C C . GLN B 1 636 ? -18.344 14.648 -28.766 1 19.67 636 GLN B C 1
ATOM 10899 O O . GLN B 1 636 ? -18.391 15.102 -27.609 1 19.67 636 GLN B O 1
ATOM 10904 N N . THR B 1 637 ? -18.984 13.492 -28.547 1 19.92 637 THR B N 1
ATOM 10905 C CA . THR B 1 637 ? -18.875 12.867 -27.234 1 19.92 637 THR B CA 1
ATOM 10906 C C . THR B 1 637 ? -17.453 12.344 -27 1 19.92 637 THR B C 1
ATOM 10908 O O . THR B 1 637 ? -16.875 11.695 -27.875 1 19.92 637 THR B O 1
ATOM 10911 N N . THR B 1 638 ? -16.656 12.961 -26 1 20.81 638 THR B N 1
ATOM 10912 C CA . THR B 1 638 ? -15.258 12.844 -25.578 1 20.81 638 THR B CA 1
ATOM 10913 C C . THR B 1 638 ? -14.969 11.445 -25.047 1 20.81 638 THR B C 1
ATOM 10915 O O . THR B 1 638 ? -15.578 11.016 -24.062 1 20.81 638 THR B O 1
ATOM 10918 N N . THR B 1 639 ? -14.656 10.445 -25.844 1 21.84 639 THR B N 1
ATOM 10919 C CA . THR B 1 639 ? -14.477 9.016 -25.609 1 21.84 639 THR B CA 1
ATOM 10920 C C . THR B 1 639 ? -13.172 8.75 -24.859 1 21.84 639 THR B C 1
ATOM 10922 O O . THR B 1 639 ? -12.086 8.875 -25.438 1 21.84 639 THR B O 1
ATOM 10925 N N . SER B 1 640 ? -13 9.109 -23.5 1 22.66 640 SER B N 1
ATOM 10926 C CA . SER B 1 640 ? -11.781 8.867 -22.734 1 22.66 640 SER B CA 1
ATOM 10927 C C . SER B 1 640 ? -11.484 7.371 -22.641 1 22.66 640 SER B C 1
ATOM 10929 O O . SER B 1 640 ? -12.242 6.617 -22.031 1 22.66 640 SER B O 1
ATOM 10931 N N . LYS B 1 641 ? -10.844 6.688 -23.562 1 25.41 641 LYS B N 1
ATOM 10932 C CA . LYS B 1 641 ? -10.516 5.273 -23.75 1 25.41 641 LYS B CA 1
ATOM 10933 C C . LYS B 1 641 ? -9.477 4.816 -22.734 1 25.41 641 LYS B C 1
ATOM 10935 O O . LYS B 1 641 ? -8.305 5.164 -22.844 1 25.41 641 LYS B O 1
ATOM 10940 N N . ALA B 1 642 ? -9.758 4.602 -21.422 1 28.14 642 ALA B N 1
ATOM 10941 C CA . ALA B 1 642 ? -8.875 3.984 -20.422 1 28.14 642 ALA B CA 1
ATOM 10942 C C . ALA B 1 642 ? -8.297 2.676 -20.953 1 28.14 642 ALA B C 1
ATOM 10944 O O . ALA B 1 642 ? -9.031 1.737 -21.25 1 28.14 642 ALA B O 1
ATOM 10945 N N . SER B 1 643 ? -7.164 2.652 -21.594 1 28.81 643 SER B N 1
ATOM 10946 C CA . SER B 1 643 ? -6.391 1.528 -22.109 1 28.81 643 SER B CA 1
ATOM 10947 C C . SER B 1 643 ? -6.113 0.499 -21.016 1 28.81 643 SER B C 1
ATOM 10949 O O . SER B 1 643 ? -5.551 0.832 -19.984 1 28.81 643 SER B O 1
ATOM 10951 N N . GLU B 1 644 ? -6.914 -0.446 -20.688 1 33.31 644 GLU B N 1
ATOM 10952 C CA . GLU B 1 644 ? -6.789 -1.584 -19.781 1 33.31 644 GLU B CA 1
ATOM 10953 C C . GLU B 1 644 ? -5.438 -2.273 -19.953 1 33.31 644 GLU B C 1
ATOM 10955 O O . GLU B 1 644 ? -5.141 -2.83 -21.016 1 33.31 644 GLU B O 1
ATOM 10960 N N . ASP B 1 645 ? -4.336 -1.809 -19.469 1 37.16 645 ASP B N 1
ATOM 10961 C CA . ASP B 1 645 ? -2.975 -2.326 -19.391 1 37.16 645 ASP B CA 1
ATOM 10962 C C . ASP B 1 645 ? -2.963 -3.766 -18.891 1 37.16 645 ASP B C 1
ATOM 10964 O O . ASP B 1 645 ? -3.105 -4.008 -17.688 1 37.16 645 ASP B O 1
ATOM 10968 N N . ASP B 1 646 ? -3.506 -4.75 -19.516 1 43.84 646 ASP B N 1
ATOM 10969 C CA . ASP B 1 646 ? -3.707 -6.191 -19.406 1 43.84 646 ASP B CA 1
ATOM 10970 C C . ASP B 1 646 ? -2.396 -6.906 -19.078 1 43.84 646 ASP B C 1
ATOM 10972 O O . ASP B 1 646 ? -2.371 -8.133 -18.938 1 43.84 646 ASP B O 1
ATOM 10976 N N . SER B 1 647 ? -1.177 -6.492 -19.578 1 50.03 647 SER B N 1
ATOM 10977 C CA . SER B 1 647 ? 0.019 -7.328 -19.609 1 50.03 647 SER B CA 1
ATOM 10978 C C . SER B 1 647 ? 0.854 -7.129 -18.344 1 50.03 647 SER B C 1
ATOM 10980 O O . SER B 1 647 ? 0.884 -6.035 -17.781 1 50.03 647 SER B O 1
ATOM 10982 N N . TRP B 1 648 ? 1.129 -8.391 -17.578 1 63.75 648 TRP B N 1
ATOM 10983 C CA . TRP B 1 648 ? 2.113 -8.32 -16.5 1 63.75 648 TRP B CA 1
ATOM 10984 C C . TRP B 1 648 ? 3.395 -7.648 -16.984 1 63.75 648 TRP B C 1
ATOM 10986 O O . TRP B 1 648 ? 3.793 -7.805 -18.141 1 63.75 648 TRP B O 1
ATOM 10996 N N . ASN B 1 649 ? 3.588 -6.348 -17.266 1 48.28 649 ASN B N 1
ATOM 10997 C CA . ASN B 1 649 ? 4.73 -5.594 -17.781 1 48.28 649 ASN B CA 1
ATOM 10998 C C . ASN B 1 649 ? 5.977 -6.469 -17.875 1 48.28 649 ASN B C 1
ATOM 11000 O O . ASN B 1 649 ? 6.727 -6.594 -16.906 1 48.28 649 ASN B O 1
ATOM 11004 N N . PHE B 1 650 ? 5.93 -7.48 -18.781 1 44.66 650 PHE B N 1
ATOM 11005 C CA . PHE B 1 650 ? 7.125 -8.281 -19.016 1 44.66 650 PHE B CA 1
ATOM 11006 C C . PHE B 1 650 ? 8.227 -7.441 -19.656 1 44.66 650 PHE B C 1
ATOM 11008 O O . PHE B 1 650 ? 8.125 -7.059 -20.812 1 44.66 650 PHE B O 1
ATOM 11015 N N . ASP B 1 651 ? 8.805 -6.488 -19.031 1 35.97 651 ASP B N 1
ATOM 11016 C CA . ASP B 1 651 ? 10 -5.902 -19.625 1 35.97 651 ASP B CA 1
ATOM 11017 C C . ASP B 1 651 ? 11.023 -6.984 -19.969 1 35.97 651 ASP B C 1
ATOM 11019 O O . ASP B 1 651 ? 11.57 -7.641 -19.062 1 35.97 651 ASP B O 1
ATOM 11023 N N . MET B 1 652 ? 10.883 -7.707 -21.031 1 33.84 652 MET B N 1
ATOM 11024 C CA . MET B 1 652 ? 11.922 -8.578 -21.562 1 33.84 652 MET B CA 1
ATOM 11025 C C . MET B 1 652 ? 13.25 -7.828 -21.672 1 33.84 652 MET B C 1
ATOM 11027 O O . MET B 1 652 ? 13.367 -6.879 -22.453 1 33.84 652 MET B O 1
ATOM 11031 N N . GLU B 1 653 ? 13.992 -7.629 -20.641 1 30.19 653 GLU B N 1
ATOM 11032 C CA . GLU B 1 653 ? 15.359 -7.137 -20.812 1 30.19 653 GLU B CA 1
ATOM 11033 C C . GLU B 1 653 ? 16.094 -7.902 -21.922 1 30.19 653 GLU B C 1
ATOM 11035 O O . GLU B 1 653 ? 16 -9.125 -22 1 30.19 653 GLU B O 1
ATOM 11040 N N . LYS B 1 654 ? 16.438 -7.215 -23 1 29.11 654 LYS B N 1
ATOM 11041 C CA . LYS B 1 654 ? 17.344 -7.609 -24.078 1 29.11 654 LYS B CA 1
ATOM 11042 C C . LYS B 1 654 ? 18.594 -8.266 -23.531 1 29.11 654 LYS B C 1
ATOM 11044 O O . LYS B 1 654 ? 19.234 -7.742 -22.609 1 29.11 654 LYS B O 1
ATOM 11049 N N . GLU B 1 655 ? 18.812 -9.586 -23.688 1 24.95 655 GLU B N 1
ATOM 11050 C CA . GLU B 1 655 ? 20.047 -10.32 -23.422 1 24.95 655 GLU B CA 1
ATOM 11051 C C . GLU B 1 655 ? 21.266 -9.609 -24.031 1 24.95 655 GLU B C 1
ATOM 11053 O O . GLU B 1 655 ? 21.266 -9.281 -25.219 1 24.95 655 GLU B O 1
ATOM 11058 N N . PRO B 1 656 ? 21.953 -8.789 -23.234 1 24.2 656 PRO B N 1
ATOM 11059 C CA . PRO B 1 656 ? 23.188 -8.203 -23.75 1 24.2 656 PRO B CA 1
ATOM 11060 C C . PRO B 1 656 ? 24.062 -9.211 -24.484 1 24.2 656 PRO B C 1
ATOM 11062 O O . PRO B 1 656 ? 23.984 -10.414 -24.219 1 24.2 656 PRO B O 1
ATOM 11065 N N . SER B 1 657 ? 24.281 -8.914 -25.766 1 22.22 657 SER B N 1
ATOM 11066 C CA . SER B 1 657 ? 25.234 -9.562 -26.656 1 22.22 657 SER B CA 1
ATOM 11067 C C . SER B 1 657 ? 26.578 -9.766 -25.969 1 22.22 657 SER B C 1
ATOM 11069 O O . SER B 1 657 ? 27.125 -8.836 -25.375 1 22.22 657 SER B O 1
ATOM 11071 N N . SER B 1 658 ? 26.734 -10.945 -25.422 1 22.48 658 SER B N 1
ATOM 11072 C CA . SER B 1 658 ? 27.938 -11.43 -24.781 1 22.48 658 SER B CA 1
ATOM 11073 C C . SER B 1 658 ? 29.172 -11.141 -25.625 1 22.48 658 SER B C 1
ATOM 11075 O O . SER B 1 658 ? 29.266 -11.57 -26.766 1 22.48 658 SER B O 1
ATOM 11077 N N . GLN B 1 659 ? 29.562 -9.875 -25.547 1 18.8 659 GLN B N 1
ATOM 11078 C CA . GLN B 1 659 ? 30.891 -9.594 -26.094 1 18.8 659 GLN B CA 1
ATOM 11079 C C . GLN B 1 659 ? 31.891 -10.656 -25.656 1 18.8 659 GLN B C 1
ATOM 11081 O O . GLN B 1 659 ? 31.812 -11.18 -24.547 1 18.8 659 GLN B O 1
ATOM 11086 N N . ARG B 1 660 ? 32.562 -11.18 -26.719 1 21.75 660 ARG B N 1
ATOM 11087 C CA . ARG B 1 660 ? 33.594 -12.203 -26.812 1 21.75 660 ARG B CA 1
ATOM 11088 C C . ARG B 1 660 ? 34.781 -11.875 -25.922 1 21.75 660 ARG B C 1
ATOM 11090 O O . ARG B 1 660 ? 35.594 -11.008 -26.234 1 21.75 660 ARG B O 1
ATOM 11097 N N . PHE B 1 661 ? 34.562 -11.43 -24.625 1 17.8 661 PHE B N 1
ATOM 11098 C CA . PHE B 1 661 ? 35.875 -11.195 -24.047 1 17.8 661 PHE B CA 1
ATOM 11099 C C . PHE B 1 661 ? 36.719 -12.453 -24.109 1 17.8 661 PHE B C 1
ATOM 11101 O O . PHE B 1 661 ? 36.25 -13.555 -23.828 1 17.8 661 PHE B O 1
ATOM 11108 N N . ASN B 1 662 ? 37.719 -12.453 -25.047 1 18.86 662 ASN B N 1
ATOM 11109 C CA . ASN B 1 662 ? 38.844 -13.297 -25.391 1 18.86 662 ASN B CA 1
ATOM 11110 C C . ASN B 1 662 ? 39.688 -13.664 -24.156 1 18.86 662 ASN B C 1
ATOM 11112 O O . ASN B 1 662 ? 40.781 -14.211 -24.266 1 18.86 662 ASN B O 1
ATOM 11116 N N . THR B 1 663 ? 39.062 -13.367 -22.969 1 17.92 663 THR B N 1
ATOM 11117 C CA . THR B 1 663 ? 40.156 -13.398 -22.016 1 17.92 663 THR B CA 1
ATOM 11118 C C . THR B 1 663 ? 40.844 -14.758 -22.047 1 17.92 663 THR B C 1
ATOM 11120 O O . THR B 1 663 ? 40.188 -15.797 -22.156 1 17.92 663 THR B O 1
ATOM 11123 N N . GLU B 1 664 ? 42.188 -14.711 -22.328 1 17.61 664 GLU B N 1
ATOM 11124 C CA . GLU B 1 664 ? 43.375 -15.562 -22.359 1 17.61 664 GLU B CA 1
ATOM 11125 C C . GLU B 1 664 ? 43.438 -16.469 -21.125 1 17.61 664 GLU B C 1
ATOM 11127 O O . GLU B 1 664 ? 42.875 -16.141 -20.078 1 17.61 664 GLU B O 1
ATOM 11132 N N . GLU B 1 665 ? 43.906 -17.656 -21.406 1 19 665 GLU B N 1
ATOM 11133 C CA . GLU B 1 665 ? 44.031 -19.031 -20.891 1 19 665 GLU B CA 1
ATOM 11134 C C . GLU B 1 665 ? 44.812 -19.047 -19.594 1 19 665 GLU B C 1
ATOM 11136 O O . GLU B 1 665 ? 44.844 -20.078 -18.906 1 19 665 GLU B O 1
ATOM 11141 N N . LYS B 1 666 ? 45.188 -17.797 -18.953 1 18.22 666 LYS B N 1
ATOM 11142 C CA . LYS B 1 666 ? 46.469 -18.125 -18.328 1 18.22 666 LYS B CA 1
ATOM 11143 C C . LYS B 1 666 ? 46.312 -19.234 -17.297 1 18.22 666 LYS B C 1
ATOM 11145 O O . LYS B 1 666 ? 45.281 -19.312 -16.625 1 18.22 666 LYS B O 1
ATOM 11150 N N . ARG B 1 667 ? 47.281 -20.078 -17.156 1 19.52 667 ARG B N 1
ATOM 11151 C CA . ARG B 1 667 ? 47.656 -21.438 -16.75 1 19.52 667 ARG B CA 1
ATOM 11152 C C . ARG B 1 667 ? 47.719 -21.562 -15.234 1 19.52 667 ARG B C 1
ATOM 11154 O O . ARG B 1 667 ? 47.938 -22.641 -14.703 1 19.52 667 ARG B O 1
ATOM 11161 N N . PRO B 1 668 ? 47.062 -20.672 -14.391 1 16.98 668 PRO B N 1
ATOM 11162 C CA . PRO B 1 668 ? 47.938 -20.672 -13.219 1 16.98 668 PRO B CA 1
ATOM 11163 C C . PRO B 1 668 ? 48.094 -22.062 -12.602 1 16.98 668 PRO B C 1
ATOM 11165 O O . PRO B 1 668 ? 47.219 -22.906 -12.734 1 16.98 668 PRO B O 1
ATOM 11168 N N . GLN B 1 669 ? 49.406 -22.422 -12.211 1 16.84 669 GLN B N 1
ATOM 11169 C CA . GLN B 1 669 ? 50.25 -23.531 -11.789 1 16.84 669 GLN B CA 1
ATOM 11170 C C . GLN B 1 669 ? 49.875 -24.016 -10.391 1 16.84 669 GLN B C 1
ATOM 11172 O O . GLN B 1 669 ? 50.031 -23.281 -9.414 1 16.84 669 GLN B O 1
ATOM 11177 N N . HIS B 1 670 ? 48.625 -24.5 -10.219 1 17.59 670 HIS B N 1
ATOM 11178 C CA . HIS B 1 670 ? 48.188 -24.859 -8.883 1 17.59 670 HIS B CA 1
ATOM 11179 C C . HIS B 1 670 ? 49.062 -25.938 -8.281 1 17.59 670 HIS B C 1
ATOM 11181 O O . HIS B 1 670 ? 49.125 -27.062 -8.789 1 17.59 670 HIS B O 1
ATOM 11187 N N . ARG B 1 671 ? 50.25 -25.469 -7.75 1 16.55 671 ARG B N 1
ATOM 11188 C CA . ARG B 1 671 ? 51.156 -26.469 -7.227 1 16.55 671 ARG B CA 1
ATOM 11189 C C . ARG B 1 671 ? 50.469 -27.375 -6.211 1 16.55 671 ARG B C 1
ATOM 11191 O O . ARG B 1 671 ? 49.469 -26.984 -5.602 1 16.55 671 ARG B O 1
ATOM 11198 N N . SER B 1 672 ? 51.094 -28.594 -5.992 1 15.97 672 SER B N 1
ATOM 11199 C CA . SER B 1 672 ? 50.906 -29.969 -5.582 1 15.97 672 SER B CA 1
ATOM 11200 C C . SER B 1 672 ? 50.812 -30.094 -4.062 1 15.97 672 SER B C 1
ATOM 11202 O O . SER B 1 672 ? 50.406 -31.125 -3.537 1 15.97 672 SER B O 1
ATOM 11204 N N . LYS B 1 673 ? 50.75 -29.016 -3.211 1 16.34 673 LYS B N 1
ATOM 11205 C CA . LYS B 1 673 ? 51.562 -29.484 -2.094 1 16.34 673 LYS B CA 1
ATOM 11206 C C . LYS B 1 673 ? 50.906 -30.672 -1.399 1 16.34 673 LYS B C 1
ATOM 11208 O O . LYS B 1 673 ? 49.688 -30.766 -1.352 1 16.34 673 LYS B O 1
ATOM 11213 N N . PRO B 1 674 ? 51.781 -31.531 -0.593 1 16.2 674 PRO B N 1
ATOM 11214 C CA . PRO B 1 674 ? 51.812 -32.906 -0.101 1 16.2 674 PRO B CA 1
ATOM 11215 C C . PRO B 1 674 ? 50.938 -33.094 1.146 1 16.2 674 PRO B C 1
ATOM 11217 O O . PRO B 1 674 ? 50.594 -32.125 1.824 1 16.2 674 PRO B O 1
ATOM 11220 N N . MET B 1 675 ? 50.625 -34.312 1.53 1 16.48 675 MET B N 1
ATOM 11221 C CA . MET B 1 675 ? 49.719 -35.188 2.27 1 16.48 675 MET B CA 1
ATOM 11222 C C . MET B 1 675 ? 50 -35.156 3.764 1 16.48 675 MET B C 1
ATOM 11224 O O . MET B 1 675 ? 49.156 -35.531 4.578 1 16.48 675 MET B O 1
ATOM 11228 N N . THR B 1 676 ? 50.781 -34.344 4.562 1 15.48 676 THR B N 1
ATOM 11229 C CA . THR B 1 676 ? 51.406 -35.156 5.594 1 15.48 676 THR B CA 1
ATOM 11230 C C . THR B 1 676 ? 50.375 -35.594 6.641 1 15.48 676 THR B C 1
ATOM 11232 O O . THR B 1 676 ? 49.375 -34.938 6.844 1 15.48 676 THR B O 1
ATOM 11235 N N . LEU B 1 677 ? 50.688 -36.75 7.582 1 15.7 677 LEU B N 1
ATOM 11236 C CA . LEU B 1 677 ? 50.219 -37.906 8.32 1 15.7 677 LEU B CA 1
ATOM 11237 C C . LEU B 1 677 ? 49.75 -37.531 9.711 1 15.7 677 LEU B C 1
ATOM 11239 O O . LEU B 1 677 ? 48.719 -38.031 10.18 1 15.7 677 LEU B O 1
ATOM 11243 N N . GLY B 1 678 ? 50.281 -36.688 10.648 1 14.82 678 GLY B N 1
ATOM 11244 C CA . GLY B 1 678 ? 50.75 -37.344 11.859 1 14.82 678 GLY B CA 1
ATOM 11245 C C . GLY B 1 678 ? 49.656 -37.688 12.828 1 14.82 678 GLY B C 1
ATOM 11246 O O . GLY B 1 678 ? 48.531 -37.25 12.68 1 14.82 678 GLY B O 1
ATOM 11247 N N . LYS B 1 679 ? 50.094 -38.25 14.219 1 15.71 679 LYS B N 1
ATOM 11248 C CA . LYS B 1 679 ? 49.875 -39.25 15.266 1 15.71 679 LYS B CA 1
ATOM 11249 C C . LYS B 1 679 ? 48.875 -38.781 16.297 1 15.71 679 LYS B C 1
ATOM 11251 O O . LYS B 1 679 ? 48.5 -37.594 16.328 1 15.71 679 LYS B O 1
ATOM 11256 N N . LYS B 1 680 ? 49.156 -39.188 17.672 1 15.53 680 LYS B N 1
ATOM 11257 C CA . LYS B 1 680 ? 48.719 -40.062 18.734 1 15.53 680 LYS B CA 1
ATOM 11258 C C . LYS B 1 680 ? 47.969 -39.281 19.828 1 15.53 680 LYS B C 1
ATOM 11260 O O . LYS B 1 680 ? 46.844 -39.656 20.203 1 15.53 680 LYS B O 1
ATOM 11265 N N . SER B 1 681 ? 48.688 -38.719 21 1 14.47 681 SER B N 1
ATOM 11266 C CA . SER B 1 681 ? 48.812 -39.344 22.328 1 14.47 681 SER B CA 1
ATOM 11267 C C . SER B 1 681 ? 47.781 -38.781 23.281 1 14.47 681 SER B C 1
ATOM 11269 O O . SER B 1 681 ? 47 -39.531 23.875 1 14.47 681 SER B O 1
ATOM 11271 N N . LEU B 1 682 ? 48.281 -38.125 24.5 1 14.76 682 LEU B N 1
ATOM 11272 C CA . LEU B 1 682 ? 48.438 -38.562 25.891 1 14.76 682 LEU B CA 1
ATOM 11273 C C . LEU B 1 682 ? 47.281 -38 26.75 1 14.76 682 LEU B C 1
ATOM 11275 O O . LEU B 1 682 ? 46.594 -37.094 26.344 1 14.76 682 LEU B O 1
ATOM 11279 N N . SER B 1 683 ? 47.625 -37.562 28.109 1 14.59 683 SER B N 1
ATOM 11280 C CA . SER B 1 683 ? 47.531 -37.969 29.516 1 14.59 683 SER B CA 1
ATOM 11281 C C . SER B 1 683 ? 46.531 -37.125 30.281 1 14.59 683 SER B C 1
ATOM 11283 O O . SER B 1 683 ? 45.656 -37.688 30.953 1 14.59 683 SER B O 1
ATOM 11285 N N . LEU B 1 684 ? 46.969 -36 30.938 1 14.02 684 LEU B N 1
ATOM 11286 C CA . LEU B 1 684 ? 47.094 -35.875 32.375 1 14.02 684 LEU B CA 1
ATOM 11287 C C . LEU B 1 684 ? 45.781 -35.469 33.031 1 14.02 684 LEU B C 1
ATOM 11289 O O . LEU B 1 684 ? 44.938 -34.875 32.375 1 14.02 684 LEU B O 1
ATOM 11293 N N . LYS B 1 685 ? 45.875 -35.125 34.531 1 14.82 685 LYS B N 1
ATOM 11294 C CA . LYS B 1 685 ? 45.562 -35.469 35.906 1 14.82 685 LYS B CA 1
ATOM 11295 C C . LYS B 1 685 ? 44.469 -34.531 36.469 1 14.82 685 LYS B C 1
ATOM 11297 O O . LYS B 1 685 ? 43.344 -35 36.75 1 14.82 685 LYS B O 1
ATOM 11302 N N . THR B 1 686 ? 44.75 -33.75 37.688 1 14.09 686 THR B N 1
ATOM 11303 C CA . THR B 1 686 ? 44.438 -33.938 39.094 1 14.09 686 THR B CA 1
ATOM 11304 C C . THR B 1 686 ? 43.469 -32.844 39.562 1 14.09 686 THR B C 1
ATOM 11306 O O . THR B 1 686 ? 42.531 -33.125 40.312 1 14.09 686 THR B O 1
ATOM 11309 N N . LEU B 1 687 ? 43.656 -31.469 39.531 1 14.31 687 LEU B N 1
ATOM 11310 C CA . LEU B 1 687 ? 43.812 -30.844 40.844 1 14.31 687 LEU B CA 1
ATOM 11311 C C . LEU B 1 687 ? 42.469 -30.594 41.5 1 14.31 687 LEU B C 1
ATOM 11313 O O . LEU B 1 687 ? 41.469 -30.422 40.781 1 14.31 687 LEU B O 1
ATOM 11317 N N . SER B 1 688 ? 42.469 -30.328 43.031 1 14.27 688 SER B N 1
ATOM 11318 C CA . SER B 1 688 ? 41.969 -30.453 44.406 1 14.27 688 SER B CA 1
ATOM 11319 C C . SER B 1 688 ? 41.031 -29.297 44.75 1 14.27 688 SER B C 1
ATOM 11321 O O . SER B 1 688 ? 39.969 -29.5 45.344 1 14.27 688 SER B O 1
ATOM 11323 N N . LEU B 1 689 ? 41.5 -28.016 44.75 1 14.16 689 LEU B N 1
ATOM 11324 C CA . LEU B 1 689 ? 41.469 -27.344 46.062 1 14.16 689 LEU B CA 1
ATOM 11325 C C . LEU B 1 689 ? 40.062 -26.984 46.469 1 14.16 689 LEU B C 1
ATOM 11327 O O . LEU B 1 689 ? 39.156 -26.875 45.625 1 14.16 689 LEU B O 1
ATOM 11331 N N . LYS B 1 690 ? 40.031 -26.266 47.844 1 14.82 690 LYS B N 1
ATOM 11332 C CA . LYS B 1 690 ? 39.531 -26.25 49.219 1 14.82 690 LYS B CA 1
ATOM 11333 C C . LYS B 1 690 ? 38.344 -25.297 49.344 1 14.82 690 LYS B C 1
ATOM 11335 O O . LYS B 1 690 ? 37.312 -25.672 49.875 1 14.82 690 LYS B O 1
ATOM 11340 N N . PRO B 1 691 ? 38.625 -24.047 50.25 1 14.58 691 PRO B N 1
ATOM 11341 C CA . PRO B 1 691 ? 38.156 -23.844 51.594 1 14.58 691 PRO B CA 1
ATOM 11342 C C . PRO B 1 691 ? 36.844 -23.062 51.656 1 14.58 691 PRO B C 1
ATOM 11344 O O . PRO B 1 691 ? 35.781 -23.625 51.938 1 14.58 691 PRO B O 1
ATOM 11347 N N . ASN B 1 692 ? 36.906 -21.781 52.469 1 13.96 692 ASN B N 1
ATOM 11348 C CA . ASN B 1 692 ? 36.5 -21.406 53.812 1 13.96 692 ASN B CA 1
ATOM 11349 C C . ASN B 1 692 ? 35.281 -20.516 53.812 1 13.96 692 ASN B C 1
ATOM 11351 O O . ASN B 1 692 ? 34.312 -20.781 54.5 1 13.96 692 ASN B O 1
ATOM 11355 N N . ALA B 1 693 ? 35.438 -19.047 53.844 1 13.88 693 ALA B N 1
ATOM 11356 C CA . ALA B 1 693 ? 35.219 -18.25 55.031 1 13.88 693 ALA B CA 1
ATOM 11357 C C . ALA B 1 693 ? 33.781 -17.797 55.156 1 13.88 693 ALA B C 1
ATOM 11359 O O . ALA B 1 693 ? 33 -17.875 54.188 1 13.88 693 ALA B O 1
ATOM 11360 N N . ASP B 1 694 ? 33.594 -16.391 55.656 1 14.05 694 ASP B N 1
ATOM 11361 C CA . ASP B 1 694 ? 33.219 -15.734 56.906 1 14.05 694 ASP B CA 1
ATOM 11362 C C . ASP B 1 694 ? 31.781 -15.227 56.844 1 14.05 694 ASP B C 1
ATOM 11364 O O . ASP B 1 694 ? 31.203 -15.117 55.75 1 14.05 694 ASP B O 1
ATOM 11368 N N . LYS B 1 695 ? 31.625 -13.891 57.5 1 14.49 695 LYS B N 1
ATOM 11369 C CA . LYS B 1 695 ? 31.031 -13.492 58.781 1 14.49 695 LYS B CA 1
ATOM 11370 C C . LYS B 1 695 ? 29.656 -12.883 58.562 1 14.49 695 LYS B C 1
ATOM 11372 O O . LYS B 1 695 ? 28.688 -13.281 59.219 1 14.49 695 LYS B O 1
ATOM 11377 N N . PRO B 1 696 ? 29.562 -11.398 58.656 1 13.95 696 PRO B N 1
ATOM 11378 C CA . PRO B 1 696 ? 28.984 -10.781 59.844 1 13.95 696 PRO B CA 1
ATOM 11379 C C . PRO B 1 696 ? 27.516 -10.438 59.688 1 13.95 696 PRO B C 1
ATOM 11381 O O . PRO B 1 696 ? 26.969 -10.531 58.594 1 13.95 696 PRO B O 1
ATOM 11384 N N . ASN B 1 697 ? 27.156 -9.047 60.062 1 13.48 697 ASN B N 1
ATOM 11385 C CA . ASN B 1 697 ? 26.547 -8.398 61.219 1 13.48 697 ASN B CA 1
ATOM 11386 C C . ASN B 1 697 ? 25.094 -7.988 60.906 1 13.48 697 ASN B C 1
ATOM 11388 O O . ASN B 1 697 ? 24.188 -8.375 61.625 1 13.48 697 ASN B O 1
ATOM 11392 N N . THR B 1 698 ? 24.828 -6.578 60.875 1 13.72 698 THR B N 1
ATOM 11393 C CA . THR B 1 698 ? 24.188 -5.781 61.938 1 13.72 698 THR B CA 1
ATOM 11394 C C . THR B 1 698 ? 22.719 -5.535 61.594 1 13.72 698 THR B C 1
ATOM 11396 O O . THR B 1 698 ? 22.312 -5.648 60.438 1 13.72 698 THR B O 1
ATOM 11399 N N . LYS B 1 699 ? 22.047 -4.5 62.438 1 14.56 699 LYS B N 1
ATOM 11400 C CA . LYS B 1 699 ? 20.969 -4.289 63.406 1 14.56 699 LYS B CA 1
ATOM 11401 C C . LYS B 1 699 ? 19.844 -3.445 62.812 1 14.56 699 LYS B C 1
ATOM 11403 O O . LYS B 1 699 ? 18.688 -3.619 63.188 1 14.56 699 LYS B O 1
ATOM 11408 N N . ILE B 1 700 ? 19.859 -2.498 61.906 1 13.58 700 ILE B N 1
ATOM 11409 C CA . ILE B 1 700 ? 19.344 -1.245 62.469 1 13.58 700 ILE B CA 1
ATOM 11410 C C . ILE B 1 700 ? 17.828 -1.277 62.469 1 13.58 700 ILE B C 1
ATOM 11412 O O . ILE B 1 700 ? 17.203 -1.821 61.562 1 13.58 700 ILE B O 1
ATOM 11416 N N . SER B 1 701 ? 17.203 -0.296 63.406 1 13.98 701 SER B N 1
ATOM 11417 C CA . SER B 1 701 ? 16.172 -0.023 64.375 1 13.98 701 SER B CA 1
ATOM 11418 C C . SER B 1 701 ? 14.93 0.579 63.719 1 13.98 701 SER B C 1
ATOM 11420 O O . SER B 1 701 ? 13.812 0.125 63.969 1 13.98 701 SER B O 1
ATOM 11422 N N . ASN B 1 702 ? 14.859 1.853 63.281 1 13.7 702 ASN B N 1
ATOM 11423 C CA . ASN B 1 702 ? 14.094 2.832 64.062 1 13.7 702 ASN B CA 1
ATOM 11424 C C . ASN B 1 702 ? 12.617 2.803 63.656 1 13.7 702 ASN B C 1
ATOM 11426 O O . ASN B 1 702 ? 12.258 2.346 62.594 1 13.7 702 ASN B O 1
ATOM 11430 N N . LYS B 1 703 ? 11.727 3.84 64.312 1 14.7 703 LYS B N 1
ATOM 11431 C CA . LYS B 1 703 ? 10.562 4.059 65.188 1 14.7 703 LYS B CA 1
ATOM 11432 C C . LYS B 1 703 ? 9.398 4.641 64.375 1 14.7 703 LYS B C 1
ATOM 11434 O O . LYS B 1 703 ? 8.25 4.219 64.562 1 14.7 703 LYS B O 1
ATOM 11439 N N . MET B 1 704 ? 9.398 5.848 63.719 1 13.95 704 MET B N 1
ATOM 11440 C CA . MET B 1 704 ? 8.562 6.891 64.312 1 13.95 704 MET B CA 1
ATOM 11441 C C . MET B 1 704 ? 7.102 6.699 63.906 1 13.95 704 MET B C 1
ATOM 11443 O O . MET B 1 704 ? 6.801 6.047 62.906 1 13.95 704 MET B O 1
ATOM 11447 N N . ASP B 1 705 ? 6.227 7.844 64.25 1 14.59 705 ASP B N 1
ATOM 11448 C CA . ASP B 1 705 ? 5.078 8.25 65.062 1 14.59 705 ASP B CA 1
ATOM 11449 C C . ASP B 1 705 ? 3.826 8.398 64.188 1 14.59 705 ASP B C 1
ATOM 11451 O O . ASP B 1 705 ? 3.896 8.312 62.938 1 14.59 705 ASP B O 1
ATOM 11455 N N . GLU B 1 706 ? 3.1 9.711 64.188 1 14.45 706 GLU B N 1
ATOM 11456 C CA . GLU B 1 706 ? 1.87 10.07 64.875 1 14.45 706 GLU B CA 1
ATOM 11457 C C . GLU B 1 706 ? 0.685 10.125 63.906 1 14.45 706 GLU B C 1
ATOM 11459 O O . GLU B 1 706 ? -0.342 9.484 64.125 1 14.45 706 GLU B O 1
ATOM 11464 N N . ASN B 1 707 ? 0.231 11.406 63.469 1 14.65 707 ASN B N 1
ATOM 11465 C CA . ASN B 1 707 ? -0.95 12.102 63.969 1 14.65 707 ASN B CA 1
ATOM 11466 C C . ASN B 1 707 ? -2.156 11.883 63.062 1 14.65 707 ASN B C 1
ATOM 11468 O O . ASN B 1 707 ? -2.012 11.398 61.938 1 14.65 707 ASN B O 1
ATOM 11472 N N . ALA B 1 708 ? -3.115 13.07 62.844 1 14.73 708 ALA B N 1
ATOM 11473 C CA . ALA B 1 708 ? -4.43 13.43 63.344 1 14.73 708 ALA B CA 1
ATOM 11474 C C . ALA B 1 708 ? -5.477 13.438 62.25 1 14.73 708 ALA B C 1
ATOM 11476 O O . ALA B 1 708 ? -6.68 13.414 62.5 1 14.73 708 ALA B O 1
ATOM 11477 N N . TRP B 1 709 ? -5.27 13.375 61 1 15.34 709 TRP B N 1
ATOM 11478 C CA . TRP B 1 709 ? -6.152 14.289 60.281 1 15.34 709 TRP B CA 1
ATOM 11479 C C . TRP B 1 709 ? -7.594 13.781 60.281 1 15.34 709 TRP B C 1
ATOM 11481 O O . TRP B 1 709 ? -7.844 12.609 60.031 1 15.34 709 TRP B O 1
ATOM 11491 N N . ASP B 1 710 ? -8.516 14.609 60.75 1 14.53 710 ASP B N 1
ATOM 11492 C CA . ASP B 1 710 ? -9.906 14.547 61.219 1 14.53 710 ASP B CA 1
ATOM 11493 C C . ASP B 1 710 ? -10.867 14.555 60.031 1 14.53 710 ASP B C 1
ATOM 11495 O O . ASP B 1 710 ? -10.82 15.453 59.188 1 14.53 710 ASP B O 1
ATOM 11499 N N . VAL B 1 711 ? -11.492 13.555 59.625 1 16.56 711 VAL B N 1
ATOM 11500 C CA . VAL B 1 711 ? -12.359 13.234 58.5 1 16.56 711 VAL B CA 1
ATOM 11501 C C . VAL B 1 711 ? -13.773 13.727 58.781 1 16.56 711 VAL B C 1
ATOM 11503 O O . VAL B 1 711 ? -14.5 13.133 59.562 1 16.56 711 VAL B O 1
ATOM 11506 N N . ASP B 1 712 ? -13.891 14.984 58.938 1 14.76 712 ASP B N 1
ATOM 11507 C CA . ASP B 1 712 ? -15.266 15.188 59.406 1 14.76 712 ASP B CA 1
ATOM 11508 C C . ASP B 1 712 ? -16.266 14.711 58.344 1 14.76 712 ASP B C 1
ATOM 11510 O O . ASP B 1 712 ? -15.984 14.734 57.156 1 14.76 712 ASP B O 1
ATOM 11514 N N . ASN B 1 713 ? -17.594 14.32 58.781 1 15.09 713 ASN B N 1
ATOM 11515 C CA . ASN B 1 713 ? -18.703 13.398 58.562 1 15.09 713 ASN B CA 1
ATOM 11516 C C . ASN B 1 713 ? -19.766 14.031 57.656 1 15.09 713 ASN B C 1
ATOM 11518 O O . ASN B 1 713 ? -20.594 13.32 57.094 1 15.09 713 ASN B O 1
ATOM 11522 N N . ASP B 1 714 ? -19.938 15.305 57.5 1 15.09 714 ASP B N 1
ATOM 11523 C CA . ASP B 1 714 ? -21.344 15.539 57.812 1 15.09 714 ASP B CA 1
ATOM 11524 C C . ASP B 1 714 ? -22.25 14.922 56.75 1 15.09 714 ASP B C 1
ATOM 11526 O O . ASP B 1 714 ? -21.828 14.695 55.594 1 15.09 714 ASP B O 1
ATOM 11530 N N . ASN B 1 715 ? -23.688 15.086 57 1 14.92 715 ASN B N 1
ATOM 11531 C CA . ASN B 1 715 ? -24.969 14.398 57 1 14.92 715 ASN B CA 1
ATOM 11532 C C . ASN B 1 715 ? -25.688 14.477 55.656 1 14.92 715 ASN B C 1
ATOM 11534 O O . ASN B 1 715 ? -25.344 15.312 54.844 1 14.92 715 ASN B O 1
ATOM 11538 N N . TRP B 1 716 ? -27.047 14.094 55.688 1 15.79 716 TRP B N 1
ATOM 11539 C CA . TRP B 1 716 ? -28.031 13.148 55.156 1 15.79 716 TRP B CA 1
ATOM 11540 C C . TRP B 1 716 ? -28.922 13.82 54.125 1 15.79 716 TRP B C 1
ATOM 11542 O O . TRP B 1 716 ? -29.156 13.258 53.062 1 15.79 716 TRP B O 1
ATOM 11552 N N . ASP B 1 717 ? -29.594 15.016 54.312 1 14.75 717 ASP B N 1
ATOM 11553 C CA . ASP B 1 717 ? -31.031 14.859 54.406 1 14.75 717 ASP B CA 1
ATOM 11554 C C . ASP B 1 717 ? -31.688 14.766 53.031 1 14.75 717 ASP B C 1
ATOM 11556 O O . ASP B 1 717 ? -31.141 15.258 52.062 1 14.75 717 ASP B O 1
ATOM 11560 N N . ASN B 1 718 ? -33.062 14.219 52.969 1 15.69 718 ASN B N 1
ATOM 11561 C CA . ASN B 1 718 ? -34.062 13.422 52.25 1 15.69 718 ASN B CA 1
ATOM 11562 C C . ASN B 1 718 ? -34.906 14.281 51.312 1 15.69 718 ASN B C 1
ATOM 11564 O O . ASN B 1 718 ? -35.312 13.836 50.25 1 15.69 718 ASN B O 1
ATOM 11568 N N . ASP B 1 719 ? -35.531 15.469 51.688 1 14.78 719 ASP B N 1
ATOM 11569 C CA . ASP B 1 719 ? -36.969 15.422 51.719 1 14.78 719 ASP B CA 1
ATOM 11570 C C . ASP B 1 719 ? -37.562 15.477 50.312 1 14.78 719 ASP B C 1
ATOM 11572 O O . ASP B 1 719 ? -36.875 15.844 49.375 1 14.78 719 ASP B O 1
ATOM 11576 N N . PHE B 1 720 ? -38.781 16.266 50.25 1 15.14 720 PHE B N 1
ATOM 11577 C CA . PHE B 1 720 ? -40.219 16.016 50.031 1 15.14 720 PHE B CA 1
ATOM 11578 C C . PHE B 1 720 ? -40.625 16.281 48.594 1 15.14 720 PHE B C 1
ATOM 11580 O O . PHE B 1 720 ? -39.844 16.875 47.844 1 15.14 720 PHE B O 1
ATOM 11587 N N . GLU B 1 721 ? -41.844 17.016 48.438 1 14.57 721 GLU B N 1
ATOM 11588 C CA . GLU B 1 721 ? -43.188 16.656 48.062 1 14.57 721 GLU B CA 1
ATOM 11589 C C . GLU B 1 721 ? -43.5 17.031 46.625 1 14.57 721 GLU B C 1
ATOM 11591 O O . GLU B 1 721 ? -43.969 16.188 45.844 1 14.57 721 GLU B O 1
ATOM 11596 N N . SER B 1 722 ? -44.344 18.188 46.5 1 14.55 722 SER B N 1
ATOM 11597 C CA . SER B 1 722 ? -45.75 18.156 46.156 1 14.55 722 SER B CA 1
ATOM 11598 C C . SER B 1 722 ? -45.969 18.328 44.656 1 14.55 722 SER B C 1
ATOM 11600 O O . SER B 1 722 ? -46.625 17.484 44.031 1 14.55 722 SER B O 1
ATOM 11602 N N . GLY B 1 723 ? -46.625 19.5 44.25 1 14.58 723 GLY B N 1
ATOM 11603 C CA . GLY B 1 723 ? -48.031 19.625 43.812 1 14.58 723 GLY B CA 1
ATOM 11604 C C . GLY B 1 723 ? -48.188 19.578 42.312 1 14.58 723 GLY B C 1
ATOM 11605 O O . GLY B 1 723 ? -47.188 19.547 41.562 1 14.58 723 GLY B O 1
ATOM 11606 N N . GLU B 1 724 ? -49.156 20.469 41.75 1 14.88 724 GLU B N 1
ATOM 11607 C CA . GLU B 1 724 ? -50.469 20.328 41.156 1 14.88 724 GLU B CA 1
ATOM 11608 C C . GLU B 1 724 ? -50.375 20.406 39.625 1 14.88 724 GLU B C 1
ATOM 11610 O O . GLU B 1 724 ? -49.312 20.719 39.094 1 14.88 724 GLU B O 1
ATOM 11615 N N . ASN B 1 725 ? -51.312 21.297 39.062 1 15.38 725 ASN B N 1
ATOM 11616 C CA . ASN B 1 725 ? -52.531 21.125 38.281 1 15.38 725 ASN B CA 1
ATOM 11617 C C . ASN B 1 725 ? -52.219 21.266 36.781 1 15.38 725 ASN B C 1
ATOM 11619 O O . ASN B 1 725 ? -51.156 21.719 36.406 1 15.38 725 ASN B O 1
ATOM 11623 N N . SER B 1 726 ? -53.312 21.859 36.062 1 15.56 726 SER B N 1
ATOM 11624 C CA . SER B 1 726 ? -54.312 21.516 35.062 1 15.56 726 SER B CA 1
ATOM 11625 C C . SER B 1 726 ? -54.031 22.188 33.719 1 15.56 726 SER B C 1
ATOM 11627 O O . SER B 1 726 ? -54.781 22.031 32.781 1 15.56 726 SER B O 1
ATOM 11629 N N . ILE B 1 727 ? -52.938 22.656 33.406 1 15.2 727 ILE B N 1
ATOM 11630 C CA . ILE B 1 727 ? -53.25 23.719 32.469 1 15.2 727 ILE B CA 1
ATOM 11631 C C . ILE B 1 727 ? -53.875 23.125 31.203 1 15.2 727 ILE B C 1
ATOM 11633 O O . ILE B 1 727 ? -53.25 22.281 30.547 1 15.2 727 ILE B O 1
ATOM 11637 N N . GLU B 1 728 ? -55.094 23.531 30.938 1 14.96 728 GLU B N 1
ATOM 11638 C CA . GLU B 1 728 ? -56.219 23.203 30.047 1 14.96 728 GLU B CA 1
ATOM 11639 C C . GLU B 1 728 ? -55.844 23.438 28.578 1 14.96 728 GLU B C 1
ATOM 11641 O O . GLU B 1 728 ? -56.031 22.562 27.734 1 14.96 728 GLU B O 1
ATOM 11646 N N . GLY B 1 729 ? -56 24.703 28.094 1 15.04 729 GLY B N 1
ATOM 11647 C CA . GLY B 1 729 ? -57.094 25.031 27.188 1 15.04 729 GLY B CA 1
ATOM 11648 C C . GLY B 1 729 ? -56.781 24.625 25.75 1 15.04 729 GLY B C 1
ATOM 11649 O O . GLY B 1 729 ? -55.656 24.234 25.422 1 15.04 729 GLY B O 1
ATOM 11650 N N . GLU B 1 730 ? -57.375 25.422 24.766 1 15.62 730 GLU B N 1
ATOM 11651 C CA . GLU B 1 730 ? -58.344 25.312 23.672 1 15.62 730 GLU B CA 1
ATOM 11652 C C . GLU B 1 730 ? -57.656 25.125 22.328 1 15.62 730 GLU B C 1
ATOM 11654 O O . GLU B 1 730 ? -56.469 25.375 22.203 1 15.62 730 GLU B O 1
ATOM 11659 N N . GLU B 1 731 ? -58.562 25.375 21.219 1 15.5 731 GLU B N 1
ATOM 11660 C CA . GLU B 1 731 ? -59.094 24.891 19.953 1 15.5 731 GLU B CA 1
ATOM 11661 C C . GLU B 1 731 ? -58.375 25.5 18.766 1 15.5 731 GLU B C 1
ATOM 11663 O O . GLU B 1 731 ? -58.688 25.172 17.609 1 15.5 731 GLU B O 1
ATOM 11668 N N . ALA B 1 732 ? -57.219 25.719 18.641 1 15.28 732 ALA B N 1
ATOM 11669 C CA . ALA B 1 732 ? -57.031 26.656 17.547 1 15.28 732 ALA B CA 1
ATOM 11670 C C . ALA B 1 732 ? -57.375 26.016 16.203 1 15.28 732 ALA B C 1
ATOM 11672 O O . ALA B 1 732 ? -56.781 25.016 15.812 1 15.28 732 ALA B O 1
ATOM 11673 N N . GLU B 1 733 ? -58.562 26.297 15.609 1 15.14 733 GLU B N 1
ATOM 11674 C CA . GLU B 1 733 ? -59.281 25.875 14.406 1 15.14 733 GLU B CA 1
ATOM 11675 C C . GLU B 1 733 ? -58.531 26.359 13.148 1 15.14 733 GLU B C 1
ATOM 11677 O O . GLU B 1 733 ? -58.5 25.641 12.141 1 15.14 733 GLU B O 1
ATOM 11682 N N . GLU B 1 734 ? -57.938 27.469 13.008 1 15.54 734 GLU B N 1
ATOM 11683 C CA . GLU B 1 734 ? -58.5 28.219 11.898 1 15.54 734 GLU B CA 1
ATOM 11684 C C . GLU B 1 734 ? -58.188 27.547 10.562 1 15.54 734 GLU B C 1
ATOM 11686 O O . GLU B 1 734 ? -57.219 26.766 10.469 1 15.54 734 GLU B O 1
ATOM 11691 N N . ASP B 1 735 ? -58.375 28.328 9.422 1 15.44 735 ASP B N 1
ATOM 11692 C CA . ASP B 1 735 ? -59.156 28.422 8.203 1 15.44 735 ASP B CA 1
ATOM 11693 C C . ASP B 1 735 ? -58.344 28.016 6.977 1 15.44 735 ASP B C 1
ATOM 11695 O O . ASP B 1 735 ? -58.781 27.188 6.176 1 15.44 735 ASP B O 1
ATOM 11699 N N . GLU B 1 736 ? -57.406 28.797 6.41 1 16.34 736 GLU B N 1
ATOM 11700 C CA . GLU B 1 736 ? -57.844 29.344 5.125 1 16.34 736 GLU B CA 1
ATOM 11701 C C . GLU B 1 736 ? -57.594 28.344 3.992 1 16.34 736 GLU B C 1
ATOM 11703 O O . GLU B 1 736 ? -56.875 27.359 4.168 1 16.34 736 GLU B O 1
ATOM 11708 N N . GLY B 1 737 ? -57.406 28.969 2.781 1 15.98 737 GLY B N 1
ATOM 11709 C CA . GLY B 1 737 ? -57.938 29.047 1.431 1 15.98 737 GLY B CA 1
ATOM 11710 C C . GLY B 1 737 ? -57.188 28.156 0.448 1 15.98 737 GLY B C 1
ATOM 11711 O O . GLY B 1 737 ? -56 27.922 0.594 1 15.98 737 GLY B O 1
ATOM 11712 N N . TRP B 1 738 ? -57.906 27.328 -0.191 1 17.3 738 TRP B N 1
ATOM 11713 C CA . TRP B 1 738 ? -57.938 26.328 -1.247 1 17.3 738 TRP B CA 1
ATOM 11714 C C . TRP B 1 738 ? -57.5 26.922 -2.582 1 17.3 738 TRP B C 1
ATOM 11716 O O . TRP B 1 738 ? -57.594 26.266 -3.623 1 17.3 738 TRP B O 1
ATOM 11726 N N . GLY B 1 739 ? -56.656 27.797 -2.66 1 17.06 739 GLY B N 1
ATOM 11727 C CA . GLY B 1 739 ? -56.938 28.344 -3.982 1 17.06 739 GLY B CA 1
ATOM 11728 C C . GLY B 1 739 ? -56.969 27.297 -5.07 1 17.06 739 GLY B C 1
ATOM 11729 O O . GLY B 1 739 ? -56.438 26.188 -4.891 1 17.06 739 GLY B O 1
ATOM 11730 N N . ASP B 1 740 ? -57.781 27.75 -6.312 1 15.36 740 ASP B N 1
ATOM 11731 C CA . ASP B 1 740 ? -58.625 27.484 -7.473 1 15.36 740 ASP B CA 1
ATOM 11732 C C . ASP B 1 740 ? -57.812 26.922 -8.625 1 15.36 740 ASP B C 1
ATOM 11734 O O . ASP B 1 740 ? -56.812 27.516 -9.055 1 15.36 740 ASP B O 1
ATOM 11738 N N . GLN B 1 741 ? -57.719 26 -8.875 1 14.95 741 GLN B N 1
ATOM 11739 C CA . GLN B 1 741 ? -58.188 25.641 -10.211 1 14.95 741 GLN B CA 1
ATOM 11740 C C . GLN B 1 741 ? -59.656 25.906 -10.375 1 14.95 741 GLN B C 1
ATOM 11742 O O . GLN B 1 741 ? -60.375 26.125 -9.383 1 14.95 741 GLN B O 1
ATOM 11747 N N . TRP B 1 742 ? -60.531 25.344 -11.484 1 14.74 742 TRP B N 1
ATOM 11748 C CA . TRP B 1 742 ? -61.469 25.031 -12.555 1 14.74 742 TRP B CA 1
ATOM 11749 C C . TRP B 1 742 ? -62.719 24.328 -12.008 1 14.74 742 TRP B C 1
ATOM 11751 O O . TRP B 1 742 ? -62.625 23.641 -10.992 1 14.74 742 TRP B O 1
#